Protein AF-0000000077536672 (afdb_homodimer)

Radius of gyration: 34.31 Å; Cα contacts (8 Å, |Δi|>4): 3112; chains: 2; bounding box: 60×115×88 Å

Foldseek 3Di:
DPDPQPFFAKEFEQEQELPDDLQSLQQCLPFHDHQEYEAEHDDPQLLQVLLVVCLVVVNPDQSWRVSNVVSCLNRLVSCQVSVHAYEYATRRPHQPVVQVVVCVSCVVVVHDAFEWEKDFFWQPVVVVVVVVVPDQFQFLFARHGPVVVPFDFRTKTFAAAQVLVLVCVVVPHRYYYYHHHDLLRVQLSVLCNVLVNDLPLFQLSLLSSLVSLCQSNWCQQQQPLWLVNVPWDDDSVWTFTKMWGAHSNNWIKIATGPPGTGFHDLRSSVQSSQEPAFDQWRAHQRWIKGFQAKAWADPDTRMITIDPIDIDGHAQKTKMKTKGWQAKKFKWKKKDFAPDRVVQQVQLVVQLVVQAPCVQFPDWDWDKPDAQDPPDPDGVSRMIMIMTMTGGNYQVCLACVRWVCSSCVCQVVGDPPIDIDPPRPRSHIDIFMFIGMGMDGPQSTQIWMDRVVVPDIHTDHRDDPHDHDDSDDDFDADPDADDLCVLDAWDWFFQQQFKIKWWWDDFLKIKMKIAGDDLVCLSVVSNQDDPVNLLVQCPPLNPVADKGWDHNNNRSMIMIMGRSSQPRALRDGPDPCRTNGCVHVSNRRGIDIDRVVSSVDGTD/DPDPQPFFAKEFEQEQELPDDLQSLQQCLPFHLHQEYEAEHDDPALLQVLLVVCLVVVNPDQSWRVSNVVSCLNRLVSCQVSVHAYEYATRRPHQPVVQVVVCVSCVVVVHDAFEWEKDFFWCPVVVVVVVVVPDQFQFLFARHGPVVVPFDFRTKTFAAAQVLVLVCVVVPHRYYYYHHHDLLRVQLSVLCNVLVNDLPLFQLSLLSSLVSLCQSNWCQQQQPLWLVNVPWDDDSVWTFTKMWGAHSNNWIKIATGPPGTGFHDLRSSVQSSQEPAFDQWRAHQRWIKGFQAKAWADPDTRMITIDDIDIDGHAQKTKMKTKGWQAKKFKWKKKDFAPPRVVQQVQLVVQLVVQAPCVQFPDWDWDKPDAQDPPDPDGVSRMIMIMTMTGGNYQVCLACVRWVCSSCVCQVVGDPPIDIDPPRPRSHIDIFMFIGMGMDGPQSTQIWMGRVVVPDIHTDHRDDPHDHDDSDDDADADPDADDLCVLDAWDWFFQQQFKIKWWWDDFLKIKMKIAGDDLVCLSVVSNQDDPVNLLVQCPPLNPVADKGWDHNNNRSMIMIMGRSSQPRALRDGPDPCRTNGCVHVSNRRGIDIGHVVSSVDGTD

Organism: Fusarium solani (NCBI:txid169388)

Secondary structure (DSSP, 8-state):
---TTSSPEEEEE--SSSSS-TTHHHHHHHH---SEEEEE---HHHHHHHHHHHHHTTT-S--S-HHHHHHHGGGHHHHHHHT-EEEEE--TT-HHHHHHHHHHHHHHTT----EEEEE--B-HHHHHHHHHTT-----SSS---GGGG-S-EEEEEE-B-SHHHHHHHHTT-SEEEESSB-TTHHHHHHHHHHHT--TT-HHHHHHHHHHHHHHTTGGGGGTTT-TTGGG--S-TTSBPPEEEEE-TTS-EEEEE-TT-B----HHHHHHHHHTT--SSEEE-SS-EEE-TT-EEEEEETTEEEEE--EEEPPPSEEEEEEEEEEEEEEEEEEEEESS-HHHHHHHHHHHHHHHS-GGG-SEEEEEEESBPPSS-SSHHHHEEEEEEEEEESSGGGGSIIIIIHHHHTTGGGSSTT-EE-S--GGGS-EEEEEEEEEEEEGGGS--EEEEGGGTEEEE-PPPSS-----SS------SS---GGGG--EEEEEGGGTEEEEEEEETTEEEEEEEESSGGGHHHHHHH--HHHHHHHHGGG-----EEEEEEGGGTEEEEEETT-STT-GGG--SS-TTSTTHHHHHHTSEEEEEHHHHTS---/---TTSSPEEEEE--SSSSS-TTHHHHHHHH---SEEEEE---HHHHHHHHHHHHHTTT-S--S-HHHHHHHGGGHHHHHHHT-EEEEE--TT-HHHHHHHHHHHHHHTT----EEEEE--B-HHHHHHHHHTT-----SSS---GGGG-S-EEEEEE-B-SHHHHHHHHTT-SEEEESSB-TTHHHHHHHHHHHT--TT-HHHHHHHHHHHHHHTTGGGGGTTT-TTGGG--S-TTSBPPEEEEE-TTS-EEEEE-TT-B----HHHHHHHHHTT--SSEEE-SS-EEE-TT-EEEEEETTEEEEE--EEEPPPSEEEEEEEEEEEEEEEEEEEEESS-HHHHHHHHHHHHHHHS-GGG-SEEEEEEESBPPSS-SSHHHHEEEEEEEEEESSGGGGSIIIIIHHHHTTGGGSSTT-EE-S--GGGS-EEEEEEEEEEEEGGGS--EEEEGGGTEEEE-PPPSS-----SS------SS---GGGG--EEEEEGGGTEEEEEEEETTEEEEEEEESSGGGHHHHHHH--HHHHHHHHGGG-----EEEEEEGGGTEEEEEETT-STT-GGG--SS-TTSTTHHHHHHTSEEEEEHHHHTS---

InterPro domains:
  IPR010839 Acyclic terpene utilisation, N-terminal [PF07287] (9-451)
  IPR056362 AtuA-like, ferredoxin-fold domain [PF23544] (494-590)

Nearest PDB structures (foldseek):
  3bn7-assembly1_A-2  TM=5.106E-01  e=2.687E-01  Caulobacter vibrioides CB15
  1qjh-assembly1_A-2  TM=4.760E-01  e=2.533E-01  Thermus thermophilus
  6v3b-assembly1_f  TM=5.521E-01  e=5.791E-01  Acinetobacter baumannii AB0057
  5xzq-assembly2_D  TM=4.744E-01  e=3.024E-01  Passiflora edulis
  8ozo-assembly1_A  TM=4.066E-01  e=6.143E-01  Populus tremula

Structure (mmCIF, N/CA/C/O backbone):
data_AF-0000000077536672-model_v1
#
loop_
_entity.id
_entity.type
_entity.pdbx_description
1 polymer 'DUF1446 domain protein'
#
loop_
_atom_site.group_PDB
_atom_site.id
_atom_site.type_symbol
_atom_site.label_atom_id
_atom_site.label_alt_id
_atom_site.label_comp_id
_atom_site.label_asym_id
_atom_site.label_entity_id
_atom_site.label_seq_id
_atom_site.pdbx_PDB_ins_code
_atom_site.Cartn_x
_atom_site.Cartn_y
_atom_site.Cartn_z
_atom_site.occupancy
_atom_site.B_iso_or_equiv
_atom_site.auth_seq_id
_atom_site.auth_comp_id
_atom_site.auth_asym_id
_atom_site.auth_atom_id
_atom_site.pdbx_PDB_model_num
ATOM 1 N N . MET A 1 1 ? 21.891 57.656 17.75 1 22.38 1 MET A N 1
ATOM 2 C CA . MET A 1 1 ? 21.766 56.312 18.359 1 22.38 1 MET A CA 1
ATOM 3 C C . MET A 1 1 ? 20.359 55.75 18.156 1 22.38 1 MET A C 1
ATOM 5 O O . MET A 1 1 ? 19.422 56.125 18.891 1 22.38 1 MET A O 1
ATOM 9 N N . GLY A 1 2 ? 19.719 55.688 17.094 1 34.41 2 GLY A N 1
ATOM 10 C CA . GLY A 1 2 ? 18.391 55.438 16.547 1 34.41 2 GLY A CA 1
ATOM 11 C C . GLY A 1 2 ? 17.734 54.219 17.125 1 34.41 2 GLY A C 1
ATOM 12 O O . GLY A 1 2 ? 18.344 53.125 17.156 1 34.41 2 GLY A O 1
ATOM 13 N N . SER A 1 3 ? 16.766 54.281 18.172 1 35.22 3 SER A N 1
ATOM 14 C CA . SER A 1 3 ? 16.328 53.469 19.312 1 35.22 3 SER A CA 1
ATOM 15 C C . SER A 1 3 ? 16.094 52 18.891 1 35.22 3 SER A C 1
ATOM 17 O O . SER A 1 3 ? 15.719 51.75 17.75 1 35.22 3 SER A O 1
ATOM 19 N N . VAL A 1 4 ? 16.672 50.969 19.453 1 43.44 4 VAL A N 1
ATOM 20 C CA . VAL A 1 4 ? 16.359 49.531 19.547 1 43.44 4 VAL A CA 1
ATOM 21 C C . VAL A 1 4 ? 14.867 49.344 19.297 1 43.44 4 VAL A C 1
ATOM 23 O O . VAL A 1 4 ? 14.406 48.219 19.125 1 43.44 4 VAL A O 1
ATOM 26 N N . ILE A 1 5 ? 13.992 50.375 19.469 1 45.28 5 ILE A N 1
ATOM 27 C CA . ILE A 1 5 ? 12.547 50.438 19.359 1 45.28 5 ILE A CA 1
ATOM 28 C C . ILE A 1 5 ? 12.125 50.25 17.906 1 45.28 5 ILE A C 1
ATOM 30 O O . ILE A 1 5 ? 10.953 50 17.625 1 45.28 5 ILE A O 1
ATOM 34 N N . ASP A 1 6 ? 12.992 50.625 16.875 1 58.28 6 ASP A N 1
ATOM 35 C CA . ASP A 1 6 ? 12.5 50.75 15.508 1 58.28 6 ASP A CA 1
ATOM 36 C C . ASP A 1 6 ? 12.664 49.438 14.742 1 58.28 6 ASP A C 1
ATOM 38 O O . ASP A 1 6 ? 12.273 49.344 13.578 1 58.28 6 ASP A O 1
ATOM 42 N N . MET A 1 7 ? 13.344 48.438 15.383 1 79.06 7 MET A N 1
ATOM 43 C CA . MET A 1 7 ? 13.539 47.219 14.586 1 79.06 7 MET A CA 1
ATOM 44 C C . MET A 1 7 ? 12.406 46.25 14.828 1 79.06 7 MET A C 1
ATOM 46 O O . MET A 1 7 ? 12.016 46 15.977 1 79.06 7 MET A O 1
ATOM 50 N N . PRO A 1 8 ? 11.844 45.75 13.812 1 92.62 8 PRO A N 1
ATOM 51 C CA . PRO A 1 8 ? 10.734 44.812 13.969 1 92.62 8 PRO A CA 1
ATOM 52 C C . PRO A 1 8 ? 11.141 43.531 14.68 1 92.62 8 PRO A C 1
ATOM 54 O O . PRO A 1 8 ? 12.297 43.125 14.578 1 92.62 8 PRO A O 1
ATOM 57 N N . LEU A 1 9 ? 10.273 43.094 15.594 1 98.19 9 LEU A N 1
ATOM 58 C CA . LEU A 1 9 ? 10.406 41.75 16.156 1 98.19 9 LEU A CA 1
ATOM 59 C C . LEU A 1 9 ? 10.398 40.688 15.047 1 98.19 9 LEU A C 1
ATOM 61 O O . LEU A 1 9 ? 9.531 40.719 14.164 1 98.19 9 LEU A O 1
ATOM 65 N N . ARG A 1 10 ? 11.414 39.844 15.008 1 98.69 10 ARG A N 1
ATOM 66 C CA . ARG A 1 10 ? 11.469 38.75 14.047 1 98.69 10 ARG A CA 1
ATOM 67 C C . ARG A 1 10 ? 11.352 37.375 14.742 1 98.69 10 ARG A C 1
ATOM 69 O O . ARG A 1 10 ? 12.133 37.062 15.641 1 98.69 10 ARG A O 1
ATOM 76 N N . ILE A 1 11 ? 10.344 36.625 14.391 1 98.88 11 ILE A N 1
ATOM 77 C CA . ILE A 1 11 ? 10.102 35.281 14.906 1 98.88 11 ILE A CA 1
ATOM 78 C C . ILE A 1 11 ? 10.156 34.25 13.758 1 98.88 11 ILE A C 1
ATOM 80 O O . ILE A 1 11 ? 9.391 34.375 12.797 1 98.88 11 ILE A O 1
ATOM 84 N N . ALA A 1 12 ? 11.078 33.281 13.828 1 98.81 12 ALA A N 1
ATOM 85 C CA . ALA A 1 12 ? 11.164 32.219 12.836 1 98.81 12 ALA A CA 1
ATOM 86 C C . ALA A 1 12 ? 10.508 30.938 13.352 1 98.81 12 ALA A C 1
ATOM 88 O O . ALA A 1 12 ? 10.359 30.75 14.555 1 98.81 12 ALA A O 1
ATOM 89 N N . SER A 1 13 ? 10.055 30.125 12.477 1 98.75 13 SER A N 1
ATOM 90 C CA . SER A 1 13 ? 9.531 28.797 12.836 1 98.75 13 SER A CA 1
ATOM 91 C C . SER A 1 13 ? 10.406 27.688 12.266 1 98.75 13 SER A C 1
ATOM 93 O O . SER A 1 13 ? 10.695 27.672 11.062 1 98.75 13 SER A O 1
ATOM 95 N N . ALA A 1 14 ? 10.789 26.734 13.117 1 98.44 14 ALA A N 1
ATOM 96 C CA . ALA A 1 14 ? 11.781 25.734 12.734 1 98.44 14 ALA A CA 1
ATOM 97 C C . ALA A 1 14 ? 11.117 24.391 12.461 1 98.44 14 ALA A C 1
ATOM 99 O O . ALA A 1 14 ? 11.766 23.469 11.953 1 98.44 14 ALA A O 1
ATOM 100 N N . SER A 1 15 ? 9.82 24.219 12.742 1 98.19 15 SER A N 1
ATOM 101 C CA . SER A 1 15 ? 9.164 22.938 12.594 1 98.19 15 SER A CA 1
ATOM 102 C C . SER A 1 15 ? 7.648 23.078 12.586 1 98.19 15 SER A C 1
ATOM 104 O O . SER A 1 15 ? 7.098 23.938 13.289 1 98.19 15 SER A O 1
ATOM 106 N N . GLY A 1 16 ? 6.992 22.234 11.766 1 97.56 16 GLY A N 1
ATOM 107 C CA . GLY A 1 16 ? 5.539 22.203 11.742 1 97.56 16 GLY A CA 1
ATOM 108 C C . GLY A 1 16 ? 4.973 20.828 12.062 1 97.56 16 GLY A C 1
ATOM 109 O O . GLY A 1 16 ? 3.756 20.656 12.156 1 97.56 16 GLY A O 1
ATOM 110 N N . SER A 1 17 ? 5.875 19.828 12.25 1 95.69 17 SER A N 1
ATOM 111 C CA . SER A 1 17 ? 5.48 18.453 12.523 1 95.69 17 SER A CA 1
ATOM 112 C C . SER A 1 17 ? 6.652 17.641 13.055 1 95.69 17 SER A C 1
ATOM 114 O O . SER A 1 17 ? 7.809 18.047 12.938 1 95.69 17 SER A O 1
ATOM 116 N N . VAL A 1 18 ? 6.336 16.5 13.602 1 94.12 18 VAL A N 1
ATOM 117 C CA . VAL A 1 18 ? 7.371 15.57 14.023 1 94.12 18 VAL A CA 1
ATOM 118 C C . VAL A 1 18 ? 8.164 15.094 12.805 1 94.12 18 VAL A C 1
ATOM 120 O O . VAL A 1 18 ? 9.336 14.711 12.93 1 94.12 18 VAL A O 1
ATOM 123 N N . THR A 1 19 ? 7.5 15.164 11.672 1 95.06 19 THR A N 1
ATOM 124 C CA . THR A 1 19 ? 8.148 14.82 10.406 1 95.06 19 THR A CA 1
ATOM 125 C C . THR A 1 19 ? 8.453 16.078 9.602 1 95.06 19 THR A C 1
ATOM 127 O O . THR A 1 19 ? 7.66 16.484 8.75 1 95.06 19 THR A O 1
ATOM 130 N N . ASP A 1 20 ? 9.391 16.781 9.945 1 97.38 20 ASP A N 1
ATOM 131 C CA . ASP A 1 20 ? 9.922 17.969 9.281 1 97.38 20 ASP A CA 1
ATOM 132 C C . ASP A 1 20 ? 11.445 17.922 9.219 1 97.38 20 ASP A C 1
ATOM 134 O O . ASP A 1 20 ? 12.078 17.109 9.891 1 97.38 20 ASP A O 1
ATOM 138 N N . ARG A 1 21 ? 12.078 18.719 8.352 1 96.69 21 ARG A N 1
ATOM 139 C CA . ARG A 1 21 ? 13.539 18.734 8.227 1 96.69 21 ARG A CA 1
ATOM 140 C C . ARG A 1 21 ? 14.188 19.266 9.508 1 96.69 21 ARG A C 1
ATOM 142 O O . ARG A 1 21 ? 13.945 20.406 9.906 1 96.69 21 ARG A O 1
ATOM 149 N N . ARG A 1 22 ? 15.039 18.594 10.062 1 94.75 22 ARG A N 1
ATOM 150 C CA . ARG A 1 22 ? 15.523 18.797 11.422 1 94.75 22 ARG A CA 1
ATOM 151 C C . ARG A 1 22 ? 16.641 19.844 11.461 1 94.75 22 ARG A C 1
ATOM 153 O O . ARG A 1 22 ? 16.906 20.422 12.508 1 94.75 22 ARG A O 1
ATOM 160 N N . HIS A 1 23 ? 17.234 20.078 10.391 1 95.19 23 HIS A N 1
ATOM 161 C CA . HIS A 1 23 ? 18.344 21.016 10.352 1 95.19 23 HIS A CA 1
ATOM 162 C C . HIS A 1 23 ? 17.859 22.453 10.492 1 95.19 23 HIS A C 1
ATOM 164 O O . HIS A 1 23 ? 18.656 23.375 10.703 1 95.19 23 HIS A O 1
ATOM 170 N N . ALA A 1 24 ? 16.562 22.656 10.383 1 97 24 ALA A N 1
ATOM 171 C CA . ALA A 1 24 ? 15.969 23.969 10.289 1 97 24 ALA A CA 1
ATOM 172 C C . ALA A 1 24 ? 16.344 24.844 11.484 1 97 24 ALA A C 1
ATOM 174 O O . ALA A 1 24 ? 16.656 26.016 11.336 1 97 24 ALA A O 1
ATOM 175 N N . LEU A 1 25 ? 16.266 24.25 12.68 1 98.38 25 LEU A N 1
ATOM 176 C CA . LEU A 1 25 ? 16.531 25 13.898 1 98.38 25 LEU A CA 1
ATOM 177 C C . LEU A 1 25 ? 17.938 25.562 13.891 1 98.38 25 LEU A C 1
ATOM 179 O O . LEU A 1 25 ? 18.141 26.766 14.117 1 98.38 25 LEU A O 1
ATOM 183 N N . ALA A 1 26 ? 18.938 24.781 13.586 1 98.44 26 ALA A N 1
ATOM 184 C CA . ALA A 1 26 ? 20.328 25.219 13.531 1 98.44 26 ALA A CA 1
ATOM 185 C C . ALA A 1 26 ? 20.547 26.219 12.398 1 98.44 26 ALA A C 1
ATOM 187 O O . ALA A 1 26 ? 21.266 27.203 12.555 1 98.44 26 ALA A O 1
ATOM 188 N N . ASP A 1 27 ? 19.922 25.953 11.258 1 98 27 ASP A N 1
ATOM 189 C CA . ASP A 1 27 ? 20.078 26.828 10.094 1 98 27 ASP A CA 1
ATOM 190 C C . ASP A 1 27 ? 19.531 28.219 10.375 1 98 27 ASP A C 1
ATOM 192 O O . ASP A 1 27 ? 20.172 29.219 10.039 1 98 27 ASP A O 1
ATOM 196 N N . LEU A 1 28 ? 18.344 28.25 10.93 1 98.56 28 LEU A N 1
ATOM 197 C CA . LEU A 1 28 ? 17.734 29.547 11.258 1 98.56 28 LEU A CA 1
ATOM 198 C C . LEU A 1 28 ? 18.594 30.297 12.273 1 98.56 28 LEU A C 1
ATOM 200 O O . LEU A 1 28 ? 18.797 31.5 12.141 1 98.56 28 LEU A O 1
ATOM 204 N N . ALA A 1 29 ? 19.047 29.609 13.297 1 98.5 29 ALA A N 1
ATOM 205 C CA . ALA A 1 29 ? 19.859 30.234 14.336 1 98.5 29 ALA A CA 1
ATOM 206 C C . ALA A 1 29 ? 21.172 30.781 13.742 1 98.5 29 ALA A C 1
ATOM 208 O O . ALA A 1 29 ? 21.656 31.828 14.164 1 98.5 29 ALA A O 1
ATOM 209 N N . LYS A 1 30 ? 21.656 30.062 12.781 1 97.81 30 LYS A N 1
ATOM 210 C CA . LYS A 1 30 ? 22.938 30.406 12.172 1 97.81 30 LYS A CA 1
ATOM 211 C C . LYS A 1 30 ? 22.781 31.562 11.188 1 97.81 30 LYS A C 1
ATOM 213 O O . LYS A 1 30 ? 23.594 32.5 11.195 1 97.81 30 LYS A O 1
ATOM 218 N N . ASP A 1 31 ? 21.766 31.531 10.375 1 96.12 31 ASP A N 1
ATOM 219 C CA . ASP A 1 31 ? 21.766 32.344 9.156 1 96.12 31 ASP A CA 1
ATOM 220 C C . ASP A 1 31 ? 20.859 33.562 9.312 1 96.12 31 ASP A C 1
ATOM 222 O O . ASP A 1 31 ? 20.969 34.5 8.531 1 96.12 31 ASP A O 1
ATOM 226 N N . GLU A 1 32 ? 19.969 33.594 10.266 1 97.75 32 GLU A N 1
ATOM 227 C CA . GLU A 1 32 ? 18.969 34.656 10.32 1 97.75 32 GLU A CA 1
ATOM 228 C C . GLU A 1 32 ? 19.141 35.5 11.578 1 97.75 32 GLU A C 1
ATOM 230 O O . GLU A 1 32 ? 19.5 34.969 12.633 1 97.75 32 GLU A O 1
ATOM 235 N N . GLN A 1 33 ? 18.906 36.781 11.406 1 97.06 33 GLN A N 1
ATOM 236 C CA . GLN A 1 33 ? 18.828 37.656 12.555 1 97.06 33 GLN A CA 1
ATOM 237 C C . GLN A 1 33 ? 17.422 37.688 13.141 1 97.06 33 GLN A C 1
ATOM 239 O O . GLN A 1 33 ? 16.594 38.5 12.734 1 97.06 33 GLN A O 1
ATOM 244 N N . VAL A 1 34 ? 17.188 36.844 14.148 1 98.25 34 VAL A N 1
ATOM 245 C CA . VAL A 1 34 ? 15.875 36.75 14.773 1 98.25 34 VAL A CA 1
ATOM 246 C C . VAL A 1 34 ? 16.016 36.812 16.297 1 98.25 34 VAL A C 1
ATOM 248 O O . VAL A 1 34 ? 17.062 36.469 16.844 1 98.25 34 VAL A O 1
ATOM 251 N N . GLN A 1 35 ? 15 37.281 16.922 1 98.5 35 GLN A N 1
ATOM 252 C CA . GLN A 1 35 ? 14.984 37.312 18.391 1 98.5 35 GLN A CA 1
ATOM 253 C C . GLN A 1 35 ? 14.453 36 18.938 1 98.5 35 GLN A C 1
ATOM 255 O O . GLN A 1 35 ? 14.859 35.562 20.031 1 98.5 35 GLN A O 1
ATOM 260 N N . PHE A 1 36 ? 13.547 35.375 18.266 1 98.88 36 PHE A N 1
ATOM 261 C CA . PHE A 1 36 ? 12.93 34.125 18.719 1 98.88 36 PHE A CA 1
ATOM 262 C C . PHE A 1 36 ? 12.867 33.094 17.594 1 98.88 36 PHE A C 1
ATOM 264 O O . PHE A 1 36 ? 12.695 33.469 16.422 1 98.88 36 PHE A O 1
ATOM 271 N N . ILE A 1 37 ? 13.008 31.812 17.922 1 98.94 37 ILE A N 1
ATOM 272 C CA . ILE A 1 37 ? 12.633 30.688 17.078 1 98.94 37 ILE A CA 1
ATOM 273 C C . ILE A 1 37 ? 11.562 29.859 17.781 1 98.94 37 ILE A C 1
ATOM 275 O O . ILE A 1 37 ? 11.68 29.562 18.969 1 98.94 37 ILE A O 1
ATOM 279 N N . VAL A 1 38 ? 10.469 29.641 17.094 1 98.88 38 VAL A N 1
ATOM 280 C CA . VAL A 1 38 ? 9.414 28.766 17.594 1 98.88 38 VAL A CA 1
ATOM 281 C C . VAL A 1 38 ? 9.375 27.469 16.797 1 98.88 38 VAL A C 1
ATOM 283 O O . VAL A 1 38 ? 10.102 27.328 15.797 1 98.88 38 VAL A O 1
ATOM 286 N N . GLY A 1 39 ? 8.602 26.484 17.219 1 98.12 39 GLY A N 1
ATOM 287 C CA . GLY A 1 39 ? 8.422 25.234 16.516 1 98.12 39 GLY A CA 1
ATOM 288 C C . GLY A 1 39 ? 7.312 24.375 17.094 1 98.12 39 GLY A C 1
ATOM 289 O O . GLY A 1 39 ? 7.043 24.438 18.297 1 98.12 39 GLY A O 1
ATOM 290 N N . ASP A 1 40 ? 6.738 23.609 16.234 1 97.19 40 ASP A N 1
ATOM 291 C CA . ASP A 1 40 ? 5.641 22.719 16.625 1 97.19 40 ASP A CA 1
ATOM 292 C C . ASP A 1 40 ? 5.953 21.266 16.266 1 97.19 40 ASP A C 1
ATOM 294 O O . ASP A 1 40 ? 6.215 20.953 15.109 1 97.19 40 ASP A O 1
ATOM 298 N N . TRP A 1 41 ? 5.957 20.359 17.25 1 97 41 TRP A N 1
ATOM 299 C CA . TRP A 1 41 ? 6.199 18.938 17.047 1 97 41 TRP A CA 1
ATOM 300 C C . TRP A 1 41 ? 4.969 18.125 17.438 1 97 41 TRP A C 1
ATOM 302 O O . TRP A 1 41 ? 5.059 16.906 17.641 1 97 41 TRP A O 1
ATOM 312 N N . LEU A 1 42 ? 3.803 18.797 17.562 1 94.88 42 LEU A N 1
ATOM 313 C CA . LEU A 1 42 ? 2.646 18.078 18.094 1 94.88 42 LEU A CA 1
ATOM 314 C C . LEU A 1 42 ? 1.463 18.172 17.141 1 94.88 42 LEU A C 1
ATOM 316 O O . LEU A 1 42 ? 1.252 19.219 16.516 1 94.88 42 LEU A O 1
ATOM 320 N N . SER A 1 43 ? 0.774 17.078 16.953 1 91.44 43 SER A N 1
ATOM 321 C CA . SER A 1 43 ? -0.492 16.969 16.25 1 91.44 43 SER A CA 1
ATOM 322 C C . SER A 1 43 ? -1.492 16.125 17.031 1 91.44 43 SER A C 1
ATOM 324 O O . SER A 1 43 ? -1.145 15.523 18.047 1 91.44 43 SER A O 1
ATOM 326 N N . GLU A 1 44 ? -2.707 16.094 16.562 1 89.56 44 GLU A N 1
ATOM 327 C CA . GLU A 1 44 ? -3.705 15.25 17.219 1 89.56 44 GLU A CA 1
ATOM 328 C C . GLU A 1 44 ? -3.32 13.781 17.125 1 89.56 44 GLU A C 1
ATOM 330 O O . GLU A 1 44 ? -3.658 12.984 18 1 89.56 44 GLU A O 1
ATOM 335 N N . TYR A 1 45 ? -2.621 13.398 16.141 1 89.12 45 TYR A N 1
ATOM 336 C CA . TYR A 1 45 ? -2.23 12.008 15.953 1 89.12 45 TYR A CA 1
ATOM 337 C C . TYR A 1 45 ? -1.203 11.578 17 1 89.12 45 TYR A C 1
ATOM 339 O O . TYR A 1 45 ? -1.427 10.617 17.734 1 89.12 45 TYR A O 1
ATOM 347 N N . ASN A 1 46 ? -0.057 12.289 17.016 1 88.94 46 ASN A N 1
ATOM 348 C CA . ASN A 1 46 ? 0.996 11.82 17.906 1 88.94 46 ASN A CA 1
ATOM 349 C C . ASN A 1 46 ? 0.659 12.102 19.359 1 88.94 46 ASN A C 1
ATOM 351 O O . ASN A 1 46 ? 1.123 11.398 20.266 1 88.94 46 ASN A O 1
ATOM 355 N N . MET A 1 47 ? -0.195 13.109 19.609 1 89.5 47 MET A N 1
ATOM 356 C CA . MET A 1 47 ? -0.624 13.359 20.984 1 89.5 47 MET A CA 1
ATOM 357 C C . MET A 1 47 ? -1.434 12.188 21.531 1 89.5 47 MET A C 1
ATOM 359 O O . MET A 1 47 ? -1.254 11.773 22.672 1 89.5 47 MET A O 1
ATOM 363 N N . THR A 1 48 ? -2.264 11.664 20.656 1 88.62 48 THR A N 1
ATOM 364 C CA . THR A 1 48 ? -3.078 10.516 21.031 1 88.62 48 THR A CA 1
ATOM 365 C C . THR A 1 48 ? -2.205 9.281 21.25 1 88.62 48 THR A C 1
ATOM 367 O O . THR A 1 48 ? -2.377 8.555 22.234 1 88.62 48 THR A O 1
ATOM 370 N N . THR A 1 49 ? -1.27 9.109 20.422 1 87.31 49 THR A N 1
ATOM 371 C CA . THR A 1 49 ? -0.388 7.953 20.5 1 87.31 49 THR A CA 1
ATOM 372 C C . THR A 1 49 ? 0.527 8.062 21.719 1 87.31 49 THR A C 1
ATOM 374 O O . THR A 1 49 ? 0.76 7.07 22.422 1 87.31 49 THR A O 1
ATOM 377 N N . ARG A 1 50 ? 1.039 9.242 22.031 1 88.88 50 ARG A N 1
ATOM 378 C CA . ARG A 1 50 ? 1.909 9.453 23.188 1 88.88 50 ARG A CA 1
ATOM 379 C C . ARG A 1 50 ? 1.129 9.336 24.484 1 88.88 50 ARG A C 1
ATOM 381 O O . ARG A 1 50 ? 1.641 8.812 25.484 1 88.88 50 ARG A O 1
ATOM 388 N N . GLY A 1 51 ? -0.072 9.867 24.484 1 88.5 51 GLY A N 1
ATOM 389 C CA . GLY A 1 51 ? -0.926 9.68 25.641 1 88.5 51 GLY A CA 1
ATOM 390 C C . GLY A 1 51 ? -1.22 8.219 25.938 1 88.5 51 GLY A C 1
ATOM 391 O O . GLY A 1 51 ? -1.094 7.777 27.078 1 88.5 51 GLY A O 1
ATOM 392 N N . GLY A 1 52 ? -1.607 7.492 24.906 1 87.75 52 GLY A N 1
ATOM 393 C CA . GLY A 1 52 ? -1.829 6.062 25.047 1 87.75 52 GLY A CA 1
ATOM 394 C C . GLY A 1 52 ? -0.599 5.312 25.516 1 87.75 52 GLY A C 1
ATOM 395 O O . GLY A 1 52 ? -0.691 4.445 26.391 1 87.75 52 GLY A O 1
ATOM 396 N N . GLY A 1 53 ? 0.539 5.652 24.906 1 84.94 53 GLY A N 1
ATOM 397 C CA . GLY A 1 53 ? 1.795 5.039 25.312 1 84.94 53 GLY A CA 1
ATOM 398 C C . GLY A 1 53 ? 2.117 5.25 26.781 1 84.94 53 GLY A C 1
ATOM 399 O O . GLY A 1 53 ? 2.574 4.328 27.453 1 84.94 53 GLY A O 1
ATOM 400 N N . LYS A 1 54 ? 1.936 6.418 27.234 1 88.06 54 LYS A N 1
ATOM 401 C CA . LYS A 1 54 ? 2.203 6.754 28.641 1 88.06 54 LYS A CA 1
ATOM 402 C C . LYS A 1 54 ? 1.356 5.902 29.578 1 88.06 54 LYS A C 1
ATOM 404 O O . LYS A 1 54 ? 1.851 5.414 30.594 1 88.06 54 LYS A O 1
ATOM 409 N N . VAL A 1 55 ? 0.174 5.746 29.156 1 87.44 55 VAL A N 1
ATOM 410 C CA . VAL A 1 55 ? -0.763 4.984 29.984 1 87.44 55 VAL A CA 1
ATOM 411 C C . VAL A 1 55 ? -0.38 3.504 29.969 1 87.44 55 VAL A C 1
ATOM 413 O O . VAL A 1 55 ? -0.38 2.846 31.016 1 87.44 55 VAL A O 1
ATOM 416 N N . ASP A 1 56 ? -0.095 2.975 28.75 1 83.06 56 ASP A N 1
ATOM 417 C CA . ASP A 1 56 ? 0.199 1.557 28.578 1 83.06 56 ASP A CA 1
ATOM 418 C C . ASP A 1 56 ? 1.521 1.18 29.234 1 83.06 56 ASP A C 1
ATOM 420 O O . ASP A 1 56 ? 1.689 0.05 29.703 1 83.06 56 ASP A O 1
ATOM 424 N N . SER A 1 57 ? 2.502 2.068 29.203 1 76.62 57 SER A N 1
ATOM 425 C CA . SER A 1 57 ? 3.818 1.784 29.766 1 76.62 57 SER A CA 1
ATOM 426 C C . SER A 1 57 ? 3.861 2.1 31.266 1 76.62 57 SER A C 1
ATOM 428 O O . SER A 1 57 ? 4.902 1.947 31.906 1 76.62 57 SER A O 1
ATOM 430 N N . ALA A 1 58 ? 2.9 2.256 31.844 1 67.5 58 ALA A N 1
ATOM 431 C CA . ALA A 1 58 ? 2.752 2.482 33.281 1 67.5 58 ALA A CA 1
ATOM 432 C C . ALA A 1 58 ? 3.73 3.545 33.75 1 67.5 58 ALA A C 1
ATOM 434 O O . ALA A 1 58 ? 4.332 3.398 34.844 1 67.5 58 ALA A O 1
ATOM 435 N N . GLY A 1 59 ? 3.922 4.531 32.875 1 60.72 59 GLY A N 1
ATOM 436 C CA . GLY A 1 59 ? 4.742 5.66 33.281 1 60.72 59 GLY A CA 1
ATOM 437 C C . GLY A 1 59 ? 6.227 5.422 33.094 1 60.72 59 GLY A C 1
ATOM 438 O O . GLY A 1 59 ? 7.047 6.281 33.406 1 60.72 59 GLY A O 1
ATOM 439 N N . SER A 1 60 ? 6.57 4.395 32.562 1 61.53 60 SER A N 1
ATOM 440 C CA . SER A 1 60 ? 7.984 4.055 32.438 1 61.53 60 SER A CA 1
ATOM 441 C C . SER A 1 60 ? 8.547 4.535 31.094 1 61.53 60 SER A C 1
ATOM 443 O O . SER A 1 60 ? 9.75 4.453 30.859 1 61.53 60 SER A O 1
ATOM 445 N N . SER A 1 61 ? 7.668 5.062 30.375 1 68.06 61 SER A N 1
ATOM 446 C CA . SER A 1 61 ? 8.148 5.582 29.109 1 68.06 61 SER A CA 1
ATOM 447 C C . SER A 1 61 ? 8.125 7.105 29.078 1 68.06 61 SER A C 1
ATOM 449 O O . SER A 1 61 ? 7.426 7.734 29.891 1 68.06 61 SER A O 1
ATOM 451 N N . ASP A 1 62 ? 9.109 7.629 28.422 1 75 62 ASP A N 1
ATOM 452 C CA . ASP A 1 62 ? 9.141 9.07 28.203 1 75 62 ASP A CA 1
ATOM 453 C C . ASP A 1 62 ? 8.477 9.438 26.875 1 75 62 ASP A C 1
ATOM 455 O O . ASP A 1 62 ? 9 9.117 25.812 1 75 62 ASP A O 1
ATOM 459 N N . GLU A 1 63 ? 7.297 10.078 27.094 1 86.12 63 GLU A N 1
ATOM 460 C CA . GLU A 1 63 ? 6.449 10.297 25.922 1 86.12 63 GLU A CA 1
ATOM 461 C C . GLU A 1 63 ? 6.523 11.742 25.438 1 86.12 63 GLU A C 1
ATOM 463 O O . GLU A 1 63 ? 5.504 12.43 25.375 1 86.12 63 GLU A O 1
ATOM 468 N N . PHE A 1 64 ? 7.75 12.266 25.219 1 93.56 64 PHE A N 1
ATOM 469 C CA . PHE A 1 64 ? 7.984 13.523 24.531 1 93.56 64 PHE A CA 1
ATOM 470 C C . PHE A 1 64 ? 8.547 13.281 23.125 1 93.56 64 PHE A C 1
ATOM 472 O O . PHE A 1 64 ? 8.75 12.125 22.734 1 93.56 64 PHE A O 1
ATOM 479 N N . GLU A 1 65 ? 8.719 14.297 22.344 1 93.88 65 GLU A N 1
ATOM 480 C CA . GLU A 1 65 ? 9.109 14.117 20.953 1 93.88 65 GLU A CA 1
ATOM 481 C C . GLU A 1 65 ? 10.633 14.078 20.812 1 93.88 65 GLU A C 1
ATOM 483 O O . GLU A 1 65 ? 11.289 15.117 20.844 1 93.88 65 GLU A O 1
ATOM 488 N N . ILE A 1 66 ? 11.156 12.984 20.438 1 92.31 66 ILE A N 1
ATOM 489 C CA . ILE A 1 66 ? 12.586 12.734 20.312 1 92.31 66 ILE A CA 1
ATOM 490 C C . ILE A 1 66 ? 13.141 13.5 19.125 1 92.31 66 ILE A C 1
ATOM 492 O O . ILE A 1 66 ? 14.273 13.992 19.156 1 92.31 66 ILE A O 1
ATOM 496 N N . SER A 1 67 ? 12.273 13.664 18.125 1 93.62 67 SER A N 1
ATOM 497 C CA . SER A 1 67 ? 12.711 14.383 16.938 1 93.62 67 SER A CA 1
ATOM 498 C C . SER A 1 67 ? 13.094 15.82 17.266 1 93.62 67 SER A C 1
ATOM 500 O O . SER A 1 67 ? 13.953 16.406 16.594 1 93.62 67 SER A O 1
ATOM 502 N N . PHE A 1 68 ? 12.562 16.406 18.312 1 97.69 68 PHE A N 1
ATOM 503 C CA . PHE A 1 68 ? 12.93 17.734 18.766 1 97.69 68 PHE A CA 1
ATOM 504 C C . PHE A 1 68 ? 14.367 17.766 19.266 1 97.69 68 PHE A C 1
ATOM 506 O O . PHE A 1 68 ? 15.117 18.688 18.969 1 97.69 68 PHE A O 1
ATOM 513 N N . LEU A 1 69 ? 14.734 16.75 20 1 97.25 69 LEU A N 1
ATOM 514 C CA . LEU A 1 69 ? 16.094 16.688 20.547 1 97.25 69 LEU A CA 1
ATOM 515 C C . LEU A 1 69 ? 17.109 16.641 19.422 1 97.25 69 LEU A C 1
ATOM 517 O O . LEU A 1 69 ? 18.188 17.234 19.531 1 97.25 69 LEU A O 1
ATOM 521 N N . GLU A 1 70 ? 16.719 15.953 18.344 1 95.94 70 GLU A N 1
ATOM 522 C CA . GLU A 1 70 ? 17.594 15.859 17.188 1 95.94 70 GLU A CA 1
ATOM 523 C C . GLU A 1 70 ? 17.797 17.219 16.531 1 95.94 70 GLU A C 1
ATOM 525 O O . GLU A 1 70 ? 18.859 17.5 15.984 1 95.94 70 GLU A O 1
ATOM 530 N N . ALA A 1 71 ? 16.797 18.016 16.547 1 97.5 71 ALA A N 1
ATOM 531 C CA . ALA A 1 71 ? 16.875 19.359 15.992 1 97.5 71 ALA A CA 1
ATOM 532 C C . ALA A 1 71 ? 17.609 20.297 16.938 1 97.5 71 ALA A C 1
ATOM 534 O O . ALA A 1 71 ? 18.344 21.188 16.5 1 97.5 71 ALA A O 1
ATOM 535 N N . LEU A 1 72 ? 17.484 20.141 18.203 1 98.5 72 LEU A N 1
ATOM 536 C CA . LEU A 1 72 ? 17.953 21.062 19.234 1 98.5 72 LEU A CA 1
ATOM 537 C C . LEU A 1 72 ? 19.469 20.969 19.391 1 98.5 72 LEU A C 1
ATOM 539 O O . LEU A 1 72 ? 20.156 21.984 19.484 1 98.5 72 LEU A O 1
ATOM 543 N N . GLU A 1 73 ? 19.984 19.766 19.391 1 97.94 73 GLU A N 1
ATOM 544 C CA . GLU A 1 73 ? 21.375 19.516 19.781 1 97.94 73 GLU A CA 1
ATOM 545 C C . GLU A 1 73 ? 22.344 20.312 18.906 1 97.94 73 GLU A C 1
ATOM 547 O O . GLU A 1 73 ? 23.203 21.031 19.406 1 97.94 73 GLU A O 1
ATOM 552 N N . PRO A 1 74 ? 22.125 20.281 17.594 1 97.94 74 PRO A N 1
ATOM 553 C CA . PRO A 1 74 ? 23.062 21.031 16.75 1 97.94 74 PRO A CA 1
ATOM 554 C C . PRO A 1 74 ? 22.875 22.547 16.875 1 97.94 74 PRO A C 1
ATOM 556 O O . PRO A 1 74 ? 23.734 23.312 16.438 1 97.94 74 PRO A O 1
ATOM 559 N N . ALA A 1 75 ? 21.812 23 17.5 1 98.62 75 ALA A N 1
ATOM 560 C CA . ALA A 1 75 ? 21.469 24.422 17.516 1 98.62 75 ALA A CA 1
ATOM 561 C C . ALA A 1 75 ? 21.859 25.062 18.844 1 98.62 75 ALA A C 1
ATOM 563 O O . ALA A 1 75 ? 21.906 26.297 18.953 1 98.62 75 ALA A O 1
ATOM 564 N N . LEU A 1 76 ? 22.203 24.344 19.906 1 98.62 76 LEU A N 1
ATOM 565 C CA . LEU A 1 76 ? 22.344 24.828 21.281 1 98.62 76 LEU A CA 1
ATOM 566 C C . LEU A 1 76 ? 23.391 25.922 21.359 1 98.62 76 LEU A C 1
ATOM 568 O O . LEU A 1 76 ? 23.125 26.984 21.938 1 98.62 76 LEU A O 1
ATOM 572 N N . SER A 1 77 ? 24.578 25.719 20.781 1 98.5 77 SER A N 1
ATOM 573 C CA . SER A 1 77 ? 25.656 26.688 20.859 1 98.5 77 SER A CA 1
ATOM 574 C C . SER A 1 77 ? 25.297 27.984 20.141 1 98.5 77 SER A C 1
ATOM 576 O O . SER A 1 77 ? 25.688 29.062 20.562 1 98.5 77 SER A O 1
ATOM 578 N N . LEU A 1 78 ? 24.594 27.812 19.047 1 98.56 78 LEU A N 1
ATOM 579 C CA . LEU A 1 78 ? 24.188 28.969 18.25 1 98.56 78 LEU A CA 1
ATOM 580 C C . LEU A 1 78 ? 23.156 29.797 19 1 98.56 78 LEU A C 1
ATOM 582 O O . LEU A 1 78 ? 23.219 31.031 19 1 98.56 78 LEU A O 1
ATOM 586 N N . LEU A 1 79 ? 22.188 29.141 19.641 1 98.69 79 LEU A N 1
ATOM 587 C CA . LEU A 1 79 ? 21.172 29.828 20.438 1 98.69 79 LEU A CA 1
ATOM 588 C C . LEU A 1 79 ? 21.828 30.656 21.547 1 98.69 79 LEU A C 1
ATOM 590 O O . LEU A 1 79 ? 21.422 31.797 21.797 1 98.69 79 LEU A O 1
ATOM 594 N N . ASP A 1 80 ? 22.812 30.109 22.172 1 98.44 80 ASP A N 1
ATOM 595 C CA . ASP A 1 80 ? 23.5 30.75 23.281 1 98.44 80 ASP A CA 1
ATOM 596 C C . ASP A 1 80 ? 24.312 31.953 22.797 1 98.44 80 ASP A C 1
ATOM 598 O O . ASP A 1 80 ? 24.188 33.062 23.344 1 98.44 80 ASP A O 1
ATOM 602 N N . SER A 1 81 ? 25.141 31.766 21.812 1 98.19 81 SER A N 1
ATOM 603 C CA . SER A 1 81 ? 26.062 32.781 21.344 1 98.19 81 SER A CA 1
ATOM 604 C C . SER A 1 81 ? 25.328 33.969 20.703 1 98.19 81 SER A C 1
ATOM 606 O O . SER A 1 81 ? 25.75 35.125 20.812 1 98.19 81 SER A O 1
ATOM 608 N N . ARG A 1 82 ? 24.219 33.656 20.125 1 98.12 82 ARG A N 1
ATOM 609 C CA . ARG A 1 82 ? 23.484 34.688 19.391 1 98.12 82 ARG A CA 1
ATOM 610 C C . ARG A 1 82 ? 22.312 35.219 20.219 1 98.12 82 ARG A C 1
ATOM 612 O O . ARG A 1 82 ? 21.594 36.125 19.781 1 98.12 82 ARG A O 1
ATOM 619 N N . LYS A 1 83 ? 22.125 34.688 21.359 1 97.88 83 LYS A N 1
ATOM 620 C CA . LYS A 1 83 ? 21.125 35.094 22.328 1 97.88 83 LYS A CA 1
ATOM 621 C C . LYS A 1 83 ? 19.719 35.031 21.734 1 97.88 83 LYS A C 1
ATOM 623 O O . LYS A 1 83 ? 18.938 35.969 21.844 1 97.88 83 LYS A O 1
ATOM 628 N N . ILE A 1 84 ? 19.484 33.969 21.016 1 98.75 84 ILE A N 1
ATOM 629 C CA . ILE A 1 84 ? 18.156 33.688 20.453 1 98.75 84 ILE A CA 1
ATOM 630 C C . ILE A 1 84 ? 17.359 32.844 21.438 1 98.75 84 ILE A C 1
ATOM 632 O O . ILE A 1 84 ? 17.859 31.844 21.984 1 98.75 84 ILE A O 1
ATOM 636 N N . LYS A 1 85 ? 16.141 33.219 21.75 1 98.88 85 LYS A N 1
ATOM 637 C CA . LYS A 1 85 ? 15.273 32.438 22.625 1 98.88 85 LYS A CA 1
ATOM 638 C C . LYS A 1 85 ? 14.469 31.422 21.828 1 98.88 85 LYS A C 1
ATOM 640 O O . LYS A 1 85 ? 14.109 31.672 20.672 1 98.88 85 LYS A O 1
ATOM 645 N N . LEU A 1 86 ? 14.242 30.281 22.422 1 98.94 86 LEU A N 1
ATOM 646 C CA . LEU A 1 86 ? 13.531 29.172 21.781 1 98.94 86 LEU A CA 1
ATOM 647 C C . LEU A 1 86 ? 12.242 28.844 22.531 1 98.94 86 LEU A C 1
ATOM 649 O O . LEU A 1 86 ? 12.25 28.688 23.75 1 98.94 86 LEU A O 1
ATOM 653 N N . VAL A 1 87 ? 11.07 28.828 21.859 1 98.94 87 VAL A N 1
ATOM 654 C CA . VAL A 1 87 ? 9.789 28.438 22.422 1 98.94 87 VAL A CA 1
ATOM 655 C C . VAL A 1 87 ? 9.164 27.328 21.562 1 98.94 87 VAL A C 1
ATOM 657 O O . VAL A 1 87 ? 8.875 27.547 20.375 1 98.94 87 VAL A O 1
ATOM 660 N N . VAL A 1 88 ? 8.906 26.109 22.125 1 98.56 88 VAL A N 1
ATOM 661 C CA . VAL A 1 88 ? 8.477 25 21.281 1 98.56 88 VAL A CA 1
ATOM 662 C C . VAL A 1 88 ? 7.41 24.188 22 1 98.56 88 VAL A C 1
ATOM 664 O O . VAL A 1 88 ? 7.387 24.125 23.234 1 98.56 88 VAL A O 1
ATOM 667 N N . ASN A 1 89 ? 6.492 23.641 21.25 1 96.88 89 ASN A N 1
ATOM 668 C CA . ASN A 1 89 ? 5.641 22.547 21.719 1 96.88 89 ASN A CA 1
ATOM 669 C C . ASN A 1 89 ? 6.219 21.188 21.344 1 96.88 89 ASN A C 1
ATOM 671 O O . ASN A 1 89 ? 6.023 20.703 20.219 1 96.88 89 ASN A O 1
ATOM 675 N N . ALA A 1 90 ? 6.844 20.469 22.219 1 97.38 90 ALA A N 1
ATOM 676 C CA . ALA A 1 90 ? 7.531 19.203 21.953 1 97.38 90 ALA A CA 1
ATOM 677 C C . ALA A 1 90 ? 7.395 18.25 23.141 1 97.38 90 ALA A C 1
ATOM 679 O O . ALA A 1 90 ? 7.852 17.109 23.078 1 97.38 90 ALA A O 1
ATOM 680 N N . GLY A 1 91 ? 6.691 18.719 24.172 1 96.81 91 GLY A N 1
ATOM 681 C CA . GLY A 1 91 ? 6.621 17.953 25.406 1 96.81 91 GLY A CA 1
ATOM 682 C C . GLY A 1 91 ? 5.652 16.797 25.328 1 96.81 91 GLY A C 1
ATOM 683 O O . GLY A 1 91 ? 5.801 15.805 26.062 1 96.81 91 GLY A O 1
ATOM 684 N N . ALA A 1 92 ? 4.684 16.922 24.484 1 95.06 92 ALA A N 1
ATOM 685 C CA . ALA A 1 92 ? 3.648 15.906 24.297 1 95.06 92 ALA A CA 1
ATOM 686 C C . ALA A 1 92 ? 3.041 15.484 25.625 1 95.06 92 ALA A C 1
ATOM 688 O O . ALA A 1 92 ? 2.43 16.312 26.328 1 95.06 92 ALA A O 1
ATOM 689 N N . SER A 1 93 ? 3.309 14.211 26.125 1 93.88 93 SER A N 1
ATOM 690 C CA . SER A 1 93 ? 2.658 13.734 27.344 1 93.88 93 SER A CA 1
ATOM 691 C C . SER A 1 93 ? 3.643 13.672 28.5 1 93.88 93 SER A C 1
ATOM 693 O O . SER A 1 93 ? 3.369 13.031 29.516 1 93.88 93 SER A O 1
ATOM 695 N N . ASP A 1 94 ? 4.84 14.344 28.328 1 94.88 94 ASP A N 1
ATOM 696 C CA . ASP A 1 94 ? 5.816 14.359 29.422 1 94.88 94 ASP A CA 1
ATOM 697 C C . ASP A 1 94 ? 6.77 15.547 29.281 1 94.88 94 ASP A C 1
ATOM 699 O O . ASP A 1 94 ? 7.98 15.359 29.156 1 94.88 94 ASP A O 1
ATOM 703 N N . THR A 1 95 ? 6.289 16.719 29.469 1 97 95 THR A N 1
ATOM 704 C CA . THR A 1 95 ? 7.043 17.953 29.281 1 97 95 THR A CA 1
ATOM 705 C C . THR A 1 95 ? 8.109 18.109 30.359 1 97 95 THR A C 1
ATOM 707 O O . THR A 1 95 ? 9.203 18.609 30.094 1 97 95 THR A O 1
ATOM 710 N N . GLU A 1 96 ? 7.836 17.688 31.562 1 96.44 96 GLU A N 1
ATOM 711 C CA . GLU A 1 96 ? 8.805 17.766 32.656 1 96.44 96 GLU A CA 1
ATOM 712 C C . GLU A 1 96 ? 10.039 16.922 32.344 1 96.44 96 GLU A C 1
ATOM 714 O O . GLU A 1 96 ? 11.172 17.375 32.562 1 96.44 96 GLU A O 1
ATOM 719 N N . LYS A 1 97 ? 9.766 15.711 31.875 1 95.69 97 LYS A N 1
ATOM 720 C CA . LYS A 1 97 ? 10.906 14.859 31.547 1 95.69 97 LYS A CA 1
ATOM 721 C C . LYS A 1 97 ? 11.719 15.461 30.391 1 95.69 97 LYS A C 1
ATOM 723 O O . LYS A 1 97 ? 12.945 15.383 30.406 1 95.69 97 LYS A O 1
ATOM 728 N N . LEU A 1 98 ? 11.023 15.984 29.438 1 97.69 98 LEU A N 1
ATOM 729 C CA . LEU A 1 98 ? 11.734 16.656 28.359 1 97.69 98 LEU A CA 1
ATOM 730 C C . LEU A 1 98 ? 12.617 17.781 28.906 1 97.69 98 LEU A C 1
ATOM 732 O O . LEU A 1 98 ? 13.758 17.953 28.469 1 97.69 98 LEU A O 1
ATOM 736 N N . HIS A 1 99 ? 12.117 18.547 29.828 1 98.31 99 HIS A N 1
ATOM 737 C CA . HIS A 1 99 ? 12.891 19.609 30.484 1 98.31 99 HIS A CA 1
ATOM 738 C C . HIS A 1 99 ? 14.18 19.047 31.078 1 98.31 99 HIS A C 1
ATOM 740 O O . HIS A 1 99 ? 15.258 19.625 30.891 1 98.31 99 HIS A O 1
ATOM 746 N N . GLN A 1 100 ? 14.062 17.922 31.781 1 97.62 100 GLN A N 1
ATOM 747 C CA . GLN A 1 100 ? 15.227 17.312 32.406 1 97.62 100 GLN A CA 1
ATOM 748 C C . GLN A 1 100 ? 16.266 16.906 31.375 1 97.62 100 GLN A C 1
ATOM 750 O O . GLN A 1 100 ? 17.453 17.172 31.547 1 97.62 100 GLN A O 1
ATOM 755 N N . VAL A 1 101 ? 15.766 16.328 30.312 1 97.88 101 VAL A N 1
ATOM 756 C CA . VAL A 1 101 ? 16.672 15.867 29.266 1 97.88 101 VAL A CA 1
ATOM 757 C C . VAL A 1 101 ? 17.359 17.062 28.594 1 97.88 101 VAL A C 1
ATOM 759 O O . VAL A 1 101 ? 18.547 17 28.297 1 97.88 101 VAL A O 1
ATOM 762 N N . VAL A 1 102 ? 16.625 18.109 28.344 1 98.56 102 VAL A N 1
ATOM 763 C CA . VAL A 1 102 ? 17.172 19.297 27.703 1 98.56 102 VAL A CA 1
ATOM 764 C C . VAL A 1 102 ? 18.203 19.953 28.594 1 98.56 102 VAL A C 1
ATOM 766 O O . VAL A 1 102 ? 19.266 20.391 28.125 1 98.56 102 VAL A O 1
ATOM 769 N N . VAL A 1 103 ? 17.984 20.047 29.891 1 98.5 103 VAL A N 1
ATOM 770 C CA . VAL A 1 103 ? 18.922 20.609 30.844 1 98.5 103 VAL A CA 1
ATOM 771 C C . VAL A 1 103 ? 20.219 19.797 30.828 1 98.5 103 VAL A C 1
ATOM 773 O O . VAL A 1 103 ? 21.312 20.375 30.844 1 98.5 103 VAL A O 1
ATOM 776 N N . GLU A 1 104 ? 20.062 18.5 30.797 1 98.12 104 GLU A N 1
ATOM 777 C CA . GLU A 1 104 ? 21.234 17.625 30.734 1 98.12 104 GLU A CA 1
ATOM 778 C C . GLU A 1 104 ? 22.031 17.875 29.469 1 98.12 104 GLU A C 1
ATOM 780 O O . GLU A 1 104 ? 23.266 17.906 29.516 1 98.12 104 GLU A O 1
ATOM 785 N N . LYS A 1 105 ? 21.344 18 28.391 1 98.12 105 LYS A N 1
ATOM 786 C CA . LYS A 1 105 ? 22.031 18.219 27.109 1 98.12 105 LYS A CA 1
ATOM 787 C C . LYS A 1 105 ? 22.75 19.562 27.109 1 98.12 105 LYS A C 1
ATOM 789 O O . LYS A 1 105 ? 23.797 19.703 26.469 1 98.12 105 LYS A O 1
ATOM 794 N N . ILE A 1 106 ? 22.172 20.578 27.656 1 98.5 106 ILE A N 1
ATOM 795 C CA . ILE A 1 106 ? 22.781 21.906 27.75 1 98.5 106 ILE A CA 1
ATOM 796 C C . ILE A 1 106 ? 24.062 21.828 28.578 1 98.5 106 ILE A C 1
ATOM 798 O O . ILE A 1 106 ? 25.109 22.375 28.188 1 98.5 106 ILE A O 1
ATOM 802 N N . ALA A 1 107 ? 24.016 21.156 29.703 1 98.06 107 ALA A N 1
ATOM 803 C CA . ALA A 1 107 ? 25.172 20.984 30.578 1 98.06 107 ALA A CA 1
ATOM 804 C C . ALA A 1 107 ? 26.297 20.234 29.859 1 98.06 107 ALA A C 1
ATOM 806 O O . ALA A 1 107 ? 27.469 20.594 29.969 1 98.06 107 ALA A O 1
ATOM 807 N N . ALA A 1 108 ? 25.891 19.219 29.203 1 97.88 108 ALA A N 1
ATOM 808 C CA . ALA A 1 108 ? 26.844 18.406 28.469 1 97.88 108 ALA A CA 1
ATOM 809 C C . ALA A 1 108 ? 27.562 19.234 27.391 1 97.88 108 ALA A C 1
ATOM 811 O O . ALA A 1 108 ? 28.719 18.969 27.078 1 97.88 108 ALA A O 1
ATOM 812 N N . ALA A 1 109 ? 26.906 20.234 26.922 1 97.75 109 ALA A N 1
ATOM 813 C CA . ALA A 1 109 ? 27.484 21.109 25.891 1 97.75 109 ALA A CA 1
ATOM 814 C C . ALA A 1 109 ? 28.297 22.219 26.531 1 97.75 109 ALA A C 1
ATOM 816 O O . ALA A 1 109 ? 28.891 23.047 25.812 1 97.75 109 ALA A O 1
ATOM 817 N N . GLY A 1 110 ? 28.344 22.344 27.828 1 97.94 110 GLY A N 1
ATOM 818 C CA . GLY A 1 110 ? 29.094 23.375 28.531 1 97.94 110 GLY A CA 1
ATOM 819 C C . GLY A 1 110 ? 28.406 24.719 28.516 1 97.94 110 GLY A C 1
ATOM 820 O O . GLY A 1 110 ? 29.062 25.766 28.594 1 97.94 110 GLY A O 1
ATOM 821 N N . LEU A 1 111 ? 27.109 24.688 28.344 1 98.38 111 LEU A N 1
ATOM 822 C CA . LEU A 1 111 ? 26.344 25.922 28.281 1 98.38 111 LEU A CA 1
ATOM 823 C C . LEU A 1 111 ? 25.516 26.109 29.547 1 98.38 111 LEU A C 1
ATOM 825 O O . LEU A 1 111 ? 25.438 25.219 30.391 1 98.38 111 LEU A O 1
ATOM 829 N N . SER A 1 112 ? 24.875 27.312 29.672 1 96.5 112 SER A N 1
ATOM 830 C CA . SER A 1 112 ? 24.109 27.625 30.891 1 96.5 112 SER A CA 1
ATOM 831 C C . SER A 1 112 ? 22.766 28.234 30.547 1 96.5 112 SER A C 1
ATOM 833 O O . SER A 1 112 ? 22.25 29.078 31.281 1 96.5 112 SER A O 1
ATOM 835 N N . LEU A 1 113 ? 22.25 27.859 29.406 1 98.44 113 LEU A N 1
ATOM 836 C CA . LEU A 1 113 ? 20.922 28.328 29 1 98.44 113 LEU A CA 1
ATOM 837 C C . LEU A 1 113 ? 19.875 27.938 30.031 1 98.44 113 LEU A C 1
ATOM 839 O O . LEU A 1 113 ? 19.906 26.828 30.562 1 98.44 113 LEU A O 1
ATOM 843 N N . LYS A 1 114 ? 18.969 28.844 30.406 1 98.56 114 LYS A N 1
ATOM 844 C CA . LYS A 1 114 ? 17.891 28.609 31.344 1 98.56 114 LYS A CA 1
ATOM 845 C C . LYS A 1 114 ? 16.656 28.031 30.641 1 98.56 114 LYS A C 1
ATOM 847 O O . LYS A 1 114 ? 16.172 28.609 29.672 1 98.56 114 LYS A O 1
ATOM 852 N N . VAL A 1 115 ? 16.156 26.922 31.172 1 98.88 115 VAL A N 1
ATOM 853 C CA . VAL A 1 115 ? 15.055 26.219 30.531 1 98.88 115 VAL A CA 1
ATOM 854 C C . VAL A 1 115 ? 13.836 26.234 31.453 1 98.88 115 VAL A C 1
ATOM 856 O O . VAL A 1 115 ? 13.922 25.859 32.625 1 98.88 115 VAL A O 1
ATOM 859 N N . ALA A 1 116 ? 12.695 26.703 31 1 98.88 116 ALA A N 1
ATOM 860 C CA . ALA A 1 116 ? 11.398 26.609 31.656 1 98.88 116 ALA A CA 1
ATOM 861 C C . ALA A 1 116 ? 10.477 25.641 30.922 1 98.88 116 ALA A C 1
ATOM 863 O O . ALA A 1 116 ? 10.734 25.281 29.781 1 98.88 116 ALA A O 1
ATOM 864 N N . TRP A 1 117 ? 9.445 25.172 31.547 1 98.81 117 TRP A N 1
ATOM 865 C CA . TRP A 1 117 ? 8.438 24.375 30.859 1 98.81 117 TRP A CA 1
ATOM 866 C C . TRP A 1 117 ? 7.039 24.703 31.359 1 98.81 117 TRP A C 1
ATOM 868 O O . TRP A 1 117 ? 6.867 25.141 32.5 1 98.81 117 TRP A O 1
ATOM 878 N N . ILE A 1 118 ? 6.102 24.578 30.5 1 98.81 118 ILE A N 1
ATOM 879 C CA . ILE A 1 118 ? 4.711 24.938 30.781 1 98.81 118 ILE A CA 1
ATOM 880 C C . ILE A 1 118 ? 3.912 23.672 31.109 1 98.81 118 ILE A C 1
ATOM 882 O O . ILE A 1 118 ? 3.984 22.672 30.391 1 98.81 118 ILE A O 1
ATOM 886 N N . GLY A 1 119 ? 3.199 23.672 32.188 1 97.88 119 GLY A N 1
ATOM 887 C CA . GLY A 1 119 ? 2.348 22.562 32.594 1 97.88 119 GLY A CA 1
ATOM 888 C C . GLY A 1 119 ? 0.881 22.938 32.688 1 97.88 119 GLY A C 1
ATOM 889 O O . GLY A 1 119 ? 0.534 24.125 32.625 1 97.88 119 GLY A O 1
ATOM 890 N N . GLY A 1 120 ? 0.069 21.922 32.812 1 97.88 120 GLY A N 1
ATOM 891 C CA . GLY A 1 120 ? -1.356 22.109 33.031 1 97.88 120 GLY A CA 1
ATOM 892 C C . GLY A 1 120 ? -2.209 21.547 31.922 1 97.88 120 GLY A C 1
ATOM 893 O O . GLY A 1 120 ? -3.43 21.438 32.062 1 97.88 120 GLY A O 1
ATOM 894 N N . ASP A 1 121 ? -1.594 21.109 30.859 1 97.88 121 ASP A N 1
ATOM 895 C CA . ASP A 1 121 ? -2.348 20.641 29.703 1 97.88 121 ASP A CA 1
ATOM 896 C C . ASP A 1 121 ? -2.92 19.25 29.938 1 97.88 121 ASP A C 1
ATOM 898 O O . ASP A 1 121 ? -3.859 18.828 29.266 1 97.88 121 ASP A O 1
ATOM 902 N N . GLU A 1 122 ? -2.365 18.375 30.812 1 96.5 122 GLU A N 1
ATOM 903 C CA . GLU A 1 122 ? -2.896 17.062 31.156 1 96.5 122 GLU A CA 1
ATOM 904 C C . GLU A 1 122 ? -4.082 17.172 32.125 1 96.5 122 GLU A C 1
ATOM 906 O O . GLU A 1 122 ? -3.918 17.547 33.281 1 96.5 122 GLU A O 1
ATOM 911 N N . VAL A 1 123 ? -5.281 16.766 31.625 1 98.19 123 VAL A N 1
ATOM 912 C CA . VAL A 1 123 ? -6.465 17.172 32.375 1 98.19 123 VAL A CA 1
ATOM 913 C C . VAL A 1 123 ? -7.422 15.984 32.5 1 98.19 123 VAL A C 1
ATOM 915 O O . VAL A 1 123 ? -8.641 16.156 32.562 1 98.19 123 VAL A O 1
ATOM 918 N N . LEU A 1 124 ? -7.004 14.789 32.438 1 97.12 124 LEU A N 1
ATOM 919 C CA . LEU A 1 124 ? -7.902 13.641 32.562 1 97.12 124 LEU A CA 1
ATOM 920 C C . LEU A 1 124 ? -8.703 13.711 33.875 1 97.12 124 LEU A C 1
ATOM 922 O O . LEU A 1 124 ? -9.898 13.414 33.875 1 97.12 124 LEU A O 1
ATOM 926 N N . ASP A 1 125 ? -8.055 14.078 34.969 1 97.19 125 ASP A N 1
ATOM 927 C CA . ASP A 1 125 ? -8.727 14.18 36.281 1 97.19 125 ASP A CA 1
ATOM 928 C C . ASP A 1 125 ? -9.82 15.25 36.25 1 97.19 125 ASP A C 1
ATOM 930 O O . ASP A 1 125 ? -10.883 15.07 36.812 1 97.19 125 ASP A O 1
ATOM 934 N N . VAL A 1 126 ? -9.492 16.312 35.562 1 97.44 126 VAL A N 1
ATOM 935 C CA . VAL A 1 126 ? -10.461 17.391 35.406 1 97.44 126 VAL A CA 1
ATOM 936 C C . VAL A 1 126 ? -11.672 16.906 34.625 1 97.44 126 VAL A C 1
ATOM 938 O O . VAL A 1 126 ? -12.82 17.172 35 1 97.44 126 VAL A O 1
ATOM 941 N N . VAL A 1 127 ? -11.469 16.172 33.562 1 97.44 127 VAL A N 1
ATOM 942 C CA . VAL A 1 127 ? -12.531 15.641 32.688 1 97.44 127 VAL A CA 1
ATOM 943 C C . VAL A 1 127 ? -13.391 14.664 33.5 1 97.44 127 VAL A C 1
ATOM 945 O O . VAL A 1 127 ? -14.617 14.742 33.469 1 97.44 127 VAL A O 1
ATOM 948 N N . LYS A 1 128 ? -12.766 13.797 34.219 1 96.25 128 LYS A N 1
ATOM 949 C CA . LYS A 1 128 ? -13.492 12.805 35.031 1 96.25 128 LYS A CA 1
ATOM 950 C C . LYS A 1 128 ? -14.375 13.484 36.062 1 96.25 128 LYS A C 1
ATOM 952 O O . LYS A 1 128 ? -15.531 13.102 36.25 1 96.25 128 LYS A O 1
ATOM 957 N N . LYS A 1 129 ? -13.789 14.398 36.719 1 96.31 129 LYS A N 1
ATOM 958 C CA . LYS A 1 129 ? -14.539 15.148 37.719 1 96.31 129 LYS A CA 1
ATOM 959 C C . LYS A 1 129 ? -15.727 15.875 37.094 1 96.31 129 LYS A C 1
ATOM 961 O O . LYS A 1 129 ? -16.844 15.836 37.625 1 96.31 129 LYS A O 1
ATOM 966 N N . ALA A 1 130 ? -15.469 16.516 36 1 95.31 130 ALA A N 1
ATOM 967 C CA . ALA A 1 130 ? -16.516 17.266 35.312 1 95.31 130 ALA A CA 1
ATOM 968 C C . ALA A 1 130 ? -17.641 16.344 34.875 1 95.31 130 ALA A C 1
ATOM 970 O O . ALA A 1 130 ? -18.812 16.734 34.875 1 95.31 130 ALA A O 1
ATOM 971 N N . VAL A 1 131 ? -17.344 15.203 34.375 1 94.44 131 VAL A N 1
ATOM 972 C CA . VAL A 1 131 ? -18.344 14.227 33.969 1 94.44 131 VAL A CA 1
ATOM 973 C C . VAL A 1 131 ? -19.219 13.844 35.156 1 94.44 131 VAL A C 1
ATOM 975 O O . VAL A 1 131 ? -20.453 13.766 35.031 1 94.44 131 VAL A O 1
ATOM 978 N N . THR A 1 132 ? -18.609 13.602 36.281 1 93.88 132 THR A N 1
ATOM 979 C CA . THR A 1 132 ? -19.328 13.234 37.5 1 93.88 132 THR A CA 1
ATOM 980 C C . THR A 1 132 ? -20.25 14.367 37.938 1 93.88 132 THR A C 1
ATOM 982 O O . THR A 1 132 ? -21.312 14.125 38.531 1 93.88 132 THR A O 1
ATOM 985 N N . GLU A 1 133 ? -19.844 15.539 37.625 1 94.44 133 GLU A N 1
ATOM 986 C CA . GLU A 1 133 ? -20.609 16.719 38.031 1 94.44 133 GLU A CA 1
ATOM 987 C C . GLU A 1 133 ? -21.672 17.047 36.969 1 94.44 133 GLU A C 1
ATOM 989 O O . GLU A 1 133 ? -22.406 18.016 37.125 1 94.44 133 GLU A O 1
ATOM 994 N N . GLY A 1 134 ? -21.75 16.297 35.906 1 92.31 134 GLY A N 1
ATOM 995 C CA . GLY A 1 134 ? -22.875 16.406 35 1 92.31 134 GLY A CA 1
ATOM 996 C C . GLY A 1 134 ? -22.516 17 33.656 1 92.31 134 GLY A C 1
ATOM 997 O O . GLY A 1 134 ? -23.375 17.156 32.781 1 92.31 134 GLY A O 1
ATOM 998 N N . ASN A 1 135 ? -21.266 17.359 33.469 1 93.12 135 ASN A N 1
ATOM 999 C CA . ASN A 1 135 ? -20.859 17.859 32.156 1 93.12 135 ASN A CA 1
ATOM 1000 C C . ASN A 1 135 ? -20.938 16.766 31.078 1 93.12 135 ASN A C 1
ATOM 1002 O O . ASN A 1 135 ? -20.422 15.672 31.281 1 93.12 135 ASN A O 1
ATOM 1006 N N . LYS A 1 136 ? -21.516 17.031 29.984 1 93.56 136 LYS A N 1
ATOM 1007 C CA . LYS A 1 136 ? -21.766 16.031 28.953 1 93.56 136 LYS A CA 1
ATOM 1008 C C . LYS A 1 136 ? -20.625 16.016 27.938 1 93.56 136 LYS A C 1
ATOM 1010 O O . LYS A 1 136 ? -20.453 15.055 27.188 1 93.56 136 LYS A O 1
ATOM 1015 N N . PHE A 1 137 ? -19.844 17.094 27.875 1 95.38 137 PHE A N 1
ATOM 1016 C CA . PHE A 1 137 ? -18.766 17.234 26.891 1 95.38 137 PHE A CA 1
ATOM 1017 C C . PHE A 1 137 ? -19.281 17 25.484 1 95.38 137 PHE A C 1
ATOM 1019 O O . PHE A 1 137 ? -18.906 16.016 24.844 1 95.38 137 PHE A O 1
ATOM 1026 N N . LYS A 1 138 ? -19.984 17.906 24.984 1 96.38 138 LYS A N 1
ATOM 1027 C CA . LYS A 1 138 ? -20.516 17.828 23.609 1 96.38 138 LYS A CA 1
ATOM 1028 C C . LYS A 1 138 ? -19.375 17.891 22.594 1 96.38 138 LYS A C 1
ATOM 1030 O O . LYS A 1 138 ? -18.5 18.75 22.672 1 96.38 138 LYS A O 1
ATOM 1035 N N . SER A 1 139 ? -19.422 16.906 21.656 1 96.69 139 SER A N 1
ATOM 1036 C CA . SER A 1 139 ? -18.391 16.875 20.641 1 96.69 139 SER A CA 1
ATOM 1037 C C . SER A 1 139 ? -18.453 18.109 19.734 1 96.69 139 SER A C 1
ATOM 1039 O O . SER A 1 139 ? -19.531 18.531 19.344 1 96.69 139 SER A O 1
ATOM 1041 N N . LEU A 1 140 ? -17.266 18.641 19.391 1 96.06 140 LEU A N 1
ATOM 1042 C CA . LEU A 1 140 ? -17.172 19.766 18.469 1 96.06 140 LEU A CA 1
ATOM 1043 C C . LEU A 1 140 ? -17.359 19.328 17.031 1 96.06 140 LEU A C 1
ATOM 1045 O O . LEU A 1 140 ? -17.578 20.156 16.141 1 96.06 140 LEU A O 1
ATOM 1049 N N . THR A 1 141 ? -17.234 18.016 16.766 1 94.88 141 THR A N 1
ATOM 1050 C CA . THR A 1 141 ? -17.219 17.547 15.391 1 94.88 141 THR A CA 1
ATOM 1051 C C . THR A 1 141 ? -18.562 16.891 15.031 1 94.88 141 THR A C 1
ATOM 1053 O O . THR A 1 141 ? -19.203 17.281 14.055 1 94.88 141 THR A O 1
ATOM 1056 N N . HIS A 1 142 ? -19.109 15.977 15.844 1 93.75 142 HIS A N 1
ATOM 1057 C CA . HIS A 1 142 ? -20.312 15.242 15.484 1 93.75 142 HIS A CA 1
ATOM 1058 C C . HIS A 1 142 ? -21.469 15.609 16.406 1 93.75 142 HIS A C 1
ATOM 1060 O O . HIS A 1 142 ? -22.609 15.164 16.203 1 93.75 142 HIS A O 1
ATOM 1066 N N . GLY A 1 143 ? -21.312 16.344 17.453 1 94.81 143 GLY A N 1
ATOM 1067 C CA . GLY A 1 143 ? -22.359 16.891 18.281 1 94.81 143 GLY A CA 1
ATOM 1068 C C . GLY A 1 143 ? -22.844 15.938 19.359 1 94.81 143 GLY A C 1
ATOM 1069 O O . GLY A 1 143 ? -23.625 16.328 20.234 1 94.81 143 GLY A O 1
ATOM 1070 N N . GLY A 1 144 ? -22.375 14.742 19.375 1 95.19 144 GLY A N 1
ATOM 1071 C CA . GLY A 1 144 ? -22.75 13.773 20.391 1 95.19 144 GLY A CA 1
ATOM 1072 C C . GLY A 1 144 ? -22.078 14.008 21.719 1 95.19 144 GLY A C 1
ATOM 1073 O O . GLY A 1 144 ? -21.141 14.812 21.812 1 95.19 144 GLY A O 1
ATOM 1074 N N . ASN A 1 145 ? -22.562 13.258 22.75 1 96.94 145 ASN A N 1
ATOM 1075 C CA . ASN A 1 145 ? -22.031 13.391 24.094 1 96.94 145 ASN A CA 1
ATOM 1076 C C . ASN A 1 145 ? -20.953 12.344 24.391 1 96.94 145 ASN A C 1
ATOM 1078 O O . ASN A 1 145 ? -21 11.242 23.828 1 96.94 145 ASN A O 1
ATOM 1082 N N . LEU A 1 146 ? -20.062 12.719 25.297 1 96.94 146 LEU A N 1
ATOM 1083 C CA . LEU A 1 146 ? -18.969 11.828 25.656 1 96.94 146 LEU A CA 1
ATOM 1084 C C . LEU A 1 146 ? -19.516 10.516 26.219 1 96.94 146 LEU A C 1
ATOM 1086 O O . LEU A 1 146 ? -18.953 9.445 25.953 1 96.94 146 LEU A O 1
ATOM 1090 N N . VAL A 1 147 ? -20.578 10.523 26.984 1 93.25 147 VAL A N 1
ATOM 1091 C CA . VAL A 1 147 ? -21.125 9.344 27.656 1 93.25 147 VAL A CA 1
ATOM 1092 C C . VAL A 1 147 ? -21.609 8.344 26.625 1 93.25 147 VAL A C 1
ATOM 1094 O O . VAL A 1 147 ? -21.641 7.137 26.891 1 93.25 147 VAL A O 1
ATOM 1097 N N . ASP A 1 148 ? -21.938 8.812 25.453 1 95 148 ASP A N 1
ATOM 1098 C CA . ASP A 1 148 ? -22.453 7.957 24.391 1 95 148 ASP A CA 1
ATOM 1099 C C . ASP A 1 148 ? -21.328 7.398 23.531 1 95 148 ASP A C 1
ATOM 1101 O O . ASP A 1 148 ? -21.578 6.621 22.609 1 95 148 ASP A O 1
ATOM 1105 N N . TRP A 1 149 ? -20.125 7.793 23.828 1 94.44 149 TRP A N 1
ATOM 1106 C CA . TRP A 1 149 ? -18.953 7.414 23.047 1 94.44 149 TRP A CA 1
ATOM 1107 C C . TRP A 1 149 ? -18.734 5.906 23.078 1 94.44 149 TRP A C 1
ATOM 1109 O O . TRP A 1 149 ? -18.266 5.312 22.109 1 94.44 149 TRP A O 1
ATOM 1119 N N . GLY A 1 150 ? -19.141 5.254 24.156 1 93 150 GLY A N 1
ATOM 1120 C CA . GLY A 1 150 ? -19.016 3.818 24.328 1 93 150 GLY A CA 1
ATOM 1121 C C . GLY A 1 150 ? -17.594 3.385 24.625 1 93 150 GLY A C 1
ATOM 1122 O O . GLY A 1 150 ? -17.266 2.197 24.547 1 93 150 GLY A O 1
ATOM 1123 N N . LEU A 1 151 ? -16.641 4.289 24.922 1 95.69 151 LEU A N 1
ATOM 1124 C CA . LEU A 1 151 ? -15.258 3.998 25.234 1 95.69 151 LEU A CA 1
ATOM 1125 C C . LEU A 1 151 ? -14.859 4.656 26.562 1 95.69 151 LEU A C 1
ATOM 1127 O O . LEU A 1 151 ? -15.484 5.633 26.984 1 95.69 151 LEU A O 1
ATOM 1131 N N . GLU A 1 152 ? -13.852 4.121 27.172 1 94.88 152 GLU A N 1
ATOM 1132 C CA . GLU A 1 152 ? -13.336 4.68 28.406 1 94.88 152 GLU A CA 1
ATOM 1133 C C . GLU A 1 152 ? -12.188 5.652 28.141 1 94.88 152 GLU A C 1
ATOM 1135 O O . GLU A 1 152 ? -11.148 5.262 27.609 1 94.88 152 GLU A O 1
ATOM 1140 N N . PRO A 1 153 ? -12.352 6.914 28.578 1 96.19 153 PRO A N 1
ATOM 1141 C CA . PRO A 1 153 ? -11.219 7.84 28.453 1 96.19 153 PRO A CA 1
ATOM 1142 C C . PRO A 1 153 ? -10 7.391 29.25 1 96.19 153 PRO A C 1
ATOM 1144 O O . PRO A 1 153 ? -10.117 7.047 30.438 1 96.19 153 PRO A O 1
ATOM 1147 N N . ILE A 1 154 ? -8.805 7.41 28.578 1 95.62 154 ILE A N 1
ATOM 1148 C CA . ILE A 1 154 ? -7.605 6.977 29.281 1 95.62 154 ILE A CA 1
ATOM 1149 C C . ILE A 1 154 ? -6.629 8.148 29.406 1 95.62 154 ILE A C 1
ATOM 1151 O O . ILE A 1 154 ? -5.66 8.078 30.172 1 95.62 154 ILE A O 1
ATOM 1155 N N . TYR A 1 155 ? -6.809 9.188 28.688 1 95.56 155 TYR A N 1
ATOM 1156 C CA . TYR A 1 155 ? -5.957 10.375 28.688 1 95.56 155 TYR A CA 1
ATOM 1157 C C . TYR A 1 155 ? -6.711 11.586 28.156 1 95.56 155 TYR A C 1
ATOM 1159 O O . TYR A 1 155 ? -7.719 11.445 27.453 1 95.56 155 TYR A O 1
ATOM 1167 N N . ALA A 1 156 ? -6.352 12.758 28.516 1 97.31 156 ALA A N 1
ATOM 1168 C CA . ALA A 1 156 ? -6.965 13.992 28.031 1 97.31 156 ALA A CA 1
ATOM 1169 C C . ALA A 1 156 ? -5.992 15.164 28.141 1 97.31 156 ALA A C 1
ATOM 1171 O O . ALA A 1 156 ? -5.273 15.297 29.141 1 97.31 156 ALA A O 1
ATOM 1172 N N . GLN A 1 157 ? -5.906 15.93 27.109 1 97.19 157 GLN A N 1
ATOM 1173 C CA . GLN A 1 157 ? -5.078 17.125 27.094 1 97.19 157 GLN A CA 1
ATOM 1174 C C . GLN A 1 157 ? -5.844 18.328 26.531 1 97.19 157 GLN A C 1
ATOM 1176 O O . GLN A 1 157 ? -6.574 18.188 25.547 1 97.19 157 GLN A O 1
ATOM 1181 N N . CYS A 1 158 ? -5.742 19.422 27.156 1 97.94 158 CYS A N 1
ATOM 1182 C CA . CYS A 1 158 ? -6.367 20.656 26.688 1 97.94 158 CYS A CA 1
ATOM 1183 C C . CYS A 1 158 ? -5.344 21.562 26.016 1 97.94 158 CYS A C 1
ATOM 1185 O O . CYS A 1 158 ? -4.137 21.359 26.156 1 97.94 158 CYS A O 1
ATOM 1187 N N . TYR A 1 159 ? -5.793 22.484 25.234 1 98 159 TYR A N 1
ATOM 1188 C CA . TYR A 1 159 ? -4.949 23.484 24.578 1 98 159 TYR A CA 1
ATOM 1189 C C . TYR A 1 159 ? -4.75 24.703 25.469 1 98 159 TYR A C 1
ATOM 1191 O O . TYR A 1 159 ? -5.691 25.453 25.719 1 98 159 TYR A O 1
ATOM 1199 N N . LEU A 1 160 ? -3.514 24.938 25.891 1 98.44 160 LEU A N 1
ATOM 1200 C CA . LEU A 1 160 ? -3.211 26.094 26.719 1 98.44 160 LEU A CA 1
ATOM 1201 C C . LEU A 1 160 ? -2.918 27.312 25.859 1 98.44 160 LEU A C 1
ATOM 1203 O O . LEU A 1 160 ? -2.611 27.188 24.672 1 98.44 160 LEU A O 1
ATOM 1207 N N . GLY A 1 161 ? -3.057 28.484 26.438 1 98.44 161 GLY A N 1
ATOM 1208 C CA . GLY A 1 161 ? -2.746 29.734 25.766 1 98.44 161 GLY A CA 1
ATOM 1209 C C . GLY A 1 161 ? -1.294 30.156 25.922 1 98.44 161 GLY A C 1
ATOM 1210 O O . GLY A 1 161 ? -0.43 29.312 26.188 1 98.44 161 GLY A O 1
ATOM 1211 N N . ALA A 1 162 ? -1.018 31.406 25.75 1 98.75 162 ALA A N 1
ATOM 1212 C CA . ALA A 1 162 ? 0.342 31.906 25.562 1 98.75 162 ALA A CA 1
ATOM 1213 C C . ALA A 1 162 ? 0.909 32.469 26.859 1 98.75 162 ALA A C 1
ATOM 1215 O O . ALA A 1 162 ? 2.119 32.688 26.984 1 98.75 162 ALA A O 1
ATOM 1216 N N . TRP A 1 163 ? 0.125 32.656 27.875 1 98.81 163 TRP A N 1
ATOM 1217 C CA . TRP A 1 163 ? 0.547 33.531 28.984 1 98.81 163 TRP A CA 1
ATOM 1218 C C . TRP A 1 163 ? 1.534 32.812 29.891 1 98.81 163 TRP A C 1
ATOM 1220 O O . TRP A 1 163 ? 2.33 33.438 30.578 1 98.81 163 TRP A O 1
ATOM 1230 N N . GLY A 1 164 ? 1.442 31.406 29.969 1 98.88 164 GLY A N 1
ATOM 1231 C CA . GLY A 1 164 ? 2.523 30.688 30.609 1 98.88 164 GLY A CA 1
ATOM 1232 C C . GLY A 1 164 ? 3.877 30.938 29.984 1 98.88 164 GLY A C 1
ATOM 1233 O O . GLY A 1 164 ? 4.891 31.016 30.672 1 98.88 164 GLY A O 1
ATOM 1234 N N . ILE A 1 165 ? 3.908 31.047 28.703 1 98.94 165 ILE A N 1
ATOM 1235 C CA . ILE A 1 165 ? 5.125 31.328 27.953 1 98.94 165 ILE A CA 1
ATOM 1236 C C . ILE A 1 165 ? 5.625 32.719 28.297 1 98.94 165 ILE A C 1
ATOM 1238 O O . ILE A 1 165 ? 6.82 32.938 28.516 1 98.94 165 ILE A O 1
ATOM 1242 N N . VAL A 1 166 ? 4.75 33.719 28.312 1 98.88 166 VAL A N 1
ATOM 1243 C CA . VAL A 1 166 ? 5.102 35.125 28.641 1 98.88 166 VAL A CA 1
ATOM 1244 C C . VAL A 1 166 ? 5.781 35.156 30 1 98.88 166 VAL A C 1
ATOM 1246 O O . VAL A 1 166 ? 6.836 35.781 30.156 1 98.88 166 VAL A O 1
ATOM 1249 N N . GLU A 1 167 ? 5.18 34.531 31 1 98.81 167 GLU A N 1
ATOM 1250 C CA . GLU A 1 167 ? 5.73 34.562 32.344 1 98.81 167 GLU A CA 1
ATOM 1251 C C . GLU A 1 167 ? 7.102 33.875 32.406 1 98.81 167 GLU A C 1
ATOM 1253 O O . GLU A 1 167 ? 8 34.375 33.094 1 98.81 167 GLU A O 1
ATOM 1258 N N . ALA A 1 168 ? 7.219 32.719 31.719 1 98.88 168 ALA A N 1
ATOM 1259 C CA . ALA A 1 168 ? 8.516 32.031 31.672 1 98.88 168 ALA A CA 1
ATOM 1260 C C . ALA A 1 168 ? 9.594 32.969 31.109 1 98.88 168 ALA A C 1
ATOM 1262 O O . ALA A 1 168 ? 10.695 33.031 31.672 1 98.88 168 ALA A O 1
ATOM 1263 N N . LEU A 1 169 ? 9.312 33.656 30.016 1 98.81 169 LEU A N 1
ATOM 1264 C CA . LEU A 1 169 ? 10.266 34.562 29.375 1 98.81 169 LEU A CA 1
ATOM 1265 C C . LEU A 1 169 ? 10.57 35.75 30.281 1 98.81 169 LEU A C 1
ATOM 1267 O O . LEU A 1 169 ? 11.727 36.188 30.391 1 98.81 169 LEU A O 1
ATOM 1271 N N . LYS A 1 170 ? 9.586 36.344 30.891 1 98.62 170 LYS A N 1
ATOM 1272 C CA . LYS A 1 170 ? 9.766 37.469 31.812 1 98.62 170 LYS A CA 1
ATOM 1273 C C . LYS A 1 170 ? 10.742 37.125 32.938 1 98.62 170 LYS A C 1
ATOM 1275 O O . LYS A 1 170 ? 11.461 38 33.438 1 98.62 170 LYS A O 1
ATOM 1280 N N . HIS A 1 171 ? 10.703 35.938 33.25 1 98.5 171 HIS A N 1
ATOM 1281 C CA . HIS A 1 171 ? 11.531 35.5 34.406 1 98.5 171 HIS A CA 1
ATOM 1282 C C . HIS A 1 171 ? 12.852 34.906 33.906 1 98.5 171 HIS A C 1
ATOM 1284 O O . HIS A 1 171 ? 13.492 34.156 34.625 1 98.5 171 HIS A O 1
ATOM 1290 N N . GLY A 1 172 ? 13.172 35.062 32.656 1 98.12 172 GLY A N 1
ATOM 1291 C CA . GLY A 1 172 ? 14.539 34.906 32.219 1 98.12 172 GLY A CA 1
ATOM 1292 C C . GLY A 1 172 ? 14.781 33.594 31.469 1 98.12 172 GLY A C 1
ATOM 1293 O O . GLY A 1 172 ? 15.922 33.25 31.172 1 98.12 172 GLY A O 1
ATOM 1294 N N . ALA A 1 173 ? 13.789 32.906 31.172 1 98.75 173 ALA A N 1
ATOM 1295 C CA . ALA A 1 173 ? 13.984 31.656 30.422 1 98.75 173 ALA A CA 1
ATOM 1296 C C . ALA A 1 173 ? 14.578 31.938 29.031 1 98.75 173 ALA A C 1
ATOM 1298 O O . ALA A 1 173 ? 14.203 32.906 28.375 1 98.75 173 ALA A O 1
ATOM 1299 N N . ASP A 1 174 ? 15.586 31.125 28.609 1 98.75 174 ASP A N 1
ATOM 1300 C CA . ASP A 1 174 ? 16.141 31.141 27.25 1 98.75 174 ASP A CA 1
ATOM 1301 C C . ASP A 1 174 ? 15.391 30.156 26.359 1 98.75 174 ASP A C 1
ATOM 1303 O O . ASP A 1 174 ? 15.289 30.375 25.141 1 98.75 174 ASP A O 1
ATOM 1307 N N . ILE A 1 175 ? 14.977 29.078 26.906 1 98.94 175 ILE A N 1
ATOM 1308 C CA . ILE A 1 175 ? 14.219 28.031 26.234 1 98.94 175 ILE A CA 1
ATOM 1309 C C . ILE A 1 175 ? 12.938 27.734 27.016 1 98.94 175 ILE A C 1
ATOM 1311 O O . ILE A 1 175 ? 12.977 27.531 28.234 1 98.94 175 ILE A O 1
ATOM 1315 N N . VAL A 1 176 ? 11.797 27.781 26.359 1 98.94 176 VAL A N 1
ATOM 1316 C CA . VAL A 1 176 ? 10.516 27.422 26.953 1 98.94 176 VAL A CA 1
ATOM 1317 C C . VAL A 1 176 ? 9.953 26.172 26.266 1 98.94 176 VAL A C 1
ATOM 1319 O O . VAL A 1 176 ? 9.703 26.188 25.062 1 98.94 176 VAL A O 1
ATOM 1322 N N . LEU A 1 177 ? 9.758 25.094 27.031 1 98.88 177 LEU A N 1
ATOM 1323 C CA . LEU A 1 177 ? 9.195 23.828 26.531 1 98.88 177 LEU A CA 1
ATOM 1324 C C . LEU A 1 177 ? 7.727 23.719 26.906 1 98.88 177 LEU A C 1
ATOM 1326 O O . LEU A 1 177 ? 7.363 23.875 28.078 1 98.88 177 LEU A O 1
ATOM 1330 N N . CYS A 1 178 ? 6.914 23.469 25.922 1 98.5 178 CYS A N 1
ATOM 1331 C CA . CYS A 1 178 ? 5.488 23.312 26.188 1 98.5 178 CYS A CA 1
ATOM 1332 C C . CYS A 1 178 ? 5.016 21.906 25.875 1 98.5 178 CYS A C 1
ATOM 1334 O O . CYS A 1 178 ? 5.586 21.219 25.016 1 98.5 178 CYS A O 1
ATOM 1336 N N . GLY A 1 179 ? 4.062 21.391 26.656 1 96.19 179 GLY A N 1
ATOM 1337 C CA . GLY A 1 179 ? 3.227 20.297 26.203 1 96.19 179 GLY A CA 1
ATOM 1338 C C . GLY A 1 179 ? 2.227 20.703 25.141 1 96.19 179 GLY A C 1
ATOM 1339 O O . GLY A 1 179 ? 2.605 21.25 24.094 1 96.19 179 GLY A O 1
ATOM 1340 N N . ARG A 1 180 ? 0.921 20.547 25.469 1 96.75 180 ARG A N 1
ATOM 1341 C CA . ARG A 1 180 ? -0.09 20.984 24.516 1 96.75 180 ARG A CA 1
ATOM 1342 C C . ARG A 1 180 ? -0.465 22.438 24.766 1 96.75 180 ARG A C 1
ATOM 1344 O O . ARG A 1 180 ? -1.086 22.766 25.766 1 96.75 180 ARG A O 1
ATOM 1351 N N . VAL A 1 181 ? -0.066 23.328 23.922 1 97.69 181 VAL A N 1
ATOM 1352 C CA . VAL A 1 181 ? -0.576 24.672 23.75 1 97.69 181 VAL A CA 1
ATOM 1353 C C . VAL A 1 181 ? -1.133 24.844 22.344 1 97.69 181 VAL A C 1
ATOM 1355 O O . VAL A 1 181 ? -0.872 24.016 21.469 1 97.69 181 VAL A O 1
ATOM 1358 N N . ALA A 1 182 ? -2.004 25.797 22.188 1 97 182 ALA A N 1
ATOM 1359 C CA . ALA A 1 182 ? -2.438 26.062 20.812 1 97 182 ALA A CA 1
ATOM 1360 C C . ALA A 1 182 ? -1.244 26.344 19.906 1 97 182 ALA A C 1
ATOM 1362 O O . ALA A 1 182 ? -0.261 26.953 20.344 1 97 182 ALA A O 1
ATOM 1363 N N . ASP A 1 183 ? -1.277 25.953 18.688 1 96.31 183 ASP A N 1
ATOM 1364 C CA . ASP A 1 183 ? -0.141 25.953 17.766 1 96.31 183 ASP A CA 1
ATOM 1365 C C . ASP A 1 183 ? 0.455 27.344 17.609 1 96.31 183 ASP A C 1
ATOM 1367 O O . ASP A 1 183 ? 1.673 27.5 17.5 1 96.31 183 ASP A O 1
ATOM 1371 N N . ALA A 1 184 ? -0.363 28.344 17.672 1 98.06 184 ALA A N 1
ATOM 1372 C CA . ALA A 1 184 ? 0.092 29.719 17.453 1 98.06 184 ALA A CA 1
ATOM 1373 C C . ALA A 1 184 ? 0.503 30.359 18.781 1 98.06 184 ALA A C 1
ATOM 1375 O O . ALA A 1 184 ? 1.074 31.453 18.781 1 98.06 184 ALA A O 1
ATOM 1376 N N . SER A 1 185 ? 0.269 29.734 19.922 1 98.69 185 SER A N 1
ATOM 1377 C CA . SER A 1 185 ? 0.5 30.312 21.234 1 98.69 185 SER A CA 1
ATOM 1378 C C . SER A 1 185 ? 1.976 30.641 21.438 1 98.69 185 SER A C 1
ATOM 1380 O O . SER A 1 185 ? 2.312 31.656 22.062 1 98.69 185 SER A O 1
ATOM 1382 N N . PRO A 1 186 ? 2.902 29.812 20.953 1 98.88 186 PRO A N 1
ATOM 1383 C CA . PRO A 1 186 ? 4.309 30.203 21.062 1 98.88 186 PRO A CA 1
ATOM 1384 C C . PRO A 1 186 ? 4.59 31.562 20.422 1 98.88 186 PRO A C 1
ATOM 1386 O O . PRO A 1 186 ? 5.285 32.406 21.031 1 98.88 186 PRO A O 1
ATOM 1389 N N . THR A 1 187 ? 4.027 31.859 19.281 1 98.88 187 THR A N 1
ATOM 1390 C CA . THR A 1 187 ? 4.223 33.125 18.594 1 98.88 187 THR A CA 1
ATOM 1391 C C . THR A 1 187 ? 3.553 34.25 19.359 1 98.88 187 THR A C 1
ATOM 1393 O O . THR A 1 187 ? 4.137 35.344 19.531 1 98.88 187 THR A O 1
ATOM 1396 N N . ILE A 1 188 ? 2.336 34.062 19.812 1 98.88 188 ILE A N 1
ATOM 1397 C CA . ILE A 1 188 ? 1.627 35.031 20.625 1 98.88 188 ILE A CA 1
ATOM 1398 C C . ILE A 1 188 ? 2.459 35.375 21.859 1 98.88 188 ILE A C 1
ATOM 1400 O O . ILE A 1 188 ? 2.631 36.562 22.172 1 98.88 188 ILE A O 1
ATOM 1404 N N . GLY A 1 189 ? 2.957 34.344 22.562 1 98.88 189 GLY A N 1
ATOM 1405 C CA . GLY A 1 189 ? 3.746 34.531 23.766 1 98.88 189 GLY A CA 1
ATOM 1406 C C . GLY A 1 189 ? 5.008 35.344 23.531 1 98.88 189 GLY A C 1
ATOM 1407 O O . GLY A 1 189 ? 5.344 36.219 24.312 1 98.88 189 GLY A O 1
ATOM 1408 N N . CYS A 1 190 ? 5.73 35.062 22.453 1 98.88 190 CYS A N 1
ATOM 1409 C CA . CYS A 1 190 ? 6.941 35.812 22.094 1 98.88 190 CYS A CA 1
ATOM 1410 C C . CYS A 1 190 ? 6.641 37.281 21.859 1 98.88 190 CYS A C 1
ATOM 1412 O O . CYS A 1 190 ? 7.336 38.156 22.375 1 98.88 190 CYS A O 1
ATOM 1414 N N . ALA A 1 191 ? 5.617 37.562 21.078 1 98.81 191 ALA A N 1
ATOM 1415 C CA . ALA A 1 191 ? 5.262 38.938 20.75 1 98.81 191 ALA A CA 1
ATOM 1416 C C . ALA A 1 191 ? 4.816 39.719 21.984 1 98.81 191 ALA A C 1
ATOM 1418 O O . ALA A 1 191 ? 5.262 40.844 22.219 1 98.81 191 ALA A O 1
ATOM 1419 N N . ALA A 1 192 ? 3.912 39.094 22.734 1 98.69 192 ALA A N 1
ATOM 1420 C CA . ALA A 1 192 ? 3.393 39.75 23.938 1 98.69 192 ALA A CA 1
ATOM 1421 C C . ALA A 1 192 ? 4.512 40.062 24.922 1 98.69 192 ALA A C 1
ATOM 1423 O O . ALA A 1 192 ? 4.531 41.156 25.531 1 98.69 192 ALA A O 1
ATOM 1424 N N . TYR A 1 193 ? 5.422 39.156 25.141 1 98.81 193 TYR A N 1
ATOM 1425 C CA . TYR A 1 193 ? 6.578 39.375 26 1 98.81 193 TYR A CA 1
ATOM 1426 C C . TYR A 1 193 ? 7.445 40.531 25.469 1 98.81 193 TYR A C 1
ATOM 1428 O O . TYR A 1 193 ? 7.797 41.438 26.203 1 98.81 193 TYR A O 1
ATOM 1436 N N . HIS A 1 194 ? 7.844 40.438 24.203 1 98.62 194 HIS A N 1
ATOM 1437 C CA . HIS A 1 194 ? 8.781 41.375 23.594 1 98.62 194 HIS A CA 1
ATOM 1438 C C . HIS A 1 194 ? 8.266 42.812 23.672 1 98.62 194 HIS A C 1
ATOM 1440 O O . HIS A 1 194 ? 9.031 43.719 23.969 1 98.62 194 HIS A O 1
ATOM 1446 N N . PHE A 1 195 ? 6.98 43 23.391 1 98.19 195 PHE A N 1
ATOM 1447 C CA . PHE A 1 195 ? 6.422 44.344 23.297 1 98.19 195 PHE A CA 1
ATOM 1448 C C . PHE A 1 195 ? 5.77 44.75 24.609 1 98.19 195 PHE A C 1
ATOM 1450 O O . PHE A 1 195 ? 5.324 45.906 24.766 1 98.19 195 PHE A O 1
ATOM 1457 N N . GLY A 1 196 ? 5.676 43.844 25.547 1 98.19 196 GLY A N 1
ATOM 1458 C CA . GLY A 1 196 ? 5.039 44.156 26.828 1 98.19 196 GLY A CA 1
ATOM 1459 C C . GLY A 1 196 ? 3.537 44.344 26.719 1 98.19 196 GLY A C 1
ATOM 1460 O O . GLY A 1 196 ? 2.965 45.219 27.344 1 98.19 196 GLY A O 1
ATOM 1461 N N . TRP A 1 197 ? 2.861 43.531 25.891 1 98.12 197 TRP A N 1
ATOM 1462 C CA . TRP A 1 197 ? 1.421 43.656 25.688 1 98.12 197 TRP A CA 1
ATOM 1463 C C . TRP A 1 197 ? 0.654 43.156 26.891 1 98.12 197 TRP A C 1
ATOM 1465 O O . TRP A 1 197 ? 1.149 42.281 27.625 1 98.12 197 TRP A O 1
ATOM 1475 N N . GLN A 1 198 ? -0.528 43.688 27.047 1 97.5 198 GLN A N 1
ATOM 1476 C CA . GLN A 1 198 ? -1.425 43.281 28.125 1 97.5 198 GLN A CA 1
ATOM 1477 C C . GLN A 1 198 ? -2.475 42.281 27.609 1 97.5 198 GLN A C 1
ATOM 1479 O O . GLN A 1 198 ? -2.678 42.156 26.406 1 97.5 198 GLN A O 1
ATOM 1484 N N . ARG A 1 199 ? -3.182 41.625 28.531 1 97.62 199 ARG A N 1
ATOM 1485 C CA . ARG A 1 199 ? -4.109 40.531 28.219 1 97.62 199 ARG A CA 1
ATOM 1486 C C . ARG A 1 199 ? -5.34 41.062 27.484 1 97.62 199 ARG A C 1
ATOM 1488 O O . ARG A 1 199 ? -6.035 40.312 26.812 1 97.62 199 ARG A O 1
ATOM 1495 N N . ASP A 1 200 ? -5.602 42.406 27.609 1 97.56 200 ASP A N 1
ATOM 1496 C CA . ASP A 1 200 ? -6.832 42.938 27.031 1 97.56 200 ASP A CA 1
ATOM 1497 C C . ASP A 1 200 ? -6.551 43.688 25.719 1 97.56 200 ASP A C 1
ATOM 1499 O O . ASP A 1 200 ? -7.422 44.375 25.203 1 97.56 200 ASP A O 1
ATOM 1503 N N . GLU A 1 201 ? -5.363 43.625 25.25 1 98 201 GLU A N 1
ATOM 1504 C CA . GLU A 1 201 ? -5.031 44.219 23.969 1 98 201 GLU A CA 1
ATOM 1505 C C . GLU A 1 201 ? -5.34 43.281 22.812 1 98 201 GLU A C 1
ATOM 1507 O O . GLU A 1 201 ? -4.449 42.906 22.047 1 98 201 GLU A O 1
ATOM 1512 N N . TYR A 1 202 ? -6.602 43.031 22.672 1 98.25 202 TYR A N 1
ATOM 1513 C CA . TYR A 1 202 ? -7.125 41.938 21.844 1 98.25 202 TYR A CA 1
ATOM 1514 C C . TYR A 1 202 ? -6.746 42.156 20.391 1 98.25 202 TYR A C 1
ATOM 1516 O O . TYR A 1 202 ? -6.48 41.188 19.672 1 98.25 202 TYR A O 1
ATOM 1524 N N . GLN A 1 203 ? -6.699 43.375 19.859 1 97.69 203 GLN A N 1
ATOM 1525 C CA . GLN A 1 203 ? -6.34 43.625 18.469 1 97.69 203 GLN A CA 1
ATOM 1526 C C . GLN A 1 203 ? -4.91 43.156 18.188 1 97.69 203 GLN A C 1
ATOM 1528 O O . GLN A 1 203 ? -4.648 42.531 17.156 1 97.69 203 GLN A O 1
ATOM 1533 N N . LYS A 1 204 ? -3.992 43.531 19.094 1 98.25 204 LYS A N 1
ATOM 1534 C CA . LYS A 1 204 ? -2.592 43.156 18.938 1 98.25 204 LYS A CA 1
ATOM 1535 C C . LYS A 1 204 ? -2.42 41.625 19.078 1 98.25 204 LYS A C 1
ATOM 1537 O O . LYS A 1 204 ? -1.708 41 18.297 1 98.25 204 LYS A O 1
ATOM 1542 N N . LEU A 1 205 ? -3.121 41.031 20.062 1 98.62 205 LEU A N 1
ATOM 1543 C CA . LEU A 1 205 ? -3.043 39.594 20.297 1 98.62 205 LEU A CA 1
ATOM 1544 C C . LEU A 1 205 ? -3.609 38.812 19.109 1 98.62 205 LEU A C 1
ATOM 1546 O O . LEU A 1 205 ? -3.084 37.781 18.75 1 98.62 205 LEU A O 1
ATOM 1550 N N . ALA A 1 206 ? -4.691 39.312 18.516 1 98.75 206 ALA A N 1
ATOM 1551 C CA . ALA A 1 206 ? -5.281 38.688 17.344 1 98.75 206 ALA A CA 1
ATOM 1552 C C . ALA A 1 206 ? -4.309 38.688 16.172 1 98.75 206 ALA A C 1
ATOM 1554 O O . ALA A 1 206 ? -4.227 37.719 15.406 1 98.75 206 ALA A O 1
ATOM 1555 N N . SER A 1 207 ? -3.625 39.812 16.031 1 98.44 207 SER A N 1
ATOM 1556 C CA . SER A 1 207 ? -2.625 39.906 14.969 1 98.44 207 SER A CA 1
ATOM 1557 C C . SER A 1 207 ? -1.502 38.906 15.18 1 98.44 207 SER A C 1
ATOM 1559 O O . SER A 1 207 ? -1.069 38.25 14.234 1 98.44 207 SER A O 1
ATOM 1561 N N . ALA A 1 208 ? -1.035 38.75 16.406 1 98.75 208 ALA A N 1
ATOM 1562 C CA . ALA A 1 208 ? 0.004 37.781 16.719 1 98.75 208 ALA A CA 1
ATOM 1563 C C . ALA A 1 208 ? -0.498 36.344 16.5 1 98.75 208 ALA A C 1
ATOM 1565 O O . ALA A 1 208 ? 0.266 35.469 16.094 1 98.75 208 ALA A O 1
ATOM 1566 N N . PHE A 1 209 ? -1.776 36.156 16.797 1 98.69 209 PHE A N 1
ATOM 1567 C CA . PHE A 1 209 ? -2.41 34.875 16.578 1 98.69 209 PHE A CA 1
ATOM 1568 C C . PHE A 1 209 ? -2.361 34.5 15.102 1 98.69 209 PHE A C 1
ATOM 1570 O O . PHE A 1 209 ? -1.926 33.406 14.75 1 98.69 209 PHE A O 1
ATOM 1577 N N . VAL A 1 210 ? -2.732 35.344 14.242 1 98.81 210 VAL A N 1
ATOM 1578 C CA . VAL A 1 210 ? -2.738 35.094 12.805 1 98.81 210 VAL A CA 1
ATOM 1579 C C . VAL A 1 210 ? -1.305 34.938 12.305 1 98.81 210 VAL A C 1
ATOM 1581 O O . VAL A 1 210 ? -1.023 34.125 11.438 1 98.81 210 VAL A O 1
ATOM 1584 N N . ALA A 1 211 ? -0.37 35.781 12.852 1 98.88 211 ALA A N 1
ATOM 1585 C CA . ALA A 1 211 ? 1.041 35.625 12.516 1 98.88 211 ALA A CA 1
ATOM 1586 C C . ALA A 1 211 ? 1.531 34.219 12.852 1 98.88 211 ALA A C 1
ATOM 1588 O O . ALA A 1 211 ? 2.246 33.594 12.07 1 98.88 211 ALA A O 1
ATOM 1589 N N . GLY A 1 212 ? 1.147 33.75 14.055 1 98.75 212 GLY A N 1
ATOM 1590 C CA . GLY A 1 212 ? 1.482 32.406 14.445 1 98.75 212 GLY A CA 1
ATOM 1591 C C . GLY A 1 212 ? 0.892 31.344 13.531 1 98.75 212 GLY A C 1
ATOM 1592 O O . GLY A 1 212 ? 1.539 30.328 13.234 1 98.75 212 GLY A O 1
ATOM 1593 N N . HIS A 1 213 ? -0.33 31.562 13.07 1 98.56 213 HIS A N 1
ATOM 1594 C CA . HIS A 1 213 ? -0.992 30.656 12.133 1 98.56 213 HIS A CA 1
ATOM 1595 C C . HIS A 1 213 ? -0.212 30.547 10.828 1 98.56 213 HIS A 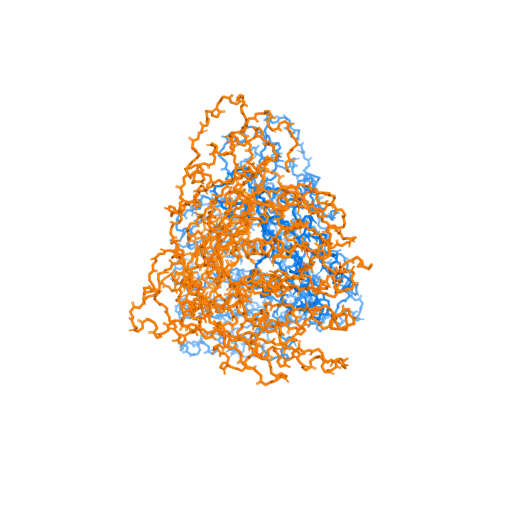C 1
ATOM 1597 O O . HIS A 1 213 ? -0.149 29.469 10.234 1 98.56 213 HIS A O 1
ATOM 1603 N N . PHE A 1 214 ? 0.392 31.594 10.414 1 98.75 214 PHE A N 1
ATOM 1604 C CA . PHE A 1 214 ? 1.135 31.594 9.156 1 98.75 214 PHE A CA 1
ATOM 1605 C C . PHE A 1 214 ? 2.408 30.766 9.281 1 98.75 214 PHE A C 1
ATOM 1607 O O . PHE A 1 214 ? 2.854 30.156 8.312 1 98.75 214 PHE A O 1
ATOM 1614 N N . ILE A 1 215 ? 2.998 30.703 10.477 1 98.62 215 ILE A N 1
ATOM 1615 C CA . ILE A 1 215 ? 4.34 30.125 10.484 1 98.62 215 ILE A CA 1
ATOM 1616 C C . ILE A 1 215 ? 4.34 28.828 11.289 1 98.62 215 ILE A C 1
ATOM 1618 O O . ILE A 1 215 ? 5.324 28.094 11.281 1 98.62 215 ILE A O 1
ATOM 1622 N N . GLU A 1 216 ? 3.24 28.453 11.914 1 97.5 216 GLU A N 1
ATOM 1623 C CA . GLU A 1 216 ? 3.205 27.281 12.789 1 97.5 216 GLU A CA 1
ATOM 1624 C C . GLU A 1 216 ? 3.379 25.984 12 1 97.5 216 GLU A C 1
ATOM 1626 O O . GLU A 1 216 ? 3.871 25 12.531 1 97.5 216 GLU A O 1
ATOM 1631 N N . CYS A 1 217 ? 2.99 25.953 10.711 1 97.5 217 CYS A N 1
ATOM 1632 C CA . CYS A 1 217 ? 3.135 24.781 9.859 1 97.5 217 CYS A CA 1
ATOM 1633 C C . CYS A 1 217 ? 4.367 24.891 8.969 1 97.5 217 CYS A C 1
ATOM 1635 O O . CYS A 1 217 ? 4.352 24.453 7.82 1 97.5 217 CYS A O 1
ATOM 1637 N N . SER A 1 218 ? 5.34 25.5 9.477 1 97.44 218 SER A N 1
ATOM 1638 C CA . SER A 1 218 ? 6.664 25.609 8.875 1 97.44 218 SER A CA 1
ATOM 1639 C C . SER A 1 218 ? 6.582 26.062 7.426 1 97.44 218 SER A C 1
ATOM 1641 O O . SER A 1 218 ? 6.188 27.203 7.148 1 97.44 218 SER A O 1
ATOM 1643 N N . THR A 1 219 ? 6.945 25.172 6.441 1 98.44 219 THR A N 1
ATOM 1644 C CA . THR A 1 219 ? 7.219 25.641 5.082 1 98.44 219 THR A CA 1
ATOM 1645 C C . THR A 1 219 ? 5.93 25.703 4.262 1 98.44 219 THR A C 1
ATOM 1647 O O . THR A 1 219 ? 5.965 26.016 3.07 1 98.44 219 THR A O 1
ATOM 1650 N N . TYR A 1 220 ? 4.758 25.484 4.828 1 98.5 220 TYR A N 1
ATOM 1651 C CA . TYR A 1 220 ? 3.504 25.578 4.094 1 98.5 220 TYR A CA 1
ATOM 1652 C C . TYR A 1 220 ? 3.328 26.969 3.494 1 98.5 220 TYR A C 1
ATOM 1654 O O . TYR A 1 220 ? 2.939 27.109 2.332 1 98.5 220 TYR A O 1
ATOM 1662 N N . VAL A 1 221 ? 3.697 28 4.25 1 98.75 221 VAL A N 1
ATOM 1663 C CA . VAL A 1 221 ? 3.467 29.359 3.809 1 98.75 221 VAL A CA 1
ATOM 1664 C C . VAL A 1 221 ? 4.543 29.766 2.805 1 98.75 221 VAL A C 1
ATOM 1666 O O . VAL A 1 221 ? 4.383 30.75 2.076 1 98.75 221 VAL A O 1
ATOM 1669 N N . THR A 1 222 ? 5.621 28.969 2.67 1 98.75 222 THR A N 1
ATOM 1670 C CA . THR A 1 222 ? 6.695 29.297 1.74 1 98.75 222 THR A CA 1
ATOM 1671 C C . THR A 1 222 ? 6.629 28.422 0.499 1 98.75 222 THR A C 1
ATOM 1673 O O . THR A 1 222 ? 7.559 28.406 -0.311 1 98.75 222 THR A O 1
ATOM 1676 N N . GLY A 1 223 ? 5.598 27.656 0.387 1 98.5 223 GLY A N 1
ATOM 1677 C CA . GLY A 1 223 ? 5.402 26.938 -0.861 1 98.5 223 GLY A CA 1
ATOM 1678 C C . GLY A 1 223 ? 5.105 25.469 -0.661 1 98.5 223 GLY A C 1
ATOM 1679 O O . GLY A 1 223 ? 4.734 24.766 -1.606 1 98.5 223 GLY A O 1
ATOM 1680 N N . GLY A 1 224 ? 5.301 24.906 0.536 1 98.5 224 GLY A N 1
ATOM 1681 C CA . GLY A 1 224 ? 4.91 23.531 0.81 1 98.5 224 GLY A CA 1
ATOM 1682 C C . GLY A 1 224 ? 3.408 23.312 0.793 1 98.5 224 GLY A C 1
ATOM 1683 O O . GLY A 1 224 ? 2.648 24.203 1.188 1 98.5 224 GLY A O 1
ATOM 1684 N N . ASN A 1 225 ? 2.928 22.094 0.308 1 98.25 225 ASN A N 1
ATOM 1685 C CA . ASN A 1 225 ? 1.509 21.766 0.27 1 98.25 225 ASN A CA 1
ATOM 1686 C C . ASN A 1 225 ? 0.706 22.812 -0.487 1 98.25 225 ASN A C 1
ATOM 1688 O O . ASN A 1 225 ? -0.429 23.125 -0.118 1 98.25 225 ASN A O 1
ATOM 1692 N N . PHE A 1 226 ? 1.296 23.453 -1.508 1 98.69 226 PHE A N 1
ATOM 1693 C CA . PHE A 1 226 ? 0.702 24.547 -2.26 1 98.69 226 PHE A CA 1
ATOM 1694 C C . PHE A 1 226 ? 0.279 24.094 -3.65 1 98.69 226 PHE A C 1
ATOM 1696 O O . PHE A 1 226 ? 1.085 23.531 -4.395 1 98.69 226 PHE A O 1
ATOM 1703 N N . SER A 1 227 ? -0.981 24.344 -4.027 1 98.31 227 SER A N 1
ATOM 1704 C CA . SER A 1 227 ? -1.512 23.891 -5.305 1 98.31 227 SER A CA 1
ATOM 1705 C C . SER A 1 227 ? -0.75 24.5 -6.477 1 98.31 227 SER A C 1
ATOM 1707 O O . SER A 1 227 ? -0.797 23.984 -7.594 1 98.31 227 SER A O 1
ATOM 1709 N N . GLY A 1 228 ? -0.008 25.625 -6.285 1 98.06 228 GLY A N 1
ATOM 1710 C CA . GLY A 1 228 ? 0.829 26.234 -7.309 1 98.06 228 GLY A CA 1
ATOM 1711 C C . GLY A 1 228 ? 2.264 25.734 -7.277 1 98.06 228 GLY A C 1
ATOM 1712 O O . GLY A 1 228 ? 3.182 26.469 -7.66 1 98.06 228 GLY A O 1
ATOM 1713 N N . PHE A 1 229 ? 2.516 24.531 -6.883 1 98.31 229 PHE A N 1
ATOM 1714 C CA . PHE A 1 229 ? 3.836 23.984 -6.59 1 98.31 229 PHE A CA 1
ATOM 1715 C C . PHE A 1 229 ? 4.695 23.938 -7.848 1 98.31 229 PHE A C 1
ATOM 1717 O O . PHE A 1 229 ? 5.922 23.891 -7.766 1 98.31 229 PHE A O 1
ATOM 1724 N N . LYS A 1 230 ? 4.129 23.906 -9.086 1 96.75 230 LYS A N 1
ATOM 1725 C CA . LYS A 1 230 ? 4.875 23.844 -10.336 1 96.75 230 LYS A CA 1
ATOM 1726 C C . LYS A 1 230 ? 5.645 25.141 -10.594 1 96.75 230 LYS A C 1
ATOM 1728 O O . LYS A 1 230 ? 6.582 25.156 -11.391 1 96.75 230 LYS A O 1
ATOM 1733 N N . ASP A 1 231 ? 5.262 26.188 -9.742 1 94.56 231 ASP A N 1
ATOM 1734 C CA . ASP A 1 231 ? 5.863 27.516 -9.945 1 94.56 231 ASP A CA 1
ATOM 1735 C C . ASP A 1 231 ? 6.883 27.828 -8.859 1 94.56 231 ASP A C 1
ATOM 1737 O O . ASP A 1 231 ? 7.375 28.953 -8.766 1 94.56 231 ASP A O 1
ATOM 1741 N N . LEU A 1 232 ? 7.152 26.875 -8.008 1 96.62 232 LEU A N 1
ATOM 1742 C CA . LEU A 1 232 ? 8.133 27.109 -6.953 1 96.62 232 LEU A CA 1
ATOM 1743 C C . LEU A 1 232 ? 9.461 27.594 -7.539 1 96.62 232 LEU A C 1
ATOM 1745 O O . LEU A 1 232 ? 9.852 27.156 -8.625 1 96.62 232 LEU A O 1
ATOM 1749 N N . VAL A 1 233 ? 10.18 28.406 -6.824 1 95.25 233 VAL A N 1
ATOM 1750 C CA . VAL A 1 233 ? 11.391 29.062 -7.316 1 95.25 233 VAL A CA 1
ATOM 1751 C C . VAL A 1 233 ? 12.609 28.562 -6.547 1 95.25 233 VAL A C 1
ATOM 1753 O O . VAL A 1 233 ? 12.492 28.172 -5.379 1 95.25 233 VAL A O 1
ATOM 1756 N N . GLY A 1 234 ? 13.734 28.531 -7.23 1 96.25 234 GLY A N 1
ATOM 1757 C CA . GLY A 1 234 ? 14.977 28.156 -6.582 1 96.25 234 GLY A CA 1
ATOM 1758 C C . GLY A 1 234 ? 15.094 26.656 -6.336 1 96.25 234 GLY A C 1
ATOM 1759 O O . GLY A 1 234 ? 14.578 25.859 -7.117 1 96.25 234 GLY A O 1
ATOM 1760 N N . ASP A 1 235 ? 15.922 26.297 -5.293 1 97 235 ASP A N 1
ATOM 1761 C CA . ASP A 1 235 ? 16.109 24.891 -4.934 1 97 235 ASP A CA 1
ATOM 1762 C C . ASP A 1 235 ? 14.844 24.312 -4.289 1 97 235 ASP A C 1
ATOM 1764 O O . ASP A 1 235 ? 14.617 24.5 -3.092 1 97 235 ASP A O 1
ATOM 1768 N N . VAL A 1 236 ? 14.094 23.562 -4.977 1 96.44 236 VAL A N 1
ATOM 1769 C CA . VAL A 1 236 ? 12.805 23.062 -4.531 1 96.44 236 VAL A CA 1
ATOM 1770 C C . VAL A 1 236 ? 13.008 21.875 -3.582 1 96.44 236 VAL A C 1
ATOM 1772 O O . VAL A 1 236 ? 12.055 21.406 -2.953 1 96.44 236 VAL A O 1
ATOM 1775 N N . THR A 1 237 ? 14.203 21.391 -3.457 1 97.12 237 THR A N 1
ATOM 1776 C CA . THR A 1 237 ? 14.477 20.281 -2.559 1 97.12 237 THR A CA 1
ATOM 1777 C C . THR A 1 237 ? 14.789 20.781 -1.151 1 97.12 237 THR A C 1
ATOM 1779 O O . THR A 1 237 ? 14.961 19.984 -0.227 1 97.12 237 THR A O 1
ATOM 1782 N N . ASN A 1 238 ? 14.844 22.062 -0.97 1 96.5 238 ASN A N 1
ATOM 1783 C CA . ASN A 1 238 ? 15.141 22.656 0.331 1 96.5 238 ASN A CA 1
ATOM 1784 C C . ASN A 1 238 ? 14.492 24.016 0.482 1 96.5 238 ASN A C 1
ATOM 1786 O O . ASN A 1 238 ? 15.18 25.047 0.456 1 96.5 238 ASN A O 1
ATOM 1790 N N . LEU A 1 239 ? 13.195 24.062 0.757 1 98.19 239 LEU A N 1
ATOM 1791 C CA . LEU A 1 239 ? 12.438 25.312 0.896 1 98.19 239 LEU A CA 1
ATOM 1792 C C . LEU A 1 239 ? 12.859 26.062 2.156 1 98.19 239 LEU A C 1
ATOM 1794 O O . LEU A 1 239 ? 13.172 25.438 3.178 1 98.19 239 LEU A O 1
ATOM 1798 N N . GLY A 1 240 ? 12.836 27.359 2.062 1 98.31 240 GLY A N 1
ATOM 1799 C CA . GLY A 1 240 ? 13.141 28.188 3.219 1 98.31 240 GLY A CA 1
ATOM 1800 C C . GLY A 1 240 ? 12.047 28.156 4.273 1 98.31 240 GLY A C 1
ATOM 1801 O O . GLY A 1 240 ? 10.859 28.125 3.945 1 98.31 240 GLY A O 1
ATOM 1802 N N . PHE A 1 241 ? 12.469 28.188 5.516 1 98.69 241 PHE A N 1
ATOM 1803 C CA . PHE A 1 241 ? 11.531 28.234 6.629 1 98.69 241 PHE A CA 1
ATOM 1804 C C . PHE A 1 241 ? 11 29.641 6.832 1 98.69 241 PHE A C 1
ATOM 1806 O O . PHE A 1 241 ? 11.656 30.625 6.465 1 98.69 241 PHE A O 1
ATOM 1813 N N . PRO A 1 242 ? 9.828 29.781 7.387 1 98.81 242 PRO A N 1
ATOM 1814 C CA . PRO A 1 242 ? 9.148 31.078 7.438 1 98.81 242 PRO A CA 1
ATOM 1815 C C . PRO A 1 242 ? 9.602 31.938 8.609 1 98.81 242 PRO A C 1
ATOM 1817 O O . PRO A 1 242 ? 10.039 31.406 9.633 1 98.81 242 PRO A O 1
ATOM 1820 N N . ILE A 1 243 ? 9.453 33.25 8.453 1 98.81 243 ILE A N 1
ATOM 1821 C CA . ILE A 1 243 ? 9.727 34.281 9.461 1 98.81 243 ILE A CA 1
ATOM 1822 C C . ILE A 1 243 ? 8.625 35.312 9.43 1 98.81 243 ILE A C 1
ATOM 1824 O O . ILE A 1 243 ? 8.156 35.719 8.359 1 98.81 243 ILE A O 1
ATOM 1828 N N . VAL A 1 244 ? 8.133 35.75 10.578 1 98.75 244 VAL A N 1
ATOM 1829 C CA . VAL A 1 244 ? 7.27 36.938 10.68 1 98.75 244 VAL A CA 1
ATOM 1830 C C . VAL A 1 244 ? 8.055 38.125 11.234 1 98.75 244 VAL A C 1
ATOM 1832 O O . VAL A 1 244 ? 8.891 37.938 12.125 1 98.75 244 VAL A O 1
ATOM 1835 N N . GLU A 1 245 ? 7.918 39.25 10.672 1 98.56 245 GLU A N 1
ATOM 1836 C CA . GLU A 1 245 ? 8.406 40.531 11.156 1 98.56 245 GLU A CA 1
ATOM 1837 C C . GLU A 1 245 ? 7.27 41.375 11.703 1 98.56 245 GLU A C 1
ATOM 1839 O O . GLU A 1 245 ? 6.418 41.844 10.938 1 98.56 245 GLU A O 1
ATOM 1844 N N . MET A 1 246 ? 7.273 41.625 12.953 1 98.31 246 MET A N 1
ATOM 1845 C CA . MET A 1 246 ? 6.121 42.25 13.594 1 98.31 246 MET A CA 1
ATOM 1846 C C . MET A 1 246 ? 6.516 43.562 14.258 1 98.31 246 MET A C 1
ATOM 1848 O O . MET A 1 246 ? 7.59 43.656 14.852 1 98.31 246 MET A O 1
ATOM 1852 N N . LYS A 1 247 ? 5.633 44.531 14.219 1 96.69 247 LYS A N 1
ATOM 1853 C CA . LYS A 1 247 ? 5.793 45.781 14.922 1 96.69 247 LYS A CA 1
ATOM 1854 C C . LYS A 1 247 ? 4.992 45.812 16.219 1 96.69 247 LYS A C 1
ATOM 1856 O O . LYS A 1 247 ? 4.164 44.906 16.453 1 96.69 247 LYS A O 1
ATOM 1861 N N . SER A 1 248 ? 5.223 46.812 16.969 1 96.56 248 SER A N 1
ATOM 1862 C CA . SER A 1 248 ? 4.633 46.875 18.312 1 96.56 248 SER A CA 1
ATOM 1863 C C . SER A 1 248 ? 3.121 47.062 18.234 1 96.56 248 SER A C 1
ATOM 1865 O O . SER A 1 248 ? 2.406 46.719 19.188 1 96.56 248 SER A O 1
ATOM 1867 N N . ASP A 1 249 ? 2.629 47.562 17.141 1 94.75 249 ASP A N 1
ATOM 1868 C CA . ASP A 1 249 ? 1.192 47.781 17.016 1 94.75 249 ASP A CA 1
ATOM 1869 C C . ASP A 1 249 ? 0.491 46.5 16.531 1 94.75 249 ASP A C 1
ATOM 1871 O O . ASP A 1 249 ? -0.724 46.5 16.312 1 94.75 249 ASP A O 1
ATOM 1875 N N . GLY A 1 250 ? 1.236 45.5 16.266 1 94.88 250 GLY A N 1
ATOM 1876 C CA . GLY A 1 250 ? 0.668 44.219 15.891 1 94.88 250 GLY A CA 1
ATOM 1877 C C . GLY A 1 250 ? 0.708 43.969 14.398 1 94.88 250 GLY A C 1
ATOM 1878 O O . GLY A 1 250 ? 0.507 42.844 13.945 1 94.88 250 GLY A O 1
ATOM 1879 N N . THR A 1 251 ? 0.998 44.969 13.617 1 95.19 251 THR A N 1
ATOM 1880 C CA . THR A 1 251 ? 1.137 44.75 12.18 1 95.19 251 THR A CA 1
ATOM 1881 C C . THR A 1 251 ? 2.361 43.875 11.883 1 95.19 251 THR A C 1
ATOM 1883 O O . THR A 1 251 ? 3.35 43.938 12.617 1 95.19 251 THR A O 1
ATOM 1886 N N . PHE A 1 252 ? 2.24 43.125 10.797 1 98.19 252 PHE A N 1
ATOM 1887 C CA . PHE A 1 252 ? 3.377 42.25 10.57 1 98.19 252 PHE A CA 1
ATOM 1888 C C . PHE A 1 252 ? 3.508 41.906 9.094 1 98.19 252 PHE A C 1
ATOM 1890 O O . PHE A 1 252 ? 2.596 42.156 8.305 1 98.19 252 PHE A O 1
ATOM 1897 N N . TYR A 1 253 ? 4.691 41.438 8.727 1 98.69 253 TYR A N 1
ATOM 1898 C CA . TYR A 1 253 ? 5.039 40.875 7.426 1 98.69 253 TYR A CA 1
ATOM 1899 C C . TYR A 1 253 ? 5.387 39.375 7.562 1 98.69 253 TYR A C 1
ATOM 1901 O O . TYR A 1 253 ? 5.93 38.969 8.586 1 98.69 253 TYR A O 1
ATOM 1909 N N . VAL A 1 254 ? 5.004 38.625 6.574 1 98.88 254 VAL A N 1
ATOM 1910 C CA . VAL A 1 254 ? 5.473 37.25 6.434 1 98.88 254 VAL A CA 1
ATOM 1911 C C . VAL A 1 254 ? 6.617 37.188 5.426 1 98.88 254 VAL A C 1
ATOM 1913 O O . VAL A 1 254 ? 6.531 37.781 4.344 1 98.88 254 VAL A O 1
ATOM 1916 N N . THR A 1 255 ? 7.68 36.594 5.758 1 98.69 255 THR A N 1
ATOM 1917 C CA . THR A 1 255 ? 8.828 36.375 4.879 1 98.69 255 THR A CA 1
ATOM 1918 C C . THR A 1 255 ? 9.438 35 5.113 1 98.69 255 THR A C 1
ATOM 1920 O O . THR A 1 255 ? 8.781 34.094 5.664 1 98.69 255 THR A O 1
ATOM 1923 N N . LYS A 1 256 ? 10.641 34.719 4.551 1 98.38 256 LYS A N 1
ATOM 1924 C CA . LYS A 1 256 ? 11.258 33.406 4.695 1 98.38 256 LYS A CA 1
ATOM 1925 C C . LYS A 1 256 ? 12.766 33.531 4.902 1 98.38 256 LYS A C 1
ATOM 1927 O O . LYS A 1 256 ? 13.328 34.625 4.777 1 98.38 256 LYS A O 1
ATOM 1932 N N . GLN A 1 257 ? 13.344 32.406 5.242 1 97 257 GLN A N 1
ATOM 1933 C CA . GLN A 1 257 ? 14.789 32.281 5.371 1 97 257 GLN A CA 1
ATOM 1934 C C . GLN A 1 257 ? 15.5 32.781 4.117 1 97 257 GLN A C 1
ATOM 1936 O O . GLN A 1 257 ? 15.07 32.5 2.998 1 97 257 GLN A O 1
ATOM 1941 N N . THR A 1 258 ? 16.625 33.438 4.324 1 94.69 258 THR A N 1
ATOM 1942 C CA . THR A 1 258 ? 17.391 34.031 3.219 1 94.69 258 THR A CA 1
ATOM 1943 C C . THR A 1 258 ? 18.109 32.938 2.426 1 94.69 258 THR A C 1
ATOM 1945 O O . THR A 1 258 ? 18.516 31.906 2.988 1 94.69 258 THR A O 1
ATOM 1948 N N . ASN A 1 259 ? 18.25 33.031 1.147 1 93.56 259 ASN A N 1
ATOM 1949 C CA . ASN A 1 259 ? 19.016 32.219 0.224 1 93.56 259 ASN A CA 1
ATOM 1950 C C . ASN A 1 259 ? 18.516 30.766 0.205 1 93.56 259 ASN A C 1
ATOM 1952 O O . ASN A 1 259 ? 19.297 29.828 0.152 1 93.56 259 ASN A O 1
ATOM 1956 N N . ARG A 1 260 ? 17.344 30.516 0.426 1 96 260 ARG A N 1
ATOM 1957 C CA . ARG A 1 260 ? 16.719 29.203 0.338 1 96 260 ARG A CA 1
ATOM 1958 C C . ARG A 1 260 ? 15.602 29.203 -0.704 1 96 260 ARG A C 1
ATOM 1960 O O . ARG A 1 260 ? 15.117 30.266 -1.104 1 96 260 ARG A O 1
ATOM 1967 N N . GLY A 1 261 ? 15.258 28.047 -1.201 1 96.88 261 GLY A N 1
ATOM 1968 C CA . GLY A 1 261 ? 14.195 27.922 -2.186 1 96.88 261 GLY A CA 1
ATOM 1969 C C . GLY A 1 261 ? 12.82 28.234 -1.624 1 96.88 261 GLY A C 1
ATOM 1970 O O . GLY A 1 261 ? 12.688 28.578 -0.45 1 96.88 261 GLY A O 1
ATOM 1971 N N . GLY A 1 262 ? 11.758 28.172 -2.469 1 97.81 262 GLY A N 1
ATOM 1972 C CA . GLY A 1 262 ? 10.398 28.516 -2.09 1 97.81 262 GLY A CA 1
ATOM 1973 C C . GLY A 1 262 ? 10.047 29.969 -2.381 1 97.81 262 GLY A C 1
ATOM 1974 O O . GLY A 1 262 ? 10.812 30.672 -3.043 1 97.81 262 GLY A O 1
ATOM 1975 N N . MET A 1 263 ? 8.906 30.328 -1.946 1 98.31 263 MET A N 1
ATOM 1976 C CA . MET A 1 263 ? 8.414 31.688 -2.197 1 98.31 263 MET A CA 1
ATOM 1977 C C . MET A 1 263 ? 7.391 32.094 -1.148 1 98.31 263 MET A C 1
ATOM 1979 O O . MET A 1 263 ? 6.711 31.25 -0.571 1 98.31 263 MET A O 1
ATOM 1983 N N . VAL A 1 264 ? 7.367 33.312 -0.842 1 98.69 264 VAL A N 1
ATOM 1984 C CA . VAL A 1 264 ? 6.301 33.938 -0.063 1 98.69 264 VAL A CA 1
ATOM 1985 C C . VAL A 1 264 ? 5.551 34.938 -0.93 1 98.69 264 VAL A C 1
ATOM 1987 O O . VAL A 1 264 ? 6.07 36.031 -1.237 1 98.69 264 VAL A O 1
ATOM 1990 N N . THR A 1 265 ? 4.383 34.531 -1.347 1 98.56 265 THR A N 1
ATOM 1991 C CA . THR A 1 265 ? 3.49 35.344 -2.168 1 98.56 265 THR A CA 1
ATOM 1992 C C . THR A 1 265 ? 2.121 35.5 -1.507 1 98.56 265 THR A C 1
ATOM 1994 O O . THR A 1 265 ? 1.824 34.781 -0.532 1 98.56 265 THR A O 1
ATOM 1997 N N . VAL A 1 266 ? 1.352 36.375 -2.004 1 98.56 266 VAL A N 1
ATOM 1998 C CA . VAL A 1 266 ? -0.015 36.531 -1.511 1 98.56 266 VAL A CA 1
ATOM 1999 C C . VAL A 1 266 ? -0.745 35.188 -1.624 1 98.56 266 VAL A C 1
ATOM 2001 O O . VAL A 1 266 ? -1.512 34.812 -0.733 1 98.56 266 VAL A O 1
ATOM 2004 N N . ASP A 1 267 ? -0.502 34.375 -2.703 1 98.38 267 ASP A N 1
ATOM 2005 C CA . ASP A 1 267 ? -1.203 33.125 -2.922 1 98.38 267 ASP A CA 1
ATOM 2006 C C . ASP A 1 267 ? -0.767 32.062 -1.908 1 98.38 267 ASP A C 1
ATOM 2008 O O . ASP A 1 267 ? -1.598 31.328 -1.381 1 98.38 267 ASP A O 1
ATOM 2012 N N . THR A 1 268 ? 0.594 31.953 -1.663 1 98.69 268 THR A N 1
ATOM 2013 C CA . THR A 1 268 ? 1.021 31 -0.646 1 98.69 268 THR A CA 1
ATOM 2014 C C . THR A 1 268 ? 0.464 31.375 0.723 1 98.69 268 THR A C 1
ATOM 2016 O O . THR A 1 268 ? 0.111 30.5 1.521 1 98.69 268 THR A O 1
ATOM 2019 N N . CYS A 1 269 ? 0.354 32.656 1.006 1 98.81 269 CYS A N 1
ATOM 2020 C CA . CYS A 1 269 ? -0.195 33.125 2.273 1 98.81 269 CYS A CA 1
ATOM 2021 C C . CYS A 1 269 ? -1.692 32.844 2.354 1 98.81 269 CYS A C 1
ATOM 2023 O O . CYS A 1 269 ? -2.201 32.469 3.408 1 98.81 269 CYS A O 1
ATOM 2025 N N . LYS A 1 270 ? -2.455 33.062 1.211 1 98.81 270 LYS A N 1
ATOM 2026 C CA . LYS A 1 270 ? -3.871 32.719 1.189 1 98.81 270 LYS A CA 1
ATOM 2027 C C . LYS A 1 270 ? -4.07 31.234 1.506 1 98.81 270 LYS A C 1
ATOM 2029 O O . LYS A 1 270 ? -4.938 30.891 2.309 1 98.81 270 LYS A O 1
ATOM 2034 N N . ALA A 1 271 ? -3.256 30.422 0.857 1 98.75 271 ALA A N 1
ATOM 2035 C CA . ALA A 1 271 ? -3.354 28.984 1.065 1 98.75 271 ALA A CA 1
ATOM 2036 C C . ALA A 1 271 ? -3.172 28.625 2.539 1 98.75 271 ALA A C 1
ATOM 2038 O O . ALA A 1 271 ? -3.951 27.844 3.096 1 98.75 271 ALA A O 1
ATOM 2039 N N . GLN A 1 272 ? -2.184 29.188 3.18 1 98.69 272 GLN A N 1
ATOM 2040 C CA . GLN A 1 272 ? -1.92 28.875 4.578 1 98.69 272 GLN A CA 1
ATOM 2041 C C . GLN A 1 272 ? -3 29.453 5.488 1 98.69 272 GLN A C 1
ATOM 2043 O O . GLN A 1 272 ? -3.402 28.812 6.465 1 98.69 272 GLN A O 1
ATOM 2048 N N . LEU A 1 273 ? -3.443 30.656 5.203 1 98.69 273 LEU A N 1
ATOM 2049 C CA . LEU A 1 273 ? -4.492 31.281 6.004 1 98.69 273 LEU A CA 1
ATOM 2050 C C . LEU A 1 273 ? -5.738 30.406 6.043 1 98.69 273 LEU A C 1
ATOM 2052 O O . LEU A 1 273 ? -6.363 30.25 7.094 1 98.69 273 LEU A O 1
ATOM 2056 N N . LEU A 1 274 ? -6.078 29.844 4.926 1 98.38 274 LEU A N 1
ATOM 2057 C CA . LEU A 1 274 ? -7.332 29.125 4.777 1 98.38 274 LEU A CA 1
ATOM 2058 C C . LEU A 1 274 ? -7.211 27.719 5.352 1 98.38 274 LEU A C 1
ATOM 2060 O O . LEU A 1 274 ? -8.219 27.031 5.562 1 98.38 274 LEU A O 1
ATOM 2064 N N . TYR A 1 275 ? -5.984 27.312 5.637 1 97.5 275 TYR A N 1
ATOM 2065 C CA . TYR A 1 275 ? -5.703 25.984 6.164 1 97.5 275 TYR A CA 1
ATOM 2066 C C . TYR A 1 275 ? -6.18 25.859 7.605 1 97.5 275 TYR A C 1
ATOM 2068 O O . TYR A 1 275 ? -5.746 26.609 8.477 1 97.5 275 TYR A O 1
ATOM 2076 N N . GLU A 1 276 ? -7.164 25 7.875 1 95.38 276 GLU A N 1
ATOM 2077 C CA . GLU A 1 276 ? -7.578 24.516 9.188 1 95.38 276 GLU A CA 1
ATOM 2078 C C . GLU A 1 276 ? -8.258 25.625 9.992 1 95.38 276 GLU A C 1
ATOM 2080 O O . GLU A 1 276 ? -8.148 25.656 11.219 1 95.38 276 GLU A O 1
ATOM 2085 N N . ILE A 1 277 ? -8.836 26.547 9.312 1 95.62 277 ILE A N 1
ATOM 2086 C CA . ILE A 1 277 ? -9.75 27.469 10 1 95.62 277 ILE A CA 1
ATOM 2087 C C . ILE A 1 277 ? -11.18 26.922 9.914 1 95.62 277 ILE A C 1
ATOM 2089 O O . ILE A 1 277 ? -11.516 26.172 9 1 95.62 277 ILE A O 1
ATOM 2093 N N . GLN A 1 278 ? -12.031 27.203 10.883 1 90.5 278 GLN A N 1
ATOM 2094 C CA . GLN A 1 278 ? -13.328 26.547 10.961 1 90.5 278 GLN A CA 1
ATOM 2095 C C . GLN A 1 278 ? -14.461 27.547 10.711 1 90.5 278 GLN A C 1
ATOM 2097 O O . GLN A 1 278 ? -15.633 27.156 10.648 1 90.5 278 GLN A O 1
ATOM 2102 N N . GLY A 1 279 ? -14.195 28.766 10.539 1 94.5 279 GLY A N 1
ATOM 2103 C CA . GLY A 1 279 ? -15.172 29.812 10.305 1 94.5 279 GLY A CA 1
ATOM 2104 C C . GLY A 1 279 ? -14.562 31.203 10.32 1 94.5 279 GLY A C 1
ATOM 2105 O O . GLY A 1 279 ? -13.336 31.359 10.391 1 94.5 279 GLY A O 1
ATOM 2106 N N . PRO A 1 280 ? -15.461 32.188 10.227 1 96.75 280 PRO A N 1
ATOM 2107 C CA . PRO A 1 280 ? -14.945 33.562 10.25 1 96.75 280 PRO A CA 1
ATOM 2108 C C . PRO A 1 280 ? -14.312 33.938 11.594 1 96.75 280 PRO A C 1
ATOM 2110 O O . PRO A 1 280 ? -13.445 34.812 11.648 1 96.75 280 PRO A O 1
ATOM 2113 N N . LEU A 1 281 ? -14.766 33.312 12.625 1 97.62 281 LEU A N 1
ATOM 2114 C CA . LEU A 1 281 ? -14.141 33.438 13.93 1 97.62 281 LEU A CA 1
ATOM 2115 C C . LEU A 1 281 ? -13.117 32.344 14.164 1 97.62 281 LEU A C 1
ATOM 2117 O O . LEU A 1 281 ? -13.461 31.156 14.133 1 97.62 281 LEU A O 1
ATOM 2121 N N . TYR A 1 282 ? -11.914 32.719 14.312 1 97.56 282 TYR A N 1
ATOM 2122 C CA . TYR A 1 282 ? -10.82 31.797 14.617 1 97.56 282 TYR A CA 1
ATOM 2123 C C . TYR A 1 282 ? -10.438 31.875 16.094 1 97.56 282 TYR A C 1
ATOM 2125 O O . TYR A 1 282 ? -9.961 32.906 16.562 1 97.56 282 TYR A O 1
ATOM 2133 N N . TYR A 1 283 ? -10.617 30.781 16.797 1 97.56 283 TYR A N 1
ATOM 2134 C CA . TYR A 1 283 ? -10.57 30.797 18.25 1 97.56 283 TYR A CA 1
ATOM 2135 C C . TYR A 1 283 ? -9.188 30.375 18.75 1 97.56 283 TYR A C 1
ATOM 2137 O O . TYR A 1 283 ? -8.562 29.484 18.172 1 97.56 283 TYR A O 1
ATOM 2145 N N . ASN A 1 284 ? -8.719 31 19.672 1 97.56 284 ASN A N 1
ATOM 2146 C CA . ASN A 1 284 ? -7.594 30.688 20.547 1 97.56 284 ASN A CA 1
ATOM 2147 C C . ASN A 1 284 ? -7.957 30.859 22.016 1 97.56 284 ASN A C 1
ATOM 2149 O O . ASN A 1 284 ? -8.945 31.516 22.344 1 97.56 284 ASN A O 1
ATOM 2153 N N . SER A 1 285 ? -7.152 30.312 22.922 1 97.69 285 SER A N 1
ATOM 2154 C CA . SER A 1 285 ? -7.426 30.375 24.359 1 97.69 285 SER A CA 1
ATOM 2155 C C . SER A 1 285 ? -7.301 31.797 24.875 1 97.69 285 SER A C 1
ATOM 2157 O O . SER A 1 285 ? -7.863 32.125 25.922 1 97.69 285 SER A O 1
ATOM 2159 N N . ASP A 1 286 ? -6.609 32.656 24.172 1 98.38 286 ASP A N 1
ATOM 2160 C CA . ASP A 1 286 ? -6.277 34 24.703 1 98.38 286 ASP A CA 1
ATOM 2161 C C . ASP A 1 286 ? -6.949 35.094 23.906 1 98.38 286 ASP A C 1
ATOM 2163 O O . ASP A 1 286 ? -6.977 36.25 24.312 1 98.38 286 ASP A O 1
ATOM 2167 N N . VAL A 1 287 ? -7.5 34.812 22.797 1 98.62 287 VAL A N 1
ATOM 2168 C CA . VAL A 1 287 ? -8.078 35.812 21.906 1 98.62 287 VAL A CA 1
ATOM 2169 C C . VAL A 1 287 ? -8.844 35.125 20.781 1 98.62 287 VAL A C 1
ATOM 2171 O O . VAL A 1 287 ? -8.617 33.938 20.484 1 98.62 287 VAL A O 1
ATOM 2174 N N . VAL A 1 288 ? -9.844 35.75 20.156 1 98.44 288 VAL A N 1
ATOM 2175 C CA . VAL A 1 288 ? -10.508 35.312 18.938 1 98.44 288 VAL A CA 1
ATOM 2176 C C . VAL A 1 288 ? -10.172 36.281 17.797 1 98.44 288 VAL A C 1
ATOM 2178 O O . VAL A 1 288 ? -10.266 37.5 17.953 1 98.44 288 VAL A O 1
ATOM 2181 N N . ALA A 1 289 ? -9.688 35.75 16.703 1 98.5 289 ALA A N 1
ATOM 2182 C CA . ALA A 1 289 ? -9.438 36.562 15.516 1 98.5 289 ALA A CA 1
ATOM 2183 C C . ALA A 1 289 ? -10.641 36.531 14.578 1 98.5 289 ALA A C 1
ATOM 2185 O O . ALA A 1 289 ? -11.242 35.5 14.344 1 98.5 289 ALA A O 1
ATOM 2186 N N . GLN A 1 290 ? -11.07 37.656 14.094 1 97.94 290 GLN A N 1
ATOM 2187 C CA . GLN A 1 290 ? -12.062 37.812 13.031 1 97.94 290 GLN A CA 1
ATOM 2188 C C . GLN A 1 290 ? -11.398 37.906 11.664 1 97.94 290 GLN A C 1
ATOM 2190 O O . GLN A 1 290 ? -10.656 38.875 11.406 1 97.94 290 GLN A O 1
ATOM 2195 N N . LEU A 1 291 ? -11.734 37.031 10.75 1 97.94 291 LEU A N 1
ATOM 2196 C CA . LEU A 1 291 ? -10.883 36.844 9.586 1 97.94 291 LEU A CA 1
ATOM 2197 C C . LEU A 1 291 ? -11.555 37.406 8.328 1 97.94 291 LEU A C 1
ATOM 2199 O O . LEU A 1 291 ? -10.898 37.594 7.305 1 97.94 291 LEU A O 1
ATOM 2203 N N . GLU A 1 292 ? -12.805 37.688 8.281 1 96 292 GLU A N 1
ATOM 2204 C CA . GLU A 1 292 ? -13.586 37.938 7.066 1 96 292 GLU A CA 1
ATOM 2205 C C . GLU A 1 292 ? -13.023 39.125 6.289 1 96 292 GLU A C 1
ATOM 2207 O O . GLU A 1 292 ? -13.078 39.156 5.059 1 96 292 GLU A O 1
ATOM 2212 N N . ASP A 1 293 ? -12.43 40.125 6.996 1 97 293 ASP A N 1
ATOM 2213 C CA . ASP A 1 293 ? -12.016 41.375 6.34 1 97 293 ASP A CA 1
ATOM 2214 C C . ASP A 1 293 ? -10.5 41.438 6.188 1 97 293 ASP A C 1
ATOM 2216 O O . ASP A 1 293 ? -9.945 42.469 5.844 1 97 293 ASP A O 1
ATOM 2220 N N . ILE A 1 294 ? -9.812 40.375 6.438 1 98.19 294 ILE A N 1
ATOM 2221 C CA . ILE A 1 294 ? -8.359 40.312 6.398 1 98.19 294 ILE A CA 1
ATOM 2222 C C . ILE A 1 294 ? -7.859 40.75 5.016 1 98.19 294 ILE A C 1
ATOM 2224 O O . ILE A 1 294 ? -8.516 40.469 4.008 1 98.19 294 ILE A O 1
ATOM 2228 N N . ILE A 1 295 ? -6.688 41.469 4.957 1 98.44 295 ILE A N 1
ATOM 2229 C CA . ILE A 1 295 ? -6.082 41.906 3.709 1 98.44 295 ILE A CA 1
ATOM 2230 C C . ILE A 1 295 ? -4.637 41.406 3.629 1 98.44 295 ILE A C 1
ATOM 2232 O O . ILE A 1 295 ? -3.902 41.469 4.617 1 98.44 295 ILE A O 1
ATOM 2236 N N . LEU A 1 296 ? -4.246 40.844 2.561 1 98.56 296 LEU A N 1
ATOM 2237 C CA . LEU A 1 296 ? -2.889 40.438 2.223 1 98.56 296 LEU A CA 1
ATOM 2238 C C . LEU A 1 296 ? -2.361 41.219 1.027 1 98.56 296 LEU A C 1
ATOM 2240 O O . LEU A 1 296 ? -3.008 41.281 -0.023 1 98.56 296 LEU A O 1
ATOM 2244 N N . GLU A 1 297 ? -1.187 41.875 1.189 1 98.38 297 GLU A N 1
ATOM 2245 C CA . GLU A 1 297 ? -0.587 42.656 0.124 1 98.38 297 GLU A CA 1
ATOM 2246 C C . GLU A 1 297 ? 0.873 42.281 -0.1 1 98.38 297 GLU A C 1
ATOM 2248 O O . GLU A 1 297 ? 1.637 42.125 0.857 1 98.38 297 GLU A O 1
ATOM 2253 N N . GLN A 1 298 ? 1.191 42.125 -1.414 1 98.12 298 GLN A N 1
ATOM 2254 C CA . GLN A 1 298 ? 2.6 41.906 -1.723 1 98.12 298 GLN A CA 1
ATOM 2255 C C . GLN A 1 298 ? 3.436 43.125 -1.384 1 98.12 298 GLN A C 1
ATOM 2257 O O . GLN A 1 298 ? 3.172 44.219 -1.89 1 98.12 298 GLN A O 1
ATOM 2262 N N . ALA A 1 299 ? 4.434 43 -0.542 1 98.25 299 ALA A N 1
ATOM 2263 C CA . ALA A 1 299 ? 5.219 44.156 -0.067 1 98.25 299 ALA A CA 1
ATOM 2264 C C . ALA A 1 299 ? 6.641 44.094 -0.62 1 98.25 299 ALA A C 1
ATOM 2266 O O . ALA A 1 299 ? 7.43 45 -0.383 1 98.25 299 ALA A O 1
ATOM 2267 N N . GLY A 1 300 ? 7.066 43.125 -1.372 1 97.31 300 GLY A N 1
ATOM 2268 C CA . GLY A 1 300 ? 8.367 42.906 -1.976 1 97.31 300 GLY A CA 1
ATOM 2269 C C . GLY A 1 300 ? 8.594 41.438 -2.334 1 97.31 300 GLY A C 1
ATOM 2270 O O . GLY A 1 300 ? 7.668 40.625 -2.268 1 97.31 300 GLY A O 1
ATOM 2271 N N . ASP A 1 301 ? 9.812 41.188 -2.779 1 96.06 301 ASP A N 1
ATOM 2272 C CA . ASP A 1 301 ? 10.156 39.812 -3.047 1 96.06 301 ASP A CA 1
ATOM 2273 C C . ASP A 1 301 ? 10.133 38.969 -1.767 1 96.06 301 ASP A C 1
ATOM 2275 O O . ASP A 1 301 ? 10.797 39.312 -0.784 1 96.06 301 ASP A O 1
ATOM 2279 N N . ASP A 1 302 ? 9.344 37.938 -1.783 1 98.12 302 ASP A N 1
ATOM 2280 C CA . ASP A 1 302 ? 9.234 37 -0.647 1 98.12 302 ASP A CA 1
ATOM 2281 C C . ASP A 1 302 ? 8.812 37.75 0.615 1 98.12 302 ASP A C 1
ATOM 2283 O O . ASP A 1 302 ? 9.367 37.531 1.692 1 98.12 302 ASP A O 1
ATOM 2287 N N . LYS A 1 303 ? 7.859 38.656 0.46 1 98.5 303 LYS A N 1
ATOM 2288 C CA . LYS A 1 303 ? 7.391 39.438 1.593 1 98.5 303 LYS A CA 1
ATOM 2289 C C . LYS A 1 303 ? 5.938 39.875 1.401 1 98.5 303 LYS A C 1
ATOM 2291 O O . LYS A 1 303 ? 5.602 40.5 0.403 1 98.5 303 LYS A O 1
ATOM 2296 N N . VAL A 1 304 ? 5.098 39.5 2.316 1 98.81 304 VAL A N 1
ATOM 2297 C CA . VAL A 1 304 ? 3.676 39.844 2.252 1 98.81 304 VAL A CA 1
ATOM 2298 C C . VAL A 1 304 ? 3.254 40.562 3.516 1 98.81 304 VAL A C 1
ATOM 2300 O O . VAL A 1 304 ? 3.547 40.125 4.629 1 98.81 304 VAL A O 1
ATOM 2303 N N . TYR A 1 305 ? 2.596 41.719 3.346 1 98.75 305 TYR A N 1
ATOM 2304 C CA . TYR A 1 305 ? 2.031 42.5 4.438 1 98.75 305 TYR A CA 1
ATOM 2305 C C . TYR A 1 305 ? 0.621 42.031 4.773 1 98.75 305 TYR A C 1
ATOM 2307 O O . TYR A 1 305 ? -0.234 41.938 3.891 1 98.75 305 TYR A O 1
ATOM 2315 N N . VAL A 1 306 ? 0.329 41.719 6.016 1 98.38 306 VAL A N 1
ATOM 2316 C CA . VAL A 1 306 ? -0.964 41.219 6.473 1 98.38 306 VAL A CA 1
ATOM 2317 C C . VAL A 1 306 ? -1.589 42.219 7.445 1 98.38 306 VAL A C 1
ATOM 2319 O O . VAL A 1 306 ? -0.961 42.594 8.438 1 98.38 306 VAL A O 1
ATOM 2322 N N . HIS A 1 307 ? -2.775 42.594 7.176 1 96.56 307 HIS A N 1
ATOM 2323 C CA . HIS A 1 307 ? -3.414 43.531 8.062 1 96.56 307 HIS A CA 1
ATOM 2324 C C . HIS A 1 307 ? -4.934 43.438 7.984 1 96.56 307 HIS A C 1
ATOM 2326 O O . HIS A 1 307 ? -5.469 42.562 7.305 1 96.56 307 HIS A O 1
ATOM 2332 N N . ASN A 1 308 ? -5.734 44.25 8.82 1 97.56 308 ASN A N 1
ATOM 2333 C CA . ASN A 1 308 ? -7.188 44.344 8.922 1 97.56 308 ASN A CA 1
ATOM 2334 C C . ASN A 1 308 ? -7.77 43.094 9.578 1 97.56 308 ASN A C 1
ATOM 2336 O O . ASN A 1 308 ? -8.789 42.562 9.125 1 97.56 308 ASN A O 1
ATOM 2340 N N . ILE A 1 309 ? -7.074 42.562 10.531 1 98 309 ILE A N 1
ATOM 2341 C CA . ILE A 1 309 ? -7.531 41.469 11.359 1 98 309 ILE A CA 1
ATOM 2342 C C . ILE A 1 309 ? -8.328 42 12.539 1 98 309 ILE A C 1
ATOM 2344 O O . ILE A 1 309 ? -7.887 42.906 13.234 1 98 309 ILE A O 1
ATOM 2348 N N . GLY A 1 310 ? -9.555 41.5 12.734 1 97.88 310 GLY A N 1
ATOM 2349 C CA . GLY A 1 310 ? -10.305 41.875 13.922 1 97.88 310 GLY A CA 1
ATOM 2350 C C . GLY A 1 310 ? -9.93 41.062 15.148 1 97.88 310 GLY A C 1
ATOM 2351 O O . GLY A 1 310 ? -9.5 39.906 15.023 1 97.88 310 GLY A O 1
ATOM 2352 N N . GLY A 1 311 ? -10.047 41.688 16.344 1 98 311 GLY A N 1
ATOM 2353 C CA . GLY A 1 311 ? -9.781 41 17.609 1 98 311 GLY A CA 1
ATOM 2354 C C . GLY A 1 311 ? -10.945 41.062 18.578 1 98 311 GLY A C 1
ATOM 2355 O O . GLY A 1 311 ? -11.539 42.125 18.766 1 98 311 GLY A O 1
ATOM 2356 N N . LEU A 1 312 ? -11.336 39.938 19.078 1 98.38 312 LEU A N 1
ATOM 2357 C CA . LEU A 1 312 ? -12.383 39.812 20.078 1 98.38 312 LEU A CA 1
ATOM 2358 C C . LEU A 1 312 ? -11.852 39.188 21.359 1 98.38 312 LEU A C 1
ATOM 2360 O O . LEU A 1 312 ? -10.742 38.625 21.359 1 98.38 312 LEU A O 1
ATOM 2364 N N . LYS A 1 313 ? -12.633 39.281 22.422 1 98.56 313 LYS A N 1
ATOM 2365 C CA . LYS A 1 313 ? -12.328 38.656 23.719 1 98.56 313 LYS A CA 1
ATOM 2366 C C . LYS A 1 313 ? -12.195 37.156 23.578 1 98.56 313 LYS A C 1
ATOM 2368 O O . LYS A 1 313 ? -12.805 36.562 22.688 1 98.56 313 LYS A O 1
ATOM 2373 N N . PRO A 1 314 ? -11.32 36.531 24.422 1 98.56 314 PRO A N 1
ATOM 2374 C CA . PRO A 1 314 ? -11.203 35.094 24.391 1 98.56 314 PRO A CA 1
ATOM 2375 C C . PRO A 1 314 ? -12.445 34.375 24.938 1 98.56 314 PRO A C 1
ATOM 2377 O O . PRO A 1 314 ? -13.258 35 25.625 1 98.56 314 PRO A O 1
ATOM 2380 N N . PRO A 1 315 ? -12.664 33.125 24.547 1 98.31 315 PRO A N 1
ATOM 2381 C CA . PRO A 1 315 ? -13.711 32.344 25.188 1 98.31 315 PRO A CA 1
ATOM 2382 C C . PRO A 1 315 ? -13.352 31.922 26.609 1 98.31 315 PRO A C 1
ATOM 2384 O O . PRO A 1 315 ? -12.172 31.859 26.953 1 98.31 315 PRO A O 1
ATOM 2387 N N . PRO A 1 316 ? -14.336 31.688 27.469 1 98.19 316 PRO A N 1
ATOM 2388 C CA . PRO A 1 316 ? -14.055 31.141 28.812 1 98.19 316 PRO A CA 1
ATOM 2389 C C . PRO A 1 316 ? -13.625 29.672 28.766 1 98.19 316 PRO A C 1
ATOM 2391 O O . PRO A 1 316 ? -13.219 29.125 29.797 1 98.19 316 PRO A O 1
ATOM 2394 N N . THR A 1 317 ? -13.719 29.016 27.625 1 97.88 317 THR A N 1
ATOM 2395 C CA . THR A 1 317 ? -13.406 27.609 27.453 1 97.88 317 THR A CA 1
ATOM 2396 C C . THR A 1 317 ? -12.211 27.422 26.531 1 97.88 317 THR A C 1
ATOM 2398 O O . THR A 1 317 ? -11.797 28.375 25.844 1 97.88 317 THR A O 1
ATOM 2401 N N . THR A 1 318 ? -11.617 26.281 26.562 1 98.06 318 THR A N 1
ATOM 2402 C CA . THR A 1 318 ? -10.578 25.875 25.625 1 98.06 318 THR A CA 1
ATOM 2403 C C . THR A 1 318 ? -10.836 24.469 25.094 1 98.06 318 THR A C 1
ATOM 2405 O O . THR A 1 318 ? -11.633 23.719 25.656 1 98.06 318 THR A O 1
ATOM 2408 N N . LYS A 1 319 ? -10.273 24.141 23.969 1 97.5 319 LYS A N 1
ATOM 2409 C CA . LYS A 1 319 ? -10.398 22.828 23.328 1 97.5 319 LYS A CA 1
ATOM 2410 C C . LYS A 1 319 ? -9.742 21.75 24.188 1 97.5 319 LYS A C 1
ATOM 2412 O O . LYS A 1 319 ? -8.695 21.984 24.797 1 97.5 319 LYS A O 1
ATOM 2417 N N . VAL A 1 320 ? -10.344 20.594 24.297 1 97.81 320 VAL A N 1
ATOM 2418 C CA . VAL A 1 320 ? -9.781 19.422 24.984 1 97.81 320 VAL A CA 1
ATOM 2419 C C . VAL A 1 320 ? -9.93 18.188 24.094 1 97.81 320 VAL A C 1
ATOM 2421 O O . VAL A 1 320 ? -10.953 18.016 23.438 1 97.81 320 VAL A O 1
ATOM 2424 N N . GLY A 1 321 ? -8.844 17.453 23.875 1 96.88 321 GLY A N 1
ATOM 2425 C CA . GLY A 1 321 ? -8.852 16.156 23.25 1 96.88 321 GLY A CA 1
ATOM 2426 C C . GLY A 1 321 ? -8.844 15 24.234 1 96.88 321 GLY A C 1
ATOM 2427 O O . GLY A 1 321 ? -7.996 14.953 25.125 1 96.88 321 GLY A O 1
ATOM 2428 N N . ILE A 1 322 ? -9.812 14.133 24.125 1 97.12 322 ILE A N 1
ATOM 2429 C CA . ILE A 1 322 ? -9.953 12.977 25 1 97.12 322 ILE A CA 1
ATOM 2430 C C . ILE A 1 322 ? -9.625 11.703 24.234 1 97.12 322 ILE A C 1
ATOM 2432 O O . ILE A 1 322 ? -10.172 11.461 23.156 1 97.12 322 ILE A O 1
ATOM 2436 N N . THR A 1 323 ? -8.688 10.898 24.781 1 96.38 323 THR A N 1
ATOM 2437 C CA . THR A 1 323 ? -8.164 9.711 24.109 1 96.38 323 THR A CA 1
ATOM 2438 C C . THR A 1 323 ? -8.703 8.438 24.766 1 96.38 323 THR A C 1
ATOM 2440 O O . THR A 1 323 ? -8.797 8.359 26 1 96.38 323 THR A O 1
ATOM 2443 N N . ALA A 1 324 ? -9.078 7.508 23.984 1 96.44 324 ALA A N 1
ATOM 2444 C CA . ALA A 1 324 ? -9.461 6.176 24.453 1 96.44 324 ALA A CA 1
ATOM 2445 C C . ALA A 1 324 ? -8.859 5.09 23.562 1 96.44 324 ALA A C 1
ATOM 2447 O O . ALA A 1 324 ? -8.438 5.363 22.438 1 96.44 324 ALA A O 1
ATOM 2448 N N . LYS A 1 325 ? -8.773 3.902 24.141 1 96.25 325 LYS A N 1
ATOM 2449 C CA . LYS A 1 325 ? -8.383 2.76 23.312 1 96.25 325 LYS A CA 1
ATOM 2450 C C . LYS A 1 325 ? -9.508 2.355 22.359 1 96.25 325 LYS A C 1
ATOM 2452 O O . LYS A 1 325 ? -10.625 2.082 22.797 1 96.25 325 LYS A O 1
ATOM 2457 N N . GLY A 1 326 ? -9.203 2.373 21.094 1 96.12 326 GLY A N 1
ATOM 2458 C CA . GLY A 1 326 ? -10.203 2.018 20.109 1 96.12 326 GLY A CA 1
ATOM 24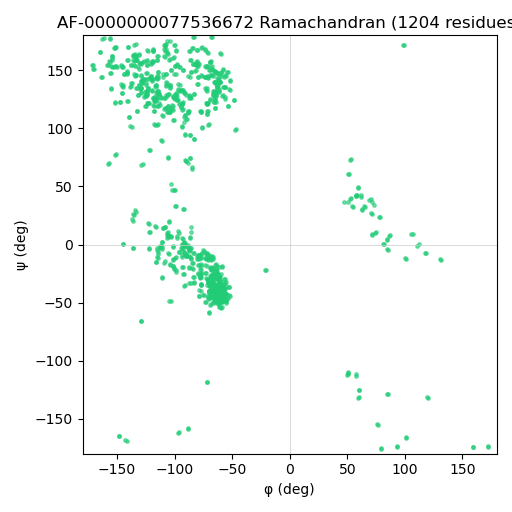59 C C . GLY A 1 326 ? -10.266 0.527 19.828 1 96.12 326 GLY A C 1
ATOM 2460 O O . GLY A 1 326 ? -11.289 0.015 19.375 1 96.12 326 GLY A O 1
ATOM 2461 N N . GLY A 1 327 ? -9.242 -0.204 20.141 1 97.19 327 GLY A N 1
ATOM 2462 C CA . GLY A 1 327 ? -9.07 -1.611 19.812 1 97.19 327 GLY A CA 1
ATOM 2463 C C . GLY A 1 327 ? -7.848 -1.882 18.969 1 97.19 327 GLY A C 1
ATOM 2464 O O . GLY A 1 327 ? -6.742 -1.452 19.297 1 97.19 327 GLY A O 1
ATOM 2465 N N . TYR A 1 328 ? -8.141 -2.66 17.938 1 98.12 328 TYR A N 1
ATOM 2466 C CA . TYR A 1 328 ? -7.055 -3.059 17.047 1 98.12 328 TYR A CA 1
ATOM 2467 C C . TYR A 1 328 ? -7.461 -2.9 15.586 1 98.12 328 TYR A C 1
ATOM 2469 O O . TYR A 1 328 ? -8.648 -2.877 15.266 1 98.12 328 TYR A O 1
ATOM 2477 N N . GLN A 1 329 ? -6.484 -2.703 14.727 1 98.25 329 GLN A N 1
ATOM 2478 C CA . GLN A 1 329 ? -6.758 -2.598 13.297 1 98.25 329 GLN A CA 1
ATOM 2479 C C . GLN A 1 329 ? -5.727 -3.371 12.484 1 98.25 329 GLN A C 1
ATOM 2481 O O . GLN A 1 329 ? -4.633 -3.662 12.969 1 98.25 329 GLN A O 1
ATOM 2486 N N . ALA A 1 330 ? -6.051 -3.814 11.289 1 98.5 330 ALA A N 1
ATOM 2487 C CA . ALA A 1 330 ? -5.207 -4.516 10.32 1 98.5 330 ALA A CA 1
ATOM 2488 C C . ALA A 1 330 ? -5.656 -4.23 8.891 1 98.5 330 ALA A C 1
ATOM 2490 O O . ALA A 1 330 ? -6.805 -3.84 8.664 1 98.5 330 ALA A O 1
ATOM 2491 N N . GLU A 1 331 ? -4.727 -4.324 7.973 1 98.06 331 GLU A N 1
ATOM 2492 C CA . GLU A 1 331 ? -5.102 -4.141 6.57 1 98.06 331 GLU A CA 1
ATOM 2493 C C . GLU A 1 331 ? -4.297 -5.062 5.66 1 98.06 331 GLU A C 1
ATOM 2495 O O . GLU A 1 331 ? -3.176 -5.449 5.992 1 98.06 331 GLU A O 1
ATOM 2500 N N . ALA A 1 332 ? -4.848 -5.516 4.625 1 97.94 332 ALA A N 1
ATOM 2501 C CA . ALA A 1 332 ? -4.242 -6.281 3.539 1 97.94 332 ALA A CA 1
ATOM 2502 C C . ALA A 1 332 ? -4.473 -5.598 2.193 1 97.94 332 ALA A C 1
ATOM 2504 O O . ALA A 1 332 ? -5.414 -4.816 2.039 1 97.94 332 ALA A O 1
ATOM 2505 N N . HIS A 1 333 ? -3.584 -5.871 1.241 1 97.5 333 HIS A N 1
ATOM 2506 C CA . HIS A 1 333 ? -3.627 -5.188 -0.046 1 97.5 333 HIS A CA 1
ATOM 2507 C C . HIS A 1 333 ? -3.59 -6.184 -1.2 1 97.5 333 HIS A C 1
ATOM 2509 O O . HIS A 1 333 ? -2.836 -7.156 -1.162 1 97.5 333 HIS A O 1
ATOM 2515 N N . TYR A 1 334 ? -4.445 -5.988 -2.193 1 98 334 TYR A N 1
ATOM 2516 C CA . TYR A 1 334 ? -4.434 -6.68 -3.477 1 98 334 TYR A CA 1
ATOM 2517 C C . TYR A 1 334 ? -4.148 -5.711 -4.617 1 98 334 TYR A C 1
ATOM 2519 O O . TYR A 1 334 ? -4.328 -4.5 -4.469 1 98 334 TYR A O 1
ATOM 2527 N N . PHE A 1 335 ? -3.684 -6.211 -5.758 1 97.75 335 PHE A N 1
ATOM 2528 C CA . PHE A 1 335 ? -3.4 -5.406 -6.941 1 97.75 335 PHE A CA 1
ATOM 2529 C C . PHE A 1 335 ? -4.293 -5.828 -8.109 1 97.75 335 PHE A C 1
ATOM 2531 O O . PHE A 1 335 ? -4.375 -7.012 -8.438 1 97.75 335 PHE A O 1
ATOM 2538 N N . LEU A 1 336 ? -5.031 -4.906 -8.664 1 98.19 336 LEU A N 1
ATOM 2539 C CA . LEU A 1 336 ? -5.828 -5.07 -9.875 1 98.19 336 LEU A CA 1
ATOM 2540 C C . LEU A 1 336 ? -5.156 -4.395 -11.062 1 98.19 336 LEU A C 1
ATOM 2542 O O . LEU A 1 336 ? -4.66 -3.271 -10.945 1 98.19 336 LEU A O 1
ATOM 2546 N N . CYS A 1 337 ? -5.125 -5.008 -12.188 1 98.44 337 CYS A N 1
ATOM 2547 C CA . CYS A 1 337 ? -4.418 -4.457 -13.336 1 98.44 337 CYS A CA 1
ATOM 2548 C C . CYS A 1 337 ? -5.297 -4.48 -14.578 1 98.44 337 CYS A C 1
ATOM 2550 O O . CYS A 1 337 ? -6.039 -5.438 -14.805 1 98.44 337 CYS A O 1
ATOM 2552 N N . GLY A 1 338 ? -5.289 -3.396 -15.359 1 98.12 338 GLY A N 1
ATOM 2553 C CA . GLY A 1 338 ? -5.812 -3.395 -16.719 1 98.12 338 GLY A CA 1
ATOM 2554 C C . GLY A 1 338 ? -7.309 -3.148 -16.781 1 98.12 338 GLY A C 1
ATOM 2555 O O . GLY A 1 338 ? -7.809 -2.184 -16.203 1 98.12 338 GLY A O 1
ATOM 2556 N N . LEU A 1 339 ? -8.055 -3.984 -17.469 1 97.62 339 LEU A N 1
ATOM 2557 C CA . LEU A 1 339 ? -9.477 -3.82 -17.781 1 97.62 339 LEU A CA 1
ATOM 2558 C C . LEU A 1 339 ? -10.336 -4.246 -16.594 1 97.62 339 LEU A C 1
ATOM 2560 O O . LEU A 1 339 ? -9.883 -4.996 -15.727 1 97.62 339 LEU A O 1
ATOM 2564 N N . ASP A 1 340 ? -11.57 -3.762 -16.484 1 97.44 340 ASP A N 1
ATOM 2565 C CA . ASP A 1 340 ? -12.656 -4.238 -15.625 1 97.44 340 ASP A CA 1
ATOM 2566 C C . ASP A 1 340 ? -12.281 -4.133 -14.148 1 97.44 340 ASP A C 1
ATOM 2568 O O . ASP A 1 340 ? -12.531 -5.059 -13.375 1 97.44 340 ASP A O 1
ATOM 2572 N N . ILE A 1 341 ? -11.656 -3.021 -13.781 1 97.31 341 ILE A N 1
ATOM 2573 C CA . ILE A 1 341 ? -11.18 -2.811 -12.414 1 97.31 341 ILE A CA 1
ATOM 2574 C C . ILE A 1 341 ? -12.352 -2.918 -11.445 1 97.31 341 ILE A C 1
ATOM 2576 O O . ILE A 1 341 ? -12.242 -3.57 -10.398 1 97.31 341 ILE A O 1
ATOM 2580 N N . GLU A 1 342 ? -13.508 -2.32 -11.711 1 96.19 342 GLU A N 1
ATOM 2581 C CA . GLU A 1 342 ? -14.656 -2.336 -10.812 1 96.19 342 GLU A CA 1
ATOM 2582 C C . GLU A 1 342 ? -15.203 -3.75 -10.633 1 96.19 342 GLU A C 1
ATOM 2584 O O . GLU A 1 342 ? -15.562 -4.148 -9.523 1 96.19 342 GLU A O 1
ATOM 2589 N N . GLU A 1 343 ? -15.281 -4.512 -11.742 1 97.62 343 GLU A N 1
ATOM 2590 C CA . GLU A 1 343 ? -15.773 -5.887 -11.695 1 97.62 343 GLU A CA 1
ATOM 2591 C C . GLU A 1 343 ? -14.812 -6.781 -10.906 1 97.62 343 GLU A C 1
ATOM 2593 O O . GLU A 1 343 ? -15.258 -7.637 -10.141 1 97.62 343 GLU A O 1
ATOM 2598 N N . LYS A 1 344 ? -13.508 -6.621 -11.133 1 98.5 344 LYS A N 1
ATOM 2599 C CA . LYS A 1 344 ? -12.5 -7.371 -10.383 1 98.5 344 LYS A CA 1
ATOM 2600 C C . LYS A 1 344 ? -12.625 -7.102 -8.883 1 98.5 344 LYS A C 1
ATOM 2602 O O . LYS A 1 344 ? -12.625 -8.031 -8.078 1 98.5 344 LYS A O 1
ATOM 2607 N N . ALA A 1 345 ? -12.734 -5.809 -8.508 1 98.25 345 ALA A N 1
ATOM 2608 C CA . ALA A 1 345 ? -12.859 -5.414 -7.105 1 98.25 345 ALA A CA 1
ATOM 2609 C C . ALA A 1 345 ? -14.117 -6.008 -6.477 1 98.25 345 ALA A C 1
ATOM 2611 O O . ALA A 1 345 ? -14.086 -6.48 -5.34 1 98.25 345 ALA A O 1
ATOM 2612 N N . SER A 1 346 ? -15.203 -5.918 -7.184 1 98.25 346 SER A N 1
ATOM 2613 C CA . SER A 1 346 ? -16.484 -6.438 -6.699 1 98.25 346 SER A CA 1
ATOM 2614 C C . SER A 1 346 ? -16.406 -7.941 -6.438 1 98.25 346 SER A C 1
ATOM 2616 O O . SER A 1 346 ? -16.891 -8.43 -5.418 1 98.25 346 SER A O 1
ATOM 2618 N N . LEU A 1 347 ? -15.781 -8.711 -7.359 1 98.56 347 LEU A N 1
ATOM 2619 C CA . LEU A 1 347 ? -15.633 -10.148 -7.184 1 98.56 347 LEU A CA 1
ATOM 2620 C C . LEU A 1 347 ? -14.789 -10.461 -5.949 1 98.56 347 LEU A C 1
ATOM 2622 O O . LEU A 1 347 ? -15.156 -11.305 -5.137 1 98.56 347 LEU A O 1
ATOM 2626 N N . LEU A 1 348 ? -13.656 -9.797 -5.809 1 98.69 348 LEU A N 1
ATOM 2627 C CA . LEU A 1 348 ? -12.773 -10.008 -4.668 1 98.69 348 LEU A CA 1
ATOM 2628 C C . LEU A 1 348 ? -13.508 -9.742 -3.355 1 98.69 348 LEU A C 1
ATOM 2630 O O . LEU A 1 348 ? -13.414 -10.531 -2.412 1 98.69 348 LEU A O 1
ATOM 2634 N N . GLU A 1 349 ? -14.211 -8.594 -3.311 1 98.69 349 GLU A N 1
ATOM 2635 C CA . GLU A 1 349 ? -14.93 -8.234 -2.092 1 98.69 349 GLU A CA 1
ATOM 2636 C C . GLU A 1 349 ? -15.969 -9.297 -1.731 1 98.69 349 GLU A C 1
ATOM 2638 O O . GLU A 1 349 ? -16.078 -9.695 -0.569 1 98.69 349 GLU A O 1
ATOM 2643 N N . ARG A 1 350 ? -16.75 -9.781 -2.707 1 98.31 350 ARG A N 1
ATOM 2644 C CA . ARG A 1 350 ? -17.734 -10.82 -2.453 1 98.31 350 ARG A CA 1
ATOM 2645 C C . ARG A 1 350 ? -17.078 -12.086 -1.911 1 98.31 350 ARG A C 1
ATOM 2647 O O . ARG A 1 350 ? -17.594 -12.695 -0.969 1 98.31 350 ARG A O 1
ATOM 2654 N N . GLN A 1 351 ? -15.984 -12.453 -2.508 1 98.56 351 GLN A N 1
ATOM 2655 C CA . GLN A 1 351 ? -15.305 -13.688 -2.121 1 98.56 351 GLN A CA 1
ATOM 2656 C C . GLN A 1 351 ? -14.711 -13.57 -0.721 1 98.56 351 GLN A C 1
ATOM 2658 O O . GLN A 1 351 ? -14.812 -14.5 0.084 1 98.56 351 GLN A O 1
ATOM 2663 N N . VAL A 1 352 ? -14.086 -12.453 -0.382 1 98.62 352 VAL A N 1
ATOM 2664 C CA . VAL A 1 352 ? -13.469 -12.25 0.926 1 98.62 352 VAL A CA 1
ATOM 2665 C C . VAL A 1 352 ? -14.555 -12.172 1.999 1 98.62 352 VAL A C 1
ATOM 2667 O O . VAL A 1 352 ? -14.43 -12.789 3.061 1 98.62 352 VAL A O 1
ATOM 2670 N N . ARG A 1 353 ? -15.648 -11.414 1.759 1 98.38 353 ARG A N 1
ATOM 2671 C CA . ARG A 1 353 ? -16.734 -11.297 2.723 1 98.38 353 ARG A CA 1
ATOM 2672 C C . ARG A 1 353 ? -17.375 -12.656 3.006 1 98.38 353 ARG A C 1
ATOM 2674 O O . ARG A 1 353 ? -17.797 -12.922 4.129 1 98.38 353 ARG A O 1
ATOM 2681 N N . ALA A 1 354 ? -17.422 -13.516 2.012 1 97.75 354 ALA A N 1
ATOM 2682 C CA . ALA A 1 354 ? -18.047 -14.828 2.158 1 97.75 354 ALA A CA 1
ATOM 2683 C C . ALA A 1 354 ? -17.266 -15.703 3.129 1 97.75 354 ALA A C 1
ATOM 2685 O O . ALA A 1 354 ? -17.844 -16.594 3.777 1 97.75 354 ALA A O 1
ATOM 2686 N N . ILE A 1 355 ? -16 -15.508 3.248 1 97.12 355 ILE A N 1
ATOM 2687 C CA . ILE A 1 355 ? -15.172 -16.391 4.066 1 97.12 355 ILE A CA 1
ATOM 2688 C C . ILE A 1 355 ? -14.93 -15.758 5.434 1 97.12 355 ILE A C 1
ATOM 2690 O O . ILE A 1 355 ? -14.695 -16.453 6.418 1 97.12 355 ILE A O 1
ATOM 2694 N N . LEU A 1 356 ? -15.055 -14.445 5.562 1 98.06 356 LEU A N 1
ATOM 2695 C CA . LEU A 1 356 ? -14.844 -13.734 6.816 1 98.06 356 LEU A CA 1
ATOM 2696 C C . LEU A 1 356 ? -16.062 -13.852 7.723 1 98.06 356 LEU A C 1
ATOM 2698 O O . LEU A 1 356 ? -17.188 -13.938 7.234 1 98.06 356 LEU A O 1
ATOM 2702 N N . ASP A 1 357 ? -15.891 -13.945 9.078 1 98.06 357 ASP A N 1
ATOM 2703 C CA . ASP A 1 357 ? -16.938 -13.672 10.055 1 98.06 357 ASP A CA 1
ATOM 2704 C C . ASP A 1 357 ? -17.047 -12.172 10.336 1 98.06 357 ASP A C 1
ATOM 2706 O O . ASP A 1 357 ? -16.422 -11.664 11.266 1 98.06 357 ASP A O 1
ATOM 2710 N N . GLU A 1 358 ? -17.859 -11.523 9.617 1 97.75 358 GLU A N 1
ATOM 2711 C CA . GLU A 1 358 ? -17.922 -10.07 9.648 1 97.75 358 GLU A CA 1
ATOM 2712 C C . GLU A 1 358 ? -18.375 -9.57 11.023 1 97.75 358 GLU A C 1
ATOM 2714 O O . GLU A 1 358 ? -18.125 -8.406 11.375 1 97.75 358 GLU A O 1
ATOM 2719 N N . SER A 1 359 ? -19.031 -10.367 11.836 1 98.06 359 SER A N 1
ATOM 2720 C CA . SER A 1 359 ? -19.516 -9.969 13.156 1 98.06 359 SER A CA 1
ATOM 2721 C C . SER A 1 359 ? -18.359 -9.641 14.094 1 98.06 359 SER A C 1
ATOM 2723 O O . SER A 1 359 ? -18.547 -8.977 15.117 1 98.06 359 SER A O 1
ATOM 2725 N N . LYS A 1 360 ? -17.172 -10.102 13.703 1 97.75 360 LYS A N 1
ATOM 2726 C CA . LYS A 1 360 ? -16 -9.914 14.547 1 97.75 360 LYS A CA 1
ATOM 2727 C C . LYS A 1 360 ? -15.43 -8.5 14.383 1 97.75 360 LYS A C 1
ATOM 2729 O O . LYS A 1 360 ? -14.609 -8.062 15.195 1 97.75 360 LYS A O 1
ATOM 2734 N N . PHE A 1 361 ? -15.891 -7.762 13.438 1 98.19 361 PHE A N 1
ATOM 2735 C CA . PHE A 1 361 ? -15.328 -6.453 13.102 1 98.19 361 PHE A CA 1
ATOM 2736 C C . PHE A 1 361 ? -16.375 -5.363 13.266 1 98.19 361 PHE A C 1
ATOM 2738 O O . PHE A 1 361 ? -17.531 -5.527 12.836 1 98.19 361 PHE A O 1
ATOM 2745 N N . HIS A 1 362 ? -16.062 -4.254 13.922 1 97.38 362 HIS A N 1
ATOM 2746 C CA . HIS A 1 362 ? -16.984 -3.123 13.938 1 97.38 362 HIS A CA 1
ATOM 2747 C C . HIS A 1 362 ? -16.719 -2.18 12.773 1 97.38 362 HIS A C 1
ATOM 2749 O O . HIS A 1 362 ? -17.5 -1.253 12.531 1 97.38 362 HIS A O 1
ATOM 2755 N N . CYS A 1 363 ? -15.594 -2.418 12.047 1 97.88 363 CYS A N 1
ATOM 2756 C CA . CYS A 1 363 ? -15.25 -1.714 10.812 1 97.88 363 CYS A CA 1
ATOM 2757 C C . CYS A 1 363 ? -14.633 -2.664 9.797 1 97.88 363 CYS A C 1
ATOM 2759 O O . CYS A 1 363 ? -13.695 -3.4 10.109 1 97.88 363 CYS A O 1
ATOM 2761 N N . LEU A 1 364 ? -15.125 -2.807 8.617 1 98.44 364 LEU A N 1
ATOM 2762 C CA . LEU A 1 364 ? -14.602 -3.549 7.477 1 98.44 364 LEU A CA 1
ATOM 2763 C C . LEU A 1 364 ? -14.812 -2.779 6.18 1 98.44 364 LEU A C 1
ATOM 2765 O O . LEU A 1 364 ? -15.953 -2.549 5.773 1 98.44 364 LEU A O 1
ATOM 2769 N N . LYS A 1 365 ? -13.719 -2.275 5.594 1 97.81 365 LYS A N 1
ATOM 2770 C CA . LYS A 1 365 ? -13.797 -1.437 4.402 1 97.81 365 LYS A CA 1
ATOM 2771 C C . LYS A 1 365 ? -12.969 -2.02 3.264 1 97.81 365 LYS A C 1
ATOM 2773 O O . LYS A 1 365 ? -11.883 -2.561 3.494 1 97.81 365 LYS A O 1
ATOM 2778 N N . PHE A 1 366 ? -13.523 -2.062 2.064 1 98 366 PHE A N 1
ATOM 2779 C CA . PHE A 1 366 ? -12.828 -2.324 0.81 1 98 366 PHE A CA 1
ATOM 2780 C C . PHE A 1 366 ? -12.719 -1.052 -0.022 1 98 366 PHE A C 1
ATOM 2782 O O . PHE A 1 366 ? -13.727 -0.448 -0.385 1 98 366 PHE A O 1
ATOM 2789 N N . ARG A 1 367 ? -11.469 -0.581 -0.296 1 96.44 367 ARG A N 1
ATOM 2790 C CA . ARG A 1 367 ? -11.273 0.682 -1.002 1 96.44 367 ARG A CA 1
ATOM 2791 C C . ARG A 1 367 ? -10.32 0.51 -2.18 1 96.44 367 ARG A C 1
ATOM 2793 O O . ARG A 1 367 ? -9.258 -0.098 -2.041 1 96.44 367 ARG A O 1
ATOM 2800 N N . VAL A 1 368 ? -10.695 0.992 -3.389 1 96.62 368 VAL A N 1
ATOM 2801 C CA . VAL A 1 368 ? -9.875 0.952 -4.59 1 96.62 368 VAL A CA 1
ATOM 2802 C C . VAL A 1 368 ? -9.25 2.326 -4.836 1 96.62 368 VAL A C 1
ATOM 2804 O O . VAL A 1 368 ? -9.969 3.311 -5.039 1 96.62 368 VAL A O 1
ATOM 2807 N N . ASN A 1 369 ? -7.977 2.385 -4.828 1 95.25 369 ASN A N 1
ATOM 2808 C CA . ASN A 1 369 ? -7.301 3.658 -5.055 1 95.25 369 ASN A CA 1
ATOM 2809 C C . ASN A 1 369 ? -6.832 3.797 -6.5 1 95.25 369 ASN A C 1
ATOM 2811 O O . ASN A 1 369 ? -6.066 2.967 -6.992 1 95.25 369 ASN A O 1
ATOM 2815 N N . GLY A 1 370 ? -7.227 4.906 -7.16 1 95.88 370 GLY A N 1
ATOM 2816 C CA . GLY A 1 370 ? -6.84 5.191 -8.531 1 95.88 370 GLY A CA 1
ATOM 2817 C C . GLY A 1 370 ? -7.652 4.414 -9.555 1 95.88 370 GLY A C 1
ATOM 2818 O O . GLY A 1 370 ? -8.656 3.785 -9.211 1 95.88 370 GLY A O 1
ATOM 2819 N N . ARG A 1 371 ? -7.309 4.527 -10.859 1 96.25 371 ARG A N 1
ATOM 2820 C CA . ARG A 1 371 ? -7.871 3.816 -12 1 96.25 371 ARG A CA 1
ATOM 2821 C C . ARG A 1 371 ? -6.809 3.555 -13.062 1 96.25 371 ARG A C 1
ATOM 2823 O O . ARG A 1 371 ? -5.742 4.172 -13.047 1 96.25 371 ARG A O 1
ATOM 2830 N N . CYS A 1 372 ? -7.023 2.518 -13.859 1 96.69 372 CYS A N 1
ATOM 2831 C CA . CYS A 1 372 ? -6.195 2.299 -15.039 1 96.69 372 CYS A CA 1
ATOM 2832 C C . CYS A 1 372 ? -6.512 3.318 -16.125 1 96.69 372 CYS A C 1
ATOM 2834 O O . CYS A 1 372 ? -7.66 3.443 -16.547 1 96.69 372 CYS A O 1
ATOM 2836 N N . PRO A 1 373 ? -5.512 4.152 -16.594 1 95.56 373 PRO A N 1
ATOM 2837 C CA . PRO A 1 373 ? -5.781 5.066 -17.703 1 95.56 373 PRO A CA 1
ATOM 2838 C C . PRO A 1 373 ? -5.934 4.344 -19.031 1 95.56 373 PRO A C 1
ATOM 2840 O O . PRO A 1 373 ? -5.633 3.15 -19.141 1 95.56 373 PRO A O 1
ATOM 2843 N N . GLU A 1 374 ? -6.492 5.074 -20.031 1 95.62 374 GLU A N 1
ATOM 2844 C CA . GLU A 1 374 ? -6.531 4.523 -21.391 1 95.62 374 GLU A CA 1
ATOM 2845 C C . GLU A 1 374 ? -5.129 4.332 -21.953 1 95.62 374 GLU A C 1
ATOM 2847 O O . GLU A 1 374 ? -4.293 5.238 -21.875 1 95.62 374 GLU A O 1
ATOM 2852 N N . ASN A 1 375 ? -4.844 3.143 -22.438 1 97 375 ASN A N 1
ATOM 2853 C CA . ASN A 1 375 ? -3.582 2.809 -23.094 1 97 375 ASN A CA 1
ATOM 2854 C C . ASN A 1 375 ? -2.387 3.215 -22.234 1 97 375 ASN A C 1
ATOM 2856 O O . ASN A 1 375 ? -1.568 4.035 -22.656 1 97 375 ASN A O 1
ATOM 2860 N N . PRO A 1 376 ? -2.275 2.678 -21.062 1 97 376 PRO A N 1
ATOM 2861 C CA . PRO A 1 376 ? -1.23 3.076 -20.109 1 97 376 PRO A CA 1
ATOM 2862 C C . PRO A 1 376 ? 0.177 2.9 -20.688 1 97 376 PRO A C 1
ATOM 2864 O O . PRO A 1 376 ? 0.436 1.946 -21.422 1 97 376 PRO A O 1
ATOM 2867 N N . ARG A 1 377 ? 1.132 3.742 -20.234 1 94.25 377 ARG A N 1
ATOM 2868 C CA . ARG A 1 377 ? 2.49 3.756 -20.766 1 94.25 377 ARG A CA 1
ATOM 2869 C C . ARG A 1 377 ? 3.32 2.621 -20.172 1 94.25 377 ARG A C 1
ATOM 2871 O O . ARG A 1 377 ? 4.328 2.215 -20.75 1 94.25 377 ARG A O 1
ATOM 2878 N N . ASN A 1 378 ? 2.957 2.164 -19.016 1 96.56 378 ASN A N 1
ATOM 2879 C CA . ASN A 1 378 ? 3.65 1.087 -18.312 1 96.56 378 ASN A CA 1
ATOM 2880 C C . ASN A 1 378 ? 2.709 0.317 -17.391 1 96.56 378 ASN A C 1
ATOM 2882 O O . ASN A 1 378 ? 1.564 0.726 -17.188 1 96.56 378 ASN A O 1
ATOM 2886 N N . GLN A 1 379 ? 3.17 -0.792 -16.891 1 97.56 379 GLN A N 1
ATOM 2887 C CA . GLN A 1 379 ? 2.32 -1.685 -16.109 1 97.56 379 GLN A CA 1
ATOM 2888 C C . GLN A 1 379 ? 1.958 -1.062 -14.758 1 97.56 379 GLN A C 1
ATOM 2890 O O . GLN A 1 379 ? 0.868 -1.299 -14.234 1 97.56 379 GLN A O 1
ATOM 2895 N N . ASP A 1 380 ? 2.848 -0.288 -14.125 1 96.56 380 ASP A N 1
ATOM 2896 C CA . ASP A 1 380 ? 2.551 0.377 -12.859 1 96.56 380 ASP A CA 1
ATOM 2897 C C . ASP A 1 380 ? 1.326 1.279 -12.984 1 96.56 380 ASP A C 1
ATOM 2899 O O . ASP A 1 380 ? 0.448 1.268 -12.117 1 96.56 380 ASP A O 1
ATOM 2903 N N . ALA A 1 381 ? 1.269 2.059 -14.062 1 96.06 381 ALA A N 1
ATOM 2904 C CA . ALA A 1 381 ? 0.137 2.947 -14.312 1 96.06 381 ALA A CA 1
ATOM 2905 C C . ALA A 1 381 ? -1.149 2.152 -14.516 1 96.06 381 ALA A C 1
ATOM 2907 O O . ALA A 1 381 ? -2.24 2.635 -14.195 1 96.06 381 ALA A O 1
ATOM 2908 N N . ALA A 1 382 ? -1.003 0.899 -14.969 1 98 382 ALA A N 1
ATOM 2909 C CA . ALA A 1 382 ? -2.156 0.051 -15.258 1 98 382 ALA A CA 1
ATOM 2910 C C . ALA A 1 382 ? -2.631 -0.678 -14 1 98 382 ALA A C 1
ATOM 2912 O O . ALA A 1 382 ? -3.691 -1.309 -14.008 1 98 382 ALA A O 1
ATOM 2913 N N . THR A 1 383 ? -1.886 -0.672 -12.93 1 98.12 383 THR A N 1
ATOM 2914 C CA . THR A 1 383 ? -2.141 -1.455 -11.727 1 98.12 383 THR A CA 1
ATOM 2915 C C . THR A 1 383 ? -2.67 -0.566 -10.602 1 98.12 383 THR A C 1
ATOM 2917 O O . THR A 1 383 ? -2.104 0.493 -10.32 1 98.12 383 THR A O 1
ATOM 2920 N N . VAL A 1 384 ? -3.785 -0.969 -9.969 1 96.81 384 VAL A N 1
ATOM 2921 C CA . VAL A 1 384 ? -4.34 -0.188 -8.867 1 96.81 384 VAL A CA 1
ATOM 2922 C C . VAL A 1 384 ? -4.391 -1.041 -7.605 1 96.81 384 VAL A C 1
ATOM 2924 O O . VAL A 1 384 ? -4.398 -2.271 -7.68 1 96.81 384 VAL A O 1
ATOM 2927 N N . ASP A 1 385 ? -4.387 -0.431 -6.441 1 96.19 385 ASP A N 1
ATOM 2928 C CA . ASP A 1 385 ? -4.406 -1.071 -5.129 1 96.19 385 ASP A CA 1
ATOM 2929 C C . ASP A 1 385 ? -5.832 -1.184 -4.594 1 96.19 385 ASP A C 1
ATOM 2931 O O . ASP A 1 385 ? -6.629 -0.254 -4.734 1 96.19 385 ASP A O 1
ATOM 2935 N N . VAL A 1 386 ? -6.219 -2.33 -4.102 1 97.06 386 VAL A N 1
ATOM 2936 C CA . VAL A 1 386 ? -7.395 -2.496 -3.252 1 97.06 386 VAL A CA 1
ATOM 2937 C C . VAL A 1 386 ? -6.961 -2.721 -1.806 1 97.06 386 VAL A C 1
ATOM 2939 O O . VAL A 1 386 ? -6.273 -3.699 -1.501 1 97.06 386 VAL A O 1
ATOM 2942 N N . ARG A 1 387 ? -7.379 -1.83 -0.969 1 97.56 387 ARG A N 1
ATOM 2943 C CA . ARG A 1 387 ? -7.098 -1.93 0.459 1 97.56 387 ARG A CA 1
ATOM 2944 C C . ARG A 1 387 ? -8.258 -2.584 1.203 1 97.56 387 ARG A C 1
ATOM 2946 O O . ARG A 1 387 ? -9.398 -2.135 1.102 1 97.56 387 ARG A O 1
ATOM 2953 N N . ILE A 1 388 ? -8.031 -3.664 1.862 1 98.5 388 ILE A N 1
ATOM 2954 C CA . ILE A 1 388 ? -8.977 -4.312 2.77 1 98.5 388 ILE A CA 1
ATOM 2955 C C . ILE A 1 388 ? -8.609 -3.982 4.215 1 98.5 388 ILE A C 1
ATOM 2957 O O . ILE A 1 388 ? -7.621 -4.496 4.742 1 98.5 388 ILE A O 1
ATOM 2961 N N . PHE A 1 389 ? -9.406 -3.127 4.828 1 98.19 389 PHE A N 1
ATOM 2962 C CA . PHE A 1 389 ? -9.117 -2.557 6.141 1 98.19 389 PHE A CA 1
ATOM 2963 C C . PHE A 1 389 ? -10.148 -3 7.164 1 98.19 389 PHE A C 1
ATOM 2965 O O . PHE A 1 389 ? -11.352 -2.918 6.914 1 98.19 389 PHE A O 1
ATOM 2972 N N . ALA A 1 390 ? -9.672 -3.49 8.383 1 98.69 390 ALA A N 1
ATOM 2973 C CA . ALA A 1 390 ? -10.594 -3.943 9.422 1 98.69 390 ALA A CA 1
ATOM 2974 C C . ALA A 1 390 ? -10.18 -3.404 10.789 1 98.69 390 ALA A C 1
ATOM 2976 O O . ALA A 1 390 ? -8.992 -3.227 11.062 1 98.69 390 ALA A O 1
ATOM 2977 N N . GLN A 1 391 ? -11.141 -3.117 11.648 1 98.56 391 GLN A N 1
ATOM 2978 C CA . GLN A 1 391 ? -10.961 -2.781 13.055 1 98.56 391 GLN A CA 1
ATOM 2979 C C . GLN A 1 391 ? -11.852 -3.648 13.945 1 98.56 391 GLN A C 1
ATOM 2981 O O . GLN A 1 391 ? -12.969 -3.99 13.57 1 98.56 391 GLN A O 1
ATOM 2986 N N . SER A 1 392 ? -11.336 -4.043 15.07 1 98.5 392 SER A N 1
ATOM 2987 C CA . SER A 1 392 ? -12.055 -4.832 16.062 1 98.5 392 SER A CA 1
ATOM 2988 C C . SER A 1 392 ? -11.633 -4.457 17.484 1 98.5 392 SER A C 1
ATOM 2990 O O . SER A 1 392 ? -10.531 -3.945 17.688 1 98.5 392 SER A O 1
ATOM 2992 N N . ARG A 1 393 ? -12.547 -4.66 18.453 1 97.06 393 ARG A N 1
ATOM 2993 C CA . ARG A 1 393 ? -12.227 -4.445 19.859 1 97.06 393 ARG A CA 1
ATOM 2994 C C . ARG A 1 393 ? -11.305 -5.543 20.375 1 97.06 393 ARG A C 1
ATOM 2996 O O . ARG A 1 393 ? -10.5 -5.309 21.281 1 97.06 393 ARG A O 1
ATOM 3003 N N . ALA A 1 394 ? -11.422 -6.711 19.797 1 97.69 394 ALA A N 1
ATOM 3004 C CA . ALA A 1 394 ? -10.633 -7.863 20.219 1 97.69 394 ALA A CA 1
ATOM 3005 C C . ALA A 1 394 ? -9.438 -8.078 19.297 1 97.69 394 ALA A C 1
ATOM 3007 O O . ALA A 1 394 ? -9.602 -8.172 18.078 1 97.69 394 ALA A O 1
ATOM 3008 N N . GLU A 1 395 ? -8.281 -8.172 19.875 1 98.12 395 GLU A N 1
ATOM 3009 C CA . GLU A 1 395 ? -7.062 -8.422 19.109 1 98.12 395 GLU A CA 1
ATOM 3010 C C . GLU A 1 395 ? -7.172 -9.734 18.328 1 98.12 395 GLU A C 1
ATOM 3012 O O . GLU A 1 395 ? -6.758 -9.805 17.172 1 98.12 395 GLU A O 1
ATOM 3017 N N . GLU A 1 396 ? -7.754 -10.82 18.875 1 98.25 396 GLU A N 1
ATOM 3018 C CA . GLU A 1 396 ? -7.852 -12.164 18.312 1 98.25 396 GLU A CA 1
ATOM 3019 C C . GLU A 1 396 ? -8.68 -12.164 17.031 1 98.25 396 GLU A C 1
ATOM 3021 O O . GLU A 1 396 ? -8.445 -12.977 16.125 1 98.25 396 GLU A O 1
ATOM 3026 N N . SER A 1 397 ? -9.578 -11.25 16.938 1 98.38 397 SER A N 1
ATOM 3027 C CA . SER A 1 397 ? -10.43 -11.148 15.758 1 98.38 397 SER A CA 1
ATOM 3028 C C . SER A 1 397 ? -9.609 -10.812 14.523 1 98.38 397 SER A C 1
ATOM 3030 O O . SER A 1 397 ? -10.031 -11.094 13.398 1 98.38 397 SER A O 1
ATOM 3032 N N . LEU A 1 398 ? -8.43 -10.219 14.742 1 98.5 398 LEU A N 1
ATOM 3033 C CA . LEU A 1 398 ? -7.586 -9.805 13.625 1 98.5 398 LEU A CA 1
ATOM 3034 C C . LEU A 1 398 ? -6.34 -10.68 13.531 1 98.5 398 LEU A C 1
ATOM 3036 O O . LEU A 1 398 ? -5.371 -10.32 12.859 1 98.5 398 LEU A O 1
ATOM 3040 N N . SER A 1 399 ? -6.359 -11.828 14.258 1 98 399 SER A N 1
ATOM 3041 C CA . SER A 1 399 ? -5.262 -12.789 14.141 1 98 399 SER A CA 1
ATOM 3042 C C . SER A 1 399 ? -5.125 -13.297 12.711 1 98 399 SER A C 1
ATOM 3044 O O . SER A 1 399 ? -6.027 -13.117 11.891 1 98 399 SER A O 1
ATOM 3046 N N . THR A 1 400 ? -4.012 -13.914 12.367 1 96.75 400 THR A N 1
ATOM 3047 C CA . THR A 1 400 ? -3.785 -14.5 11.055 1 96.75 400 THR A CA 1
ATOM 3048 C C . THR A 1 400 ? -4.926 -15.445 10.68 1 96.75 400 THR A C 1
ATOM 3050 O O . THR A 1 400 ? -5.422 -15.414 9.555 1 96.75 400 THR A O 1
ATOM 3053 N N . ALA A 1 401 ? -5.387 -16.281 11.586 1 95.75 401 ALA A N 1
ATOM 3054 C CA . ALA A 1 401 ? -6.414 -17.281 11.344 1 95.75 401 ALA A CA 1
ATOM 3055 C C . ALA A 1 401 ? -7.762 -16.641 11.047 1 95.75 401 ALA A C 1
ATOM 3057 O O . ALA A 1 401 ? -8.555 -17.156 10.266 1 95.75 401 ALA A O 1
ATOM 3058 N N . ASN A 1 402 ? -8 -15.445 11.664 1 97.69 402 ASN A N 1
ATOM 3059 C CA . ASN A 1 402 ? -9.344 -14.875 11.625 1 97.69 402 ASN A CA 1
ATOM 3060 C C . ASN A 1 402 ? -9.445 -13.766 10.586 1 97.69 402 ASN A C 1
ATOM 3062 O O . ASN A 1 402 ? -10.547 -13.367 10.203 1 97.69 402 ASN A O 1
ATOM 3066 N N . PHE A 1 403 ? -8.266 -13.219 10.156 1 98.31 403 PHE A N 1
AT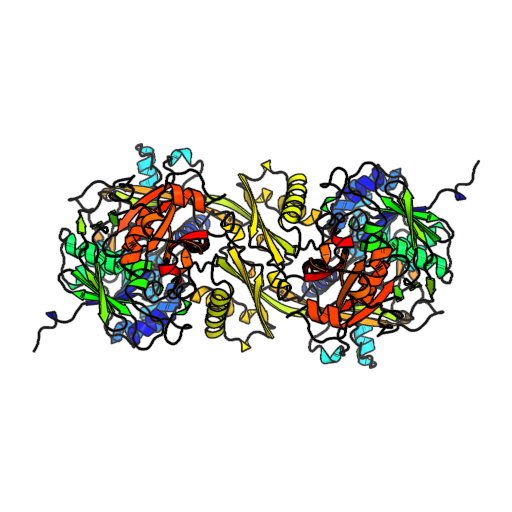OM 3067 C CA . PHE A 1 403 ? -8.336 -12.102 9.219 1 98.31 403 PHE A CA 1
ATOM 3068 C C . PHE A 1 403 ? -7.441 -12.344 8.016 1 98.31 403 PHE A C 1
ATOM 3070 O O . PHE A 1 403 ? -7.934 -12.594 6.91 1 98.31 403 PHE A O 1
ATOM 3077 N N . PHE A 1 404 ? -6.152 -12.391 8.188 1 97.81 404 PHE A N 1
ATOM 3078 C CA . PHE A 1 404 ? -5.215 -12.422 7.066 1 97.81 404 PHE A CA 1
ATOM 3079 C C . PHE A 1 404 ? -5.434 -13.656 6.207 1 97.81 404 PHE A C 1
ATOM 3081 O O . PHE A 1 404 ? -5.523 -13.562 4.984 1 97.81 404 PHE A O 1
ATOM 3088 N N . ARG A 1 405 ? -5.477 -14.852 6.805 1 96.56 405 ARG A N 1
ATOM 3089 C CA . ARG A 1 405 ? -5.625 -16.109 6.066 1 96.56 405 ARG A CA 1
ATOM 3090 C C . ARG A 1 405 ? -6.922 -16.125 5.262 1 96.56 405 ARG A C 1
ATOM 3092 O O . ARG A 1 405 ? -6.906 -16.375 4.055 1 96.56 405 ARG A O 1
ATOM 3099 N N . PRO A 1 406 ? -8.047 -15.789 5.852 1 97 406 PRO A N 1
ATOM 3100 C CA . PRO A 1 406 ? -9.281 -15.734 5.062 1 97 406 PRO A CA 1
ATOM 3101 C C . PRO A 1 406 ? -9.195 -14.766 3.889 1 97 406 PRO A C 1
ATOM 3103 O O . PRO A 1 406 ? -9.695 -15.055 2.803 1 97 406 PRO A O 1
ATOM 3106 N N . VAL A 1 407 ? -8.531 -13.648 4.074 1 98.06 407 VAL A N 1
ATOM 3107 C CA . VAL A 1 407 ? -8.414 -12.609 3.059 1 98.06 407 VAL A CA 1
ATOM 3108 C C . VAL A 1 407 ? -7.582 -13.117 1.888 1 98.06 407 VAL A C 1
ATOM 3110 O O . VAL A 1 407 ? -7.863 -12.797 0.729 1 98.06 407 VAL A O 1
ATOM 3113 N N . THR A 1 408 ? -6.602 -13.969 2.148 1 97.38 408 THR A N 1
ATOM 3114 C CA . THR A 1 408 ? -5.66 -14.359 1.103 1 97.38 408 THR A CA 1
ATOM 3115 C C . THR A 1 408 ? -6.02 -15.727 0.535 1 97.38 408 THR A C 1
ATOM 3117 O O . THR A 1 408 ? -5.68 -16.031 -0.608 1 97.38 408 THR A O 1
ATOM 3120 N N . ASP A 1 409 ? -6.781 -16.562 1.233 1 97.44 409 ASP A N 1
ATOM 3121 C CA . ASP A 1 409 ? -7.07 -17.938 0.83 1 97.44 409 ASP A CA 1
ATOM 3122 C C . ASP A 1 409 ? -7.953 -17.969 -0.417 1 97.44 409 ASP A C 1
ATOM 3124 O O . ASP A 1 409 ? -8.094 -19.016 -1.059 1 97.44 409 ASP A O 1
ATOM 3128 N N . VAL A 1 410 ? -8.5 -16.859 -0.836 1 97.94 410 VAL A N 1
ATOM 3129 C CA . VAL A 1 410 ? -9.422 -16.844 -1.966 1 97.94 410 VAL A CA 1
ATOM 3130 C C . VAL A 1 410 ? -8.656 -16.547 -3.256 1 97.94 410 VAL A C 1
ATOM 3132 O O . VAL A 1 410 ? -9.234 -16.562 -4.344 1 97.94 410 VAL A O 1
ATOM 3135 N N . ILE A 1 411 ? -7.383 -16.375 -3.184 1 97.81 411 ILE A N 1
ATOM 3136 C CA . ILE A 1 411 ? -6.625 -15.828 -4.305 1 97.81 411 ILE A CA 1
ATOM 3137 C C . ILE A 1 411 ? -6.738 -16.75 -5.508 1 97.81 411 ILE A C 1
ATOM 3139 O O . ILE A 1 411 ? -6.832 -16.297 -6.648 1 97.81 411 ILE A O 1
ATOM 3143 N N . MET A 1 412 ? -6.758 -18.062 -5.34 1 97.81 412 MET A N 1
ATOM 3144 C CA . MET A 1 412 ? -6.688 -19.016 -6.441 1 97.81 412 MET A CA 1
ATOM 3145 C C . MET A 1 412 ? -8.008 -19.062 -7.211 1 97.81 412 MET A C 1
ATOM 3147 O O . MET A 1 412 ? -8.055 -19.547 -8.336 1 97.81 412 MET A O 1
ATOM 3151 N N . GLN A 1 413 ? -9.094 -18.578 -6.629 1 98.19 413 GLN A N 1
ATOM 3152 C CA . GLN A 1 413 ? -10.383 -18.594 -7.32 1 98.19 413 GLN A CA 1
ATOM 3153 C C . GLN A 1 413 ? -10.773 -17.203 -7.801 1 98.19 413 GLN A C 1
ATOM 3155 O O . GLN A 1 413 ? -11.891 -16.984 -8.273 1 98.19 413 GLN A O 1
ATOM 3160 N N . SER A 1 414 ? -9.891 -16.234 -7.703 1 98.31 414 SER A N 1
ATOM 3161 C CA . SER A 1 414 ? -10.297 -14.844 -7.852 1 98.31 414 SER A CA 1
ATOM 3162 C C . SER A 1 414 ? -10.047 -14.344 -9.273 1 98.31 414 SER A C 1
ATOM 3164 O O . SER A 1 414 ? -10.016 -15.141 -10.219 1 98.31 414 SER A O 1
ATOM 3166 N N . TYR A 1 415 ? -10.016 -13.031 -9.516 1 98.5 415 TYR A N 1
ATOM 3167 C CA . TYR A 1 415 ? -10 -12.32 -10.797 1 98.5 415 TYR A CA 1
ATOM 3168 C C . TYR A 1 415 ? -8.688 -12.547 -11.531 1 98.5 415 TYR A C 1
ATOM 3170 O O . TYR A 1 415 ? -7.707 -13.016 -10.938 1 98.5 415 TYR A O 1
ATOM 3178 N N . PRO A 1 416 ? -8.648 -12.352 -12.938 1 98.56 416 PRO A N 1
ATOM 3179 C CA . PRO A 1 416 ? -7.402 -12.508 -13.688 1 98.56 416 PRO A CA 1
ATOM 3180 C C . PRO A 1 416 ? -6.297 -11.578 -13.203 1 98.56 416 PRO A C 1
ATOM 3182 O O . PRO A 1 416 ? -6.523 -10.375 -13.039 1 98.56 416 PRO A O 1
ATOM 3185 N N . GLY A 1 417 ? -5.16 -12.148 -12.922 1 97.75 417 GLY A N 1
ATOM 3186 C CA . GLY A 1 417 ? -4.027 -11.375 -12.438 1 97.75 417 GLY A CA 1
ATOM 3187 C C . GLY A 1 417 ? -4.031 -11.203 -10.93 1 97.75 417 GLY A C 1
ATOM 3188 O O . GLY A 1 417 ? -3.182 -10.492 -10.375 1 97.75 417 GLY A O 1
ATOM 3189 N N . ALA A 1 418 ? -4.91 -11.859 -10.195 1 97.69 418 ALA A N 1
ATOM 3190 C CA . ALA A 1 418 ? -5.039 -11.672 -8.758 1 97.69 418 ALA A CA 1
ATOM 3191 C C . ALA A 1 418 ? -3.697 -11.867 -8.055 1 97.69 418 ALA A C 1
ATOM 3193 O O . ALA A 1 418 ? -3.066 -12.922 -8.195 1 97.69 418 ALA A O 1
ATOM 3194 N N . THR A 1 419 ? -3.209 -10.859 -7.387 1 95.75 419 THR A N 1
ATOM 3195 C CA . THR A 1 419 ? -1.965 -10.82 -6.625 1 95.75 419 THR A CA 1
ATOM 3196 C C . THR A 1 419 ? -2.107 -9.93 -5.395 1 95.75 419 THR A C 1
ATOM 3198 O O . THR A 1 419 ? -2.713 -8.859 -5.469 1 95.75 419 THR A O 1
ATOM 3201 N N . PHE A 1 420 ? -1.72 -10.398 -4.238 1 95.5 420 PHE A N 1
ATOM 3202 C CA . PHE A 1 420 ? -1.709 -9.539 -3.059 1 95.5 420 PHE A CA 1
ATOM 3203 C C . PHE A 1 420 ? -0.283 -9.164 -2.68 1 95.5 420 PHE A C 1
ATOM 3205 O O . PHE A 1 420 ? 0.677 -9.734 -3.193 1 95.5 420 PHE A O 1
ATOM 3212 N N . ALA A 1 421 ? -0.143 -8.188 -1.859 1 93.88 421 ALA A N 1
ATOM 3213 C CA . ALA A 1 421 ? 1.167 -7.73 -1.397 1 93.88 421 ALA A CA 1
ATOM 3214 C C . ALA A 1 421 ? 1.861 -8.812 -0.574 1 93.88 421 ALA A C 1
ATOM 3216 O O . ALA A 1 421 ? 1.278 -9.352 0.368 1 93.88 421 ALA A O 1
ATOM 3217 N N . VAL A 1 422 ? 3.109 -9.047 -0.922 1 90 422 VAL A N 1
ATOM 3218 C CA . VAL A 1 422 ? 3.846 -10.117 -0.264 1 90 422 VAL A CA 1
ATOM 3219 C C . VAL A 1 422 ? 4.301 -9.664 1.12 1 90 422 VAL A C 1
ATOM 3221 O O . VAL A 1 422 ? 4.438 -10.477 2.035 1 90 422 VAL A O 1
ATOM 3224 N N . ASP A 1 423 ? 4.625 -8.367 1.268 1 93.44 423 ASP A N 1
ATOM 3225 C CA . ASP A 1 423 ? 4.902 -7.852 2.604 1 93.44 423 ASP A CA 1
ATOM 3226 C C . ASP A 1 423 ? 3.609 -7.648 3.391 1 93.44 423 ASP A C 1
ATOM 3228 O O . ASP A 1 423 ? 2.947 -6.617 3.256 1 93.44 423 ASP A O 1
ATOM 3232 N N . ALA A 1 424 ? 3.285 -8.547 4.27 1 93.62 424 ALA A N 1
ATOM 3233 C CA . ALA A 1 424 ? 1.979 -8.594 4.922 1 93.62 424 ALA A CA 1
ATOM 3234 C C . ALA A 1 424 ? 2.066 -8.094 6.363 1 93.62 424 ALA A C 1
ATOM 3236 O O . ALA A 1 424 ? 1.201 -8.406 7.188 1 93.62 424 ALA A O 1
ATOM 3237 N N . ARG A 1 425 ? 3.055 -7.348 6.801 1 96.69 425 ARG A N 1
ATOM 3238 C CA . ARG A 1 425 ? 3.256 -6.922 8.18 1 96.69 425 ARG A CA 1
ATOM 3239 C C . ARG A 1 425 ? 2.09 -6.066 8.664 1 96.69 425 ARG A C 1
ATOM 3241 O O . ARG A 1 425 ? 1.756 -6.078 9.852 1 96.69 425 ARG A O 1
ATOM 3248 N N . GLN A 1 426 ? 1.401 -5.348 7.754 1 97.69 426 GLN A N 1
ATOM 3249 C CA . GLN A 1 426 ? 0.277 -4.496 8.117 1 97.69 426 GLN A CA 1
ATOM 3250 C C . GLN A 1 426 ? -0.982 -5.32 8.375 1 97.69 426 GLN A C 1
ATOM 3252 O O . GLN A 1 426 ? -1.974 -4.805 8.891 1 97.69 426 GLN A O 1
ATOM 3257 N N . ALA A 1 427 ? -0.938 -6.613 8.008 1 97.69 427 ALA A N 1
ATOM 3258 C CA . ALA A 1 427 ? -2.113 -7.469 8.164 1 97.69 427 ALA A CA 1
ATOM 3259 C C . ALA A 1 427 ? -2.211 -8.016 9.586 1 97.69 427 ALA A C 1
ATOM 3261 O O . ALA A 1 427 ? -3.219 -8.617 9.961 1 97.69 427 ALA A O 1
ATOM 3262 N N . HIS A 1 428 ? -1.207 -7.801 10.445 1 97.38 428 HIS A N 1
ATOM 3263 C CA . HIS A 1 428 ? -1.245 -8.164 11.859 1 97.38 428 HIS A CA 1
ATOM 3264 C C . HIS A 1 428 ? -1.899 -7.07 12.695 1 97.38 428 HIS A C 1
ATOM 3266 O O . HIS A 1 428 ? -1.816 -5.887 12.344 1 97.38 428 HIS A O 1
ATOM 3272 N N . PRO A 1 429 ? -2.551 -7.488 13.75 1 98 429 PRO A N 1
ATOM 3273 C CA . PRO A 1 429 ? -3.258 -6.488 14.555 1 98 429 PRO A CA 1
ATOM 3274 C C . PRO A 1 429 ? -2.318 -5.461 15.18 1 98 429 PRO A C 1
ATOM 3276 O O . PRO A 1 429 ? -1.238 -5.816 15.656 1 98 429 PRO A O 1
ATOM 3279 N N . LYS A 1 430 ? -2.629 -4.223 15.141 1 96.25 430 LYS A N 1
ATOM 3280 C CA . LYS A 1 430 ? -1.973 -3.139 15.867 1 96.25 430 LYS A CA 1
ATOM 3281 C C . LYS A 1 430 ? -2.99 -2.289 16.625 1 96.25 430 LYS A C 1
ATOM 3283 O O . LYS A 1 430 ? -4.09 -2.041 16.125 1 96.25 430 LYS A O 1
ATOM 3288 N N . PRO A 1 431 ? -2.688 -1.852 17.828 1 95.56 431 PRO A N 1
ATOM 3289 C CA . PRO A 1 431 ? -3.623 -0.997 18.562 1 95.56 431 PRO A CA 1
ATOM 3290 C C . PRO A 1 431 ? -3.83 0.361 17.891 1 95.56 431 PRO A C 1
ATOM 3292 O O . PRO A 1 431 ? -2.934 0.858 17.203 1 95.56 431 PRO A O 1
ATOM 3295 N N . TYR A 1 432 ? -4.969 0.925 18.031 1 95.25 432 TYR A N 1
ATOM 3296 C CA . TYR A 1 432 ? -5.234 2.305 17.641 1 95.25 432 TYR A CA 1
ATOM 3297 C C . TYR A 1 432 ? -6.047 3.029 18.703 1 95.25 432 TYR A C 1
ATOM 3299 O O . TYR A 1 432 ? -6.57 2.402 19.625 1 95.25 432 TYR A O 1
ATOM 3307 N N . TYR A 1 433 ? -6.055 4.348 18.656 1 95.12 433 TYR A N 1
ATOM 3308 C CA . TYR A 1 433 ? -6.73 5.188 19.641 1 95.12 433 TYR A CA 1
ATOM 3309 C C . TYR A 1 433 ? -7.793 6.055 18.984 1 95.12 433 TYR A C 1
ATOM 3311 O O . TYR A 1 433 ? -7.664 6.422 17.812 1 95.12 433 TYR A O 1
ATOM 3319 N N . GLU A 1 434 ? -8.82 6.254 19.688 1 95.31 434 GLU A N 1
ATOM 3320 C CA . GLU A 1 434 ? -9.852 7.203 19.281 1 95.31 434 GLU A CA 1
ATOM 3321 C C . GLU A 1 434 ? -9.664 8.547 19.984 1 95.31 434 GLU A C 1
ATOM 3323 O O . GLU A 1 434 ? -8.984 8.633 21.016 1 95.31 434 GLU A O 1
ATOM 3328 N N . TYR A 1 435 ? -10.18 9.555 19.344 1 95.62 435 TYR A N 1
ATOM 3329 C CA . TYR A 1 435 ? -9.992 10.93 19.797 1 95.62 435 TYR A CA 1
ATOM 3330 C C . TYR A 1 435 ? -11.312 11.688 19.797 1 95.62 435 TYR A C 1
ATOM 3332 O O . TYR A 1 435 ? -11.953 11.82 18.75 1 95.62 435 TYR A O 1
ATOM 3340 N N . PHE A 1 436 ? -11.758 12.07 20.953 1 96.56 436 PHE A N 1
ATOM 3341 C CA . PHE A 1 436 ? -12.977 12.844 21.156 1 96.56 436 PHE A CA 1
ATOM 3342 C C . PHE A 1 436 ? -12.656 14.297 21.469 1 96.56 436 PHE A C 1
ATOM 3344 O O . PHE A 1 436 ? -11.992 14.594 22.469 1 96.56 436 PHE A O 1
ATOM 3351 N N . VAL A 1 437 ? -13.102 15.211 20.594 1 96.94 437 VAL A N 1
ATOM 3352 C CA . VAL A 1 437 ? -12.758 16.625 20.734 1 96.94 437 VAL A CA 1
ATOM 3353 C C . VAL A 1 437 ? -13.938 17.391 21.344 1 96.94 437 VAL A C 1
ATOM 3355 O O . VAL A 1 437 ? -15.062 17.297 20.844 1 96.94 437 VAL A O 1
ATOM 3358 N N . SER A 1 438 ? -13.664 18.125 22.391 1 97.69 438 SER A N 1
ATOM 3359 C CA . SER A 1 438 ? -14.656 18.953 23.078 1 97.69 438 SER A CA 1
ATOM 3360 C C . SER A 1 438 ? -14.016 20.203 23.672 1 97.69 438 SER A C 1
ATOM 3362 O O . SER A 1 438 ? -12.969 20.656 23.203 1 97.69 438 SER A O 1
ATOM 3364 N N . ILE A 1 439 ? -14.719 20.891 24.594 1 97.56 439 ILE A N 1
ATOM 3365 C CA . ILE A 1 439 ? -14.195 22.062 25.281 1 97.56 439 ILE A CA 1
ATOM 3366 C C . ILE A 1 439 ? -14.391 21.891 26.797 1 97.56 439 ILE A C 1
ATOM 3368 O O . ILE A 1 439 ? -15.25 21.141 27.234 1 97.56 439 ILE A O 1
ATOM 3372 N N . LEU A 1 440 ? -13.617 22.547 27.578 1 96.25 440 LEU A N 1
ATOM 3373 C CA . LEU A 1 440 ? -13.773 22.625 29.031 1 96.25 440 LEU A CA 1
ATOM 3374 C C . LEU A 1 440 ? -13.453 24.031 29.531 1 96.25 440 LEU A C 1
ATOM 3376 O O . LEU A 1 440 ? -12.719 24.766 28.891 1 96.25 440 LEU A O 1
ATOM 3380 N N . PRO A 1 441 ? -13.93 24.406 30.703 1 97.19 441 PRO A N 1
ATOM 3381 C CA . PRO A 1 441 ? -13.648 25.734 31.25 1 97.19 441 PRO A CA 1
ATOM 3382 C C . PRO A 1 441 ? -12.172 25.953 31.547 1 97.19 441 PRO A C 1
ATOM 3384 O O . PRO A 1 441 ? -11.531 25.109 32.188 1 97.19 441 PRO A O 1
ATOM 3387 N N . GLN A 1 442 ? -11.656 27.078 31.016 1 98.06 442 GLN A N 1
ATOM 3388 C CA . GLN A 1 442 ? -10.258 27.391 31.297 1 98.06 442 GLN A CA 1
ATOM 3389 C C . GLN A 1 442 ? -10.008 27.547 32.781 1 98.06 442 GLN A C 1
ATOM 3391 O O . GLN A 1 442 ? -8.906 27.281 33.281 1 98.06 442 GLN A O 1
ATOM 3396 N N . SER A 1 443 ? -11.016 27.906 33.562 1 97.56 443 SER A N 1
ATOM 3397 C CA . SER A 1 443 ? -10.898 28.125 35 1 97.56 443 SER A CA 1
ATOM 3398 C C . SER A 1 443 ? -10.633 26.812 35.75 1 97.56 443 SER A C 1
ATOM 3400 O O . SER A 1 443 ? -10.18 26.828 36.875 1 97.56 443 SER A O 1
ATOM 3402 N N . ASP A 1 444 ? -10.93 25.703 35.125 1 97.19 444 ASP A N 1
ATOM 3403 C CA . ASP A 1 444 ? -10.742 24.406 35.75 1 97.19 444 ASP A CA 1
ATOM 3404 C C . ASP A 1 444 ? -9.328 23.875 35.531 1 97.19 444 ASP A C 1
ATOM 3406 O O . ASP A 1 444 ? -8.938 22.859 36.094 1 97.19 444 ASP A O 1
ATOM 3410 N N . ILE A 1 445 ? -8.516 24.562 34.75 1 97.62 445 ILE A N 1
ATOM 3411 C CA . ILE A 1 445 ? -7.195 24.109 34.344 1 97.62 445 ILE A CA 1
ATOM 3412 C C . ILE A 1 445 ? -6.133 24.703 35.25 1 97.62 445 ILE A C 1
ATOM 3414 O O . ILE A 1 445 ? -6.172 25.906 35.562 1 97.62 445 ILE A O 1
ATOM 3418 N N . ALA A 1 446 ? -5.219 23.891 35.719 1 97.75 446 ALA A N 1
ATOM 3419 C CA . ALA A 1 446 ? -4.074 24.375 36.469 1 97.75 446 ALA A CA 1
ATOM 3420 C C . ALA A 1 446 ? -2.908 24.734 35.562 1 97.75 446 ALA A C 1
ATOM 3422 O O . ALA A 1 446 ? -1.895 24.031 35.531 1 97.75 446 ALA A O 1
ATOM 3423 N N . HIS A 1 447 ? -3.105 25.844 34.812 1 98.5 447 HIS A N 1
ATOM 3424 C CA . HIS A 1 447 ? -2.066 26.375 33.938 1 98.5 447 HIS A CA 1
ATOM 3425 C C . HIS A 1 447 ? -0.904 26.953 34.75 1 98.5 447 HIS A C 1
ATOM 3427 O O . HIS A 1 447 ? -1.107 27.781 35.625 1 98.5 447 HIS A O 1
ATOM 3433 N N . VAL A 1 448 ? 0.398 26.453 34.469 1 98.69 448 VAL A N 1
ATOM 3434 C CA . VAL A 1 448 ? 1.526 26.828 35.344 1 98.69 448 VAL A CA 1
ATOM 3435 C C . VAL A 1 448 ? 2.789 26.953 34.469 1 98.69 448 VAL A C 1
ATOM 3437 O O . VAL A 1 448 ? 3.025 26.141 33.594 1 98.69 448 VAL A O 1
ATOM 3440 N N . ALA A 1 449 ? 3.568 27.984 34.688 1 98.81 449 ALA A N 1
ATOM 3441 C CA . ALA A 1 449 ? 4.938 28.094 34.188 1 98.81 449 ALA A CA 1
ATOM 3442 C C . ALA A 1 449 ? 5.945 27.625 35.219 1 98.81 449 ALA A C 1
ATOM 3444 O O . ALA A 1 449 ? 6.023 28.219 36.312 1 98.81 449 ALA A O 1
ATOM 3445 N N . HIS A 1 450 ? 6.711 26.594 34.906 1 98.75 450 HIS A N 1
ATOM 3446 C CA . HIS A 1 450 ? 7.742 26.078 35.812 1 98.75 450 HIS A CA 1
ATOM 3447 C C . HIS A 1 450 ? 9.117 26.594 35.406 1 98.75 450 HIS A C 1
ATOM 3449 O O . HIS A 1 450 ? 9.539 26.484 34.281 1 98.75 450 HIS A O 1
ATOM 3455 N N . LEU A 1 451 ? 9.781 27.188 36.312 1 98.38 451 LEU A N 1
ATOM 3456 C CA . LEU A 1 451 ? 11.172 27.609 36.188 1 98.38 451 LEU A CA 1
ATOM 3457 C C . LEU A 1 451 ? 12.047 26.984 37.25 1 98.38 451 LEU A C 1
ATOM 3459 O O . LEU A 1 451 ? 12.484 27.656 38.188 1 98.38 451 LEU A O 1
ATOM 3463 N N . PRO A 1 452 ? 12.406 25.781 36.969 1 97.12 452 PRO A N 1
ATOM 3464 C CA . PRO A 1 452 ? 13.094 25.016 38 1 97.12 452 PRO A CA 1
ATOM 3465 C C . PRO A 1 452 ? 14.422 25.656 38.438 1 97.12 452 PRO A C 1
ATOM 3467 O O . PRO A 1 452 ? 14.797 25.594 39.594 1 97.12 452 PRO A O 1
ATOM 3470 N N . SER A 1 453 ? 15.164 26.203 37.562 1 95.94 453 SER A N 1
ATOM 3471 C CA . SER A 1 453 ? 16.453 26.797 37.875 1 95.94 453 SER A CA 1
ATOM 3472 C C . SER A 1 453 ? 16.312 27.906 38.906 1 95.94 453 SER A C 1
ATOM 3474 O O . SER A 1 453 ? 17.266 28.25 39.594 1 95.94 453 SER A O 1
ATOM 3476 N N . LYS A 1 454 ? 15.156 28.422 39.062 1 97.12 454 LYS A N 1
ATOM 3477 C CA . LYS A 1 454 ? 14.883 29.5 40.031 1 97.12 454 LYS A CA 1
ATOM 3478 C C . LYS A 1 454 ? 13.992 29.016 41.156 1 97.12 454 LYS A C 1
ATOM 3480 O O . LYS A 1 454 ? 13.641 29.797 42.062 1 97.12 454 LYS A O 1
ATOM 3485 N N . GLY A 1 455 ? 13.602 27.797 41.094 1 97.25 455 GLY A N 1
ATOM 3486 C CA . GLY A 1 455 ? 12.68 27.266 42.094 1 97.25 455 GLY A CA 1
ATOM 3487 C C . GLY A 1 455 ? 11.32 27.938 42.062 1 97.25 455 GLY A C 1
ATOM 3488 O O . GLY A 1 455 ? 10.68 28.078 43.094 1 97.25 455 GLY A O 1
ATOM 3489 N N . LEU A 1 456 ? 10.867 28.344 40.875 1 97.81 456 LEU A N 1
ATOM 3490 C CA . LEU A 1 456 ? 9.625 29.094 40.75 1 97.81 456 LEU A CA 1
ATOM 3491 C C . LEU A 1 456 ? 8.578 28.297 40 1 97.81 456 LEU A C 1
ATOM 3493 O O . LEU A 1 456 ? 8.891 27.641 39 1 97.81 456 LEU A O 1
ATOM 3497 N N . ASP A 1 457 ? 7.387 28.234 40.531 1 98.44 457 ASP A N 1
ATOM 3498 C CA . ASP A 1 457 ? 6.16 27.828 39.844 1 98.44 457 ASP A CA 1
ATOM 3499 C C . ASP A 1 457 ? 5.141 28.953 39.812 1 98.44 457 ASP A C 1
ATOM 3501 O O . ASP A 1 457 ? 4.66 29.391 40.875 1 98.44 457 ASP A O 1
ATOM 3505 N N . ILE A 1 458 ? 4.84 29.422 38.656 1 98.69 458 ILE A N 1
ATOM 3506 C CA . ILE A 1 458 ? 3.957 30.578 38.531 1 98.69 458 ILE A CA 1
ATOM 3507 C C . ILE A 1 458 ? 2.607 30.125 37.969 1 98.69 458 ILE A C 1
ATOM 3509 O O . ILE A 1 458 ? 2.525 29.656 36.812 1 98.69 458 ILE A O 1
ATOM 3513 N N . SER A 1 459 ? 1.547 30.281 38.719 1 98.56 459 SER A N 1
ATOM 3514 C CA . SER A 1 459 ? 0.193 29.984 38.25 1 98.56 459 SER A CA 1
ATOM 3515 C C . SER A 1 459 ? -0.299 31.031 37.281 1 98.56 459 SER A C 1
ATOM 3517 O O . SER A 1 459 ? -0.112 32.219 37.469 1 98.56 459 SER A O 1
ATOM 3519 N N . ILE A 1 460 ? -0.873 30.625 36.219 1 98.62 460 ILE A N 1
ATOM 3520 C CA . ILE A 1 460 ? -1.407 31.5 35.188 1 98.62 460 ILE A CA 1
ATOM 3521 C C . ILE A 1 460 ? -2.93 31.547 35.312 1 98.62 460 ILE A C 1
ATOM 3523 O O . ILE A 1 460 ? -3.607 30.547 35.094 1 98.62 460 ILE A O 1
ATOM 3527 N N . PRO A 1 461 ? -3.504 32.625 35.625 1 97.69 461 PRO A N 1
ATOM 3528 C CA . PRO A 1 461 ? -4.957 32.719 35.781 1 97.69 461 PRO A CA 1
ATOM 3529 C C . PRO A 1 461 ? -5.691 32.594 34.438 1 97.69 461 PRO A C 1
ATOM 3531 O O . PRO A 1 461 ? -5.184 33.031 33.406 1 97.69 461 PRO A O 1
ATOM 3534 N N . ALA A 1 462 ? -6.91 32.062 34.469 1 97.88 462 ALA A N 1
ATOM 3535 C CA . ALA A 1 462 ? -7.801 32.031 33.312 1 97.88 462 ALA A CA 1
ATOM 3536 C C . ALA A 1 462 ? -8.273 33.438 32.969 1 97.88 462 ALA A C 1
ATOM 3538 O O . ALA A 1 462 ? -8.289 34.344 33.812 1 97.88 462 ALA A O 1
ATOM 3539 N N . PRO A 1 463 ? -8.578 33.594 31.656 1 97.31 463 PRO A N 1
ATOM 3540 C CA . PRO A 1 463 ? -9.133 34.906 31.312 1 97.31 463 PRO A CA 1
ATOM 3541 C C . PRO A 1 463 ? -10.453 35.188 32.031 1 97.31 463 PRO A C 1
ATOM 3543 O O . PRO A 1 463 ? -11.273 34.281 32.188 1 97.31 463 PRO A O 1
ATOM 3546 N N . THR A 1 464 ? -10.711 36.438 32.406 1 95.88 464 THR A N 1
ATOM 3547 C CA . THR A 1 464 ? -11.93 36.812 33.094 1 95.88 464 THR A CA 1
ATOM 3548 C C . THR A 1 464 ? -12.828 37.656 32.219 1 95.88 464 THR A C 1
ATOM 3550 O O . THR A 1 464 ? -14.039 37.719 32.438 1 95.88 464 THR A O 1
ATOM 3553 N N . ASP A 1 465 ? -12.289 38.406 31.312 1 97.62 465 ASP A N 1
ATOM 3554 C CA . ASP A 1 465 ? -13.031 39.156 30.297 1 97.62 465 ASP A CA 1
ATOM 3555 C C . ASP A 1 465 ? -13.211 38.344 29.031 1 97.62 465 ASP A C 1
ATOM 3557 O O . ASP A 1 465 ? -12.344 38.344 28.156 1 97.62 465 ASP A O 1
ATOM 3561 N N . THR A 1 466 ? -14.391 37.656 28.938 1 98.31 466 THR A N 1
ATOM 3562 C CA . THR A 1 466 ? -14.539 36.625 27.922 1 98.31 466 THR A CA 1
ATOM 3563 C C . THR A 1 466 ? -15.828 36.812 27.141 1 98.31 466 THR A C 1
ATOM 3565 O O . THR A 1 466 ? -16.703 37.562 27.531 1 98.31 466 THR A O 1
ATOM 3568 N N . LEU A 1 467 ? -15.953 36.344 25.969 1 97.94 467 LEU A N 1
ATOM 3569 C CA . LEU A 1 467 ? -17.141 36.125 25.156 1 97.94 467 LEU A CA 1
ATOM 3570 C C . LEU A 1 467 ? -17.344 34.625 24.875 1 97.94 467 LEU A C 1
ATOM 3572 O O . LEU A 1 467 ? -16.391 33.938 24.547 1 97.94 467 LEU A O 1
ATOM 3576 N N . ASP A 1 468 ? -18.562 34.188 24.969 1 96.88 468 ASP A N 1
ATOM 3577 C CA . ASP A 1 468 ? -18.859 32.75 24.875 1 96.88 468 ASP A CA 1
ATOM 3578 C C . ASP A 1 468 ? -18.469 32.188 23.516 1 96.88 468 ASP A C 1
ATOM 3580 O O . ASP A 1 468 ? -18.625 32.875 22.484 1 96.88 468 ASP A O 1
ATOM 3584 N N . PHE A 1 469 ? -17.938 30.922 23.516 1 95.69 469 PHE A N 1
ATOM 3585 C CA . PHE A 1 469 ? -17.656 30.156 22.312 1 95.69 469 PHE A CA 1
ATOM 3586 C C . PHE A 1 469 ? -18.938 29.875 21.531 1 95.69 469 PHE A C 1
ATOM 3588 O O . PHE A 1 469 ? -19.953 29.531 22.125 1 95.69 469 PHE A O 1
ATOM 3595 N N . VAL A 1 470 ? -18.875 29.969 20.219 1 93.19 470 VAL A N 1
ATOM 3596 C CA . VAL A 1 470 ? -20 29.672 19.359 1 93.19 470 VAL A CA 1
ATOM 3597 C C . VAL A 1 470 ? -19.797 28.312 18.688 1 93.19 470 VAL A C 1
ATOM 3599 O O . VAL A 1 470 ? -18.938 28.156 17.828 1 93.19 470 VAL A O 1
ATOM 3602 N N . TYR A 1 471 ? -20.641 27.344 19.016 1 90.19 471 TYR A N 1
ATOM 3603 C CA . TYR A 1 471 ? -20.516 25.984 18.5 1 90.19 471 TYR A CA 1
ATOM 3604 C C . TYR A 1 471 ? -20.75 25.953 16.984 1 90.19 471 TYR A C 1
ATOM 3606 O O . TYR A 1 471 ? -20.031 25.266 16.25 1 90.19 471 TYR A O 1
ATOM 3614 N N . GLU A 1 472 ? -21.75 26.641 16.531 1 91.75 472 GLU A N 1
ATOM 3615 C CA . GLU A 1 472 ? -22.094 26.734 15.117 1 91.75 472 GLU A CA 1
ATOM 3616 C C . GLU A 1 472 ? -21.969 28.172 14.602 1 91.75 472 GLU A C 1
ATOM 3618 O O . GLU A 1 472 ? -22.859 28.984 14.844 1 91.75 472 GLU A O 1
ATOM 3623 N N . GLN A 1 473 ? -20.922 28.375 13.922 1 93.38 473 GLN A N 1
ATOM 3624 C CA . GLN A 1 473 ? -20.703 29.719 13.383 1 93.38 473 GLN A CA 1
ATOM 3625 C C . GLN A 1 473 ? -21.641 30 12.211 1 93.38 473 GLN A C 1
ATOM 3627 O O . GLN A 1 473 ? -22.281 29.078 11.695 1 93.38 473 GLN A O 1
ATOM 3632 N N . ALA A 1 474 ? -21.703 31.25 11.836 1 90.81 474 ALA A N 1
ATOM 3633 C CA . ALA A 1 474 ? -22.578 31.672 10.742 1 90.81 474 ALA A CA 1
ATOM 3634 C C . ALA A 1 474 ? -22.188 31 9.43 1 90.81 474 ALA A C 1
ATOM 3636 O O . ALA A 1 474 ? -21 30.859 9.133 1 90.81 474 ALA A O 1
ATOM 3637 N N . THR A 1 475 ? -23.141 30.5 8.734 1 95.44 475 THR A N 1
ATOM 3638 C CA . THR A 1 475 ? -23.016 29.953 7.391 1 95.44 475 THR A CA 1
ATOM 3639 C C . THR A 1 475 ? -23.984 30.641 6.43 1 95.44 475 THR A C 1
ATOM 3641 O O . THR A 1 475 ? -25.109 30.969 6.805 1 95.44 475 THR A O 1
ATOM 3644 N N . TYR A 1 476 ? -23.5 31.062 5.281 1 97.12 476 TYR A N 1
ATOM 3645 C CA . TYR A 1 476 ? -24.312 31.828 4.352 1 97.12 476 TYR A CA 1
ATOM 3646 C C . TYR A 1 476 ? -23.812 31.672 2.922 1 97.12 476 TYR A C 1
ATOM 3648 O O . TYR A 1 476 ? -22.641 31.391 2.699 1 97.12 476 TYR A O 1
ATOM 3656 N N . GLU A 1 477 ? -24.688 31.812 1.958 1 97.75 477 GLU A N 1
ATOM 3657 C CA . GLU A 1 477 ? -24.328 31.953 0.551 1 97.75 477 GLU A CA 1
ATOM 3658 C C . GLU A 1 477 ? -23.984 33.406 0.211 1 97.75 477 GLU A C 1
ATOM 3660 O O . GLU A 1 477 ? -24.219 34.312 1.019 1 97.75 477 GLU A O 1
ATOM 3665 N N . THR A 1 478 ? -23.422 33.531 -1.012 1 97.56 478 THR A N 1
ATOM 3666 C CA . THR A 1 478 ? -23.078 34.906 -1.409 1 97.56 478 THR A CA 1
ATOM 3667 C C . THR A 1 478 ? -24.328 35.781 -1.443 1 97.56 478 THR A C 1
ATOM 3669 O O . THR A 1 478 ? -25.406 35.312 -1.855 1 97.56 478 THR A O 1
ATOM 3672 N N . ALA A 1 479 ? -24.172 37 -0.973 1 94.94 479 ALA A N 1
ATOM 3673 C CA . ALA A 1 479 ? -25.281 37.938 -0.879 1 94.94 479 ALA A CA 1
ATOM 3674 C C . ALA A 1 479 ? -25.75 38.375 -2.264 1 94.94 479 ALA A C 1
ATOM 3676 O O . ALA A 1 479 ? -26.938 38.625 -2.479 1 94.94 479 ALA A O 1
ATOM 3677 N N . LEU A 1 480 ? -24.906 38.5 -3.219 1 94.12 480 LEU A N 1
ATOM 3678 C CA . LEU A 1 480 ? -25.219 38.969 -4.559 1 94.12 480 LEU A CA 1
ATOM 3679 C C . LEU A 1 480 ? -24.719 38 -5.621 1 94.12 480 LEU A C 1
ATOM 3681 O O . LEU A 1 480 ? -23.812 38.344 -6.395 1 94.12 480 LEU A O 1
ATOM 3685 N N . PRO A 1 481 ? -25.359 36.875 -5.648 1 96.88 481 PRO A N 1
ATOM 3686 C CA . PRO A 1 481 ? -24.938 35.938 -6.695 1 96.88 481 PRO A CA 1
ATOM 3687 C C . PRO A 1 481 ? -25.188 36.469 -8.102 1 96.88 481 PRO A C 1
ATOM 3689 O O . PRO A 1 481 ? -26.172 37.188 -8.328 1 96.88 481 PRO A O 1
ATOM 3692 N N . ILE A 1 482 ? -24.359 36.094 -8.977 1 97.88 482 ILE A N 1
ATOM 3693 C CA . ILE A 1 482 ? -24.578 36.5 -10.367 1 97.88 482 ILE A CA 1
ATOM 3694 C C . ILE A 1 482 ? -25.109 35.281 -11.156 1 97.88 482 ILE A C 1
ATOM 3696 O O . ILE A 1 482 ? -24.969 34.156 -10.719 1 97.88 482 ILE A O 1
ATOM 3700 N N . ASP A 1 483 ? -25.75 35.625 -12.273 1 97.38 483 ASP A N 1
ATOM 3701 C CA . ASP A 1 483 ? -26.031 34.562 -13.258 1 97.38 483 ASP A CA 1
ATOM 3702 C C . ASP A 1 483 ? -24.766 34.125 -13.969 1 97.38 483 ASP A C 1
ATOM 3704 O O . ASP A 1 483 ? -24.172 34.906 -14.742 1 97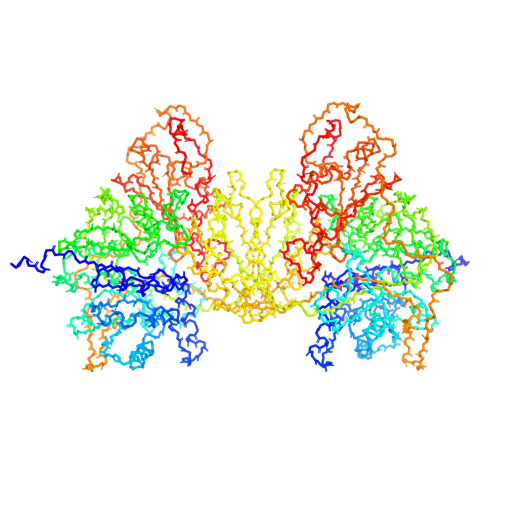.38 483 ASP A O 1
ATOM 3708 N N . LEU A 1 484 ? -24.359 32.969 -13.727 1 96.75 484 LEU A N 1
ATOM 3709 C CA . LEU A 1 484 ? -23.109 32.469 -14.273 1 96.75 484 LEU A CA 1
ATOM 3710 C C . LEU A 1 484 ? -23.094 32.562 -15.797 1 96.75 484 LEU A C 1
ATOM 3712 O O . LEU A 1 484 ? -22.047 32.719 -16.406 1 96.75 484 LEU A O 1
ATOM 3716 N N . ALA A 1 485 ? -24.203 32.469 -16.359 1 95.75 485 ALA A N 1
ATOM 3717 C CA . ALA A 1 485 ? -24.328 32.562 -17.812 1 95.75 485 ALA A CA 1
ATOM 3718 C C . ALA A 1 485 ? -23.938 33.969 -18.312 1 95.75 485 ALA A C 1
ATOM 3720 O O . ALA A 1 485 ? -23.578 34.125 -19.469 1 95.75 485 ALA A O 1
ATOM 3721 N N . SER A 1 486 ? -24.062 34.906 -17.469 1 96.81 486 SER A N 1
ATOM 3722 C CA . SER A 1 486 ? -23.781 36.312 -17.828 1 96.81 486 SER A CA 1
ATOM 3723 C C . SER A 1 486 ? -22.297 36.5 -18.125 1 96.81 486 SER A C 1
ATOM 3725 O O . SER A 1 486 ? -21.906 37.5 -18.719 1 96.81 486 SER A O 1
ATOM 3727 N N . LEU A 1 487 ? -21.5 35.531 -17.797 1 97.06 487 LEU A N 1
ATOM 3728 C CA . LEU A 1 487 ? -20.062 35.656 -17.953 1 97.06 487 LEU A CA 1
ATOM 3729 C C . LEU A 1 487 ? -19.625 35.156 -19.328 1 97.06 487 LEU A C 1
ATOM 3731 O O . LEU A 1 487 ? -18.438 35.188 -19.656 1 97.06 487 LEU A O 1
ATOM 3735 N N . GLY A 1 488 ? -20.547 34.688 -20.141 1 96.88 488 GLY A N 1
ATOM 3736 C CA . GLY A 1 488 ? -20.25 34.25 -21.5 1 96.88 488 GLY A CA 1
ATOM 3737 C C . GLY A 1 488 ? -20.156 32.75 -21.625 1 96.88 488 GLY A C 1
ATOM 3738 O O . GLY A 1 488 ? -20.625 32.031 -20.75 1 96.88 488 GLY A O 1
ATOM 3739 N N . PRO A 1 489 ? -19.578 32.312 -22.781 1 97.62 489 PRO A N 1
ATOM 3740 C CA . PRO A 1 489 ? -19.484 30.859 -23.031 1 97.62 489 PRO A CA 1
ATOM 3741 C C . PRO A 1 489 ? -18.609 30.141 -22.016 1 97.62 489 PRO A C 1
ATOM 3743 O O . PRO A 1 489 ? -17.594 30.703 -21.562 1 97.62 489 PRO A O 1
ATOM 3746 N N . THR A 1 490 ? -18.953 28.891 -21.719 1 98.06 490 THR A N 1
ATOM 3747 C CA . THR A 1 490 ? -18.219 28.109 -20.75 1 98.06 490 THR A CA 1
ATOM 3748 C C . THR A 1 490 ? -17.734 26.797 -21.375 1 98.06 490 THR A C 1
ATOM 3750 O O . THR A 1 490 ? -18.203 26.406 -22.438 1 98.06 490 THR A O 1
ATOM 3753 N N . ARG A 1 491 ? -16.781 26.219 -20.844 1 97.56 491 ARG A N 1
ATOM 3754 C CA . ARG A 1 491 ? -16.312 24.844 -21.094 1 97.56 491 ARG A CA 1
ATOM 3755 C C . ARG A 1 491 ? -16.219 24.062 -19.797 1 97.56 491 ARG A C 1
ATOM 3757 O O . ARG A 1 491 ? -15.789 24.594 -18.766 1 97.56 491 ARG A O 1
ATOM 3764 N N . LYS A 1 492 ? -16.578 22.812 -19.906 1 97.62 492 LYS A N 1
ATOM 3765 C CA . LYS A 1 492 ? -16.375 21.922 -18.766 1 97.62 492 LYS A CA 1
ATOM 3766 C C . LYS A 1 492 ? -14.898 21.594 -18.562 1 97.62 492 LYS A C 1
ATOM 3768 O O . LYS A 1 492 ? -14.242 21.109 -19.484 1 97.62 492 LYS A O 1
ATOM 3773 N N . ALA A 1 493 ? -14.32 21.891 -17.406 1 97.94 493 ALA A N 1
ATOM 3774 C CA . ALA A 1 493 ? -12.914 21.672 -17.078 1 97.94 493 ALA A CA 1
ATOM 3775 C C . ALA A 1 493 ? -12.719 21.531 -15.57 1 97.94 493 ALA A C 1
ATOM 3777 O O . ALA A 1 493 ? -13.594 21.875 -14.781 1 97.94 493 ALA A O 1
ATOM 3778 N N . PRO A 1 494 ? -11.594 20.906 -15.195 1 98.56 494 PRO A N 1
ATOM 3779 C CA . PRO A 1 494 ? -11.32 20.812 -13.758 1 98.56 494 PRO A CA 1
ATOM 3780 C C . PRO A 1 494 ? -11.297 22.172 -13.078 1 98.56 494 PRO A C 1
ATOM 3782 O O . PRO A 1 494 ? -10.688 23.125 -13.586 1 98.56 494 PRO A O 1
ATOM 3785 N N . LEU A 1 495 ? -11.93 22.266 -11.922 1 98.75 495 LEU A N 1
ATOM 3786 C CA . LEU A 1 495 ? -11.992 23.484 -11.109 1 98.75 495 LEU A CA 1
ATOM 3787 C C . LEU A 1 495 ? -10.594 24.031 -10.859 1 98.75 495 LEU A C 1
ATOM 3789 O O . LEU A 1 495 ? -10.391 25.25 -10.875 1 98.75 495 LEU A O 1
ATOM 3793 N N . GLY A 1 496 ? -9.617 23.156 -10.672 1 98.69 496 GLY A N 1
ATOM 3794 C CA . GLY A 1 496 ? -8.266 23.5 -10.25 1 98.69 496 GLY A CA 1
ATOM 3795 C C . GLY A 1 496 ? -7.438 24.125 -11.352 1 98.69 496 GLY A C 1
ATOM 3796 O O . GLY A 1 496 ? -6.309 24.562 -11.117 1 98.69 496 GLY A O 1
ATOM 3797 N N . TYR A 1 497 ? -8.008 24.188 -12.562 1 98.12 497 TYR A N 1
ATOM 3798 C CA . TYR A 1 497 ? -7.277 24.859 -13.633 1 98.12 497 TYR A CA 1
ATOM 3799 C C . TYR A 1 497 ? -7.141 26.359 -13.352 1 98.12 497 TYR A C 1
ATOM 3801 O O . TYR A 1 497 ? -6.18 26.984 -13.789 1 98.12 497 TYR A O 1
ATOM 3809 N N . ILE A 1 498 ? -8.117 26.922 -12.508 1 97.88 498 ILE A N 1
ATOM 3810 C CA . ILE A 1 498 ? -8.016 28.359 -12.273 1 97.88 498 ILE A CA 1
ATOM 3811 C C . ILE A 1 498 ? -8.234 28.672 -10.797 1 97.88 498 ILE A C 1
ATOM 3813 O O . ILE A 1 498 ? -8.164 29.828 -10.375 1 97.88 498 ILE A O 1
ATOM 3817 N N . VAL A 1 499 ? -8.539 27.672 -9.977 1 98.75 499 VAL A N 1
ATOM 3818 C CA . VAL A 1 499 ? -8.836 27.875 -8.562 1 98.75 499 VAL A CA 1
ATOM 3819 C C . VAL A 1 499 ? -7.801 27.156 -7.703 1 98.75 499 VAL A C 1
ATOM 3821 O O . VAL A 1 499 ? -7.574 25.953 -7.859 1 98.75 499 VAL A O 1
ATOM 3824 N N . HIS A 1 500 ? -7.133 27.875 -6.793 1 98.75 500 HIS A N 1
ATOM 3825 C CA . HIS A 1 500 ? -6.301 27.297 -5.746 1 98.75 500 HIS A CA 1
ATOM 3826 C C . HIS A 1 500 ? -7.152 26.797 -4.578 1 98.75 500 HIS A C 1
ATOM 3828 O O . HIS A 1 500 ? -8.289 27.234 -4.406 1 98.75 500 HIS A O 1
ATOM 3834 N N . ALA A 1 501 ? -6.625 25.875 -3.842 1 98.75 501 ALA A N 1
ATOM 3835 C CA . ALA A 1 501 ? -7.324 25.406 -2.65 1 98.75 501 ALA A CA 1
ATOM 3836 C C . ALA A 1 501 ? -6.352 24.781 -1.653 1 98.75 501 ALA A C 1
ATOM 3838 O O . ALA A 1 501 ? -5.254 24.359 -2.027 1 98.75 501 ALA A O 1
ATOM 3839 N N . ARG A 1 502 ? -6.727 24.734 -0.432 1 98.31 502 ARG A N 1
ATOM 3840 C CA . ARG A 1 502 ? -6.047 24.016 0.641 1 98.31 502 ARG A CA 1
ATOM 3841 C C . ARG A 1 502 ? -7.047 23.469 1.653 1 98.31 502 ARG A C 1
ATOM 3843 O O . ARG A 1 502 ? -8.055 24.109 1.949 1 98.31 502 ARG A O 1
ATOM 3850 N N . SER A 1 503 ? -6.789 22.219 2.082 1 98.38 503 SER A N 1
ATOM 3851 C CA . SER A 1 503 ? -7.66 21.594 3.066 1 98.38 503 SER A CA 1
ATOM 3852 C C . SER A 1 503 ? -6.852 20.922 4.172 1 98.38 503 SER A C 1
ATOM 3854 O O . SER A 1 503 ? -5.652 20.672 4.012 1 98.38 503 SER A O 1
ATOM 3856 N N . GLY A 1 504 ? -7.473 20.672 5.309 1 97.25 504 GLY A N 1
ATOM 3857 C CA . GLY A 1 504 ? -6.867 20 6.441 1 97.25 504 GLY A CA 1
ATOM 3858 C C . GLY A 1 504 ? -7.887 19.484 7.441 1 97.25 504 GLY A C 1
ATOM 3859 O O . GLY A 1 504 ? -9.086 19.703 7.277 1 97.25 504 GLY A O 1
ATOM 3860 N N . ASP A 1 505 ? -7.352 18.812 8.445 1 94.56 505 ASP A N 1
ATOM 3861 C CA . ASP A 1 505 ? -8.219 18.172 9.43 1 94.56 505 ASP A CA 1
ATOM 3862 C C . ASP A 1 505 ? -8.266 18.984 10.727 1 94.56 505 ASP A C 1
ATOM 3864 O O . ASP A 1 505 ? -7.309 19.688 11.062 1 94.56 505 ASP A O 1
ATOM 3868 N N . LYS A 1 506 ? -9.352 18.938 11.445 1 93.69 506 LYS A N 1
ATOM 3869 C CA . LYS A 1 506 ? -9.57 19.234 12.859 1 93.69 506 LYS A CA 1
ATOM 3870 C C . LYS A 1 506 ? -10.484 18.188 13.5 1 93.69 506 LYS A C 1
ATOM 3872 O O . LYS A 1 506 ? -11.711 18.328 13.445 1 93.69 506 LYS A O 1
ATOM 3877 N N . GLY A 1 507 ? -9.852 17.281 14.211 1 93.69 507 GLY A N 1
ATOM 3878 C CA . GLY A 1 507 ? -10.641 16.109 14.562 1 93.69 507 GLY A CA 1
ATOM 3879 C C . GLY A 1 507 ? -11.156 15.359 13.352 1 93.69 507 GLY A C 1
ATOM 3880 O O . GLY A 1 507 ? -10.391 15.016 12.445 1 93.69 507 GLY A O 1
ATOM 3881 N N . SER A 1 508 ? -12.461 15.062 13.383 1 95.62 508 SER A N 1
ATOM 3882 C CA . SER A 1 508 ? -13.062 14.359 12.25 1 95.62 508 SER A CA 1
ATOM 3883 C C . SER A 1 508 ? -13.664 15.344 11.25 1 95.62 508 SER A C 1
ATOM 3885 O O . SER A 1 508 ? -14.305 14.938 10.281 1 95.62 508 SER A O 1
ATOM 3887 N N . ASP A 1 509 ? -13.469 16.688 11.477 1 96.69 509 ASP A N 1
ATOM 3888 C CA . ASP A 1 509 ? -13.883 17.703 10.516 1 96.69 509 ASP A CA 1
ATOM 3889 C C . ASP A 1 509 ? -12.836 17.859 9.414 1 96.69 509 ASP A C 1
ATOM 3891 O O . ASP A 1 509 ? -11.664 17.547 9.609 1 96.69 509 ASP A O 1
ATOM 3895 N N . ALA A 1 510 ? -13.312 18.328 8.266 1 97.12 510 ALA A N 1
ATOM 3896 C CA . ALA A 1 510 ? -12.43 18.781 7.191 1 97.12 510 ALA A CA 1
ATOM 3897 C C . ALA A 1 510 ? -12.75 20.219 6.777 1 97.12 510 ALA A C 1
ATOM 3899 O O . ALA A 1 510 ? -13.914 20.578 6.621 1 97.12 510 ALA A O 1
ATOM 3900 N N . ASN A 1 511 ? -11.781 21.047 6.711 1 97.69 511 ASN A N 1
ATOM 3901 C CA . ASN A 1 511 ? -11.953 22.391 6.172 1 97.69 511 ASN A CA 1
ATOM 3902 C C . ASN A 1 511 ? -11.305 22.531 4.801 1 97.69 511 ASN A C 1
ATOM 3904 O O . ASN A 1 511 ? -10.297 21.891 4.52 1 97.69 511 ASN A O 1
ATOM 3908 N N . VAL A 1 512 ? -11.859 23.312 3.965 1 98.62 512 VAL A N 1
ATOM 3909 C CA . VAL A 1 512 ? -11.297 23.516 2.633 1 98.62 512 VAL A CA 1
ATOM 3910 C C . VAL A 1 512 ? -11.57 24.953 2.174 1 98.62 512 VAL A C 1
ATOM 3912 O O . VAL A 1 512 ? -12.719 25.406 2.197 1 98.62 512 VAL A O 1
ATOM 3915 N N . GLY A 1 513 ? -10.523 25.688 1.863 1 98.81 513 GLY A N 1
ATOM 3916 C CA . GLY A 1 513 ? -10.609 27.016 1.298 1 98.81 513 GLY A CA 1
ATOM 3917 C C . GLY A 1 513 ? -10.242 27.078 -0.171 1 98.81 513 GLY A C 1
ATOM 3918 O O . GLY A 1 513 ? -9.312 26.391 -0.605 1 98.81 513 GLY A O 1
ATOM 3919 N N . PHE A 1 514 ? -10.984 27.859 -0.958 1 98.88 514 PHE A N 1
ATOM 3920 C CA . PHE A 1 514 ? -10.758 28.078 -2.381 1 98.88 514 PHE A CA 1
ATOM 3921 C C . PHE A 1 514 ? -10.508 29.562 -2.668 1 98.88 514 PHE A C 1
ATOM 3923 O O . PHE A 1 514 ? -11.133 30.438 -2.057 1 98.88 514 PHE A O 1
ATOM 3930 N N . PHE A 1 515 ? -9.602 29.828 -3.607 1 98.88 515 PHE A N 1
ATOM 3931 C CA . PHE A 1 515 ? -9.406 31.219 -3.986 1 98.88 515 PHE A CA 1
ATOM 3932 C C . PHE A 1 515 ? -8.93 31.328 -5.43 1 98.88 515 PHE A C 1
ATOM 3934 O O . PHE A 1 515 ? -8.352 30.391 -5.973 1 98.88 515 PHE A O 1
ATOM 3941 N N . VAL A 1 516 ? -9.227 32.469 -6.07 1 98.56 516 VAL A N 1
ATOM 3942 C CA . VAL A 1 516 ? -8.852 32.719 -7.457 1 98.56 516 VAL A CA 1
ATOM 3943 C C . VAL A 1 516 ? -7.727 33.75 -7.512 1 98.56 516 VAL A C 1
ATOM 3945 O O . VAL A 1 516 ? -7.449 34.406 -6.523 1 98.56 516 VAL A O 1
ATOM 3948 N N . ARG A 1 517 ? -7.039 33.938 -8.617 1 94.56 517 ARG A N 1
ATOM 3949 C CA . ARG A 1 517 ? -5.852 34.75 -8.812 1 94.56 517 ARG A CA 1
ATOM 3950 C C . ARG A 1 517 ? -6.23 36.156 -9.273 1 94.56 517 ARG A C 1
ATOM 3952 O O . ARG A 1 517 ? -5.516 37.125 -8.992 1 94.56 517 ARG A O 1
ATOM 3959 N N . HIS A 1 518 ? -7.43 36.188 -9.914 1 96.5 518 HIS A N 1
ATOM 3960 C CA . HIS A 1 518 ? -7.797 37.469 -10.531 1 96.5 518 HIS A CA 1
ATOM 3961 C C . HIS A 1 518 ? -9.148 37.938 -10.016 1 96.5 518 HIS A C 1
ATOM 3963 O O . HIS A 1 518 ? -10.062 37.156 -9.797 1 96.5 518 HIS A O 1
ATOM 3969 N N . ALA A 1 519 ? -9.273 39.281 -9.938 1 97.19 519 ALA A N 1
ATOM 3970 C CA . ALA A 1 519 ? -10.445 39.938 -9.336 1 97.19 519 ALA A CA 1
ATOM 3971 C C . ALA A 1 519 ? -11.703 39.625 -10.141 1 97.19 519 ALA A C 1
ATOM 3973 O O . ALA A 1 519 ? -12.789 39.469 -9.57 1 97.19 519 ALA A O 1
ATOM 3974 N N . ASP A 1 520 ? -11.57 39.562 -11.422 1 97.12 520 ASP A N 1
ATOM 3975 C CA . ASP A 1 520 ? -12.766 39.375 -12.25 1 97.12 520 ASP A CA 1
ATOM 3976 C C . ASP A 1 520 ? -13.25 37.906 -12.195 1 97.12 520 ASP A C 1
ATOM 3978 O O . ASP A 1 520 ? -14.305 37.594 -12.734 1 97.12 520 ASP A O 1
ATOM 3982 N N . GLU A 1 521 ? -12.5 37 -11.57 1 97.94 521 GLU A N 1
ATOM 3983 C CA . GLU A 1 521 ? -12.914 35.625 -11.375 1 97.94 521 GLU A CA 1
ATOM 3984 C C . GLU A 1 521 ? -13.734 35.438 -10.102 1 97.94 521 GLU A C 1
ATOM 3986 O O . GLU A 1 521 ? -14.391 34.438 -9.906 1 97.94 521 GLU A O 1
ATOM 3991 N N . TRP A 1 522 ? -13.766 36.469 -9.281 1 98 522 TRP A N 1
ATOM 3992 C CA . TRP A 1 522 ? -14.305 36.375 -7.926 1 98 522 TRP A CA 1
ATOM 3993 C C . TRP A 1 522 ? -15.812 36.125 -7.953 1 98 522 TRP A C 1
ATOM 3995 O O . TRP A 1 522 ? -16.312 35.25 -7.262 1 98 522 TRP A O 1
ATOM 4005 N N . ASP A 1 523 ? -16.516 36.906 -8.719 1 98.12 523 ASP A N 1
ATOM 4006 C CA . ASP A 1 523 ? -17.969 36.75 -8.766 1 98.12 523 ASP A CA 1
ATOM 4007 C C . ASP A 1 523 ? -18.375 35.375 -9.258 1 98.12 523 ASP A C 1
ATOM 4009 O O . ASP A 1 523 ? -19.375 34.812 -8.82 1 98.12 523 ASP A O 1
ATOM 4013 N N . TRP A 1 524 ? -17.594 34.875 -10.188 1 98.56 524 TRP A N 1
ATOM 4014 C CA . TRP A 1 524 ? -17.828 33.5 -10.664 1 98.56 524 TRP A CA 1
ATOM 4015 C C . TRP A 1 524 ? -17.609 32.5 -9.539 1 98.56 524 TRP A C 1
ATOM 4017 O O . TRP A 1 524 ? -18.469 31.656 -9.289 1 98.56 524 TRP A O 1
ATOM 4027 N N . LEU A 1 525 ? -16.531 32.562 -8.828 1 98.75 525 LEU A N 1
ATOM 4028 C CA . LEU A 1 525 ? -16.172 31.609 -7.789 1 98.75 525 LEU A CA 1
ATOM 4029 C C . LEU A 1 525 ? -17.234 31.578 -6.695 1 98.75 525 LEU A C 1
ATOM 4031 O O . LEU A 1 525 ? -17.734 30.5 -6.328 1 98.75 525 LEU A O 1
ATOM 4035 N N . ARG A 1 526 ? -17.516 32.781 -6.152 1 98.56 526 ARG A N 1
ATOM 4036 C CA . ARG A 1 526 ? -18.406 32.875 -5 1 98.56 526 ARG A CA 1
ATOM 4037 C C . ARG A 1 526 ? -19.844 32.469 -5.379 1 98.56 526 ARG A C 1
ATOM 4039 O O . ARG A 1 526 ? -20.609 32.031 -4.527 1 98.56 526 ARG A O 1
ATOM 4046 N N . SER A 1 527 ? -20.219 32.656 -6.66 1 98.69 527 SER A N 1
ATOM 4047 C CA . SER A 1 527 ? -21.547 32.281 -7.109 1 98.69 527 SER A CA 1
ATOM 4048 C C . SER A 1 527 ? -21.594 30.781 -7.438 1 98.69 527 SER A C 1
ATOM 4050 O O . SER A 1 527 ? -22.641 30.141 -7.273 1 98.69 527 SER A O 1
ATOM 4052 N N . LEU A 1 528 ? -20.562 30.219 -7.891 1 98.69 528 LEU A N 1
ATOM 4053 C CA . LEU A 1 528 ? -20.484 28.812 -8.258 1 98.69 528 LEU A CA 1
ATOM 4054 C C . LEU A 1 528 ? -20.453 27.922 -7.02 1 98.69 528 LEU A C 1
ATOM 4056 O O . LEU A 1 528 ? -21.172 26.922 -6.953 1 98.69 528 LEU A O 1
ATOM 4060 N N . LEU A 1 529 ? -19.562 28.234 -6.051 1 98.81 529 LEU A N 1
ATOM 4061 C CA . LEU A 1 529 ? -19.281 27.344 -4.934 1 98.81 529 LEU A CA 1
ATOM 4062 C C . LEU A 1 529 ? -20.266 27.562 -3.789 1 98.81 529 LEU A C 1
ATOM 4064 O O . LEU A 1 529 ? -19.891 28.109 -2.746 1 98.81 529 LEU A O 1
ATOM 4068 N N . THR A 1 530 ? -21.422 27.078 -4.023 1 98.69 530 THR A N 1
ATOM 4069 C CA . THR A 1 530 ? -22.453 26.984 -2.98 1 98.69 530 THR A CA 1
ATOM 4070 C C . THR A 1 530 ? -22.297 25.672 -2.199 1 98.69 530 THR A C 1
ATOM 4072 O O . THR A 1 530 ? -21.547 24.781 -2.598 1 98.69 530 THR A O 1
ATOM 4075 N N . VAL A 1 531 ? -22.984 25.578 -1.062 1 98.44 531 VAL A N 1
ATOM 4076 C CA . VAL A 1 531 ? -23.016 24.328 -0.307 1 98.44 531 VAL A CA 1
ATOM 4077 C C . VAL A 1 531 ? -23.547 23.203 -1.188 1 98.44 531 VAL A C 1
ATOM 4079 O O . VAL A 1 531 ? -22.984 22.109 -1.197 1 98.44 531 VAL A O 1
ATOM 4082 N N . ASP A 1 532 ? -24.578 23.5 -1.985 1 98.19 532 ASP A N 1
ATOM 4083 C CA . ASP A 1 532 ? -25.172 22.5 -2.867 1 98.19 532 ASP A CA 1
ATOM 4084 C C . ASP A 1 532 ? -24.172 22.047 -3.93 1 98.19 532 ASP A C 1
ATOM 4086 O O . ASP A 1 532 ? -24.125 20.875 -4.289 1 98.19 532 ASP A O 1
ATOM 4090 N N . LYS A 1 533 ? -23.453 23 -4.473 1 98.44 533 LYS A N 1
ATOM 4091 C CA . LYS A 1 533 ? -22.453 22.656 -5.48 1 98.44 533 LYS A CA 1
ATOM 4092 C C . LYS A 1 533 ? -21.375 21.766 -4.895 1 98.44 533 LYS A C 1
ATOM 4094 O O . LYS A 1 533 ? -20.922 20.812 -5.539 1 98.44 533 LYS A O 1
ATOM 4099 N N . ILE A 1 534 ? -20.891 22.094 -3.688 1 98.69 534 ILE A N 1
ATOM 4100 C CA . ILE A 1 534 ? -19.875 21.266 -3.02 1 98.69 534 ILE A CA 1
ATOM 4101 C C . ILE A 1 534 ? -20.406 19.859 -2.814 1 98.69 534 ILE A C 1
ATOM 4103 O O . ILE A 1 534 ? -19.688 18.875 -3.053 1 98.69 534 ILE A O 1
ATOM 4107 N N . ARG A 1 535 ? -21.656 19.734 -2.379 1 98.19 535 ARG A N 1
ATOM 4108 C CA . ARG A 1 535 ? -22.266 18.422 -2.225 1 98.19 535 ARG A CA 1
ATOM 4109 C C . ARG A 1 535 ? -22.281 17.656 -3.545 1 98.19 535 ARG A C 1
ATOM 4111 O O . ARG A 1 535 ? -21.953 16.469 -3.582 1 98.19 535 ARG A O 1
ATOM 4118 N N . GLU A 1 536 ? -22.609 18.391 -4.594 1 98.31 536 GLU A N 1
ATOM 4119 C CA . GLU A 1 536 ? -22.656 17.781 -5.922 1 98.31 536 GLU A CA 1
ATOM 4120 C C . GLU A 1 536 ? -21.281 17.234 -6.324 1 98.31 536 GLU A C 1
ATOM 4122 O O . GLU A 1 536 ? -21.172 16.094 -6.77 1 98.31 536 GLU A O 1
ATOM 4127 N N . ILE A 1 537 ? -20.25 18 -6.133 1 98.12 537 ILE A N 1
ATOM 4128 C CA . ILE A 1 537 ? -18.953 17.609 -6.68 1 98.12 537 ILE A CA 1
ATOM 4129 C C . ILE A 1 537 ? -18.266 16.656 -5.711 1 98.12 537 ILE A C 1
ATOM 4131 O O . ILE A 1 537 ? -17.297 15.977 -6.082 1 98.12 537 ILE A O 1
ATOM 4135 N N . LEU A 1 538 ? -18.688 16.562 -4.484 1 98.31 538 LEU A N 1
ATOM 4136 C CA . LEU A 1 538 ? -18.203 15.523 -3.582 1 98.31 538 LEU A CA 1
ATOM 4137 C C . LEU A 1 538 ? -18.594 14.141 -4.105 1 98.31 538 LEU A C 1
ATOM 4139 O O . LEU A 1 538 ? -17.891 13.156 -3.836 1 98.31 538 LEU A O 1
ATOM 4143 N N . GLY A 1 539 ? -19.672 14.07 -4.883 1 97.19 539 GLY A N 1
ATOM 4144 C CA . GLY A 1 539 ? -20.109 12.797 -5.43 1 97.19 539 GLY A CA 1
ATOM 4145 C C . GLY A 1 539 ? -20.453 11.773 -4.363 1 97.19 539 GLY A C 1
ATOM 4146 O O . GLY A 1 539 ? -21.234 12.062 -3.453 1 97.19 539 GLY A O 1
ATOM 4147 N N . ASP A 1 540 ? -19.812 10.57 -4.426 1 95.94 540 ASP A N 1
ATOM 4148 C CA . ASP A 1 540 ? -20.125 9.477 -3.512 1 95.94 540 ASP A CA 1
ATOM 4149 C C . ASP A 1 540 ? -19.625 9.789 -2.1 1 95.94 540 ASP A C 1
ATOM 4151 O O . ASP A 1 540 ? -20.016 9.117 -1.14 1 95.94 540 ASP A O 1
ATOM 4155 N N . ASP A 1 541 ? -18.844 10.836 -1.915 1 97 541 ASP A N 1
ATOM 4156 C CA . ASP A 1 541 ? -18.234 11.141 -0.62 1 97 541 ASP A CA 1
ATOM 4157 C C . ASP A 1 541 ? -19.109 12.109 0.179 1 97 541 ASP A C 1
ATOM 4159 O O . ASP A 1 541 ? -18.781 12.453 1.315 1 97 541 ASP A O 1
ATOM 4163 N N . ASP A 1 542 ? -20.203 12.57 -0.422 1 97.5 542 ASP A N 1
ATOM 4164 C CA . ASP A 1 542 ? -21.109 13.383 0.375 1 97.5 542 ASP A CA 1
ATOM 4165 C C . ASP A 1 542 ? -21.734 12.562 1.503 1 97.5 542 ASP A C 1
ATOM 4167 O O . ASP A 1 542 ? -22.516 11.648 1.252 1 97.5 542 ASP A O 1
ATOM 4171 N N . THR A 1 543 ? -21.484 12.922 2.719 1 93.38 543 THR A N 1
ATOM 4172 C CA . THR A 1 543 ? -21.938 12.164 3.883 1 93.38 543 THR A CA 1
ATOM 4173 C C . THR A 1 543 ? -23.312 12.648 4.332 1 93.38 543 THR A C 1
ATOM 4175 O O . THR A 1 543 ? -23.938 12.031 5.195 1 93.38 543 THR A O 1
ATOM 4178 N N . GLY A 1 544 ? -23.75 13.75 3.771 1 95.88 544 GLY A N 1
ATOM 4179 C CA . GLY A 1 544 ? -25.031 14.328 4.164 1 95.88 544 GLY A CA 1
ATOM 4180 C C . GLY A 1 544 ? -24.938 15.156 5.434 1 95.88 544 GLY A C 1
ATOM 4181 O O . GLY A 1 544 ? -25.938 15.742 5.871 1 95.88 544 GLY A O 1
ATOM 4182 N N . LYS A 1 545 ? -23.812 15.297 6.043 1 96.56 545 LYS A N 1
ATOM 4183 C CA . LYS A 1 545 ? -23.609 16.047 7.277 1 96.56 545 LYS A CA 1
ATOM 4184 C C . LYS A 1 545 ? -23.5 17.547 6.996 1 96.56 545 LYS A C 1
ATOM 4186 O O . LYS A 1 545 ? -23.375 17.953 5.844 1 96.56 545 LYS A O 1
ATOM 4191 N N . PRO A 1 546 ? -23.578 18.328 8.023 1 96.25 546 PRO A N 1
ATOM 4192 C CA . PRO A 1 546 ? -23.578 19.781 7.809 1 96.25 546 PRO A CA 1
ATOM 4193 C C . PRO A 1 546 ? -22.312 20.281 7.129 1 96.25 546 PRO A C 1
ATOM 4195 O O . PRO A 1 546 ? -21.219 19.797 7.422 1 96.25 546 PRO A O 1
ATOM 4198 N N . ILE A 1 547 ? -22.5 21.203 6.23 1 97.81 547 ILE A N 1
ATOM 4199 C CA . ILE A 1 547 ? -21.422 21.938 5.59 1 97.81 547 ILE A CA 1
ATOM 4200 C C . ILE A 1 547 ? -21.609 23.438 5.824 1 97.81 547 ILE A C 1
ATOM 4202 O O . ILE A 1 547 ? -22.672 24 5.508 1 97.81 547 ILE A O 1
ATOM 4206 N N . PHE A 1 548 ? -20.625 24.094 6.434 1 97.94 548 PHE A N 1
ATOM 4207 C CA . PHE A 1 548 ? -20.656 25.531 6.684 1 97.94 548 PHE A CA 1
ATOM 4208 C C . PHE A 1 548 ? -19.844 26.281 5.633 1 97.94 548 PHE A C 1
ATOM 4210 O O . PHE A 1 548 ? -18.828 25.766 5.148 1 97.94 548 PHE A O 1
ATOM 4217 N N . ARG A 1 549 ? -20.266 27.453 5.297 1 98.44 549 ARG A N 1
ATOM 4218 C CA . ARG A 1 549 ? -19.656 28.25 4.227 1 98.44 549 ARG A CA 1
ATOM 4219 C C . ARG A 1 549 ? -19.516 29.703 4.633 1 98.44 549 ARG A C 1
ATOM 4221 O O . ARG A 1 549 ? -20.422 30.281 5.238 1 98.44 549 ARG A O 1
ATOM 4228 N N . PHE A 1 550 ? -18.422 30.359 4.316 1 98.25 550 PHE A N 1
ATOM 4229 C CA . PHE A 1 550 ? -18.281 31.812 4.449 1 98.25 550 PHE A CA 1
ATOM 4230 C C . PHE A 1 550 ? -17.297 32.344 3.43 1 98.25 550 PHE A C 1
ATOM 4232 O O . PHE A 1 550 ? -16.672 31.594 2.688 1 98.25 550 PHE A O 1
ATOM 4239 N N . GLU A 1 551 ? -17.234 33.688 3.309 1 98.38 551 GLU A N 1
ATOM 4240 C CA . GLU A 1 551 ? -16.406 34.344 2.293 1 98.38 551 GLU A CA 1
ATOM 4241 C C . GLU A 1 551 ? -15.359 35.25 2.93 1 98.38 551 GLU A C 1
ATOM 4243 O O . GLU A 1 551 ? -15.562 35.781 4.031 1 98.38 551 GLU A O 1
ATOM 4248 N N . LEU A 1 552 ? -14.227 35.281 2.4 1 98.31 552 LEU A N 1
ATOM 4249 C CA . LEU A 1 552 ? -13.195 36.312 2.641 1 98.31 552 LEU A CA 1
ATOM 4250 C C . LEU A 1 552 ? -12.984 37.156 1.403 1 98.31 552 LEU A C 1
ATOM 4252 O O . LEU A 1 552 ? -12.062 36.938 0.62 1 98.31 552 LEU A O 1
ATOM 4256 N N . LYS A 1 553 ? -13.719 38.219 1.286 1 97.31 553 LYS A N 1
ATOM 4257 C CA . LYS A 1 553 ? -13.891 38.969 0.043 1 97.31 553 LYS A CA 1
ATOM 4258 C C . LYS A 1 553 ? -12.602 39.688 -0.347 1 97.31 553 LYS A C 1
ATOM 4260 O O . LYS A 1 553 ? -12.289 39.812 -1.532 1 97.31 553 LYS A O 1
ATOM 4265 N N . ASN A 1 554 ? -11.836 40.188 0.62 1 98.06 554 ASN A N 1
ATOM 4266 C CA . ASN A 1 554 ? -10.656 40.969 0.306 1 98.06 554 ASN A CA 1
ATOM 4267 C C . ASN A 1 554 ? -9.523 40.125 -0.231 1 98.06 554 ASN A C 1
ATOM 4269 O O . ASN A 1 554 ? -8.555 40.625 -0.792 1 98.06 554 ASN A O 1
ATOM 4273 N N . ILE A 1 555 ? -9.664 38.781 -0.102 1 98.25 555 ILE A N 1
ATOM 4274 C CA . ILE A 1 555 ? -8.625 37.906 -0.627 1 98.25 555 ILE A CA 1
ATOM 4275 C C . ILE A 1 555 ? -9.227 36.969 -1.654 1 98.25 555 ILE A C 1
ATOM 4277 O O . ILE A 1 555 ? -8.609 35.938 -2.012 1 98.25 555 ILE A O 1
ATOM 4281 N N . LEU A 1 556 ? -10.461 37.188 -2.086 1 98.56 556 LEU A N 1
ATOM 4282 C CA . LEU A 1 556 ? -11.148 36.469 -3.162 1 98.56 556 LEU A CA 1
ATOM 4283 C C . LEU A 1 556 ? -11.242 35 -2.859 1 98.56 556 LEU A C 1
ATOM 4285 O O . LEU A 1 556 ? -10.867 34.156 -3.688 1 98.56 556 LEU A O 1
ATOM 4289 N N . ALA A 1 557 ? -11.719 34.688 -1.597 1 98.81 557 ALA A N 1
ATOM 4290 C CA . ALA A 1 557 ? -11.734 33.281 -1.172 1 98.81 557 ALA A CA 1
ATOM 4291 C C . ALA A 1 557 ? -13.102 32.875 -0.624 1 98.81 557 ALA A C 1
ATOM 4293 O O . ALA A 1 557 ? -13.805 33.719 -0.037 1 98.81 557 ALA A O 1
ATOM 4294 N N . VAL A 1 558 ? -13.469 31.641 -0.86 1 98.75 558 VAL A N 1
ATOM 4295 C CA . VAL A 1 558 ? -14.609 30.969 -0.241 1 98.75 558 VAL A CA 1
ATOM 4296 C C . VAL A 1 558 ? -14.125 29.781 0.591 1 98.75 558 VAL A C 1
ATOM 4298 O O . VAL A 1 558 ? -13.219 29.062 0.178 1 98.75 558 VAL A O 1
ATOM 4301 N N . HIS A 1 559 ? -14.688 29.656 1.781 1 98.69 559 HIS A N 1
ATOM 4302 C CA . HIS A 1 559 ? -14.242 28.609 2.707 1 98.69 559 HIS A CA 1
ATOM 4303 C C . HIS A 1 559 ? -15.414 27.734 3.137 1 98.69 559 HIS A C 1
ATOM 4305 O O . HIS A 1 559 ? -16.531 28.219 3.32 1 98.69 559 HIS A O 1
ATOM 4311 N N . PHE A 1 560 ? -15.141 26.438 3.271 1 98.69 560 PHE A N 1
ATOM 4312 C CA . PHE A 1 560 ? -16.141 25.469 3.703 1 98.69 560 PHE A CA 1
ATOM 4313 C C . PHE A 1 560 ? -15.617 24.625 4.867 1 98.69 560 PHE A C 1
ATOM 4315 O O . PHE A 1 560 ? -14.43 24.297 4.91 1 98.69 560 PHE A O 1
ATOM 4322 N N . LEU A 1 561 ? -16.438 24.359 5.848 1 98.19 561 LEU A N 1
ATOM 4323 C CA . LEU A 1 561 ? -16.219 23.391 6.906 1 98.19 561 LEU A CA 1
ATOM 4324 C C . LEU A 1 561 ? -17.156 22.203 6.762 1 98.19 561 LEU A C 1
ATOM 4326 O O . LEU A 1 561 ? -18.375 22.359 6.863 1 98.19 561 LEU A O 1
ATOM 4330 N N . LEU A 1 562 ? -16.609 21.031 6.414 1 97.88 562 LEU A N 1
ATOM 4331 C CA . LEU A 1 562 ? -17.375 19.797 6.355 1 97.88 562 LEU A CA 1
ATOM 4332 C C . LEU A 1 562 ? -17.328 19.062 7.695 1 97.88 562 LEU A C 1
ATOM 4334 O O . LEU A 1 562 ? -16.281 18.531 8.086 1 97.88 562 LEU A O 1
ATOM 4338 N N . LYS A 1 563 ? -18.469 19 8.391 1 96.81 563 LYS A N 1
ATOM 4339 C CA . LYS A 1 563 ? -18.531 18.391 9.719 1 96.81 563 LYS A CA 1
ATOM 4340 C C . LYS A 1 563 ? -18.406 16.875 9.633 1 96.81 563 LYS A C 1
ATOM 4342 O O . LYS A 1 563 ? -19.109 16.234 8.836 1 96.81 563 LYS A O 1
ATOM 4347 N N . ASP A 1 564 ? -17.531 16.312 10.484 1 96.12 564 ASP A N 1
ATOM 4348 C CA . ASP A 1 564 ? -17.391 14.867 10.688 1 96.12 564 ASP A CA 1
ATOM 4349 C C . ASP A 1 564 ? -17.172 14.141 9.367 1 96.12 564 ASP A C 1
ATOM 4351 O O . ASP A 1 564 ? -17.766 13.086 9.125 1 96.12 564 ASP A O 1
ATOM 4355 N N . HIS A 1 565 ? -16.359 14.758 8.469 1 96.44 565 HIS A N 1
ATOM 4356 C CA . HIS A 1 565 ? -16.125 14.266 7.113 1 96.44 565 HIS A CA 1
ATOM 4357 C C . HIS A 1 565 ? -15.031 13.211 7.098 1 96.44 565 HIS A C 1
ATOM 4359 O O . HIS A 1 565 ? -15 12.352 6.211 1 96.44 565 HIS A O 1
ATOM 4365 N N . LEU A 1 566 ? -14.086 13.234 8.031 1 94.69 566 LEU A N 1
ATOM 4366 C CA . LEU A 1 566 ? -12.875 12.43 8.023 1 94.69 566 LEU A CA 1
ATOM 4367 C C . LEU A 1 566 ? -13.016 11.227 8.953 1 94.69 566 LEU A C 1
ATOM 4369 O O . LEU A 1 566 ? -12.078 10.875 9.664 1 94.69 566 LEU A O 1
ATOM 4373 N N . ASP A 1 567 ? -14.117 10.531 8.859 1 92.06 567 ASP A N 1
ATOM 4374 C CA . ASP A 1 567 ? -14.375 9.352 9.672 1 92.06 567 ASP A CA 1
ATOM 4375 C C . ASP A 1 567 ? -14.305 9.672 11.164 1 92.06 567 ASP A C 1
ATOM 4377 O O . ASP A 1 567 ? -15.086 10.484 11.664 1 92.06 567 ASP A O 1
ATOM 4381 N N . ARG A 1 568 ? -13.414 9.25 11.938 1 91.88 568 ARG A N 1
ATOM 4382 C CA . ARG A 1 568 ? -13.312 9.438 13.375 1 91.88 568 ARG A CA 1
ATOM 4383 C C . ARG A 1 568 ? -11.984 10.094 13.75 1 91.88 568 ARG A C 1
ATOM 4385 O O . ARG A 1 568 ? -11.562 10.039 14.906 1 91.88 568 ARG A O 1
ATOM 4392 N N . GLY A 1 569 ? -11.336 10.742 12.711 1 91.75 569 GLY A N 1
ATOM 4393 C CA . GLY A 1 569 ? -10.078 11.422 12.969 1 91.75 569 GLY A CA 1
ATOM 4394 C C . GLY A 1 569 ? -8.859 10.602 12.578 1 91.75 569 GLY A C 1
ATOM 4395 O O . GLY A 1 569 ? -8.977 9.406 12.297 1 91.75 569 GLY A O 1
ATOM 4396 N N . VAL A 1 570 ? -7.707 11.188 12.609 1 91.19 570 VAL A N 1
ATOM 4397 C CA . VAL A 1 570 ? -6.48 10.68 12.008 1 91.19 570 VAL A CA 1
ATOM 4398 C C . VAL A 1 570 ? -6.078 9.367 12.68 1 91.19 570 VAL A C 1
ATOM 4400 O O . VAL A 1 570 ? -5.641 8.43 12.008 1 91.19 570 VAL A O 1
ATOM 4403 N N . ALA A 1 571 ? -6.219 9.219 13.977 1 91 571 ALA A N 1
ATOM 4404 C CA . ALA A 1 571 ? -5.684 8.086 14.719 1 91 571 ALA A CA 1
ATOM 4405 C C . ALA A 1 571 ? -6.574 6.855 14.555 1 91 571 ALA A C 1
ATOM 4407 O O . ALA A 1 571 ? -6.172 5.742 14.898 1 91 571 ALA A O 1
ATOM 4408 N N . SER A 1 572 ? -7.773 7.02 13.945 1 92.62 572 SER A N 1
ATOM 4409 C CA . SER A 1 572 ? -8.719 5.91 13.836 1 92.62 572 SER A CA 1
ATOM 4410 C C . SER A 1 572 ? -9.336 5.848 12.438 1 92.62 572 SER A C 1
ATOM 4412 O O . SER A 1 572 ? -10.367 5.211 12.242 1 92.62 572 SER A O 1
ATOM 4414 N N . SER A 1 573 ? -8.703 6.441 11.508 1 92.44 573 SER A N 1
ATOM 4415 C CA . SER A 1 573 ? -9.305 6.629 10.195 1 92.44 573 SER A CA 1
ATOM 4416 C C . SER A 1 573 ? -9.219 5.359 9.359 1 92.44 573 SER A C 1
ATOM 4418 O O . SER A 1 573 ? -8.18 4.688 9.344 1 92.44 573 SER A O 1
ATOM 4420 N N . SER A 1 574 ? -10.305 5.039 8.641 1 93 574 SER A N 1
ATOM 4421 C CA . SER A 1 574 ? -10.344 3.941 7.68 1 93 574 SER A CA 1
ATOM 4422 C C . SER A 1 574 ? -10.133 4.449 6.258 1 93 574 SER A C 1
ATOM 4424 O O . SER A 1 574 ? -10.273 3.689 5.293 1 93 574 SER A O 1
ATOM 4426 N N . THR A 1 575 ? -9.828 5.746 6.023 1 91.06 575 THR A N 1
ATOM 4427 C CA . THR A 1 575 ? -9.688 6.332 4.695 1 91.06 575 THR A CA 1
ATOM 4428 C C . THR A 1 575 ? -8.227 6.621 4.375 1 91.06 575 THR A C 1
ATOM 4430 O O . THR A 1 575 ? -7.363 6.523 5.254 1 91.06 575 THR A O 1
ATOM 4433 N N . TYR A 1 576 ? -7.922 6.938 3.102 1 91.62 576 TYR A N 1
ATOM 4434 C CA . TYR A 1 576 ? -6.578 7.312 2.682 1 91.62 576 TYR A CA 1
ATOM 4435 C C . TYR A 1 576 ? -6.262 8.75 3.076 1 91.62 576 TYR A C 1
ATOM 4437 O O . TYR A 1 576 ? -5.098 9.102 3.283 1 91.62 576 TYR A O 1
ATOM 4445 N N . ASP A 1 577 ? -7.297 9.578 3.17 1 94.38 577 ASP A N 1
ATOM 4446 C CA . ASP A 1 577 ? -7.129 10.984 3.525 1 94.38 577 ASP A CA 1
ATOM 4447 C C . ASP A 1 577 ? -7.219 11.18 5.039 1 94.38 577 ASP A C 1
ATOM 4449 O O . ASP A 1 577 ? -8.094 11.891 5.523 1 94.38 577 ASP A O 1
ATOM 4453 N N . VAL A 1 578 ? -6.238 10.758 5.742 1 93.06 578 VAL A N 1
ATOM 4454 C CA . VAL A 1 578 ? -6.301 10.703 7.199 1 93.06 578 VAL A CA 1
ATOM 4455 C C . VAL A 1 578 ? -6.117 12.102 7.781 1 93.06 578 VAL A C 1
ATOM 4457 O O . VAL A 1 578 ? -6.586 12.383 8.891 1 93.06 578 VAL A O 1
ATOM 4460 N N . LEU A 1 579 ? -5.512 13.039 7.027 1 94.5 579 LEU A N 1
ATOM 4461 C CA . LEU A 1 579 ? -5.211 14.367 7.539 1 94.5 579 LEU A CA 1
ATOM 4462 C C . LEU A 1 579 ? -6.086 15.422 6.867 1 94.5 579 LEU A C 1
ATOM 4464 O O . LEU A 1 579 ? -5.902 16.625 7.086 1 94.5 579 LEU A O 1
ATOM 4468 N N . GLY A 1 580 ? -6.988 15 5.988 1 96.5 580 GLY A N 1
ATOM 4469 C CA . GLY A 1 580 ? -7.875 15.922 5.293 1 96.5 580 GLY A CA 1
ATOM 4470 C C . GLY A 1 580 ? -7.164 16.766 4.25 1 96.5 580 GLY A C 1
ATOM 4471 O O . GLY A 1 580 ? -7.758 17.672 3.674 1 96.5 580 GLY A O 1
ATOM 4472 N N . LYS A 1 581 ? -5.914 16.484 3.959 1 97.31 581 LYS A N 1
ATOM 4473 C CA . LYS A 1 581 ? -5.109 17.328 3.078 1 97.31 581 LYS A CA 1
ATOM 4474 C C . LYS A 1 581 ? -5.441 17.062 1.611 1 97.31 581 LYS A C 1
ATOM 4476 O O . LYS A 1 581 ? -5.164 17.891 0.748 1 97.31 581 LYS A O 1
ATOM 4481 N N . ASN A 1 582 ? -6.074 15.938 1.285 1 97.88 582 ASN A N 1
ATOM 4482 C CA . ASN A 1 582 ? -6.328 15.555 -0.1 1 97.88 582 ASN A CA 1
ATOM 4483 C C . ASN A 1 582 ? -7.703 16.031 -0.566 1 97.88 582 ASN A C 1
ATOM 4485 O O . ASN A 1 582 ? -7.992 16.016 -1.764 1 97.88 582 ASN A O 1
ATOM 4489 N N . LEU A 1 583 ? -8.531 16.5 0.322 1 98.31 583 LEU A N 1
ATOM 4490 C CA . LEU A 1 583 ? -9.883 16.922 -0.046 1 98.31 583 LEU A CA 1
ATOM 4491 C C . LEU A 1 583 ? -9.844 18.062 -1.061 1 98.31 583 LEU A C 1
ATOM 4493 O O . LEU A 1 583 ? -10.586 18.047 -2.045 1 98.31 583 LEU A O 1
ATOM 4497 N N . ALA A 1 584 ? -8.977 19.016 -0.808 1 98.69 584 ALA A N 1
ATOM 4498 C CA . ALA A 1 584 ? -8.852 20.141 -1.732 1 98.69 584 ALA A CA 1
ATOM 4499 C C . ALA A 1 584 ? -8.453 19.656 -3.127 1 98.69 584 ALA A C 1
ATOM 4501 O O . ALA A 1 584 ? -9.008 20.125 -4.129 1 98.69 584 ALA A O 1
ATOM 4502 N N . GLU A 1 585 ? -7.504 18.766 -3.195 1 98.56 585 GLU A N 1
ATOM 4503 C CA . GLU A 1 585 ? -7.02 18.266 -4.477 1 98.56 585 GLU A CA 1
ATOM 4504 C C . GLU A 1 585 ? -8.094 17.438 -5.191 1 98.56 585 GLU A C 1
ATOM 4506 O O . GLU A 1 585 ? -8.195 17.484 -6.422 1 98.56 585 GLU A O 1
ATOM 4511 N N . TYR A 1 586 ? -8.898 16.688 -4.492 1 98.62 586 TYR A N 1
ATOM 4512 C CA . TYR A 1 586 ? -10.016 15.938 -5.062 1 98.62 586 TYR A CA 1
ATOM 4513 C C . TYR A 1 586 ? -11.039 16.875 -5.688 1 98.62 586 TYR A C 1
ATOM 4515 O O . TYR A 1 586 ? -11.43 16.703 -6.84 1 98.62 586 TYR A O 1
ATOM 4523 N N . LEU A 1 587 ? -11.367 17.938 -4.93 1 98.88 587 LEU A N 1
ATOM 4524 C CA . LEU A 1 587 ? -12.375 18.875 -5.418 1 98.88 587 LEU A CA 1
ATOM 4525 C C . LEU A 1 587 ? -11.836 19.688 -6.59 1 98.88 587 LEU A C 1
ATOM 4527 O O . LEU A 1 587 ? -12.594 20.031 -7.504 1 98.88 587 LEU A O 1
ATOM 4531 N N . ARG A 1 588 ? -10.602 19.969 -6.617 1 98.75 588 ARG A N 1
ATOM 4532 C CA . ARG A 1 588 ? -9.977 20.734 -7.691 1 98.75 588 ARG A CA 1
ATOM 4533 C C . ARG A 1 588 ? -9.984 19.953 -9 1 98.75 588 ARG A C 1
ATOM 4535 O O . ARG A 1 588 ? -9.945 20.547 -10.078 1 98.75 588 ARG A O 1
ATOM 4542 N N . CYS A 1 589 ? -10.016 18.594 -8.938 1 98.38 589 CYS A N 1
ATOM 4543 C CA . CYS A 1 589 ? -9.945 17.844 -10.18 1 98.38 589 CYS A CA 1
ATOM 4544 C C . CYS A 1 589 ? -11.344 17.547 -10.711 1 98.38 589 CYS A C 1
ATOM 4546 O O . CYS A 1 589 ? -11.484 16.891 -11.742 1 98.38 589 CYS A O 1
ATOM 4548 N N . LYS A 1 590 ? -12.406 18.016 -10.039 1 98.62 590 LYS A N 1
ATOM 4549 C CA . LYS A 1 590 ? -13.781 17.859 -10.492 1 98.62 590 LYS A CA 1
ATOM 4550 C C . LYS A 1 590 ? -14.109 18.812 -11.625 1 98.62 590 LYS A C 1
ATOM 4552 O O . LYS A 1 590 ? -13.664 19.969 -11.625 1 98.62 590 LYS A O 1
ATOM 4557 N N . LEU A 1 591 ? -14.969 18.375 -12.594 1 98.5 591 LEU A N 1
ATOM 4558 C CA . LEU A 1 591 ? -15.344 19.172 -13.75 1 98.5 591 LEU A CA 1
ATOM 4559 C C . LEU A 1 591 ? -16.469 20.141 -13.398 1 98.5 591 LEU A C 1
ATOM 4561 O O . LEU A 1 591 ? -17.469 19.734 -12.805 1 98.5 591 LEU A O 1
ATOM 4565 N N . VAL A 1 592 ? -16.266 21.344 -13.727 1 98.38 592 VAL A N 1
ATOM 4566 C CA . VAL A 1 592 ? -17.281 22.391 -13.602 1 98.38 592 VAL A CA 1
ATOM 4567 C C . VAL A 1 592 ? -17.312 23.234 -14.867 1 98.38 592 VAL A C 1
ATOM 4569 O O . VAL A 1 592 ? -16.406 23.141 -15.711 1 98.38 592 VAL A O 1
ATOM 4572 N N . ASP A 1 593 ? -18.406 24 -15.039 1 97.94 593 ASP A N 1
ATOM 4573 C CA . ASP A 1 593 ? -18.469 24.953 -16.156 1 97.94 593 ASP A CA 1
ATOM 4574 C C . ASP A 1 593 ? -17.641 26.203 -15.859 1 97.94 593 ASP A C 1
ATOM 4576 O O . ASP A 1 593 ? -17.953 26.953 -14.938 1 97.94 593 ASP A O 1
ATOM 4580 N N . ILE A 1 594 ? -16.594 26.453 -16.594 1 98.38 594 ILE A N 1
ATOM 4581 C CA . ILE A 1 594 ? -15.711 27.609 -16.406 1 98.38 594 ILE A CA 1
ATOM 4582 C C . ILE A 1 594 ? -15.812 28.531 -17.609 1 98.38 594 ILE A C 1
ATOM 4584 O O . ILE A 1 594 ? -15.734 28.078 -18.75 1 98.38 594 ILE A O 1
ATOM 4588 N N . PRO A 1 595 ? -16.031 29.812 -17.391 1 98 595 PRO A N 1
ATOM 4589 C CA . PRO A 1 595 ? -15.992 30.734 -18.516 1 98 595 PRO A CA 1
ATOM 4590 C C . PRO A 1 595 ? -14.711 30.609 -19.344 1 98 595 PRO A C 1
ATOM 4592 O O . PRO A 1 595 ? -13.609 30.609 -18.797 1 98 595 PRO A O 1
ATOM 4595 N N . THR A 1 596 ? -14.859 30.547 -20.656 1 97.81 596 THR A N 1
ATOM 4596 C CA . THR A 1 596 ? -13.742 30.328 -21.562 1 97.81 596 THR A CA 1
ATOM 4597 C C . THR A 1 596 ? -12.688 31.422 -21.406 1 97.81 596 THR A C 1
ATOM 4599 O O . THR A 1 596 ? -11.492 31.156 -21.531 1 97.81 596 THR A O 1
ATOM 4602 N N . LYS A 1 597 ? -13.102 32.594 -21.141 1 96.81 597 LYS A N 1
ATOM 4603 C CA . LYS A 1 597 ? -12.18 33.719 -20.984 1 96.81 597 LYS A CA 1
ATOM 4604 C C . LYS A 1 597 ? -11.211 33.5 -19.828 1 96.81 597 LYS A C 1
ATOM 4606 O O . LYS A 1 597 ? -10.086 34 -19.844 1 96.81 597 LYS A O 1
ATOM 4611 N N . PHE A 1 598 ? -11.641 32.812 -18.828 1 97.56 598 PHE A N 1
ATOM 4612 C CA . PHE A 1 598 ? -10.766 32.531 -17.703 1 97.56 598 PHE A CA 1
ATOM 4613 C C . PHE A 1 598 ? -9.812 31.391 -18.062 1 97.56 598 PHE A C 1
ATOM 4615 O O . PHE A 1 598 ? -8.633 31.406 -17.688 1 97.56 598 PHE A O 1
ATOM 4622 N N . LEU A 1 599 ? -10.305 30.359 -18.781 1 96.31 599 LEU A N 1
ATOM 4623 C CA . LEU A 1 599 ? -9.523 29.188 -19.156 1 96.31 599 LEU A CA 1
ATOM 4624 C C . LEU A 1 599 ? -8.414 29.578 -20.141 1 96.31 599 LEU A C 1
ATOM 4626 O O . LEU A 1 599 ? -7.398 28.875 -20.234 1 96.31 599 LEU A O 1
ATOM 4630 N N . ASP A 1 600 ? -8.633 30.578 -20.859 1 94.81 600 ASP A N 1
ATOM 4631 C CA . ASP A 1 600 ? -7.672 31.016 -21.875 1 94.81 600 ASP A CA 1
ATOM 4632 C C . ASP A 1 600 ? -6.434 31.625 -21.234 1 94.81 600 ASP A C 1
ATOM 4634 O O . ASP A 1 600 ? -5.414 31.828 -21.891 1 94.81 600 ASP A O 1
ATOM 4638 N N . ARG A 1 601 ? -6.543 31.781 -19.938 1 92.88 601 ARG A N 1
ATOM 4639 C CA . ARG A 1 601 ? -5.371 32.219 -19.188 1 92.88 601 ARG A CA 1
ATOM 4640 C C . ARG A 1 601 ? -4.473 31.047 -18.828 1 92.88 601 ARG A C 1
ATOM 4642 O O . ARG A 1 601 ? -4.758 29.906 -19.219 1 92.88 601 ARG A O 1
ATOM 4649 N N . GLU A 1 602 ? -3.434 31.328 -18.219 1 89.56 602 GLU A N 1
ATOM 4650 C CA . GLU A 1 602 ? -2.533 30.266 -17.781 1 89.56 602 GLU A CA 1
ATOM 4651 C C . GLU A 1 602 ? -3.189 29.391 -16.703 1 89.56 602 GLU A C 1
ATOM 4653 O O . GLU A 1 602 ? -3.773 29.922 -15.75 1 89.56 602 GLU A O 1
ATOM 4658 N N . LYS A 1 603 ? -3.154 28.125 -16.922 1 93.12 603 LYS A N 1
ATOM 4659 C CA . LYS A 1 603 ? -3.652 27.172 -15.93 1 93.12 603 LYS A CA 1
ATOM 4660 C C . LYS A 1 603 ? -2.693 27.078 -14.742 1 93.12 603 LYS A C 1
ATOM 4662 O O . LYS A 1 603 ? -1.483 27.234 -14.906 1 93.12 603 LYS A O 1
ATOM 4667 N N . ILE A 1 604 ? -3.271 26.906 -13.594 1 95.75 604 ILE A N 1
ATOM 4668 C CA . ILE A 1 604 ? -2.465 26.672 -12.406 1 95.75 604 ILE A CA 1
ATOM 4669 C C . ILE A 1 604 ? -1.631 25.406 -12.586 1 95.75 604 ILE A C 1
ATOM 4671 O O . ILE A 1 604 ? -2.156 24.359 -12.969 1 95.75 604 ILE A O 1
ATOM 4675 N N . MET B 1 1 ? -20.016 -59.312 -14.82 1 23.53 1 MET B N 1
ATOM 4676 C CA . MET B 1 1 ? -19.203 -58.625 -13.812 1 23.53 1 MET B CA 1
ATOM 4677 C C . MET B 1 1 ? -18.297 -57.562 -14.453 1 23.53 1 MET B C 1
ATOM 4679 O O . MET B 1 1 ? -17.266 -57.906 -15.047 1 23.53 1 MET B O 1
ATOM 4683 N N . GLY B 1 2 ? -18.641 -56.656 -15.211 1 34.62 2 GLY B N 1
ATOM 4684 C CA . GLY B 1 2 ? -18.078 -55.688 -16.141 1 34.62 2 GLY B CA 1
ATOM 4685 C C . GLY B 1 2 ? -16.875 -54.938 -15.578 1 34.62 2 GLY B C 1
ATOM 4686 O O . GLY B 1 2 ? -16.922 -54.406 -14.477 1 34.62 2 GLY B O 1
ATOM 4687 N N . SER B 1 3 ? -15.547 -55.312 -15.875 1 35.22 3 SER B N 1
ATOM 4688 C CA . SER B 1 3 ? -14.234 -55.281 -15.242 1 35.22 3 SER B CA 1
ATOM 4689 C C . SER B 1 3 ? -13.938 -53.906 -14.664 1 35.22 3 SER B C 1
ATOM 4691 O O . SER B 1 3 ? -14.414 -52.906 -15.172 1 35.22 3 SER B O 1
ATOM 4693 N N . VAL B 1 4 ? -13.609 -53.688 -13.391 1 43.34 4 VAL B N 1
ATOM 4694 C CA . VAL B 1 4 ? -12.891 -52.625 -12.695 1 43.34 4 VAL B CA 1
ATOM 4695 C C . VAL B 1 4 ? -12.023 -51.844 -13.688 1 43.34 4 VAL B C 1
ATOM 4697 O O . VAL B 1 4 ? -11.461 -50.812 -13.344 1 43.34 4 VAL B O 1
ATOM 4700 N N . ILE B 1 5 ? -11.648 -52.406 -14.852 1 44.81 5 ILE B N 1
ATOM 4701 C CA . ILE B 1 5 ? -10.797 -51.938 -15.945 1 44.81 5 ILE B CA 1
ATOM 4702 C C . ILE B 1 5 ? -11.461 -50.75 -16.656 1 44.81 5 ILE B C 1
ATOM 4704 O O . ILE B 1 5 ? -10.805 -50.031 -17.391 1 44.81 5 ILE B O 1
ATOM 4708 N N . ASP B 1 6 ? -12.844 -50.656 -16.672 1 58.03 6 ASP B N 1
ATOM 4709 C CA . ASP B 1 6 ? -13.484 -49.719 -17.609 1 58.03 6 ASP B CA 1
ATOM 4710 C C . ASP B 1 6 ? -13.703 -48.344 -16.953 1 58.03 6 ASP B C 1
ATOM 4712 O O . ASP B 1 6 ? -14.211 -47.438 -17.594 1 58.03 6 ASP B O 1
ATOM 4716 N N . MET B 1 7 ? -13.414 -48.25 -15.617 1 78.38 7 MET B N 1
ATOM 4717 C CA . MET B 1 7 ? -13.703 -46.938 -15.039 1 78.38 7 MET B CA 1
ATOM 4718 C C . MET B 1 7 ? -12.477 -46.031 -15.102 1 78.38 7 MET B C 1
ATOM 4720 O O . MET B 1 7 ? -11.367 -46.469 -14.773 1 78.38 7 MET B O 1
ATOM 4724 N N . PRO B 1 8 ? -12.625 -44.875 -15.578 1 92.38 8 PRO B N 1
ATOM 4725 C CA . PRO B 1 8 ? -11.492 -43.969 -15.688 1 92.38 8 PRO B CA 1
ATOM 4726 C C . PRO B 1 8 ? -10.875 -43.625 -14.336 1 92.38 8 PRO B C 1
ATOM 4728 O O . PRO B 1 8 ? -11.578 -43.625 -13.32 1 92.38 8 PRO B O 1
ATOM 4731 N N . LEU B 1 9 ? -9.539 -43.625 -14.297 1 98.19 9 LEU B N 1
ATOM 4732 C CA . LEU B 1 9 ? -8.828 -43.062 -13.148 1 98.19 9 LEU B CA 1
ATOM 4733 C C . LEU B 1 9 ? -9.25 -41.625 -12.914 1 98.19 9 LEU B C 1
ATOM 4735 O O . LEU B 1 9 ? -9.273 -40.812 -13.852 1 98.19 9 LEU B O 1
ATOM 4739 N N . ARG B 1 10 ? -9.68 -41.281 -11.695 1 98.69 10 ARG B N 1
ATOM 4740 C CA . ARG B 1 10 ? -10.023 -39.906 -11.336 1 98.69 10 ARG B CA 1
ATOM 4741 C C . ARG B 1 10 ? -9.055 -39.375 -10.305 1 98.69 10 ARG B C 1
ATOM 4743 O O . ARG B 1 10 ? -8.875 -39.938 -9.234 1 98.69 10 ARG B O 1
ATOM 4750 N N . ILE B 1 11 ? -8.383 -38.281 -10.633 1 98.88 11 ILE B N 1
ATOM 4751 C CA . ILE B 1 11 ? -7.457 -37.562 -9.75 1 98.88 11 ILE B CA 1
ATOM 4752 C C . ILE B 1 11 ? -7.953 -36.156 -9.516 1 98.88 11 ILE B C 1
ATOM 4754 O O . ILE B 1 11 ? -8.117 -35.375 -10.469 1 98.88 11 ILE B O 1
ATOM 4758 N N . ALA B 1 12 ? -8.219 -35.781 -8.25 1 98.81 12 ALA B N 1
ATOM 4759 C CA . ALA B 1 12 ? -8.617 -34.438 -7.891 1 98.81 12 ALA B CA 1
ATOM 4760 C C . ALA B 1 12 ? -7.438 -33.625 -7.34 1 98.81 12 ALA B C 1
ATOM 4762 O O . ALA B 1 12 ? -6.457 -34.219 -6.871 1 98.81 12 ALA B O 1
ATOM 4763 N N . SER B 1 13 ? -7.469 -32.375 -7.465 1 98.75 13 SER B N 1
ATOM 4764 C CA . SER B 1 13 ? -6.473 -31.484 -6.855 1 98.75 13 SER B CA 1
ATOM 4765 C C . SER B 1 13 ? -7.098 -30.609 -5.777 1 98.75 13 SER B C 1
ATOM 4767 O O . SER B 1 13 ? -8.086 -29.922 -6.027 1 98.75 13 SER B O 1
ATOM 4769 N N . ALA B 1 14 ? -6.477 -30.578 -4.59 1 98.44 14 ALA B N 1
ATOM 4770 C CA . ALA B 1 14 ? -7.086 -29.922 -3.436 1 98.44 14 ALA B CA 1
ATOM 4771 C C . ALA B 1 14 ? -6.41 -28.594 -3.141 1 98.44 14 ALA B C 1
ATOM 4773 O O . ALA B 1 14 ? -6.895 -27.812 -2.312 1 98.44 14 ALA B O 1
ATOM 4774 N N . SER B 1 15 ? -5.305 -28.266 -3.816 1 98.19 15 SER B N 1
ATOM 4775 C CA . SER B 1 15 ? -4.562 -27.047 -3.506 1 98.19 15 SER B CA 1
ATOM 4776 C C . SER B 1 15 ? -3.609 -26.672 -4.637 1 98.19 15 SER B C 1
ATOM 4778 O O . SER B 1 15 ? -3.031 -27.547 -5.277 1 98.19 15 SER B O 1
ATOM 4780 N N . GLY B 1 16 ? -3.463 -25.344 -4.852 1 97.56 16 GLY B N 1
ATOM 4781 C CA . GLY B 1 16 ? -2.504 -24.844 -5.828 1 97.56 16 GLY B CA 1
ATOM 4782 C C . GLY B 1 16 ? -1.482 -23.906 -5.227 1 97.56 16 GLY B C 1
ATOM 4783 O O . GLY B 1 16 ? -0.552 -23.469 -5.91 1 97.56 16 GLY B O 1
ATOM 4784 N N . SER B 1 17 ? -1.644 -23.609 -3.92 1 95.75 17 SER B N 1
ATOM 4785 C CA . SER B 1 17 ? -0.763 -22.672 -3.219 1 95.75 17 SER B CA 1
ATOM 4786 C C . SER B 1 17 ? -0.927 -22.797 -1.706 1 95.75 17 SER B C 1
ATOM 4788 O O . SER B 1 17 ? -1.902 -23.375 -1.226 1 95.75 17 SER B O 1
ATOM 4790 N N . VAL B 1 18 ? 0.006 -22.219 -0.995 1 94.12 18 VAL B N 1
ATOM 4791 C CA . VAL B 1 18 ? -0.103 -22.141 0.458 1 94.12 18 VAL B CA 1
ATOM 4792 C C . VAL B 1 18 ? -1.307 -21.281 0.841 1 94.12 18 VAL B C 1
ATOM 4794 O O . VAL B 1 18 ? -1.876 -21.453 1.923 1 94.12 18 VAL B O 1
ATOM 4797 N N . THR B 1 19 ? -1.662 -20.406 -0.083 1 95.12 19 THR B N 1
ATOM 4798 C CA . THR B 1 19 ? -2.84 -19.578 0.101 1 95.12 19 THR B CA 1
ATOM 4799 C C . THR B 1 19 ? -3.986 -20.047 -0.787 1 95.12 19 THR B C 1
ATOM 4801 O O . THR B 1 19 ? -4.172 -19.531 -1.894 1 95.12 19 THR B O 1
ATOM 4804 N N . ASP B 1 20 ? -4.582 -21.062 -0.478 1 97.38 20 ASP B N 1
ATOM 4805 C CA . ASP B 1 20 ? -5.758 -21.641 -1.116 1 97.38 20 ASP B CA 1
ATOM 4806 C C . ASP B 1 20 ? -6.801 -22.047 -0.078 1 97.38 20 ASP B C 1
ATOM 4808 O O . ASP B 1 20 ? -6.512 -22.078 1.12 1 97.38 20 ASP B O 1
ATOM 4812 N N . ARG B 1 21 ? -8.062 -22.25 -0.472 1 96.69 21 ARG B N 1
ATOM 4813 C CA . ARG B 1 21 ? -9.125 -22.641 0.455 1 96.69 21 ARG B CA 1
ATOM 4814 C C . ARG B 1 21 ? -8.859 -24.031 1.041 1 96.69 21 ARG B C 1
ATOM 4816 O O . ARG B 1 21 ? -8.773 -25.016 0.306 1 96.69 21 ARG B O 1
ATOM 4823 N N . ARG B 1 22 ? -8.828 -24.172 2.25 1 94.81 22 ARG B N 1
ATOM 4824 C CA . ARG B 1 22 ? -8.297 -25.328 2.965 1 94.81 22 ARG B CA 1
ATOM 4825 C C . ARG B 1 22 ? -9.336 -26.438 3.072 1 94.81 22 ARG B C 1
ATOM 4827 O O . ARG B 1 22 ? -8.992 -27.609 3.277 1 94.81 22 ARG B O 1
ATOM 4834 N N . HIS B 1 23 ? -10.547 -26.109 2.939 1 95.19 23 HIS B N 1
ATOM 4835 C CA . HIS B 1 23 ? -11.609 -27.094 3.08 1 95.19 23 HIS B CA 1
ATOM 4836 C C . HIS B 1 23 ? -11.633 -28.062 1.895 1 95.19 23 HIS B C 1
ATOM 4838 O O . HIS B 1 23 ? -12.305 -29.094 1.936 1 95.19 23 HIS B O 1
ATOM 4844 N N . ALA B 1 24 ? -10.906 -27.734 0.859 1 97 24 ALA B N 1
ATOM 4845 C CA . ALA B 1 24 ? -10.984 -28.422 -0.422 1 97 24 ALA B CA 1
ATOM 4846 C C . ALA B 1 24 ? -10.688 -29.922 -0.254 1 97 24 ALA B C 1
ATOM 4848 O O . ALA B 1 24 ? -11.375 -30.766 -0.837 1 97 24 ALA B O 1
ATOM 4849 N N . LEU B 1 25 ? -9.641 -30.219 0.521 1 98.38 25 LEU B N 1
ATOM 4850 C CA . LEU B 1 25 ? -9.227 -31.609 0.683 1 98.38 25 LEU B CA 1
ATOM 4851 C C . LEU B 1 25 ? -10.352 -32.438 1.29 1 98.38 25 LEU B C 1
ATOM 4853 O O . LEU B 1 25 ? -10.703 -33.5 0.757 1 98.38 25 LEU B O 1
ATOM 4857 N N . ALA B 1 26 ? -10.969 -32 2.338 1 98.44 26 ALA B N 1
ATOM 4858 C CA . ALA B 1 26 ? -12.07 -32.719 2.99 1 98.44 26 ALA B CA 1
ATOM 4859 C C . ALA B 1 26 ? -13.297 -32.75 2.086 1 98.44 26 ALA B C 1
ATOM 4861 O O . ALA B 1 26 ? -13.977 -33.781 2.018 1 98.44 26 ALA B O 1
ATOM 4862 N N . ASP B 1 27 ? -13.578 -31.672 1.393 1 98 27 ASP B N 1
ATOM 4863 C CA . ASP B 1 27 ? -14.742 -31.609 0.512 1 98 27 ASP B CA 1
ATOM 4864 C C . ASP B 1 27 ? -14.617 -32.625 -0.632 1 98 27 ASP B C 1
ATOM 4866 O O . ASP B 1 27 ? -15.578 -33.312 -0.959 1 98 27 ASP B O 1
ATOM 4870 N N . LEU B 1 28 ? -13.469 -32.625 -1.248 1 98.56 28 LEU B N 1
ATOM 4871 C CA . LEU B 1 28 ? -13.234 -33.562 -2.346 1 98.56 28 LEU B CA 1
ATOM 4872 C C . LEU B 1 28 ? -13.344 -35 -1.864 1 98.56 28 LEU B C 1
ATOM 4874 O O . LEU B 1 28 ? -13.953 -35.844 -2.535 1 98.56 28 LEU B O 1
ATOM 4878 N N . ALA B 1 29 ? -12.727 -35.281 -0.732 1 98.5 29 ALA B N 1
ATOM 4879 C CA . ALA B 1 29 ? -12.773 -36.656 -0.179 1 98.5 29 ALA B CA 1
ATOM 4880 C C . ALA B 1 29 ? -14.211 -37.062 0.141 1 98.5 29 ALA B C 1
ATOM 4882 O O . ALA B 1 29 ? -14.578 -38.219 -0.035 1 98.5 29 ALA B O 1
ATOM 4883 N N . LYS B 1 30 ? -14.977 -36.094 0.56 1 97.81 30 LYS B N 1
ATOM 4884 C CA . LYS B 1 30 ? -16.344 -36.344 0.98 1 97.81 30 LYS B CA 1
ATOM 4885 C C . LYS B 1 30 ? -17.266 -36.5 -0.225 1 97.81 30 LYS B C 1
ATOM 4887 O O . LYS B 1 30 ? -18.094 -37.438 -0.269 1 97.81 30 LYS B O 1
ATOM 4892 N N . ASP B 1 31 ? -17.125 -35.656 -1.198 1 96.12 31 ASP B N 1
ATOM 4893 C CA . ASP B 1 31 ? -18.203 -35.469 -2.17 1 96.12 31 ASP B CA 1
ATOM 4894 C C . ASP B 1 31 ? -17.875 -36.156 -3.49 1 96.12 31 ASP B C 1
ATOM 4896 O O . ASP B 1 31 ? -18.766 -36.375 -4.316 1 96.12 31 ASP B O 1
ATOM 4900 N N . GLU B 1 32 ? -16.641 -36.5 -3.752 1 97.69 32 GLU B N 1
ATOM 4901 C CA . GLU B 1 32 ? -16.281 -36.969 -5.078 1 97.69 32 GLU B CA 1
ATOM 4902 C C . GLU B 1 32 ? -15.805 -38.438 -5.023 1 97.69 32 GLU B C 1
ATOM 4904 O O . GLU B 1 32 ? -15.164 -38.844 -4.051 1 97.69 32 GLU B O 1
ATOM 4909 N N . GLN B 1 33 ? -16.156 -39.156 -6.043 1 97.06 33 GLN B N 1
ATOM 4910 C CA . GLN B 1 33 ? -15.602 -40.5 -6.227 1 97.06 33 GLN B CA 1
ATOM 4911 C C . GLN B 1 33 ? -14.273 -40.438 -6.98 1 97.06 33 GLN B C 1
ATOM 4913 O O . GLN B 1 33 ? -14.25 -40.5 -8.211 1 97.06 33 GLN B O 1
ATOM 4918 N N . VAL B 1 34 ? -13.18 -40.406 -6.234 1 98.25 34 VAL B N 1
ATOM 4919 C CA . VAL B 1 34 ? -11.852 -40.312 -6.816 1 98.25 34 VAL B CA 1
ATOM 4920 C C . VAL B 1 34 ? -10.938 -41.375 -6.188 1 98.25 34 VAL B C 1
ATOM 4922 O O . VAL B 1 34 ? -11.156 -41.781 -5.047 1 98.25 34 VAL B O 1
ATOM 4925 N N . GLN B 1 35 ? -9.984 -41.812 -6.941 1 98.5 35 GLN B N 1
ATOM 4926 C CA . GLN B 1 35 ? -8.992 -42.719 -6.414 1 98.5 35 GLN B CA 1
ATOM 4927 C C . GLN B 1 35 ? -7.852 -41.969 -5.73 1 98.5 35 GLN B C 1
ATOM 4929 O O . GLN B 1 35 ? -7.254 -42.469 -4.777 1 98.5 35 GLN B O 1
ATOM 4934 N N . PHE B 1 36 ? -7.516 -40.812 -6.215 1 98.88 36 PHE B N 1
ATOM 4935 C CA . PHE B 1 36 ? -6.406 -40.031 -5.684 1 98.88 36 PHE B CA 1
ATOM 4936 C C . PHE B 1 36 ? -6.812 -38.594 -5.5 1 98.88 36 PHE B C 1
ATOM 4938 O O . PHE B 1 36 ? -7.594 -38.062 -6.289 1 98.88 36 PHE B O 1
ATOM 4945 N N . ILE B 1 37 ? -6.285 -37.906 -4.473 1 98.94 37 ILE B N 1
ATOM 4946 C CA . ILE B 1 37 ? -6.25 -36.469 -4.344 1 98.94 37 ILE B CA 1
ATOM 4947 C C . ILE B 1 37 ? -4.805 -35.969 -4.277 1 98.94 37 ILE B C 1
ATOM 4949 O O . ILE B 1 37 ? -3.984 -36.562 -3.555 1 98.94 37 ILE B O 1
ATOM 4953 N N . VAL B 1 38 ? -4.465 -35.062 -5.133 1 98.88 38 VAL B N 1
ATOM 4954 C CA . VAL B 1 38 ? -3.15 -34.438 -5.113 1 98.88 38 VAL B CA 1
ATOM 4955 C C . VAL B 1 38 ? -3.273 -33 -4.629 1 98.88 38 VAL B C 1
ATOM 4957 O O . VAL B 1 38 ? -4.383 -32.5 -4.422 1 98.88 38 VAL B O 1
ATOM 4960 N N . GLY B 1 39 ? -2.16 -32.312 -4.379 1 98.12 39 GLY B N 1
ATOM 4961 C CA . GLY B 1 39 ? -2.127 -30.906 -3.977 1 98.12 39 GLY B CA 1
ATOM 4962 C C . GLY B 1 39 ? -0.728 -30.328 -3.967 1 98.12 39 GLY B C 1
ATOM 4963 O O . GLY B 1 39 ? 0.248 -31.047 -3.729 1 98.12 39 GLY B O 1
ATOM 4964 N N . ASP B 1 40 ? -0.686 -29.062 -4.199 1 97.25 40 ASP B N 1
ATOM 4965 C CA . ASP B 1 40 ? 0.582 -28.328 -4.242 1 97.25 40 ASP B CA 1
ATOM 4966 C C . ASP B 1 40 ? 0.586 -27.172 -3.25 1 97.25 40 ASP B C 1
ATOM 4968 O O . ASP B 1 40 ? -0.279 -26.297 -3.307 1 97.25 40 ASP B O 1
ATOM 4972 N N . TRP B 1 41 ? 1.526 -27.141 -2.303 1 97 41 TRP B N 1
ATOM 4973 C CA . TRP B 1 41 ? 1.678 -26.078 -1.316 1 97 41 TRP B CA 1
ATOM 4974 C C . TRP B 1 41 ? 3.008 -25.344 -1.495 1 97 41 TRP B C 1
ATOM 4976 O O . TRP B 1 41 ? 3.461 -24.641 -0.596 1 97 41 TRP B O 1
ATOM 4986 N N . LEU B 1 42 ? 3.666 -25.547 -2.66 1 94.88 42 LEU B N 1
ATOM 4987 C CA . LEU B 1 42 ? 5.016 -25.016 -2.793 1 94.88 42 LEU B CA 1
ATOM 4988 C C . LEU B 1 42 ? 5.125 -24.109 -4.02 1 94.88 42 LEU B C 1
ATOM 4990 O O . LEU B 1 42 ? 4.512 -24.391 -5.055 1 94.88 42 LEU B O 1
ATOM 4994 N N . SER B 1 43 ? 5.812 -23.031 -3.871 1 91.62 43 SER B N 1
ATOM 4995 C CA . SER B 1 43 ? 6.211 -22.094 -4.926 1 91.62 43 SER B CA 1
ATOM 4996 C C . SER B 1 43 ? 7.668 -21.688 -4.777 1 91.62 43 SER B C 1
ATOM 4998 O O . SER B 1 43 ? 8.312 -22.016 -3.779 1 91.62 43 SER B O 1
ATOM 5000 N N . GLU B 1 44 ? 8.164 -20.984 -5.758 1 89.88 44 GLU B N 1
ATOM 5001 C CA . GLU B 1 44 ? 9.531 -20.484 -5.656 1 89.88 44 GLU B CA 1
ATOM 5002 C C . GLU B 1 44 ? 9.672 -19.5 -4.5 1 89.88 44 GLU B C 1
ATOM 5004 O O . GLU B 1 44 ? 10.742 -19.391 -3.896 1 89.88 44 GLU B O 1
ATOM 5009 N N . TYR B 1 45 ? 8.656 -18.828 -4.156 1 89.19 45 TYR B N 1
ATOM 5010 C CA . TYR B 1 45 ? 8.695 -17.844 -3.088 1 89.19 45 TYR B CA 1
ATOM 5011 C C . TYR B 1 45 ? 8.852 -18.5 -1.728 1 89.19 45 TYR B C 1
ATOM 5013 O O . TYR B 1 45 ? 9.797 -18.219 -0.992 1 89.19 45 TYR B O 1
ATOM 5021 N N . ASN B 1 46 ? 7.879 -19.391 -1.393 1 89.25 46 ASN B N 1
ATOM 5022 C CA . ASN B 1 46 ? 7.93 -19.938 -0.045 1 89.25 46 ASN B CA 1
ATOM 5023 C C . ASN B 1 46 ? 9.055 -20.953 0.099 1 89.25 46 ASN B C 1
ATOM 5025 O O . ASN B 1 46 ? 9.578 -21.156 1.197 1 89.25 46 ASN B O 1
ATOM 5029 N N . MET B 1 47 ? 9.492 -21.578 -1.021 1 89.56 47 MET B N 1
ATOM 5030 C CA . MET B 1 47 ? 10.625 -22.484 -0.95 1 89.56 47 MET B CA 1
ATOM 5031 C C . MET B 1 47 ? 11.898 -21.734 -0.556 1 89.56 47 MET B C 1
ATOM 5033 O O . MET B 1 47 ? 12.688 -22.219 0.258 1 89.56 47 MET B O 1
ATOM 5037 N N . THR B 1 48 ? 12.016 -20.547 -1.119 1 88.94 48 THR B N 1
ATOM 5038 C CA . THR B 1 48 ? 13.172 -19.719 -0.805 1 88.94 48 THR B CA 1
ATOM 5039 C C . THR B 1 48 ? 13.125 -19.25 0.646 1 88.94 48 THR B C 1
ATOM 5041 O O . THR B 1 48 ? 14.133 -19.297 1.355 1 88.94 48 THR B O 1
ATOM 5044 N N . THR B 1 49 ? 11.992 -18.891 1.079 1 87.62 49 THR B N 1
ATOM 5045 C CA . THR B 1 49 ? 11.828 -18.406 2.439 1 87.62 49 THR B CA 1
ATOM 5046 C C . THR B 1 49 ? 12.008 -19.531 3.453 1 87.62 49 THR B C 1
ATOM 5048 O O . THR B 1 49 ? 12.633 -19.344 4.5 1 87.62 49 THR B O 1
ATOM 5051 N N . ARG B 1 50 ? 11.508 -20.719 3.17 1 89.38 50 ARG B N 1
ATOM 5052 C CA . ARG B 1 50 ? 11.641 -21.875 4.062 1 89.38 50 ARG B CA 1
ATOM 5053 C C . ARG B 1 50 ? 13.078 -22.359 4.102 1 89.38 50 ARG B C 1
ATOM 5055 O O . ARG B 1 50 ? 13.578 -22.766 5.156 1 89.38 50 ARG B O 1
ATOM 5062 N N . GLY B 1 51 ? 13.711 -22.375 2.945 1 88.81 51 GLY B N 1
ATOM 5063 C CA . GLY B 1 51 ? 15.125 -22.703 2.92 1 88.81 51 GLY B CA 1
ATOM 5064 C C . GLY B 1 51 ? 15.977 -21.766 3.748 1 88.81 51 GLY B C 1
ATOM 5065 O O . GLY B 1 51 ? 16.812 -22.203 4.547 1 88.81 51 GLY B O 1
ATOM 5066 N N . GLY B 1 52 ? 15.766 -20.469 3.545 1 88.06 52 GLY B N 1
ATOM 5067 C CA . GLY B 1 52 ? 16.453 -19.469 4.344 1 88.06 52 GLY B CA 1
ATOM 5068 C C . GLY B 1 52 ? 16.188 -19.609 5.832 1 88.06 52 GLY B C 1
ATOM 5069 O O . GLY B 1 52 ? 17.109 -19.516 6.645 1 88.06 52 GLY B O 1
ATOM 5070 N N . GLY B 1 53 ? 14.914 -19.828 6.16 1 85.06 53 GLY B N 1
ATOM 5071 C CA . GLY B 1 53 ? 14.539 -20.031 7.551 1 85.06 53 GLY B CA 1
ATOM 5072 C C . GLY B 1 53 ? 15.25 -21.203 8.195 1 85.06 53 GLY B C 1
ATOM 5073 O O . GLY B 1 53 ? 15.695 -21.109 9.344 1 85.06 53 GLY B O 1
ATOM 5074 N N . LYS B 1 54 ? 15.32 -22.266 7.516 1 88.25 54 LYS B N 1
ATOM 5075 C CA . LYS B 1 54 ? 15.984 -23.469 8.016 1 88.25 54 LYS B CA 1
ATOM 5076 C C . LYS B 1 54 ? 17.453 -23.188 8.336 1 88.25 54 LYS B C 1
ATOM 5078 O O . LYS B 1 54 ? 17.969 -23.641 9.359 1 88.25 54 LYS B O 1
ATOM 5083 N N . VAL B 1 55 ? 18.016 -22.453 7.465 1 87.69 55 VAL B N 1
ATOM 5084 C CA . VAL B 1 55 ? 19.422 -22.141 7.621 1 87.69 55 VAL B CA 1
ATOM 5085 C C . VAL B 1 55 ? 19.609 -21.203 8.812 1 87.69 55 VAL B C 1
ATOM 5087 O O . VAL B 1 55 ? 20.516 -21.406 9.633 1 87.69 55 VAL B O 1
ATOM 5090 N N . ASP B 1 56 ? 18.781 -20.156 8.883 1 83.5 56 ASP B N 1
ATOM 5091 C CA . ASP B 1 56 ? 18.891 -19.125 9.914 1 83.5 56 ASP B CA 1
ATOM 5092 C C . ASP B 1 56 ? 18.578 -19.703 11.289 1 83.5 56 ASP B C 1
ATOM 5094 O O . ASP B 1 56 ? 19.125 -19.25 12.297 1 83.5 56 ASP B O 1
ATOM 5098 N N . SER B 1 57 ? 17.609 -20.609 11.367 1 77.06 57 SER B N 1
ATOM 5099 C CA . SER B 1 57 ? 17.188 -21.172 12.648 1 77.06 57 SER B CA 1
ATOM 5100 C C . SER B 1 57 ? 18.062 -22.359 13.039 1 77.06 57 SER B C 1
ATOM 5102 O O . SER B 1 57 ? 17.828 -22.984 14.078 1 77.06 57 SER B O 1
ATOM 5104 N N . ALA B 1 58 ? 19.031 -22.578 12.453 1 67.62 58 ALA B N 1
ATOM 5105 C CA . ALA B 1 58 ? 20.031 -23.609 12.75 1 67.62 58 ALA B CA 1
ATOM 5106 C C . ALA B 1 58 ? 19.359 -24.969 12.938 1 67.62 58 ALA B C 1
ATOM 5108 O O . ALA B 1 58 ? 19.719 -25.719 13.852 1 67.62 58 ALA B O 1
ATOM 5109 N N . GLY B 1 59 ? 18.328 -25.125 12.117 1 61.09 59 GLY B N 1
ATOM 5110 C CA . GLY B 1 59 ? 17.672 -26.422 12.125 1 61.09 59 GLY B CA 1
ATOM 5111 C C . GLY B 1 59 ? 16.625 -26.578 13.211 1 61.09 59 GLY B C 1
ATOM 5112 O O . GLY B 1 59 ? 16.016 -27.625 13.344 1 61.09 59 GLY B O 1
ATOM 5113 N N . SER B 1 60 ? 16.375 -25.609 13.914 1 61.44 60 SER B N 1
ATOM 5114 C CA . SER B 1 60 ? 15.453 -25.703 15.039 1 61.44 60 SER B CA 1
ATOM 5115 C C . SER B 1 60 ? 14.031 -25.359 14.617 1 61.44 60 SER B C 1
ATOM 5117 O O . SER B 1 60 ? 13.094 -25.469 15.406 1 61.44 60 SER B O 1
ATOM 5119 N N . SER B 1 61 ? 13.969 -25.047 13.414 1 67.69 61 SER B N 1
ATOM 5120 C CA . SER B 1 61 ? 12.625 -24.719 12.938 1 67.69 61 SER B CA 1
ATOM 5121 C C . SER B 1 61 ? 12.102 -25.797 11.984 1 67.69 61 SER B C 1
ATOM 5123 O O . SER B 1 61 ? 12.891 -26.562 11.43 1 67.69 61 SER B O 1
ATOM 5125 N N . ASP B 1 62 ? 10.82 -25.984 12.055 1 75.38 62 ASP B N 1
ATOM 5126 C CA . ASP B 1 62 ? 10.148 -26.891 11.133 1 75.38 62 ASP B CA 1
ATOM 5127 C C . ASP B 1 62 ? 9.641 -26.141 9.898 1 75.38 62 ASP B C 1
ATOM 5129 O O . ASP B 1 62 ? 8.664 -25.406 9.969 1 75.38 62 ASP B O 1
ATOM 5133 N N . GLU B 1 63 ? 10.422 -26.406 8.812 1 86.44 63 GLU B N 1
ATOM 5134 C CA . GLU B 1 63 ? 10.203 -25.578 7.629 1 86.44 63 GLU B CA 1
ATOM 5135 C C . GLU B 1 63 ? 9.391 -26.328 6.578 1 86.44 63 GLU B C 1
ATOM 5137 O O . GLU B 1 63 ? 9.797 -26.422 5.418 1 86.44 63 GLU B O 1
ATOM 5142 N N . PHE B 1 64 ? 8.273 -26.984 7.02 1 93.81 64 PHE B N 1
ATOM 5143 C CA . PHE B 1 64 ? 7.25 -27.516 6.121 1 93.81 64 PHE B CA 1
ATOM 5144 C C . PHE B 1 64 ? 6.012 -26.625 6.129 1 93.81 64 PHE B C 1
ATOM 5146 O O . PHE B 1 64 ? 5.965 -25.625 6.84 1 93.81 64 PHE B O 1
ATOM 5153 N N . GLU B 1 65 ? 5.051 -26.906 5.301 1 94.06 65 GLU B N 1
ATOM 5154 C CA . GLU B 1 65 ? 3.898 -26.016 5.152 1 94.06 65 GLU B CA 1
ATOM 5155 C C . GLU B 1 65 ? 2.805 -26.375 6.16 1 94.06 65 GLU B C 1
ATOM 5157 O O . GLU B 1 65 ? 2.068 -27.344 5.977 1 94.06 65 GLU B O 1
ATOM 5162 N N . ILE B 1 66 ? 2.551 -25.516 7.07 1 92.25 66 ILE B N 1
ATOM 5163 C CA . ILE B 1 66 ? 1.592 -25.703 8.156 1 92.25 66 ILE B CA 1
ATOM 5164 C C . ILE B 1 66 ? 0.171 -25.656 7.598 1 92.25 66 ILE B C 1
ATOM 5166 O O . ILE B 1 66 ? -0.708 -26.391 8.07 1 92.25 66 ILE B O 1
ATOM 5170 N N . SER B 1 67 ? 0.019 -24.875 6.527 1 93.62 67 SER B N 1
ATOM 5171 C CA . SER B 1 67 ? -1.308 -24.766 5.93 1 93.62 67 SER B CA 1
ATOM 5172 C C . SER B 1 67 ? -1.791 -26.125 5.41 1 93.62 67 SER B C 1
ATOM 5174 O O . SER B 1 67 ? -2.996 -26.391 5.379 1 93.62 67 SER B O 1
ATOM 5176 N N . PHE B 1 68 ? -0.905 -27.031 5.078 1 97.75 68 PHE B N 1
ATOM 5177 C CA . PHE B 1 68 ? -1.269 -28.375 4.652 1 97.75 68 PHE B CA 1
ATOM 5178 C C . PHE B 1 68 ? -1.894 -29.156 5.801 1 97.75 68 PHE B C 1
ATOM 5180 O O . PHE B 1 68 ? -2.893 -29.859 5.613 1 97.75 68 PHE B O 1
ATOM 5187 N N . LEU B 1 69 ? -1.321 -29.031 6.965 1 97.25 69 LEU B N 1
ATOM 5188 C CA . LEU B 1 69 ? -1.84 -29.734 8.133 1 97.25 69 LEU B CA 1
ATOM 5189 C C . LEU B 1 69 ? -3.27 -29.312 8.438 1 97.25 69 LEU B C 1
ATOM 5191 O O . LEU B 1 69 ? -4.102 -30.125 8.82 1 97.25 69 LEU B O 1
ATOM 5195 N N . GLU B 1 70 ? -3.52 -28.031 8.195 1 95.94 70 GLU B N 1
ATOM 5196 C CA . GLU B 1 70 ? -4.863 -27.5 8.414 1 95.94 70 GLU B CA 1
ATOM 5197 C C . GLU B 1 70 ? -5.863 -28.109 7.438 1 95.94 70 GLU B C 1
ATOM 5199 O O . GLU B 1 70 ? -7.035 -28.297 7.777 1 95.94 70 GLU B O 1
ATOM 5204 N N . ALA B 1 71 ? -5.434 -28.391 6.258 1 97.56 71 ALA B N 1
ATOM 5205 C CA . ALA B 1 71 ? -6.281 -29.031 5.254 1 97.56 71 ALA B CA 1
ATOM 5206 C C . ALA B 1 71 ? -6.422 -30.516 5.527 1 97.56 71 ALA B C 1
ATOM 5208 O O . ALA B 1 71 ? -7.488 -31.094 5.305 1 97.56 71 ALA B O 1
ATOM 5209 N N . LEU B 1 72 ? -5.422 -31.156 6.016 1 98.5 72 LEU B N 1
ATOM 5210 C CA . LEU B 1 72 ? -5.328 -32.625 6.152 1 98.5 72 LEU B CA 1
ATOM 5211 C C . LEU B 1 72 ? -6.199 -33.094 7.301 1 98.5 72 LEU B C 1
ATOM 5213 O O . LEU B 1 72 ? -6.91 -34.094 7.164 1 98.5 72 LEU B O 1
ATOM 5217 N N . GLU B 1 73 ? -6.168 -32.406 8.406 1 98 73 GLU B N 1
ATOM 5218 C CA . GLU B 1 73 ? -6.758 -32.906 9.648 1 98 73 GLU B CA 1
ATOM 5219 C C . GLU B 1 73 ? -8.242 -33.219 9.469 1 98 73 GLU B C 1
ATOM 5221 O O . GLU B 1 73 ? -8.695 -34.312 9.797 1 98 73 GLU B O 1
ATOM 5226 N N . PRO B 1 74 ? -8.977 -32.312 8.852 1 97.88 74 PRO B N 1
ATOM 5227 C CA . PRO B 1 74 ? -10.406 -32.594 8.688 1 97.88 74 PRO B CA 1
ATOM 5228 C C . PRO B 1 74 ? -10.664 -33.719 7.66 1 97.88 74 PRO B C 1
ATOM 5230 O O . PRO B 1 74 ? -11.773 -34.25 7.59 1 97.88 74 PRO B O 1
ATOM 5233 N N . ALA B 1 75 ? -9.68 -34.094 6.891 1 98.62 75 ALA B N 1
ATOM 5234 C CA . ALA B 1 75 ? -9.883 -35 5.773 1 98.62 75 ALA B CA 1
ATOM 5235 C C . ALA B 1 75 ? -9.445 -36.406 6.141 1 98.62 75 ALA B C 1
ATOM 5237 O O . ALA B 1 75 ? -9.773 -37.375 5.438 1 98.62 75 ALA B O 1
ATOM 5238 N N . LEU B 1 76 ? -8.719 -36.688 7.219 1 98.62 76 LEU B N 1
ATOM 5239 C CA . LEU B 1 76 ? -8.039 -37.938 7.531 1 98.62 76 LEU B CA 1
ATOM 5240 C C . LEU B 1 76 ? -9.023 -39.094 7.574 1 98.62 76 LEU B C 1
ATOM 5242 O O . LEU B 1 76 ? -8.797 -40.125 6.949 1 98.62 76 LEU B O 1
ATOM 5246 N N . SER B 1 77 ? -10.141 -38.938 8.297 1 98.44 77 SER B N 1
ATOM 5247 C CA . SER B 1 77 ? -11.109 -40.031 8.445 1 98.44 77 SER B CA 1
ATOM 5248 C C . SER B 1 77 ? -11.766 -40.375 7.113 1 98.44 77 SER B C 1
ATOM 5250 O O . SER B 1 77 ? -12.078 -41.531 6.852 1 98.44 77 SER B O 1
ATOM 5252 N N . LEU B 1 78 ? -11.984 -39.344 6.336 1 98.62 78 LEU B N 1
ATOM 5253 C CA . LEU B 1 78 ? -12.602 -39.531 5.027 1 98.62 78 LEU B CA 1
ATOM 5254 C C . LEU B 1 78 ? -11.664 -40.281 4.09 1 98.62 78 LEU B C 1
ATOM 5256 O O . LEU B 1 78 ? -12.094 -41.188 3.354 1 98.62 78 LEU B O 1
ATOM 5260 N N . LEU B 1 79 ? -10.383 -39.906 4.086 1 98.69 79 LEU B N 1
ATOM 5261 C CA . LEU B 1 79 ? -9.391 -40.594 3.266 1 98.69 79 LEU B CA 1
ATOM 5262 C C . LEU B 1 79 ? -9.336 -42.094 3.609 1 98.69 79 LEU B C 1
ATOM 5264 O O . LEU B 1 79 ? -9.242 -42.938 2.715 1 98.69 79 LEU B O 1
ATOM 5268 N N . ASP B 1 80 ? -9.383 -42.406 4.859 1 98.44 80 ASP B N 1
ATOM 5269 C CA . ASP B 1 80 ? -9.297 -43.781 5.344 1 98.44 80 ASP B CA 1
ATOM 5270 C C . ASP B 1 80 ? -10.547 -44.594 4.953 1 98.44 80 ASP B C 1
ATOM 5272 O O . ASP B 1 80 ? -10.438 -45.656 4.379 1 98.44 80 ASP B O 1
ATOM 5276 N N . SER B 1 81 ? -11.711 -44.062 5.258 1 98.19 81 SER B N 1
ATOM 5277 C CA . SER B 1 81 ? -12.961 -44.812 5.062 1 98.19 81 SER B CA 1
ATOM 5278 C C . SER B 1 81 ? -13.258 -45 3.58 1 98.19 81 SER B C 1
ATOM 5280 O O . SER B 1 81 ? -13.82 -46.031 3.186 1 98.19 81 SER B O 1
ATOM 5282 N N . ARG B 1 82 ? -12.812 -44.062 2.801 1 98.12 82 ARG B N 1
ATOM 5283 C CA . ARG B 1 82 ? -13.141 -44.125 1.38 1 98.12 82 ARG B CA 1
ATOM 5284 C C . ARG B 1 82 ? -11.969 -44.656 0.567 1 98.12 82 ARG B C 1
ATOM 5286 O O . ARG B 1 82 ? -12.062 -44.812 -0.653 1 98.12 82 ARG B O 1
ATOM 5293 N N . LYS B 1 83 ? -10.898 -44.938 1.211 1 97.88 83 LYS B N 1
ATOM 5294 C CA . LYS B 1 83 ? -9.695 -45.531 0.632 1 97.88 83 LYS B CA 1
ATOM 5295 C C . LYS B 1 83 ? -9.148 -44.688 -0.502 1 97.88 83 LYS B C 1
ATOM 5297 O O . LYS B 1 83 ? -8.852 -45.188 -1.585 1 97.88 83 LYS B O 1
ATOM 5302 N N . ILE B 1 84 ? -9.164 -43.375 -0.267 1 98.75 84 ILE B N 1
ATOM 5303 C CA . ILE B 1 84 ? -8.57 -42.438 -1.194 1 98.75 84 ILE B CA 1
ATOM 5304 C C . ILE B 1 84 ? -7.102 -42.188 -0.841 1 98.75 84 ILE B C 1
ATOM 5306 O O . ILE B 1 84 ? -6.762 -42 0.326 1 98.75 84 ILE B O 1
ATOM 5310 N N . LYS B 1 85 ? -6.203 -42.312 -1.785 1 98.88 85 LYS B N 1
ATOM 5311 C CA . LYS B 1 85 ? -4.789 -42.031 -1.549 1 98.88 85 LYS B CA 1
ATOM 5312 C C . LYS B 1 85 ? -4.473 -40.562 -1.757 1 98.88 85 LYS B C 1
ATOM 5314 O O . LYS B 1 85 ? -5.094 -39.875 -2.59 1 98.88 85 LYS B O 1
ATOM 5319 N N . LEU B 1 86 ? -3.57 -40.031 -0.968 1 98.94 86 LEU B N 1
ATOM 5320 C CA . LEU B 1 86 ? -3.197 -38.625 -0.998 1 98.94 86 LEU B CA 1
ATOM 5321 C C . LEU B 1 86 ? -1.731 -38.469 -1.385 1 98.94 86 LEU B C 1
ATOM 5323 O O . LEU B 1 86 ? -0.856 -39.125 -0.812 1 98.94 86 LEU B O 1
ATOM 5327 N N . VAL B 1 87 ? -1.39 -37.688 -2.412 1 98.94 87 VAL B N 1
ATOM 5328 C CA . VAL B 1 87 ? -0.029 -37.344 -2.824 1 98.94 87 VAL B CA 1
ATOM 5329 C C . VAL B 1 87 ? 0.143 -35.844 -2.877 1 98.94 87 VAL B C 1
ATOM 5331 O O . VAL B 1 87 ? -0.52 -35.156 -3.664 1 98.94 87 VAL B O 1
ATOM 5334 N N . VAL B 1 88 ? 1.079 -35.219 -2.072 1 98.56 88 VAL B N 1
ATOM 5335 C CA . VAL B 1 88 ? 1.132 -33.781 -1.988 1 98.56 88 VAL B CA 1
ATOM 5336 C C . VAL B 1 88 ? 2.586 -33.312 -1.927 1 98.56 88 VAL B C 1
ATOM 5338 O O . VAL B 1 88 ? 3.457 -34.031 -1.447 1 98.56 88 VAL B O 1
ATOM 5341 N N . ASN B 1 89 ? 2.852 -32.156 -2.488 1 96.81 89 ASN B N 1
ATOM 5342 C CA . ASN B 1 89 ? 4.07 -31.406 -2.211 1 96.81 89 ASN B CA 1
ATOM 5343 C C . ASN B 1 89 ? 3.857 -30.391 -1.097 1 96.81 89 ASN B C 1
ATOM 5345 O O . ASN B 1 89 ? 3.365 -29.281 -1.345 1 96.81 89 ASN B O 1
ATOM 5349 N N . ALA B 1 90 ? 4.258 -30.625 0.11 1 97.38 90 ALA B N 1
ATOM 5350 C CA . ALA B 1 90 ? 4.016 -29.781 1.274 1 97.38 90 ALA B CA 1
ATOM 5351 C C . ALA B 1 90 ? 5.207 -29.812 2.229 1 97.38 90 ALA B C 1
ATOM 5353 O O . ALA B 1 90 ? 5.219 -29.094 3.238 1 97.38 90 ALA B O 1
ATOM 5354 N N . GLY B 1 91 ? 6.238 -30.578 1.842 1 96.81 91 GLY B N 1
ATOM 5355 C CA . GLY B 1 91 ? 7.363 -30.781 2.742 1 96.81 91 GLY B CA 1
ATOM 5356 C C . GLY B 1 91 ? 8.312 -29.609 2.789 1 96.81 91 GLY B C 1
ATOM 5357 O O . GLY B 1 91 ? 9.016 -29.406 3.787 1 96.81 91 GLY B O 1
ATOM 5358 N N . ALA B 1 92 ? 8.344 -28.859 1.725 1 95.06 92 ALA B N 1
ATOM 5359 C CA . ALA B 1 92 ? 9.219 -27.703 1.591 1 95.06 92 ALA B CA 1
ATOM 5360 C C . ALA B 1 92 ? 10.664 -28.062 1.941 1 95.06 92 ALA B C 1
ATOM 5362 O O . ALA B 1 92 ? 11.289 -28.891 1.27 1 95.06 92 ALA B O 1
ATOM 5363 N N . SER B 1 93 ? 11.219 -27.547 3.111 1 93.94 93 SER B N 1
ATOM 5364 C CA . SER B 1 93 ? 12.633 -27.781 3.424 1 93.94 93 SER B CA 1
ATOM 5365 C C . SER B 1 93 ? 12.789 -28.766 4.574 1 93.94 93 SER B C 1
ATOM 5367 O O . SER B 1 93 ? 13.859 -28.875 5.168 1 93.94 93 SER B O 1
ATOM 5369 N N . ASP B 1 94 ? 11.664 -29.5 4.91 1 94.75 94 ASP B N 1
ATOM 5370 C CA . ASP B 1 94 ? 11.75 -30.5 5.969 1 94.75 94 ASP B CA 1
ATOM 5371 C C . ASP B 1 94 ? 10.648 -31.547 5.824 1 94.75 94 ASP B C 1
ATOM 5373 O O . ASP B 1 94 ? 9.82 -31.719 6.719 1 94.75 94 ASP B O 1
ATOM 5377 N N . THR B 1 95 ? 10.727 -32.375 4.832 1 96.94 95 THR B N 1
ATOM 5378 C CA . THR B 1 95 ? 9.711 -33.344 4.5 1 96.94 95 THR B CA 1
ATOM 5379 C C . THR B 1 95 ? 9.688 -34.469 5.535 1 96.94 95 THR B C 1
ATOM 5381 O O . THR B 1 95 ? 8.617 -35 5.863 1 96.94 95 THR B O 1
ATOM 5384 N N . GLU B 1 96 ? 10.805 -34.844 6.066 1 96.38 96 GLU B N 1
ATOM 5385 C CA . GLU B 1 96 ? 10.883 -35.875 7.094 1 96.38 96 GLU B CA 1
ATOM 5386 C C . GLU B 1 96 ? 10.109 -35.469 8.344 1 96.38 96 GLU B C 1
ATOM 5388 O O . GLU B 1 96 ? 9.367 -36.281 8.914 1 96.38 96 GLU B O 1
ATOM 5393 N N . LYS B 1 97 ? 10.359 -34.219 8.75 1 95.62 97 LYS B N 1
ATOM 5394 C CA . LYS B 1 97 ? 9.641 -33.75 9.922 1 95.62 97 LYS B CA 1
ATOM 5395 C C . LYS B 1 97 ? 8.133 -33.719 9.672 1 95.62 97 LYS B C 1
ATOM 5397 O O . LYS B 1 97 ? 7.34 -34.031 10.555 1 95.62 97 LYS B O 1
ATOM 5402 N N . LEU B 1 98 ? 7.777 -33.281 8.492 1 97.62 98 LEU B N 1
ATOM 5403 C CA . LEU B 1 98 ? 6.359 -33.312 8.148 1 97.62 98 LEU B CA 1
ATOM 5404 C C . LEU B 1 98 ? 5.801 -34.719 8.258 1 97.62 98 LEU B C 1
ATOM 5406 O O . LEU B 1 98 ? 4.688 -34.906 8.75 1 97.62 98 LEU B O 1
ATOM 5410 N N . HIS B 1 99 ? 6.512 -35.688 7.777 1 98.31 99 HIS B N 1
ATOM 5411 C CA . HIS B 1 99 ? 6.113 -37.094 7.891 1 98.31 99 HIS B CA 1
ATOM 5412 C C . HIS B 1 99 ? 5.836 -37.469 9.336 1 98.31 99 HIS B C 1
ATOM 5414 O O . HIS B 1 99 ? 4.809 -38.062 9.641 1 98.31 99 HIS B O 1
ATOM 5420 N N . GLN B 1 100 ? 6.746 -37.062 10.234 1 97.56 100 GLN B N 1
ATOM 5421 C CA . GLN B 1 100 ? 6.594 -37.406 11.648 1 97.56 100 GLN B CA 1
ATOM 5422 C C . GLN B 1 100 ? 5.316 -36.781 12.219 1 97.56 100 GLN B C 1
ATOM 5424 O O . GLN B 1 100 ? 4.559 -37.438 12.922 1 97.56 100 GLN B O 1
ATOM 5429 N N . VAL B 1 101 ? 5.105 -35.531 11.836 1 97.75 101 VAL B N 1
ATOM 5430 C CA . VAL B 1 101 ? 3.939 -34.844 12.344 1 97.75 101 VAL B CA 1
ATOM 5431 C C . VAL B 1 101 ? 2.662 -35.469 11.812 1 97.75 101 VAL B C 1
ATOM 5433 O O . VAL B 1 101 ? 1.68 -35.625 12.539 1 97.75 101 VAL B O 1
ATOM 5436 N N . VAL B 1 102 ? 2.652 -35.844 10.555 1 98.56 102 VAL B N 1
ATOM 5437 C CA . VAL B 1 102 ? 1.477 -36.438 9.93 1 98.56 102 VAL B CA 1
ATOM 5438 C C . VAL B 1 102 ? 1.189 -37.812 10.57 1 98.56 102 VAL B C 1
ATOM 5440 O O . VAL B 1 102 ? 0.033 -38.125 10.836 1 98.56 102 VAL B O 1
ATOM 5443 N N . VAL B 1 103 ? 2.186 -38.594 10.844 1 98.44 103 VAL B N 1
ATOM 5444 C CA . VAL B 1 103 ? 2.031 -39.906 11.492 1 98.44 103 VAL B CA 1
ATOM 5445 C C . VAL B 1 103 ? 1.406 -39.719 12.875 1 98.44 103 VAL B C 1
ATOM 5447 O O . VAL B 1 103 ? 0.514 -40.469 13.266 1 98.44 103 VAL B O 1
ATOM 5450 N N . GLU B 1 104 ? 1.902 -38.719 13.57 1 98.06 104 GLU B N 1
ATOM 5451 C CA . GLU B 1 104 ? 1.355 -38.438 14.891 1 98.06 104 GLU B CA 1
ATOM 5452 C C . GLU B 1 104 ? -0.122 -38.062 14.805 1 98.06 104 GLU B C 1
ATOM 5454 O O . GLU B 1 104 ? -0.925 -38.469 15.633 1 98.06 104 GLU B O 1
ATOM 5459 N N . LYS B 1 105 ? -0.44 -37.25 13.844 1 98.06 105 LYS B N 1
ATOM 5460 C CA . LYS B 1 105 ? -1.823 -36.812 13.68 1 98.06 105 LYS B CA 1
ATOM 5461 C C . LYS B 1 105 ? -2.73 -37.969 13.312 1 98.06 105 LYS B C 1
ATOM 5463 O O . LYS B 1 105 ? -3.902 -38 13.703 1 98.06 105 LYS B O 1
ATOM 5468 N N . ILE B 1 106 ? -2.293 -38.875 12.5 1 98.5 106 ILE B N 1
ATOM 5469 C CA . ILE B 1 106 ? -3.047 -40.062 12.117 1 98.5 106 ILE B CA 1
ATOM 5470 C C . ILE B 1 106 ? -3.314 -40.938 13.344 1 98.5 106 ILE B C 1
ATOM 5472 O O . ILE B 1 106 ? -4.441 -41.375 13.562 1 98.5 106 ILE B O 1
AT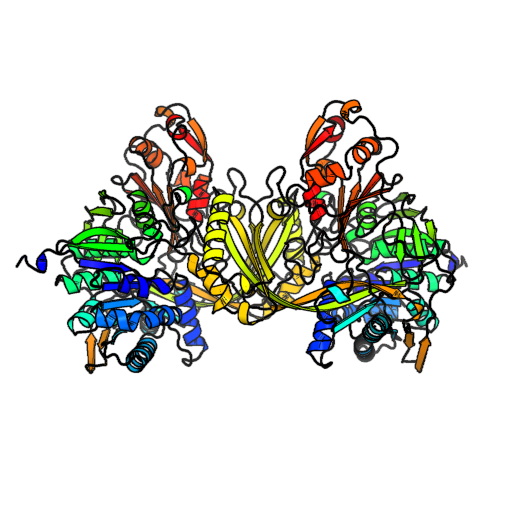OM 5476 N N . ALA B 1 107 ? -2.305 -41.156 14.156 1 98.06 107 ALA B N 1
ATOM 5477 C CA . ALA B 1 107 ? -2.441 -41.938 15.383 1 98.06 107 ALA B CA 1
ATOM 5478 C C . ALA B 1 107 ? -3.438 -41.281 16.344 1 98.06 107 ALA B C 1
ATOM 5480 O O . ALA B 1 107 ? -4.262 -41.969 16.953 1 98.06 107 ALA B O 1
ATOM 5481 N N . ALA B 1 108 ? -3.299 -40.031 16.453 1 97.88 108 ALA B N 1
ATOM 5482 C CA . ALA B 1 108 ? -4.184 -39.281 17.344 1 97.88 108 ALA B CA 1
ATOM 5483 C C . ALA B 1 108 ? -5.641 -39.406 16.906 1 97.88 108 ALA B C 1
ATOM 5485 O O . ALA B 1 108 ? -6.551 -39.375 17.734 1 97.88 108 ALA B O 1
ATOM 5486 N N . ALA B 1 109 ? -5.844 -39.625 15.648 1 97.75 109 ALA B N 1
ATOM 5487 C CA . ALA B 1 109 ? -7.191 -39.781 15.102 1 97.75 109 ALA B CA 1
ATOM 5488 C C . ALA B 1 109 ? -7.66 -41.219 15.195 1 97.75 109 ALA B C 1
ATOM 5490 O O . ALA B 1 109 ? -8.789 -41.562 14.812 1 97.75 109 ALA B O 1
ATOM 5491 N N . GLY B 1 110 ? -6.848 -42.156 15.641 1 97.94 110 GLY B N 1
ATOM 5492 C CA . GLY B 1 110 ? -7.191 -43.562 15.766 1 97.94 110 GLY B CA 1
ATOM 5493 C C . GLY B 1 110 ? -7.152 -44.312 14.445 1 97.94 110 GLY B C 1
ATOM 5494 O O . GLY B 1 110 ? -7.859 -45.281 14.273 1 97.94 110 GLY B O 1
ATOM 5495 N N . LEU B 1 111 ? -6.387 -43.781 13.531 1 98.38 111 LEU B N 1
ATOM 5496 C CA . LEU B 1 111 ? -6.301 -44.375 12.203 1 98.38 111 LEU B CA 1
ATOM 5497 C C . LEU B 1 111 ? -4.949 -45.031 12 1 98.38 111 LEU B C 1
ATOM 5499 O O . LEU B 1 111 ? -4.055 -44.938 12.844 1 98.38 111 LEU B O 1
ATOM 5503 N N . SER B 1 112 ? -4.805 -45.781 10.852 1 96.56 112 SER B N 1
ATOM 5504 C CA . SER B 1 112 ? -3.574 -46.531 10.602 1 96.56 112 SER B CA 1
ATOM 5505 C C . SER B 1 112 ? -3.086 -46.312 9.172 1 96.56 112 SER B C 1
ATOM 5507 O O . SER B 1 112 ? -2.49 -47.219 8.578 1 96.56 112 SER B O 1
ATOM 5509 N N . LEU B 1 113 ? -3.414 -45.188 8.625 1 98.44 113 LEU B N 1
ATOM 5510 C CA . LEU B 1 113 ? -2.947 -44.844 7.281 1 98.44 113 LEU B CA 1
ATOM 5511 C C . LEU B 1 113 ? -1.425 -44.906 7.207 1 98.44 113 LEU B C 1
ATOM 5513 O O . LEU B 1 113 ? -0.741 -44.438 8.125 1 98.44 113 LEU B O 1
ATOM 5517 N N . LYS B 1 114 ? -0.854 -45.5 6.156 1 98.56 114 LYS B N 1
ATOM 5518 C CA . LYS B 1 114 ? 0.587 -45.594 5.941 1 98.56 114 LYS B CA 1
ATOM 5519 C C . LYS B 1 114 ? 1.105 -44.344 5.195 1 98.56 114 LYS B C 1
ATOM 5521 O O . LYS B 1 114 ? 0.592 -44 4.129 1 98.56 114 LYS B O 1
ATOM 5526 N N . VAL B 1 115 ? 2.141 -43.75 5.766 1 98.88 115 VAL B N 1
ATOM 5527 C CA . VAL B 1 115 ? 2.656 -42.5 5.211 1 98.88 115 VAL B CA 1
ATOM 5528 C C . VAL B 1 115 ? 4.09 -42.688 4.723 1 98.88 115 VAL B C 1
ATOM 5530 O O . VAL B 1 115 ? 4.941 -43.188 5.469 1 98.88 115 VAL B O 1
ATOM 5533 N N . ALA B 1 116 ? 4.387 -42.406 3.48 1 98.88 116 ALA B N 1
ATOM 5534 C CA . ALA B 1 116 ? 5.73 -42.375 2.906 1 98.88 116 ALA B CA 1
ATOM 5535 C C . ALA B 1 116 ? 6.148 -40.938 2.615 1 98.88 116 ALA B C 1
ATOM 5537 O O . ALA B 1 116 ? 5.309 -40.031 2.594 1 98.88 116 ALA B O 1
ATOM 5538 N N . TRP B 1 117 ? 7.398 -40.656 2.445 1 98.81 117 TRP B N 1
ATOM 5539 C CA . TRP B 1 117 ? 7.852 -39.344 2.012 1 98.81 117 TRP B CA 1
ATOM 5540 C C . TRP B 1 117 ? 9.023 -39.469 1.041 1 98.81 117 TRP B C 1
ATOM 5542 O O . TRP B 1 117 ? 9.773 -40.438 1.076 1 98.81 117 TRP B O 1
ATOM 5552 N N . ILE B 1 118 ? 9.117 -38.562 0.153 1 98.81 118 ILE B N 1
ATOM 5553 C CA . ILE B 1 118 ? 10.109 -38.531 -0.91 1 98.81 118 ILE B CA 1
ATOM 5554 C C . ILE B 1 118 ? 11.266 -37.625 -0.533 1 98.81 118 ILE B C 1
ATOM 5556 O O . ILE B 1 118 ? 11.039 -36.469 -0.128 1 98.81 118 ILE B O 1
ATOM 5560 N N . GLY B 1 119 ? 12.469 -38.062 -0.608 1 97.94 119 GLY B N 1
ATOM 5561 C CA . GLY B 1 119 ? 13.664 -37.281 -0.331 1 97.94 119 GLY B CA 1
ATOM 5562 C C . GLY B 1 119 ? 14.578 -37.156 -1.531 1 97.94 119 GLY B C 1
ATOM 5563 O O . GLY B 1 119 ? 14.406 -37.844 -2.533 1 97.94 119 GLY B O 1
ATOM 5564 N N . GLY B 1 120 ? 15.523 -36.25 -1.395 1 97.88 120 GLY B N 1
ATOM 5565 C CA . GLY B 1 120 ? 16.562 -36.094 -2.398 1 97.88 120 GLY B CA 1
ATOM 5566 C C . GLY B 1 120 ? 16.547 -34.719 -3.039 1 97.88 120 GLY B C 1
ATOM 5567 O O . GLY B 1 120 ? 17.484 -34.344 -3.748 1 97.88 120 GLY B O 1
ATOM 5568 N N . ASP B 1 121 ? 15.555 -33.906 -2.752 1 97.88 121 ASP B N 1
ATOM 5569 C CA . ASP B 1 121 ? 15.414 -32.625 -3.412 1 97.88 121 ASP B CA 1
ATOM 5570 C C . ASP B 1 121 ? 16.391 -31.609 -2.832 1 97.88 121 ASP B C 1
ATOM 5572 O O . ASP B 1 121 ? 16.688 -30.594 -3.465 1 97.88 121 ASP B O 1
ATOM 5576 N N . GLU B 1 122 ? 16.891 -31.719 -1.571 1 96.5 122 GLU B N 1
ATOM 5577 C CA . GLU B 1 122 ? 17.875 -30.828 -0.975 1 96.5 122 GLU B CA 1
ATOM 5578 C C . GLU B 1 122 ? 19.281 -31.141 -1.486 1 96.5 122 GLU B C 1
ATOM 5580 O O . GLU B 1 122 ? 19.844 -32.188 -1.164 1 96.5 122 GLU B O 1
ATOM 5585 N N . VAL B 1 123 ? 19.875 -30.172 -2.23 1 98.19 123 VAL B N 1
ATOM 5586 C CA . VAL B 1 123 ? 21.062 -30.562 -2.998 1 98.19 123 VAL B CA 1
ATOM 5587 C C . VAL B 1 123 ? 22.141 -29.5 -2.857 1 98.19 123 VAL B C 1
ATOM 5589 O O . VAL B 1 123 ? 22.938 -29.281 -3.781 1 98.19 123 VAL B O 1
ATOM 5592 N N . LEU B 1 124 ? 22.188 -28.75 -1.848 1 97.12 124 LEU B N 1
ATOM 5593 C CA . LEU B 1 124 ? 23.234 -27.734 -1.692 1 97.12 124 LEU B CA 1
ATOM 5594 C C . LEU B 1 124 ? 24.625 -28.359 -1.788 1 97.12 124 LEU B C 1
ATOM 5596 O O . LEU B 1 124 ? 25.516 -27.781 -2.406 1 97.12 124 LEU B O 1
ATOM 5600 N N . ASP B 1 125 ? 24.828 -29.516 -1.154 1 97.19 125 ASP B N 1
ATOM 5601 C CA . ASP B 1 125 ? 26.109 -30.203 -1.187 1 97.19 125 ASP B CA 1
ATOM 5602 C C . ASP B 1 125 ? 26.484 -30.594 -2.613 1 97.19 125 ASP B C 1
ATOM 5604 O O . ASP B 1 125 ? 27.656 -30.516 -3 1 97.19 125 ASP B O 1
ATOM 5608 N N . VAL B 1 126 ? 25.484 -31.031 -3.32 1 97.44 126 VAL B N 1
ATOM 5609 C CA . VAL B 1 126 ? 25.703 -31.406 -4.715 1 97.44 126 VAL B CA 1
ATOM 5610 C C . VAL B 1 126 ? 26.125 -30.188 -5.52 1 97.44 126 VAL B C 1
ATOM 5612 O O . VAL B 1 126 ? 27.062 -30.266 -6.324 1 97.44 126 VAL B O 1
ATOM 5615 N N . VAL B 1 127 ? 25.484 -29.062 -5.34 1 97.5 127 VAL B N 1
ATOM 5616 C CA . VAL B 1 127 ? 25.766 -27.812 -6.043 1 97.5 127 VAL B CA 1
ATOM 5617 C C . VAL B 1 127 ? 27.188 -27.359 -5.711 1 97.5 127 VAL B C 1
ATOM 5619 O O . VAL B 1 127 ? 27.969 -27.016 -6.609 1 97.5 127 VAL B O 1
ATOM 5622 N N . LYS B 1 128 ? 27.531 -27.391 -4.457 1 96.25 128 LYS B N 1
ATOM 5623 C CA . LYS B 1 128 ? 28.859 -26.953 -4.031 1 96.25 128 LYS B CA 1
ATOM 5624 C C . LYS B 1 128 ? 29.953 -27.828 -4.66 1 96.25 128 LYS B C 1
ATOM 5626 O O . LYS B 1 128 ? 30.969 -27.312 -5.137 1 96.25 128 LYS B O 1
ATOM 5631 N N . LYS B 1 129 ? 29.719 -29.078 -4.594 1 96.38 129 LYS B N 1
ATOM 5632 C CA . LYS B 1 129 ? 30.672 -30 -5.195 1 96.38 129 LYS B CA 1
ATOM 5633 C C . LYS B 1 129 ? 30.812 -29.766 -6.695 1 96.38 129 LYS B C 1
ATOM 5635 O O . LYS B 1 129 ? 31.922 -29.719 -7.223 1 96.38 129 LYS B O 1
ATOM 5640 N N . ALA B 1 130 ? 29.703 -29.609 -7.332 1 95.38 130 ALA B N 1
ATOM 5641 C CA . ALA B 1 130 ? 29.703 -29.391 -8.773 1 95.38 130 ALA B CA 1
ATOM 5642 C C . ALA B 1 130 ? 30.422 -28.094 -9.133 1 95.38 130 ALA B C 1
ATOM 5644 O O . ALA B 1 130 ? 31.109 -28.016 -10.156 1 95.38 130 ALA B O 1
ATOM 5645 N N . VAL B 1 131 ? 30.266 -27.078 -8.391 1 94.44 131 VAL B N 1
ATOM 5646 C CA . VAL B 1 131 ? 30.953 -25.797 -8.609 1 94.44 131 VAL B CA 1
ATOM 5647 C C . VAL B 1 131 ? 32.469 -26.016 -8.516 1 94.44 131 VAL B C 1
ATOM 5649 O O . VAL B 1 131 ? 33.219 -25.5 -9.344 1 94.44 131 VAL B O 1
ATOM 5652 N N . THR B 1 132 ? 32.906 -26.75 -7.52 1 93.88 132 THR B N 1
ATOM 5653 C CA . THR B 1 132 ? 34.312 -27.016 -7.324 1 93.88 132 THR B CA 1
ATOM 5654 C C . THR B 1 132 ? 34.875 -27.828 -8.492 1 93.88 132 THR B C 1
ATOM 5656 O O . THR B 1 132 ? 36.031 -27.688 -8.844 1 93.88 132 THR B O 1
ATOM 5659 N N . GLU B 1 133 ? 34.031 -28.578 -9.07 1 94.44 133 GLU B N 1
ATOM 5660 C CA . GLU B 1 133 ? 34.438 -29.422 -10.188 1 94.44 133 GLU B CA 1
ATOM 5661 C C . GLU B 1 133 ? 34.344 -28.672 -11.508 1 94.44 133 GLU B C 1
ATOM 5663 O O . GLU B 1 133 ? 34.625 -29.234 -12.57 1 94.44 133 GLU B O 1
ATOM 5668 N N . GLY B 1 134 ? 33.875 -27.453 -11.5 1 92.31 134 GLY B N 1
ATOM 5669 C CA . GLY B 1 134 ? 33.969 -26.594 -12.68 1 92.31 134 GLY B CA 1
ATOM 5670 C C . GLY B 1 134 ? 32.656 -26.297 -13.312 1 92.31 134 GLY B C 1
ATOM 5671 O O . GLY B 1 134 ? 32.562 -25.578 -14.32 1 92.31 134 GLY B O 1
ATOM 5672 N N . ASN B 1 135 ? 31.578 -26.812 -12.766 1 93.12 135 ASN B N 1
ATOM 5673 C CA . ASN B 1 135 ? 30.266 -26.469 -13.289 1 93.12 135 ASN B CA 1
ATOM 5674 C C . ASN B 1 135 ? 29.938 -25 -13.07 1 93.12 135 ASN B C 1
ATOM 5676 O O . ASN B 1 135 ? 30.062 -24.484 -11.953 1 93.12 135 ASN B O 1
ATOM 5680 N N . LYS B 1 136 ? 29.484 -24.312 -14.039 1 93.56 136 LYS B N 1
ATOM 5681 C CA . LYS B 1 136 ? 29.25 -22.875 -13.969 1 93.56 136 LYS B CA 1
ATOM 5682 C C . LYS B 1 136 ? 27.812 -22.578 -13.57 1 93.56 136 LYS B C 1
ATOM 5684 O O . LYS B 1 136 ? 27.5 -21.469 -13.125 1 93.56 136 LYS B O 1
ATOM 5689 N N . PHE B 1 137 ? 26.922 -23.547 -13.734 1 95.44 137 PHE B N 1
ATOM 5690 C CA . PHE B 1 137 ? 25.5 -23.359 -13.469 1 95.44 137 PHE B CA 1
ATOM 5691 C C . PHE B 1 137 ? 24.953 -22.141 -14.195 1 95.44 137 PHE B C 1
ATOM 5693 O O . PHE B 1 137 ? 24.578 -21.156 -13.562 1 95.44 137 PHE B O 1
ATOM 5700 N N . LYS B 1 138 ? 24.812 -22.25 -15.445 1 96.38 138 LYS B N 1
ATOM 5701 C CA . LYS B 1 138 ? 24.25 -21.172 -16.266 1 96.38 138 LYS B CA 1
ATOM 5702 C C . LYS B 1 138 ? 22.781 -20.922 -15.914 1 96.38 138 LYS B C 1
ATOM 5704 O O . LYS B 1 138 ? 21.984 -21.859 -15.828 1 96.38 138 LYS B O 1
ATOM 5709 N N . SER B 1 139 ? 22.484 -19.625 -15.695 1 96.75 139 SER B N 1
ATOM 5710 C CA . SER B 1 139 ? 21.109 -19.266 -15.359 1 96.75 139 SER B CA 1
ATOM 5711 C C . SER B 1 139 ? 20.156 -19.562 -16.516 1 96.75 139 SER B C 1
ATOM 5713 O O . SER B 1 139 ? 20.484 -19.281 -17.672 1 96.75 139 SER B O 1
ATOM 5715 N N . LEU B 1 140 ? 18.969 -20.078 -16.188 1 96.12 140 LEU B N 1
ATOM 5716 C CA . LEU B 1 140 ? 17.938 -20.344 -17.172 1 96.12 140 LEU B CA 1
ATOM 5717 C C . LEU B 1 140 ? 17.234 -19.047 -17.578 1 96.12 140 LEU B C 1
ATOM 5719 O O . LEU B 1 140 ? 16.531 -19.016 -18.594 1 96.12 140 LEU B O 1
ATOM 5723 N N . THR B 1 141 ? 17.359 -18 -16.766 1 94.94 141 THR B N 1
ATOM 5724 C CA . THR B 1 141 ? 16.578 -16.797 -16.984 1 94.94 141 THR B CA 1
ATOM 5725 C C . THR B 1 141 ? 17.422 -15.703 -17.609 1 94.94 141 THR B C 1
ATOM 5727 O O . THR B 1 141 ? 17.062 -15.156 -18.656 1 94.94 141 THR B O 1
ATOM 5730 N N . HIS B 1 142 ? 18.625 -15.391 -17.094 1 93.88 142 HIS B N 1
ATOM 5731 C CA . HIS B 1 142 ? 19.406 -14.273 -17.594 1 93.88 142 HIS B CA 1
ATOM 5732 C C . HIS B 1 142 ? 20.703 -14.758 -18.25 1 93.88 142 HIS B C 1
ATOM 5734 O O . HIS B 1 142 ? 21.453 -13.961 -18.812 1 93.88 142 HIS B O 1
ATOM 5740 N N . GLY B 1 143 ? 21.062 -15.984 -18.203 1 94.94 143 GLY B N 1
ATOM 5741 C CA . GLY B 1 143 ? 22.156 -16.578 -18.953 1 94.94 143 GLY B CA 1
ATOM 5742 C C . GLY B 1 143 ? 23.516 -16.422 -18.281 1 94.94 143 GLY B C 1
ATOM 5743 O O . GLY B 1 143 ? 24.5 -17 -18.719 1 94.94 143 GLY B O 1
ATOM 5744 N N . GLY B 1 144 ? 23.578 -15.727 -17.188 1 95.25 144 GLY B N 1
ATOM 5745 C CA . GLY B 1 144 ? 24.812 -15.555 -16.453 1 95.25 144 GLY B CA 1
ATOM 5746 C C . GLY B 1 144 ? 25.203 -16.766 -15.641 1 95.25 144 GLY B C 1
ATOM 5747 O O . GLY B 1 144 ? 24.391 -17.703 -15.484 1 95.25 144 GLY B O 1
ATOM 5748 N N . ASN B 1 145 ? 26.453 -16.75 -15.109 1 96.94 145 ASN B N 1
ATOM 5749 C CA . ASN B 1 145 ? 26.969 -17.859 -14.32 1 96.94 145 ASN B CA 1
ATOM 5750 C C . ASN B 1 145 ? 26.781 -17.609 -12.82 1 96.94 145 ASN B C 1
ATOM 5752 O O . ASN B 1 145 ? 26.766 -16.469 -12.367 1 96.94 145 ASN B O 1
ATOM 5756 N N . LEU B 1 146 ? 26.672 -18.734 -12.109 1 97 146 LEU B N 1
ATOM 5757 C CA . LEU B 1 146 ? 26.484 -18.672 -10.664 1 97 146 LEU B CA 1
ATOM 5758 C C . LEU B 1 146 ? 27.625 -17.922 -10 1 97 146 LEU B C 1
ATOM 5760 O O . LEU B 1 146 ? 27.406 -17.156 -9.055 1 97 146 LEU B O 1
ATOM 5764 N N . VAL B 1 147 ? 28.859 -18.078 -10.438 1 93.19 147 VAL B N 1
ATOM 5765 C CA . VAL B 1 147 ? 30.047 -17.5 -9.82 1 93.19 147 VAL B CA 1
ATOM 5766 C C . VAL B 1 147 ? 29.969 -15.969 -9.906 1 93.19 147 VAL B C 1
ATOM 5768 O O . VAL B 1 147 ? 30.562 -15.266 -9.078 1 93.19 147 VAL B O 1
ATOM 5771 N N . ASP B 1 148 ? 29.25 -15.469 -10.875 1 95.06 148 ASP B N 1
ATOM 5772 C CA . ASP B 1 148 ? 29.156 -14.031 -11.094 1 95.06 148 ASP B CA 1
ATOM 5773 C C . ASP B 1 148 ? 27.984 -13.438 -10.297 1 95.06 148 ASP B C 1
ATOM 5775 O O . ASP B 1 148 ? 27.766 -12.227 -10.32 1 95.06 148 ASP B O 1
ATOM 5779 N N . TRP B 1 149 ? 27.266 -14.281 -9.602 1 94.56 149 TRP B N 1
ATOM 5780 C CA . TRP B 1 149 ? 26.078 -13.867 -8.875 1 94.56 149 TRP B CA 1
ATOM 5781 C C . TRP B 1 149 ? 26.422 -12.891 -7.758 1 94.56 149 TRP B C 1
ATOM 5783 O O . TRP B 1 149 ? 25.641 -12 -7.434 1 94.56 149 TRP B O 1
ATOM 5793 N N . GLY B 1 150 ? 27.625 -12.969 -7.23 1 93 150 GLY B N 1
ATOM 5794 C CA . GLY B 1 150 ? 28.094 -12.102 -6.168 1 93 150 GLY B CA 1
ATOM 5795 C C . GLY B 1 150 ? 27.5 -12.422 -4.816 1 93 150 GLY B C 1
ATOM 5796 O O . GLY B 1 150 ? 27.609 -11.633 -3.875 1 93 150 GLY B O 1
ATOM 5797 N N . LEU B 1 151 ? 26.781 -13.539 -4.637 1 95.75 151 LEU B N 1
ATOM 5798 C CA . LEU B 1 151 ? 26.172 -13.969 -3.385 1 95.75 151 LEU B CA 1
ATOM 5799 C C . LEU B 1 151 ? 26.594 -15.391 -3.035 1 95.75 151 LEU B C 1
ATOM 5801 O O . LEU B 1 151 ? 26.984 -16.156 -3.914 1 95.75 151 LEU B O 1
ATOM 5805 N N . GLU B 1 152 ? 26.5 -15.703 -1.778 1 94.88 152 GLU B N 1
ATOM 5806 C CA . GLU B 1 152 ? 26.828 -17.047 -1.31 1 94.88 152 GLU B CA 1
ATOM 5807 C C . GLU B 1 152 ? 25.578 -17.922 -1.242 1 94.88 152 GLU B C 1
ATOM 5809 O O . GLU B 1 152 ? 24.641 -17.625 -0.499 1 94.88 152 GLU B O 1
ATOM 5814 N N . PRO B 1 153 ? 25.594 -19.047 -1.99 1 96.25 153 PRO B N 1
ATOM 5815 C CA . PRO B 1 153 ? 24.469 -19.984 -1.853 1 96.25 153 PRO B CA 1
ATOM 5816 C C . PRO B 1 153 ? 24.328 -20.547 -0.439 1 96.25 153 PRO B C 1
ATOM 5818 O O . PRO B 1 153 ? 25.328 -21 0.14 1 96.25 153 PRO B O 1
ATOM 5821 N N . ILE B 1 154 ? 23.078 -20.5 0.106 1 95.69 154 ILE B N 1
ATOM 5822 C CA . ILE B 1 154 ? 22.891 -21.016 1.46 1 95.69 154 ILE B CA 1
ATOM 5823 C C . ILE B 1 154 ? 21.969 -22.219 1.432 1 95.69 154 ILE B C 1
ATOM 5825 O O . ILE B 1 154 ? 21.844 -22.953 2.42 1 95.69 154 ILE B O 1
ATOM 5829 N N . TYR B 1 155 ? 21.266 -22.453 0.375 1 95.56 155 TYR B N 1
ATOM 5830 C CA . TYR B 1 155 ? 20.328 -23.562 0.209 1 95.56 155 TYR B CA 1
ATOM 5831 C C . TYR B 1 155 ? 20.094 -23.859 -1.267 1 95.56 155 TYR B C 1
ATOM 5833 O O . TYR B 1 155 ? 20.344 -23.016 -2.125 1 95.56 155 TYR B O 1
ATOM 5841 N N . ALA B 1 156 ? 19.734 -25.031 -1.624 1 97.38 156 ALA B N 1
ATOM 5842 C CA . ALA B 1 156 ? 19.422 -25.422 -2.998 1 97.38 156 ALA B CA 1
ATOM 5843 C C . ALA B 1 156 ? 18.484 -26.625 -3.031 1 97.38 156 ALA B C 1
ATOM 5845 O O . ALA B 1 156 ? 18.641 -27.562 -2.246 1 97.38 156 ALA B O 1
ATOM 5846 N N . GLN B 1 157 ? 17.5 -26.531 -3.85 1 97.25 157 GLN B N 1
ATOM 5847 C CA . GLN B 1 157 ? 16.562 -27.641 -4.043 1 97.25 157 GLN B CA 1
ATOM 5848 C C . GLN B 1 157 ? 16.312 -27.891 -5.527 1 97.25 157 GLN B C 1
ATOM 5850 O O . GLN B 1 157 ? 16.172 -26.953 -6.309 1 97.25 157 GLN B O 1
ATOM 5855 N N . CYS B 1 158 ? 16.344 -29.109 -5.914 1 98 158 CYS B N 1
ATOM 5856 C CA . CYS B 1 158 ? 16.047 -29.5 -7.293 1 98 158 CYS B CA 1
ATOM 5857 C C . CYS B 1 158 ? 14.625 -30.031 -7.426 1 98 158 CYS B C 1
ATOM 5859 O O . CYS B 1 158 ? 13.984 -30.344 -6.422 1 98 158 CYS B O 1
ATOM 5861 N N . TYR B 1 159 ? 14.109 -30.062 -8.609 1 98 159 TYR B N 1
ATOM 5862 C CA . TYR B 1 159 ? 12.797 -30.625 -8.906 1 98 159 TYR B CA 1
ATOM 5863 C C . TYR B 1 159 ? 12.883 -32.125 -9.203 1 98 159 TYR B C 1
ATOM 5865 O O . TYR B 1 159 ? 13.438 -32.531 -10.227 1 98 159 TYR B O 1
ATOM 5873 N N . LEU B 1 160 ? 12.289 -32.906 -8.344 1 98.44 160 LEU B N 1
ATOM 5874 C CA . LEU B 1 160 ? 12.281 -34.375 -8.555 1 98.44 160 LEU B CA 1
ATOM 5875 C C . LEU B 1 160 ? 11.125 -34.781 -9.445 1 98.44 160 LEU B C 1
ATOM 5877 O O . LEU B 1 160 ? 10.164 -34.031 -9.617 1 98.44 160 LEU B O 1
ATOM 5881 N N . GLY B 1 161 ? 11.234 -35.938 -10.055 1 98.44 161 GLY B N 1
ATOM 5882 C CA . GLY B 1 161 ? 10.188 -36.5 -10.891 1 98.44 161 GLY B CA 1
ATOM 5883 C C . GLY B 1 161 ? 9.188 -37.344 -10.109 1 98.44 161 GLY B C 1
ATOM 5884 O O . GLY B 1 161 ? 9.055 -37.188 -8.891 1 98.44 161 GLY B O 1
ATOM 5885 N N . ALA B 1 162 ? 8.5 -38.219 -10.773 1 98.75 162 ALA B N 1
ATOM 5886 C CA . ALA B 1 162 ? 7.309 -38.875 -10.242 1 98.75 162 ALA B CA 1
ATOM 5887 C C . ALA B 1 162 ? 7.641 -40.281 -9.711 1 98.75 162 ALA B C 1
ATOM 5889 O O . ALA B 1 162 ? 6.852 -40.875 -8.984 1 98.75 162 ALA B O 1
ATOM 5890 N N . TRP B 1 163 ? 8.789 -40.812 -9.984 1 98.81 163 TRP B N 1
ATOM 5891 C CA . TRP B 1 163 ? 8.984 -42.25 -9.82 1 98.81 163 TRP B CA 1
ATOM 5892 C C . TRP B 1 163 ? 9.172 -42.594 -8.352 1 98.81 163 TRP B C 1
ATOM 5894 O O . TRP B 1 163 ? 8.914 -43.75 -7.953 1 98.81 163 TRP B O 1
ATOM 5904 N N . GLY B 1 164 ? 9.727 -41.656 -7.508 1 98.88 164 GLY B N 1
ATOM 5905 C CA . GLY B 1 164 ? 9.664 -41.875 -6.074 1 98.88 164 GLY B CA 1
ATOM 5906 C C . GLY B 1 164 ? 8.258 -42.062 -5.555 1 98.88 164 GLY B C 1
ATOM 5907 O O . GLY B 1 164 ? 8.023 -42.875 -4.652 1 98.88 164 GLY B O 1
ATOM 5908 N N . ILE B 1 165 ? 7.332 -41.344 -6.074 1 98.94 165 ILE B N 1
ATOM 5909 C CA . ILE B 1 165 ? 5.922 -41.438 -5.719 1 98.94 165 ILE B CA 1
ATOM 5910 C C . ILE B 1 165 ? 5.383 -42.812 -6.129 1 98.94 165 ILE B C 1
ATOM 5912 O O . ILE B 1 165 ? 4.684 -43.469 -5.355 1 98.94 165 ILE B O 1
ATOM 5916 N N . VAL B 1 166 ? 5.668 -43.281 -7.352 1 98.88 166 VAL B N 1
ATOM 5917 C CA . VAL B 1 166 ? 5.227 -44.562 -7.863 1 98.88 166 VAL B CA 1
ATOM 5918 C C . VAL B 1 166 ? 5.68 -45.688 -6.918 1 98.88 166 VAL B C 1
ATOM 5920 O O . VAL B 1 166 ? 4.887 -46.531 -6.535 1 98.88 166 VAL B O 1
ATOM 5923 N N . GLU B 1 167 ? 6.969 -45.656 -6.547 1 98.81 167 GLU B N 1
ATOM 5924 C CA . GLU B 1 167 ? 7.508 -46.719 -5.68 1 98.81 167 GLU B CA 1
ATOM 5925 C C . GLU B 1 167 ? 6.84 -46.688 -4.309 1 98.81 167 GLU B C 1
ATOM 5927 O O . GLU B 1 167 ? 6.555 -47.75 -3.734 1 98.81 167 GLU B O 1
ATOM 5932 N N . ALA B 1 168 ? 6.652 -45.469 -3.748 1 98.88 168 ALA B N 1
ATOM 5933 C CA . ALA B 1 168 ? 5.965 -45.344 -2.463 1 98.88 168 ALA B CA 1
ATOM 5934 C C . ALA B 1 168 ? 4.582 -46 -2.52 1 98.88 168 ALA B C 1
ATOM 5936 O O . ALA B 1 168 ? 4.203 -46.75 -1.617 1 98.88 168 ALA B O 1
ATOM 5937 N N . LEU B 1 169 ? 3.795 -45.688 -3.566 1 98.88 169 LEU B N 1
ATOM 5938 C CA . LEU B 1 169 ? 2.449 -46.25 -3.73 1 98.88 169 LEU B CA 1
ATOM 5939 C C . LEU B 1 169 ? 2.486 -47.75 -3.928 1 98.88 169 LEU B C 1
ATOM 5941 O O . LEU B 1 169 ? 1.666 -48.469 -3.361 1 98.88 169 LEU B O 1
ATOM 5945 N N . LYS B 1 170 ? 3.385 -48.25 -4.73 1 98.62 170 LYS B N 1
ATOM 5946 C CA . LYS B 1 170 ? 3.533 -49.688 -4.973 1 98.62 170 LYS B CA 1
ATOM 5947 C C . LYS B 1 170 ? 3.756 -50.438 -3.666 1 98.62 170 LYS B C 1
ATOM 5949 O O . LYS B 1 170 ? 3.34 -51.594 -3.533 1 98.62 170 LYS B O 1
ATOM 5954 N N . HIS B 1 171 ? 4.379 -49.812 -2.822 1 98.5 171 HIS B N 1
ATOM 5955 C CA . HIS B 1 171 ? 4.727 -50.469 -1.571 1 98.5 171 HIS B CA 1
ATOM 5956 C C . HIS B 1 171 ? 3.707 -50.156 -0.48 1 98.5 171 HIS B C 1
ATOM 5958 O O . HIS B 1 171 ? 4.012 -50.281 0.71 1 98.5 171 HIS B O 1
ATOM 5964 N N . GLY B 1 172 ? 2.609 -49.562 -0.815 1 98.12 172 GLY B N 1
ATOM 5965 C CA . GLY B 1 172 ? 1.441 -49.594 0.051 1 98.12 172 GLY B CA 1
ATOM 5966 C C . GLY B 1 172 ? 1.177 -48.281 0.744 1 98.12 172 GLY B C 1
ATOM 5967 O O . GLY B 1 172 ? 0.329 -48.188 1.635 1 98.12 172 GLY B O 1
ATOM 5968 N N . ALA B 1 173 ? 1.845 -47.25 0.398 1 98.75 173 ALA B N 1
ATOM 5969 C CA . ALA B 1 173 ? 1.59 -45.969 1.024 1 98.75 173 ALA B CA 1
ATOM 5970 C C . ALA B 1 173 ? 0.172 -45.5 0.733 1 98.75 173 ALA B C 1
ATOM 5972 O O . ALA B 1 173 ? -0.326 -45.656 -0.384 1 98.75 173 ALA B O 1
ATOM 5973 N N . ASP B 1 174 ? -0.532 -44.938 1.75 1 98.75 174 ASP B N 1
ATOM 5974 C CA . ASP B 1 174 ? -1.818 -44.281 1.607 1 98.75 174 ASP B CA 1
ATOM 5975 C C . ASP B 1 174 ? -1.628 -42.781 1.38 1 98.75 174 ASP B C 1
ATOM 5977 O O . ASP B 1 174 ? -2.447 -42.125 0.72 1 98.75 174 ASP B O 1
ATOM 5981 N N . ILE B 1 175 ? -0.642 -42.219 2 1 98.94 175 ILE B N 1
ATOM 5982 C CA . ILE B 1 175 ? -0.267 -40.812 1.886 1 98.94 175 ILE B CA 1
ATOM 5983 C C . ILE B 1 175 ? 1.204 -40.719 1.49 1 98.94 175 ILE B C 1
ATOM 5985 O O . ILE B 1 175 ? 2.068 -41.344 2.107 1 98.94 175 ILE B O 1
ATOM 5989 N N . VAL B 1 176 ? 1.509 -39.969 0.443 1 98.94 176 VAL B N 1
ATOM 5990 C CA . VAL B 1 176 ? 2.879 -39.688 0.026 1 98.94 176 VAL B CA 1
ATOM 5991 C C . VAL B 1 176 ? 3.17 -38.219 0.166 1 98.94 176 VAL B C 1
ATOM 5993 O O . VAL B 1 176 ? 2.516 -37.375 -0.469 1 98.94 176 VAL B O 1
ATOM 5996 N N . LEU B 1 177 ? 4.152 -37.844 1 1 98.88 177 LEU B N 1
ATOM 5997 C CA . LEU B 1 177 ? 4.582 -36.469 1.225 1 98.88 177 LEU B CA 1
ATOM 5998 C C . LEU B 1 177 ? 5.855 -36.156 0.442 1 98.88 177 LEU B C 1
ATOM 6000 O O . LEU B 1 177 ? 6.836 -36.906 0.531 1 98.88 177 LEU B O 1
ATOM 6004 N N . CYS B 1 178 ? 5.801 -35.125 -0.329 1 98.5 178 CYS B N 1
ATOM 6005 C CA . CYS B 1 178 ? 6.973 -34.75 -1.109 1 98.5 178 CYS B CA 1
ATOM 6006 C C . CYS B 1 178 ? 7.523 -33.406 -0.651 1 98.5 178 CYS B C 1
ATOM 6008 O O . CYS B 1 178 ? 6.777 -32.562 -0.162 1 98.5 178 CYS B O 1
ATOM 6010 N N . GLY B 1 179 ? 8.852 -33.25 -0.683 1 96.12 179 GLY B N 1
ATOM 6011 C CA . GLY B 1 179 ? 9.438 -31.906 -0.734 1 96.12 179 GLY B CA 1
ATOM 6012 C C . GLY B 1 179 ? 9.25 -31.219 -2.074 1 96.12 179 GLY B C 1
ATOM 6013 O O . GLY B 1 179 ? 8.125 -31.078 -2.553 1 96.12 179 GLY B O 1
ATOM 6014 N N . ARG B 1 180 ? 10.398 -30.906 -2.732 1 96.75 180 ARG B N 1
ATOM 6015 C CA . ARG B 1 180 ? 10.289 -30.312 -4.059 1 96.75 180 ARG B CA 1
ATOM 6016 C C . ARG B 1 180 ? 10.25 -31.391 -5.141 1 96.75 180 ARG B C 1
ATOM 6018 O O . ARG B 1 180 ? 11.25 -32.062 -5.387 1 96.75 180 ARG B O 1
ATOM 6025 N N . VAL B 1 181 ? 9.141 -31.609 -5.734 1 97.75 181 VAL B N 1
ATOM 6026 C CA . VAL B 1 181 ? 8.938 -32.312 -7 1 97.75 181 VAL B CA 1
ATOM 6027 C C . VAL B 1 181 ? 8.297 -31.359 -8.016 1 97.75 181 VAL B C 1
ATOM 6029 O O . VAL B 1 181 ? 7.773 -30.312 -7.648 1 97.75 181 VAL B O 1
ATOM 6032 N N . ALA B 1 182 ? 8.484 -31.688 -9.266 1 97.12 182 ALA B N 1
ATOM 6033 C CA . ALA B 1 182 ? 7.766 -30.859 -10.242 1 97.12 182 ALA B CA 1
ATOM 6034 C C . ALA B 1 182 ? 6.266 -30.859 -9.961 1 97.12 182 ALA B C 1
ATOM 6036 O O . ALA B 1 182 ? 5.715 -31.875 -9.508 1 97.12 182 ALA B O 1
ATOM 6037 N N . ASP B 1 183 ? 5.574 -29.812 -10.195 1 96.44 183 ASP B N 1
ATOM 6038 C CA . ASP B 1 183 ? 4.199 -29.578 -9.766 1 96.44 183 ASP B CA 1
ATOM 6039 C C . ASP B 1 183 ? 3.266 -30.656 -10.297 1 96.44 183 ASP B C 1
ATOM 6041 O O . ASP B 1 183 ? 2.328 -31.062 -9.609 1 96.44 183 ASP B O 1
ATOM 6045 N N . ALA B 1 184 ? 3.527 -31.141 -11.461 1 98.06 184 ALA B N 1
ATOM 6046 C CA . ALA B 1 184 ? 2.654 -32.125 -12.094 1 98.06 184 ALA B CA 1
ATOM 6047 C C . ALA B 1 184 ? 3.068 -33.562 -11.727 1 98.06 184 ALA B C 1
ATOM 6049 O O . ALA B 1 184 ? 2.352 -34.5 -12.023 1 98.06 184 ALA B O 1
ATOM 6050 N N . SER B 1 185 ? 4.203 -33.75 -11.055 1 98.69 185 SER B N 1
ATOM 6051 C CA . SER B 1 185 ? 4.758 -35.062 -10.773 1 98.69 185 SER B CA 1
ATOM 6052 C C . SER B 1 185 ? 3.818 -35.875 -9.891 1 98.69 185 SER B C 1
ATOM 6054 O O . SER B 1 185 ? 3.705 -37.094 -10.062 1 98.69 185 SER B O 1
ATOM 6056 N N . PRO B 1 186 ? 3.125 -35.281 -8.922 1 98.88 186 PRO B N 1
ATOM 6057 C CA . PRO B 1 186 ? 2.141 -36.062 -8.172 1 98.88 186 PRO B CA 1
ATOM 6058 C C . PRO B 1 186 ? 1.103 -36.719 -9.078 1 98.88 186 PRO B C 1
ATOM 6060 O O . PRO B 1 186 ? 0.787 -37.906 -8.898 1 98.88 186 PRO B O 1
ATOM 6063 N N . THR B 1 187 ? 0.597 -36.031 -10.078 1 98.88 187 THR B N 1
ATOM 6064 C CA . THR B 1 187 ? -0.39 -36.562 -11.008 1 98.88 187 THR B CA 1
ATOM 6065 C C . THR B 1 187 ? 0.23 -37.656 -11.883 1 98.88 187 THR B C 1
ATOM 6067 O O . THR B 1 187 ? -0.374 -38.688 -12.094 1 98.88 187 THR B O 1
ATOM 6070 N N . ILE B 1 188 ? 1.42 -37.406 -12.406 1 98.88 188 ILE B N 1
ATOM 6071 C CA . ILE B 1 188 ? 2.133 -38.406 -13.203 1 98.88 188 ILE B CA 1
ATOM 6072 C C . ILE B 1 188 ? 2.305 -39.688 -12.391 1 98.88 188 ILE B C 1
ATOM 6074 O O . ILE B 1 188 ? 2.041 -40.781 -12.891 1 98.88 188 ILE B O 1
ATOM 6078 N N . GLY B 1 189 ? 2.777 -39.531 -11.125 1 98.88 189 GLY B N 1
ATOM 6079 C CA . GLY B 1 189 ? 3.008 -40.656 -10.258 1 98.88 189 GLY B CA 1
ATOM 6080 C C . GLY B 1 189 ? 1.755 -41.469 -10 1 98.88 189 GLY B C 1
ATOM 6081 O O . GLY B 1 189 ? 1.789 -42.719 -10.047 1 98.88 189 GLY B O 1
ATOM 6082 N N . CYS B 1 190 ? 0.617 -40.844 -9.742 1 98.88 190 CYS B N 1
ATOM 6083 C CA . CYS B 1 190 ? -0.657 -41.5 -9.516 1 98.88 190 CYS B CA 1
ATOM 6084 C C . CYS B 1 190 ? -1.075 -42.312 -10.742 1 98.88 190 CYS B C 1
ATOM 6086 O O . CYS B 1 190 ? -1.457 -43.469 -10.625 1 98.88 190 CYS B O 1
ATOM 6088 N N . ALA B 1 191 ? -0.998 -41.719 -11.906 1 98.81 191 ALA B N 1
ATOM 6089 C CA . ALA B 1 191 ? -1.419 -42.375 -13.141 1 98.81 191 ALA B CA 1
ATOM 6090 C C . ALA B 1 191 ? -0.523 -43.562 -13.469 1 98.81 191 ALA B C 1
ATOM 6092 O O . ALA B 1 191 ? -1.016 -44.656 -13.781 1 98.81 191 ALA B O 1
ATOM 6093 N N . ALA B 1 192 ? 0.78 -43.312 -13.414 1 98.69 192 ALA B N 1
ATOM 6094 C CA . ALA B 1 192 ? 1.729 -44.375 -13.734 1 98.69 192 ALA B CA 1
ATOM 6095 C C . ALA B 1 192 ? 1.554 -45.594 -12.797 1 98.69 192 ALA B C 1
ATOM 6097 O O . ALA B 1 192 ? 1.617 -46.75 -13.234 1 98.69 192 ALA B O 1
ATOM 6098 N N . TYR B 1 193 ? 1.379 -45.344 -11.516 1 98.81 193 TYR B N 1
ATOM 6099 C CA . TYR B 1 193 ? 1.122 -46.406 -10.547 1 98.81 193 TYR B CA 1
ATOM 6100 C C . TYR B 1 193 ? -0.171 -47.156 -10.875 1 98.81 193 TYR B C 1
ATOM 6102 O O . TYR B 1 193 ? -0.191 -48.375 -10.938 1 98.81 193 TYR B O 1
ATOM 6110 N N . HIS B 1 194 ? -1.258 -46.406 -11.023 1 98.56 194 HIS B N 1
ATOM 6111 C CA . HIS B 1 194 ? -2.59 -46.969 -11.203 1 98.56 194 HIS B CA 1
ATOM 6112 C C . HIS B 1 194 ? -2.639 -47.906 -12.43 1 98.56 194 HIS B C 1
ATOM 6114 O O . HIS B 1 194 ? -3.23 -48.969 -12.375 1 98.56 194 HIS B O 1
ATOM 6120 N N . PHE B 1 195 ? -2.033 -47.469 -13.531 1 98.19 195 PHE B N 1
ATOM 6121 C CA . PHE B 1 195 ? -2.146 -48.188 -14.797 1 98.19 195 PHE B CA 1
ATOM 6122 C C . PHE B 1 195 ? -0.95 -49.094 -15 1 98.19 195 PHE B C 1
ATOM 6124 O O . PHE B 1 195 ? -0.909 -49.875 -15.961 1 98.19 195 PHE B O 1
ATOM 6131 N N . GLY B 1 196 ? 0.039 -49.031 -14.133 1 98.19 196 GLY B N 1
ATOM 6132 C CA . GLY B 1 196 ? 1.228 -49.844 -14.273 1 98.19 196 GLY B CA 1
ATOM 6133 C C . GLY B 1 196 ? 2.096 -49.438 -15.453 1 98.19 196 GLY B C 1
ATOM 6134 O O . GLY B 1 196 ? 2.629 -50.312 -16.156 1 98.19 196 GLY B O 1
ATOM 6135 N N . TRP B 1 197 ? 2.232 -48.156 -15.734 1 98.12 197 TRP B N 1
ATOM 6136 C CA . TRP B 1 197 ? 3.018 -47.656 -16.859 1 98.12 197 TRP B CA 1
ATOM 6137 C C . TRP B 1 197 ? 4.512 -47.812 -16.594 1 98.12 197 TRP B C 1
ATOM 6139 O O . TRP B 1 197 ? 4.945 -47.812 -15.438 1 98.12 197 TRP B O 1
ATOM 6149 N N . GLN B 1 198 ? 5.242 -47.938 -17.688 1 97.5 198 GLN B N 1
ATOM 6150 C CA . GLN B 1 198 ? 6.695 -48.031 -17.625 1 97.5 198 GLN B CA 1
ATOM 6151 C C . GLN B 1 198 ? 7.355 -46.688 -17.906 1 97.5 198 GLN B C 1
ATOM 6153 O O . GLN B 1 198 ? 6.711 -45.781 -18.422 1 97.5 198 GLN B O 1
ATOM 6158 N N . ARG B 1 199 ? 8.648 -46.594 -17.625 1 97.56 199 ARG B N 1
ATOM 6159 C CA . ARG B 1 199 ? 9.398 -45.344 -17.688 1 97.56 199 ARG B CA 1
ATOM 6160 C C . ARG B 1 199 ? 9.555 -44.844 -19.141 1 97.56 199 ARG B C 1
ATOM 6162 O O . ARG B 1 199 ? 9.797 -43.688 -19.375 1 97.56 199 ARG B O 1
ATOM 6169 N N . ASP B 1 200 ? 9.391 -45.812 -20.109 1 97.56 200 ASP B N 1
ATOM 6170 C CA . ASP B 1 200 ? 9.656 -45.438 -21.5 1 97.56 200 ASP B CA 1
ATOM 6171 C C . ASP B 1 200 ? 8.352 -45.219 -22.266 1 97.56 200 ASP B C 1
ATOM 6173 O O . ASP B 1 200 ? 8.352 -45.125 -23.5 1 97.56 200 ASP B O 1
ATOM 6177 N N . GLU B 1 201 ? 7.254 -45.25 -21.594 1 98 201 GLU B N 1
ATOM 6178 C CA . GLU B 1 201 ? 5.973 -44.969 -22.234 1 98 201 GLU B CA 1
ATOM 6179 C C . GLU B 1 201 ? 5.699 -43.469 -22.281 1 98 201 GLU B C 1
ATOM 6181 O O . GLU B 1 201 ? 4.695 -43 -21.734 1 98 201 GLU B O 1
ATOM 6186 N N . TYR B 1 202 ? 6.516 -42.812 -23.047 1 98.25 202 TYR B N 1
ATOM 6187 C CA . TYR B 1 202 ? 6.645 -41.375 -23.031 1 98.25 202 TYR B CA 1
ATOM 6188 C C . TYR B 1 202 ? 5.34 -40.719 -23.453 1 98.25 202 TYR B C 1
ATOM 6190 O O . TYR B 1 202 ? 4.98 -39.656 -22.922 1 98.25 202 TYR B O 1
ATOM 6198 N N . GLN B 1 203 ? 4.57 -41.281 -24.391 1 97.69 203 GLN B N 1
ATOM 6199 C CA . GLN B 1 203 ? 3.311 -40.688 -24.828 1 97.69 203 GLN B CA 1
ATOM 6200 C C . GLN B 1 203 ? 2.305 -40.625 -23.688 1 97.69 203 GLN B C 1
ATOM 6202 O O . GLN B 1 203 ? 1.631 -39.594 -23.5 1 97.69 203 GLN B O 1
ATOM 6207 N N . LYS B 1 204 ? 2.201 -41.75 -22.938 1 98.25 204 LYS B N 1
ATOM 6208 C CA . LYS B 1 204 ? 1.287 -41.812 -21.812 1 98.25 204 LYS B CA 1
ATOM 6209 C C . LYS B 1 204 ? 1.737 -40.875 -20.688 1 98.25 204 LYS B C 1
ATOM 6211 O O . LYS B 1 204 ? 0.923 -40.156 -20.109 1 98.25 204 LYS B O 1
ATOM 6216 N N . LEU B 1 205 ? 3.055 -40.844 -20.406 1 98.62 205 LEU B N 1
ATOM 6217 C CA . LEU B 1 205 ? 3.609 -40 -19.359 1 98.62 205 LEU B CA 1
ATOM 6218 C C . LEU B 1 205 ? 3.426 -38.531 -19.703 1 98.62 205 LEU B C 1
ATOM 6220 O O . LEU B 1 205 ? 3.15 -37.688 -18.828 1 98.62 205 LEU B O 1
ATOM 6224 N N . ALA B 1 206 ? 3.588 -38.156 -20.984 1 98.75 206 ALA B N 1
ATOM 6225 C CA . ALA B 1 206 ? 3.383 -36.781 -21.422 1 98.75 206 ALA B CA 1
ATOM 6226 C C . ALA B 1 206 ? 1.934 -36.344 -21.219 1 98.75 206 ALA B C 1
ATOM 6228 O O . ALA B 1 206 ? 1.665 -35.219 -20.828 1 98.75 206 ALA B O 1
ATOM 6229 N N . SER B 1 207 ? 1.028 -37.281 -21.516 1 98.44 207 SER B N 1
ATOM 6230 C CA . SER B 1 207 ? -0.384 -36.969 -21.297 1 98.44 207 SER B CA 1
ATOM 6231 C C . SER B 1 207 ? -0.675 -36.75 -19.812 1 98.44 207 SER B C 1
ATOM 6233 O O . SER B 1 207 ? -1.397 -35.812 -19.469 1 98.44 207 SER B O 1
ATOM 6235 N N . ALA B 1 208 ? -0.11 -37.562 -18.938 1 98.75 208 ALA B N 1
ATOM 6236 C CA . ALA B 1 208 ? -0.285 -37.375 -17.5 1 98.75 208 ALA B CA 1
ATOM 6237 C C . ALA B 1 208 ? 0.346 -36.062 -17.031 1 98.75 208 ALA B C 1
ATOM 6239 O O . ALA B 1 208 ? -0.165 -35.438 -16.109 1 98.75 208 ALA B O 1
ATOM 6240 N N . PHE B 1 209 ? 1.461 -35.719 -17.672 1 98.69 209 PHE B N 1
ATOM 6241 C CA . PHE B 1 209 ? 2.133 -34.469 -17.375 1 98.69 209 PHE B CA 1
ATOM 6242 C C . PHE B 1 209 ? 1.218 -33.281 -17.656 1 98.69 209 PHE B C 1
ATOM 6244 O O . PHE B 1 209 ? 1.026 -32.406 -16.797 1 98.69 209 PHE B O 1
ATOM 6251 N N . VAL B 1 210 ? 0.62 -33.25 -18.766 1 98.81 210 VAL B N 1
ATOM 6252 C CA . VAL B 1 210 ? -0.272 -32.156 -19.156 1 98.81 210 VAL B CA 1
ATOM 6253 C C . VAL B 1 210 ? -1.526 -32.188 -18.281 1 98.81 210 VAL B C 1
ATOM 6255 O O . VAL B 1 210 ? -2.037 -31.125 -17.891 1 98.81 210 VAL B O 1
ATOM 6258 N N . ALA B 1 211 ? -2.035 -33.406 -17.969 1 98.88 211 ALA B N 1
ATOM 6259 C CA . ALA B 1 211 ? -3.154 -33.531 -17.031 1 98.88 211 ALA B CA 1
ATOM 6260 C C . ALA B 1 211 ? -2.812 -32.875 -15.688 1 98.88 211 ALA B C 1
ATOM 6262 O O . ALA B 1 211 ? -3.629 -32.156 -15.109 1 98.88 211 ALA B O 1
ATOM 6263 N N . GLY B 1 212 ? -1.603 -33.188 -15.195 1 98.75 212 GLY B N 1
ATOM 6264 C CA . GLY B 1 212 ? -1.135 -32.562 -13.961 1 98.75 212 GLY B CA 1
ATOM 6265 C C . GLY B 1 212 ? -1.041 -31.062 -14.047 1 98.75 212 GLY B C 1
ATOM 6266 O O . GLY B 1 212 ? -1.37 -30.359 -13.094 1 98.75 212 GLY B O 1
ATOM 6267 N N . HIS B 1 213 ? -0.609 -30.547 -15.203 1 98.56 213 HIS B N 1
ATOM 6268 C CA . HIS B 1 213 ? -0.518 -29.109 -15.43 1 98.56 213 HIS B CA 1
ATOM 6269 C C . HIS B 1 213 ? -1.887 -28.453 -15.32 1 98.56 213 HIS B C 1
ATOM 6271 O O . HIS B 1 213 ? -1.998 -27.328 -14.828 1 98.56 213 HIS B O 1
ATOM 6277 N N . PHE B 1 214 ? -2.9 -29.109 -15.727 1 98.75 214 PHE B N 1
ATOM 6278 C CA . PHE B 1 214 ? -4.246 -28.562 -15.695 1 98.75 214 PHE B CA 1
ATOM 6279 C C . PHE B 1 214 ? -4.754 -28.438 -14.266 1 98.75 214 PHE B C 1
ATOM 6281 O O . PHE B 1 214 ? -5.523 -27.531 -13.945 1 98.75 214 PHE B O 1
ATOM 6288 N N . ILE B 1 215 ? -4.316 -29.344 -13.375 1 98.62 215 ILE B N 1
ATOM 6289 C CA . ILE B 1 215 ? -5.027 -29.344 -12.102 1 98.62 215 ILE B CA 1
ATOM 6290 C C . ILE B 1 215 ? -4.078 -28.938 -10.977 1 98.62 215 ILE B C 1
ATOM 6292 O O . ILE B 1 215 ? -4.508 -28.703 -9.844 1 98.62 215 ILE B O 1
ATOM 6296 N N . GLU B 1 216 ? -2.803 -28.703 -11.25 1 97.5 216 GLU B N 1
ATOM 6297 C CA . GLU B 1 216 ? -1.819 -28.422 -10.203 1 97.5 216 GLU B CA 1
ATOM 6298 C C . GLU B 1 216 ? -2.07 -27.047 -9.57 1 97.5 216 GLU B C 1
ATOM 6300 O O . GLU B 1 216 ? -1.729 -26.828 -8.406 1 97.5 216 GLU B O 1
ATOM 6305 N N . CYS B 1 217 ? -2.674 -26.094 -10.305 1 97.56 217 CYS B N 1
ATOM 6306 C CA . CYS B 1 217 ? -2.98 -24.766 -9.789 1 97.56 217 CYS B CA 1
ATOM 6307 C C . CYS B 1 217 ? -4.441 -24.656 -9.359 1 97.56 217 CYS B C 1
ATOM 6309 O O . CYS B 1 217 ? -5.07 -23.609 -9.516 1 97.56 217 CYS B O 1
ATOM 6311 N N . SER B 1 218 ? -4.934 -25.719 -8.898 1 97.5 218 SER B N 1
ATOM 6312 C CA . SER B 1 218 ? -6.258 -25.828 -8.289 1 97.5 218 SER B CA 1
ATOM 6313 C C . SER B 1 218 ? -7.332 -25.219 -9.18 1 97.5 218 SER B C 1
ATOM 6315 O O . SER B 1 218 ? -7.613 -25.734 -10.266 1 97.5 218 SER B O 1
ATOM 6317 N N . THR B 1 219 ? -7.953 -24.062 -8.75 1 98.44 219 THR B N 1
ATOM 6318 C CA . THR B 1 219 ? -9.195 -23.609 -9.367 1 98.44 219 THR B CA 1
ATOM 6319 C C . THR B 1 219 ? -8.914 -22.75 -10.594 1 98.44 219 THR B C 1
ATOM 6321 O O . THR B 1 219 ? -9.844 -22.234 -11.227 1 98.44 219 THR B O 1
ATOM 6324 N N . TYR B 1 220 ? -7.691 -22.594 -11.039 1 98.5 220 TYR B N 1
ATOM 6325 C CA . TYR B 1 220 ? -7.383 -21.812 -12.234 1 98.5 220 TYR B CA 1
ATOM 6326 C C . TYR B 1 220 ? -8.109 -22.375 -13.453 1 98.5 220 TYR B C 1
ATOM 6328 O O . TYR B 1 220 ? -8.688 -21.625 -14.242 1 98.5 220 TYR B O 1
ATOM 6336 N N . VAL B 1 221 ? -8.148 -23.688 -13.555 1 98.75 221 VAL B N 1
ATOM 6337 C CA . VAL B 1 221 ? -8.727 -24.312 -14.742 1 98.75 221 VAL B CA 1
ATOM 6338 C C . VAL B 1 221 ? -10.25 -24.312 -14.648 1 98.75 221 VAL B C 1
ATOM 6340 O O . VAL B 1 221 ? -10.938 -24.5 -15.648 1 98.75 221 VAL B O 1
ATOM 6343 N N . THR B 1 222 ? -10.805 -23.984 -13.461 1 98.75 222 THR B N 1
ATOM 6344 C CA . THR B 1 222 ? -12.258 -23.969 -13.289 1 98.75 222 THR B CA 1
ATOM 6345 C C . THR B 1 222 ? -12.773 -22.531 -13.25 1 98.75 222 THR B C 1
ATOM 6347 O O . THR B 1 222 ? -13.945 -22.297 -12.922 1 98.75 222 THR B O 1
ATOM 6350 N N . GLY B 1 223 ? -11.938 -21.609 -13.516 1 98.5 223 GLY B N 1
ATOM 6351 C CA . GLY B 1 223 ? -12.438 -20.25 -13.664 1 98.5 223 GLY B CA 1
ATOM 6352 C C . GLY B 1 223 ? -11.648 -19.234 -12.859 1 98.5 223 GLY B C 1
ATOM 6353 O O . GLY B 1 223 ? -11.828 -18.031 -13.023 1 98.5 223 GLY B O 1
ATOM 6354 N N . GLY B 1 224 ? -10.789 -19.641 -11.93 1 98.5 224 GLY B N 1
ATOM 6355 C CA . GLY B 1 224 ? -9.914 -18.719 -11.227 1 98.5 224 GLY B CA 1
ATOM 6356 C C . GLY B 1 224 ? -8.852 -18.109 -12.125 1 98.5 224 GLY B C 1
ATOM 6357 O O . GLY B 1 224 ? -8.367 -18.75 -13.047 1 98.5 224 GLY B O 1
ATOM 6358 N N . ASN B 1 225 ? -8.477 -16.781 -11.852 1 98.31 225 ASN B N 1
ATOM 6359 C CA . ASN B 1 225 ? -7.449 -16.078 -12.625 1 98.31 225 ASN B CA 1
ATOM 6360 C C . ASN B 1 225 ? -7.762 -16.109 -14.117 1 98.31 225 ASN B C 1
ATOM 6362 O O . ASN B 1 225 ? -6.852 -16.219 -14.945 1 98.31 225 ASN B O 1
ATOM 6366 N N . PHE B 1 226 ? -9.047 -16.094 -14.5 1 98.69 226 PHE B N 1
ATOM 6367 C CA . PHE B 1 226 ? -9.508 -16.219 -15.883 1 98.69 226 PHE B CA 1
ATOM 6368 C C . PHE B 1 226 ? -10.023 -14.883 -16.406 1 98.69 226 PHE B C 1
ATOM 6370 O O . PHE B 1 226 ? -10.883 -14.258 -15.781 1 98.69 226 PHE B O 1
ATOM 6377 N N . SER B 1 227 ? -9.531 -14.438 -17.578 1 98.38 227 SER B N 1
ATOM 6378 C CA . SER B 1 227 ? -9.898 -13.141 -18.125 1 98.38 227 SER B CA 1
ATOM 6379 C C . SER B 1 227 ? -11.391 -13.07 -18.438 1 98.38 227 SER B C 1
ATOM 6381 O O . SER B 1 227 ? -11.953 -11.984 -18.562 1 98.38 227 SER B O 1
ATOM 6383 N N . GLY B 1 228 ? -12.102 -14.211 -18.562 1 98.06 228 GLY B N 1
ATOM 6384 C CA . GLY B 1 228 ? -13.539 -14.266 -18.766 1 98.06 228 GLY B CA 1
ATOM 6385 C C . GLY B 1 228 ? -14.32 -14.375 -17.469 1 98.06 228 GLY B C 1
ATOM 6386 O O . GLY B 1 228 ? -15.422 -14.938 -17.453 1 98.06 228 GLY B O 1
ATOM 6387 N N . PHE B 1 229 ? -13.852 -13.836 -16.391 1 98.31 229 PHE B N 1
ATOM 6388 C CA . PHE B 1 229 ? -14.359 -14.039 -15.039 1 98.31 229 PHE B CA 1
ATOM 6389 C C . PHE B 1 229 ? -15.766 -13.477 -14.898 1 98.31 229 PHE B C 1
ATOM 6391 O O . PHE B 1 229 ? -16.516 -13.875 -14 1 98.31 229 PHE B O 1
ATOM 6398 N N . LYS B 1 230 ? -16.219 -12.508 -15.727 1 96.81 230 LYS B N 1
ATOM 6399 C CA . LYS B 1 230 ? -17.547 -11.898 -15.648 1 96.81 230 LYS B CA 1
ATOM 6400 C C . LYS B 1 230 ? -18.625 -12.898 -16.031 1 96.81 230 LYS B C 1
ATOM 6402 O O . LYS B 1 230 ? -19.797 -12.703 -15.719 1 96.81 230 LYS B O 1
ATOM 6407 N N . ASP B 1 231 ? -18.125 -14.078 -16.656 1 94.75 231 ASP B N 1
ATOM 6408 C CA . ASP B 1 231 ? -19.078 -15.07 -17.156 1 94.75 231 ASP B CA 1
ATOM 6409 C C . ASP B 1 231 ? -19.109 -16.297 -16.25 1 94.75 231 ASP B C 1
ATOM 6411 O O . ASP B 1 231 ? -19.734 -17.312 -16.594 1 94.75 231 ASP B O 1
ATOM 6415 N N . LEU B 1 232 ? -18.422 -16.25 -15.148 1 96.62 232 LEU B N 1
ATOM 6416 C CA . LEU B 1 232 ? -18.438 -17.391 -14.227 1 96.62 232 LEU B CA 1
ATOM 6417 C C . LEU B 1 232 ? -19.859 -17.766 -13.852 1 96.62 232 LEU B C 1
ATOM 6419 O O . LEU B 1 232 ? -20.734 -16.891 -13.719 1 96.62 232 LEU B O 1
ATOM 6423 N N . VAL B 1 233 ? -20.109 -19.031 -13.594 1 95.25 233 VAL B N 1
ATOM 6424 C CA . VAL B 1 233 ? -21.453 -19.562 -13.375 1 95.25 233 VAL B CA 1
ATOM 6425 C C . VAL B 1 233 ? -21.578 -20.062 -11.938 1 95.25 233 VAL B C 1
ATOM 6427 O O . VAL B 1 233 ? -20.594 -20.484 -11.336 1 95.25 233 VAL B O 1
ATOM 6430 N N . GLY B 1 234 ? -22.797 -19.953 -11.414 1 96.38 234 GLY B N 1
ATOM 6431 C CA . GLY B 1 234 ? -23.062 -20.484 -10.078 1 96.38 234 GLY B CA 1
ATOM 6432 C C . GLY B 1 234 ? -22.516 -19.609 -8.969 1 96.38 234 GLY B C 1
ATOM 6433 O O . GLY B 1 234 ? -22.438 -18.375 -9.109 1 96.38 234 GLY B O 1
ATOM 6434 N N . ASP B 1 235 ? -22.25 -20.25 -7.785 1 97 235 ASP B N 1
ATOM 6435 C CA . ASP B 1 235 ? -21.688 -19.531 -6.641 1 97 235 ASP B CA 1
ATOM 6436 C C . ASP B 1 235 ? -20.234 -19.141 -6.895 1 97 235 ASP B C 1
ATOM 6438 O O . ASP B 1 235 ? -19.328 -19.953 -6.707 1 97 235 ASP B O 1
ATOM 6442 N N . VAL B 1 236 ? -19.969 -17.938 -7.191 1 96.56 236 VAL B N 1
ATOM 6443 C CA . VAL B 1 236 ? -18.656 -17.453 -7.582 1 96.56 236 VAL B CA 1
ATOM 6444 C C . VAL B 1 236 ? -17.781 -17.281 -6.344 1 96.56 236 VAL B C 1
ATOM 6446 O O . VAL B 1 236 ? -16.578 -17.031 -6.457 1 96.56 236 VAL B O 1
ATOM 6449 N N . THR B 1 237 ? -18.344 -17.375 -5.176 1 97.19 237 THR B N 1
ATOM 6450 C CA . THR B 1 237 ? -17.562 -17.219 -3.949 1 97.19 237 THR B CA 1
ATOM 6451 C C . THR B 1 237 ? -16.969 -18.562 -3.52 1 97.19 237 THR B C 1
ATOM 6453 O O . THR B 1 237 ? -16.219 -18.625 -2.549 1 97.19 237 THR B O 1
ATOM 6456 N N . ASN B 1 238 ? -17.266 -19.609 -4.211 1 96.56 238 ASN B N 1
ATOM 6457 C CA . ASN B 1 238 ? -16.766 -20.953 -3.893 1 96.56 238 ASN B CA 1
ATOM 6458 C C . ASN B 1 238 ? -16.656 -21.828 -5.137 1 96.56 238 ASN B C 1
ATOM 6460 O O . ASN B 1 238 ? -17.453 -22.75 -5.32 1 96.56 238 ASN B O 1
ATOM 6464 N N . LEU B 1 239 ? -15.625 -21.625 -5.953 1 98.25 239 LEU B N 1
ATOM 6465 C CA . LEU B 1 239 ? -15.422 -22.359 -7.195 1 98.25 239 LEU B CA 1
ATOM 6466 C C . LEU B 1 239 ? -15.078 -23.828 -6.91 1 98.25 239 LEU B C 1
ATOM 6468 O O . LEU B 1 239 ? -14.398 -24.125 -5.922 1 98.25 239 LEU B O 1
ATOM 6472 N N . GLY B 1 240 ? -15.531 -24.688 -7.77 1 98.38 240 GLY B N 1
ATOM 6473 C CA . GLY B 1 240 ? -15.203 -26.094 -7.648 1 98.38 240 GLY B CA 1
ATOM 6474 C C . GLY B 1 240 ? -13.75 -26.391 -7.973 1 98.38 240 GLY B C 1
ATOM 6475 O O . GLY B 1 240 ? -13.172 -25.797 -8.875 1 98.38 240 GLY B O 1
ATOM 6476 N N . PHE B 1 241 ? -13.195 -27.344 -7.246 1 98.69 241 PHE B N 1
ATOM 6477 C CA . PHE B 1 241 ? -11.828 -27.781 -7.488 1 98.69 241 PHE B CA 1
ATOM 6478 C C . PHE B 1 241 ? -11.773 -28.75 -8.656 1 98.69 241 PHE B C 1
ATOM 6480 O O . PHE B 1 241 ? -12.766 -29.422 -8.961 1 98.69 241 PHE B O 1
ATOM 6487 N N . PRO B 1 242 ? -10.664 -28.844 -9.336 1 98.81 242 PRO B N 1
ATOM 6488 C CA . PRO B 1 242 ? -10.578 -29.578 -10.594 1 98.81 242 PRO B CA 1
ATOM 6489 C C . PRO B 1 242 ? -10.359 -31.078 -10.383 1 98.81 242 PRO B C 1
ATOM 6491 O O . PRO B 1 242 ? -9.789 -31.484 -9.359 1 98.81 242 PRO B O 1
ATOM 6494 N N . ILE B 1 243 ? -10.766 -31.859 -11.359 1 98.81 243 ILE B N 1
ATOM 6495 C CA . ILE B 1 243 ? -10.594 -33.312 -11.438 1 98.81 243 ILE B CA 1
ATOM 6496 C C . ILE B 1 243 ? -10.203 -33.719 -12.867 1 98.81 243 ILE B C 1
ATOM 6498 O O . ILE B 1 243 ? -10.734 -33.156 -13.836 1 98.81 243 ILE B O 1
ATOM 6502 N N . VAL B 1 244 ? -9.234 -34.594 -13.023 1 98.75 244 VAL B N 1
ATOM 6503 C CA . VAL B 1 244 ? -8.953 -35.219 -14.312 1 98.75 244 VAL B CA 1
ATOM 6504 C C . VAL B 1 244 ? -9.469 -36.656 -14.312 1 98.75 244 VAL B C 1
ATOM 6506 O O . VAL B 1 244 ? -9.367 -37.344 -13.305 1 98.75 244 VAL B O 1
ATOM 6509 N N . GLU B 1 245 ? -10.117 -37.062 -15.344 1 98.56 245 GLU B N 1
ATOM 6510 C CA . GLU B 1 245 ? -10.516 -38.438 -15.633 1 98.56 245 GLU B CA 1
ATOM 6511 C C . GLU B 1 245 ? -9.656 -39.031 -16.75 1 98.56 245 GLU B C 1
ATOM 6513 O O . GLU B 1 245 ? -9.75 -38.625 -17.906 1 98.56 245 GLU B O 1
ATOM 6518 N N . MET B 1 246 ? -8.883 -40 -16.406 1 98.25 246 MET B N 1
ATOM 6519 C CA . MET B 1 246 ? -7.871 -40.469 -17.344 1 98.25 246 MET B CA 1
ATOM 6520 C C . MET B 1 246 ? -8.094 -41.969 -17.656 1 98.25 246 MET B C 1
ATOM 6522 O O . MET B 1 246 ? -8.438 -42.75 -16.766 1 98.25 246 MET B O 1
ATOM 6526 N N . LYS B 1 247 ? -7.836 -42.312 -18.891 1 96.62 247 LYS B N 1
ATOM 6527 C CA . LYS B 1 247 ? -7.855 -43.719 -19.312 1 96.62 247 LYS B CA 1
ATOM 6528 C C . LYS B 1 247 ? -6.445 -44.312 -19.375 1 96.62 247 LYS B C 1
ATOM 6530 O O . LYS B 1 247 ? -5.461 -43.562 -19.297 1 96.62 247 LYS B O 1
ATOM 6535 N N . SER B 1 248 ? -6.398 -45.562 -19.562 1 96.5 248 SER B N 1
ATOM 6536 C CA . SER B 1 248 ? -5.125 -46.281 -19.5 1 96.5 248 SER B CA 1
ATOM 6537 C C . SER B 1 248 ? -4.223 -45.906 -20.672 1 96.5 248 SER B C 1
ATOM 6539 O O . SER B 1 248 ? -2.998 -46.031 -20.578 1 96.5 248 SER B O 1
ATOM 6541 N N . ASP B 1 249 ? -4.793 -45.406 -21.719 1 94.69 249 ASP B N 1
ATOM 6542 C CA . ASP B 1 249 ? -3.99 -45.031 -22.891 1 94.69 249 ASP B CA 1
ATOM 6543 C C . ASP B 1 249 ? -3.461 -43.625 -22.75 1 94.69 249 ASP B C 1
ATOM 6545 O O . ASP B 1 249 ? -2.799 -43.094 -23.656 1 94.69 249 ASP B O 1
ATOM 6549 N N . GLY B 1 250 ? -3.816 -42.969 -21.703 1 94.88 250 GLY B N 1
ATOM 6550 C CA . GLY B 1 250 ? -3.295 -41.656 -21.422 1 94.88 250 GLY B CA 1
ATOM 6551 C C . GLY B 1 250 ? -4.254 -40.531 -21.812 1 94.88 250 GLY B C 1
ATOM 6552 O O . GLY B 1 250 ? -4.07 -39.375 -21.406 1 94.88 250 GLY B O 1
ATOM 6553 N N . THR B 1 251 ? -5.289 -40.844 -22.547 1 95.06 251 THR B N 1
ATOM 6554 C CA . THR B 1 251 ? -6.285 -39.812 -22.844 1 95.06 251 THR B CA 1
ATOM 6555 C C . THR B 1 251 ? -7.035 -39.406 -21.594 1 95.06 251 THR B C 1
ATOM 6557 O O . THR B 1 251 ? -7.203 -40.188 -20.672 1 95.06 251 THR B O 1
ATOM 6560 N N . PHE B 1 252 ? -7.469 -38.156 -21.609 1 98.19 252 PHE B N 1
ATOM 6561 C CA . PHE B 1 252 ? -8.102 -37.719 -20.359 1 98.19 252 PHE B CA 1
ATOM 6562 C C . PHE B 1 252 ? -9.086 -36.594 -20.609 1 98.19 252 PHE B C 1
ATOM 6564 O O . PHE B 1 252 ? -9.086 -36 -21.688 1 98.19 252 PHE B O 1
ATOM 6571 N N . TYR B 1 253 ? -9.977 -36.375 -19.641 1 98.69 253 TYR B N 1
ATOM 6572 C CA . TYR B 1 253 ? -10.906 -35.281 -19.531 1 98.69 253 TYR B CA 1
ATOM 6573 C C . TYR B 1 253 ? -10.586 -34.406 -18.312 1 98.69 253 TYR B C 1
ATOM 6575 O O . TYR B 1 253 ? -10.125 -34.938 -17.297 1 98.69 253 TYR B O 1
ATOM 6583 N N . VAL B 1 254 ? -10.75 -33.125 -18.469 1 98.88 254 VAL B N 1
ATOM 6584 C CA . VAL B 1 254 ? -10.734 -32.219 -17.344 1 98.88 254 VAL B CA 1
ATOM 6585 C C . VAL B 1 254 ? -12.164 -31.891 -16.906 1 98.88 254 VAL B C 1
ATOM 6587 O O . VAL B 1 254 ? -13.023 -31.594 -17.75 1 98.88 254 VAL B O 1
ATOM 6590 N N . THR B 1 255 ? -12.453 -31.984 -15.68 1 98.69 255 THR B N 1
ATOM 6591 C CA . THR B 1 255 ? -13.75 -31.625 -15.102 1 98.69 255 THR B CA 1
ATOM 6592 C C . THR B 1 255 ? -13.562 -30.984 -13.727 1 98.69 255 THR B C 1
ATOM 6594 O O . THR B 1 255 ? -12.484 -30.484 -13.406 1 98.69 255 THR B O 1
ATOM 6597 N N . LYS B 1 256 ? -14.664 -30.812 -12.953 1 98.38 256 LYS B N 1
ATOM 6598 C CA . LYS B 1 256 ? -14.57 -30.156 -11.656 1 98.38 256 LYS B CA 1
ATOM 6599 C C . LYS B 1 256 ? -15.469 -30.844 -10.633 1 98.38 256 LYS B C 1
ATOM 6601 O O . LYS B 1 256 ? -16.266 -31.719 -10.984 1 98.38 256 LYS B O 1
ATOM 6606 N N . GLN B 1 257 ? -15.273 -30.438 -9.406 1 97 257 GLN B N 1
ATOM 6607 C CA . GLN B 1 257 ? -16.109 -30.875 -8.289 1 97 257 GLN B CA 1
ATOM 6608 C C . GLN B 1 257 ? -17.594 -30.656 -8.594 1 97 257 GLN B C 1
ATOM 6610 O O . GLN B 1 257 ? -17.969 -29.625 -9.141 1 97 257 GLN B O 1
ATOM 6615 N N . THR B 1 258 ? -18.406 -31.625 -8.18 1 94.75 258 THR B N 1
ATOM 6616 C CA . THR B 1 258 ? -19.844 -31.578 -8.445 1 94.75 258 THR B CA 1
ATOM 6617 C C . THR B 1 258 ? -20.516 -30.516 -7.574 1 94.75 258 THR B C 1
ATOM 6619 O O . THR B 1 258 ? -20.094 -30.281 -6.441 1 94.75 258 THR B O 1
ATOM 6622 N N . ASN B 1 259 ? -21.516 -29.828 -8.031 1 93.62 259 ASN B N 1
ATOM 6623 C CA . ASN B 1 259 ? -22.406 -28.906 -7.34 1 93.62 259 ASN B CA 1
ATOM 6624 C C . ASN B 1 259 ? -21.625 -27.703 -6.781 1 93.62 259 ASN B C 1
ATOM 6626 O O . ASN B 1 259 ? -21.891 -27.25 -5.668 1 93.62 259 ASN B O 1
ATOM 6630 N N . ARG B 1 260 ? -20.625 -27.312 -7.328 1 96 260 ARG B N 1
ATOM 6631 C CA . ARG B 1 260 ? -19.859 -26.125 -6.965 1 96 260 ARG B CA 1
ATOM 6632 C C . ARG B 1 260 ? -19.812 -25.125 -8.117 1 96 260 ARG B C 1
ATOM 6634 O O . ARG B 1 260 ? -20.094 -25.469 -9.266 1 96 260 ARG B O 1
ATOM 6641 N N . GLY B 1 261 ? -19.578 -23.875 -7.797 1 96.88 261 GLY B N 1
ATOM 6642 C CA . GLY B 1 261 ? -19.5 -22.844 -8.812 1 96.88 261 GLY B CA 1
ATOM 6643 C C . GLY B 1 261 ? -18.297 -22.984 -9.719 1 96.88 261 GLY B C 1
ATOM 6644 O O . GLY B 1 261 ? -17.516 -23.938 -9.586 1 96.88 261 GLY B O 1
ATOM 6645 N N . GLY B 1 262 ? -18.141 -22.078 -10.734 1 97.81 262 GLY B N 1
ATOM 6646 C CA . GLY B 1 262 ? -17.078 -22.141 -11.734 1 97.81 262 GLY B CA 1
ATOM 6647 C C . GLY B 1 262 ? -17.5 -22.875 -12.992 1 97.81 262 GLY B C 1
ATOM 6648 O O . GLY B 1 262 ? -18.672 -23.203 -13.172 1 97.81 262 GLY B O 1
ATOM 6649 N N . MET B 1 263 ? -16.547 -23.062 -13.828 1 98.31 263 MET B N 1
ATOM 6650 C CA . MET B 1 263 ? -16.812 -23.719 -15.109 1 98.31 263 MET B CA 1
ATOM 6651 C C . MET B 1 263 ? -15.547 -24.359 -15.664 1 98.31 263 MET B C 1
ATOM 6653 O O . MET B 1 263 ? -14.445 -23.906 -15.375 1 98.31 263 MET B O 1
ATOM 6657 N N . VAL B 1 264 ? -15.711 -25.422 -16.344 1 98.69 264 VAL B N 1
ATOM 6658 C CA . VAL B 1 264 ? -14.664 -26.031 -17.156 1 98.69 264 VAL B CA 1
ATOM 6659 C C . VAL B 1 264 ? -15.07 -25.969 -18.641 1 98.69 264 VAL B C 1
ATOM 6661 O O . VAL B 1 264 ? -15.953 -26.703 -19.078 1 98.69 264 VAL B O 1
ATOM 6664 N N . THR B 1 265 ? -14.445 -25.031 -19.312 1 98.56 265 THR B N 1
ATOM 6665 C CA . THR B 1 265 ? -14.664 -24.812 -20.75 1 98.56 265 THR B CA 1
ATOM 6666 C C . THR B 1 265 ? -13.352 -24.906 -21.516 1 98.56 265 THR B C 1
ATOM 6668 O O . THR B 1 265 ? -12.273 -24.938 -20.906 1 98.56 265 THR B O 1
ATOM 6671 N N . VAL B 1 266 ? -13.445 -25 -22.797 1 98.56 266 VAL B N 1
ATOM 6672 C CA . VAL B 1 266 ? -12.242 -25 -23.625 1 98.56 266 VAL B CA 1
ATOM 6673 C C . VAL B 1 266 ? -11.414 -23.75 -23.328 1 98.56 266 VAL B C 1
ATOM 6675 O O . VAL B 1 266 ? -10.188 -23.812 -23.266 1 98.56 266 VAL B O 1
ATOM 6678 N N . ASP B 1 267 ? -12.055 -22.562 -23.047 1 98.38 267 ASP B N 1
ATOM 6679 C CA . ASP B 1 267 ? -11.344 -21.312 -22.812 1 98.38 267 ASP B CA 1
ATOM 6680 C C . ASP B 1 267 ? -10.617 -21.344 -21.469 1 98.38 267 ASP B C 1
ATOM 6682 O O . ASP B 1 267 ? -9.477 -20.891 -21.375 1 98.38 267 ASP B O 1
ATOM 6686 N N . THR B 1 268 ? -11.328 -21.828 -20.391 1 98.69 268 THR B N 1
ATOM 6687 C CA . THR B 1 268 ? -10.625 -21.922 -19.109 1 98.69 268 THR B CA 1
ATOM 6688 C C . THR B 1 268 ? -9.445 -22.891 -19.203 1 98.69 268 THR B C 1
ATOM 6690 O O . THR B 1 268 ? -8.398 -22.656 -18.594 1 98.69 268 THR B O 1
ATOM 6693 N N . CYS B 1 269 ? -9.578 -23.938 -19.984 1 98.81 269 CYS B N 1
ATOM 6694 C CA . CYS B 1 269 ? -8.5 -24.906 -20.172 1 98.81 269 CYS B CA 1
ATOM 6695 C C . CYS B 1 269 ? -7.363 -24.297 -20.984 1 98.81 269 CYS B C 1
ATOM 6697 O O . CYS B 1 269 ? -6.191 -24.531 -20.688 1 98.81 269 CYS B O 1
ATOM 6699 N N . LYS B 1 270 ? -7.699 -23.5 -22.078 1 98.81 270 LYS B N 1
ATOM 6700 C CA . LYS B 1 270 ? -6.66 -22.797 -22.828 1 98.81 270 LYS B CA 1
ATOM 6701 C C . LYS B 1 270 ? -5.852 -21.875 -21.906 1 98.81 270 LYS B C 1
ATOM 6703 O O . LYS B 1 270 ? -4.621 -21.875 -21.969 1 98.81 270 LYS B O 1
ATOM 6708 N N . ALA B 1 271 ? -6.586 -21.141 -21.078 1 98.75 271 ALA B N 1
ATOM 6709 C CA . ALA B 1 271 ? -5.93 -20.219 -20.172 1 98.75 271 ALA B CA 1
ATOM 6710 C C . ALA B 1 271 ? -4.941 -20.953 -19.266 1 98.75 271 ALA B C 1
ATOM 6712 O O . ALA B 1 271 ? -3.801 -20.5 -19.094 1 98.75 271 ALA B O 1
ATOM 6713 N N . GLN B 1 272 ? -5.332 -22.047 -18.703 1 98.75 272 GLN B N 1
ATOM 6714 C CA . GLN B 1 272 ? -4.461 -22.797 -17.797 1 98.75 272 GLN B CA 1
ATOM 6715 C C . GLN B 1 272 ? -3.305 -23.438 -18.547 1 98.75 272 GLN B C 1
ATOM 6717 O O . GLN B 1 272 ? -2.178 -23.484 -18.062 1 98.75 272 GLN B O 1
ATOM 6722 N N . LEU B 1 273 ? -3.576 -23.984 -19.719 1 98.69 273 LEU B N 1
ATOM 6723 C CA . LEU B 1 273 ? -2.527 -24.609 -20.516 1 98.69 273 LEU B CA 1
ATOM 6724 C C . LEU B 1 273 ? -1.4 -23.625 -20.797 1 98.69 273 LEU B C 1
ATOM 6726 O O . LEU B 1 273 ? -0.223 -23.969 -20.734 1 98.69 273 LEU B O 1
ATOM 6730 N N . LEU B 1 274 ? -1.762 -22.422 -21.109 1 98.44 274 LEU B N 1
ATOM 6731 C CA . LEU B 1 274 ? -0.803 -21.406 -21.547 1 98.44 274 LEU B CA 1
ATOM 6732 C C . LEU B 1 274 ? -0.053 -20.812 -20.375 1 98.44 274 LEU B C 1
ATOM 6734 O O . LEU B 1 274 ? 0.966 -20.141 -20.547 1 98.44 274 LEU B O 1
ATOM 6738 N N . TYR B 1 275 ? -0.551 -21.094 -19.172 1 97.56 275 TYR B N 1
ATOM 6739 C CA . TYR B 1 275 ? 0.036 -20.562 -17.953 1 97.56 275 TYR B CA 1
ATOM 6740 C C . TYR B 1 275 ? 1.371 -21.234 -17.641 1 97.56 275 TYR B C 1
ATOM 6742 O O . TYR B 1 275 ? 1.44 -22.453 -17.5 1 97.56 275 TYR B O 1
ATOM 6750 N N . GLU B 1 276 ? 2.475 -20.484 -17.672 1 95.44 276 GLU B N 1
ATOM 6751 C CA . GLU B 1 276 ? 3.789 -20.844 -17.141 1 95.44 276 GLU B CA 1
ATOM 6752 C C . GLU B 1 276 ? 4.449 -21.922 -18 1 95.44 276 GLU B C 1
ATOM 6754 O O . GLU B 1 276 ? 5.199 -22.75 -17.484 1 95.44 276 GLU B O 1
ATOM 6759 N N . ILE B 1 277 ? 4.086 -21.969 -19.25 1 95.62 277 ILE B N 1
ATOM 6760 C CA . ILE B 1 277 ? 4.871 -22.766 -20.172 1 95.62 277 ILE B CA 1
ATOM 6761 C C . ILE B 1 277 ? 5.934 -21.891 -20.844 1 95.62 277 ILE B C 1
ATOM 6763 O O . ILE B 1 277 ? 5.762 -20.672 -20.953 1 95.62 277 ILE B O 1
ATOM 6767 N N . GLN B 1 278 ? 7.074 -22.453 -21.219 1 90.44 278 GLN B N 1
ATOM 6768 C CA . GLN B 1 278 ? 8.195 -21.641 -21.672 1 90.44 278 GLN B CA 1
ATOM 6769 C C . GLN B 1 278 ? 8.461 -21.828 -23.156 1 90.44 278 GLN B C 1
ATOM 6771 O O . GLN B 1 278 ? 9.305 -21.156 -23.734 1 90.44 278 GLN B O 1
ATOM 6776 N N . GLY B 1 279 ? 7.781 -22.672 -23.797 1 94.38 279 GLY B N 1
ATOM 6777 C CA . GLY B 1 279 ? 7.938 -22.969 -25.219 1 94.38 279 GLY B CA 1
ATOM 6778 C C . GLY B 1 279 ? 7.117 -24.156 -25.672 1 94.38 279 GLY B C 1
ATOM 6779 O O . GLY B 1 279 ? 6.301 -24.688 -24.906 1 94.38 279 GLY B O 1
ATOM 6780 N N . PRO B 1 280 ? 7.336 -24.547 -26.953 1 96.62 280 PRO B N 1
ATOM 6781 C CA . PRO B 1 280 ? 6.586 -25.688 -27.453 1 96.62 280 PRO B CA 1
ATOM 6782 C C . PRO B 1 280 ? 6.961 -27 -26.734 1 96.62 280 PRO B C 1
ATOM 6784 O O . PRO B 1 280 ? 6.156 -27.922 -26.688 1 96.62 280 PRO B O 1
ATOM 6787 N N . LEU B 1 281 ? 8.172 -27.047 -26.266 1 97.56 281 LEU B N 1
ATOM 6788 C CA . LEU B 1 281 ? 8.602 -28.156 -25.438 1 97.56 281 LEU B CA 1
ATOM 6789 C C . LEU B 1 281 ? 8.422 -27.844 -23.953 1 97.56 281 LEU B C 1
ATOM 6791 O O . LEU B 1 281 ? 8.992 -26.875 -23.453 1 97.56 281 LEU B O 1
ATOM 6795 N N . TYR B 1 282 ? 7.59 -28.578 -23.328 1 97.5 282 TYR B N 1
ATOM 6796 C CA . TYR B 1 282 ? 7.348 -28.453 -21.891 1 97.5 282 TYR B CA 1
ATOM 6797 C C . TYR B 1 282 ? 8.07 -29.547 -21.125 1 97.5 282 TYR B C 1
ATOM 6799 O O . TYR B 1 282 ? 7.75 -30.734 -21.266 1 97.5 282 TYR B O 1
ATOM 6807 N N . TYR B 1 283 ? 9.016 -29.156 -20.297 1 97.56 283 TYR B N 1
ATOM 6808 C CA . TYR B 1 283 ? 9.969 -30.094 -19.703 1 97.56 283 TYR B CA 1
ATOM 6809 C C . TYR B 1 283 ? 9.516 -30.531 -18.328 1 97.56 283 TYR B C 1
ATOM 6811 O O . TYR B 1 283 ? 8.992 -29.734 -17.547 1 97.56 283 TYR B O 1
ATOM 6819 N N . ASN B 1 284 ? 9.633 -31.719 -18.047 1 97.62 284 ASN B N 1
ATOM 6820 C CA . ASN B 1 284 ? 9.57 -32.406 -16.75 1 97.62 284 ASN B CA 1
ATOM 6821 C C . ASN B 1 284 ? 10.758 -33.344 -16.547 1 97.62 284 ASN B C 1
ATOM 6823 O O . ASN B 1 284 ? 11.43 -33.719 -17.516 1 97.62 284 ASN B O 1
ATOM 6827 N N . SER B 1 285 ? 11.016 -33.75 -15.312 1 97.75 285 SER B N 1
ATOM 6828 C CA . SER B 1 285 ? 12.148 -34.594 -15 1 97.75 285 SER B CA 1
ATOM 6829 C C . SER B 1 285 ? 11.977 -36 -15.617 1 97.75 285 SER B C 1
ATOM 6831 O O . SER B 1 285 ? 12.953 -36.719 -15.812 1 97.75 285 SER B O 1
ATOM 6833 N N . ASP B 1 286 ? 10.766 -36.375 -15.953 1 98.38 286 ASP B N 1
ATOM 6834 C CA . ASP B 1 286 ? 10.492 -37.75 -16.359 1 98.38 286 ASP B CA 1
ATOM 6835 C C . ASP B 1 286 ? 10.047 -37.844 -17.812 1 98.38 286 ASP B C 1
ATOM 6837 O O . ASP B 1 286 ? 9.984 -38.906 -18.391 1 98.38 286 ASP B O 1
ATOM 6841 N N . VAL B 1 287 ? 9.758 -36.75 -18.422 1 98.62 287 VAL B N 1
ATOM 6842 C CA . VAL B 1 287 ? 9.227 -36.75 -19.781 1 98.62 287 VAL B CA 1
ATOM 6843 C C . VAL B 1 287 ? 9.18 -35.312 -20.297 1 98.62 287 VAL B C 1
ATOM 6845 O O . VAL B 1 287 ? 9.211 -34.344 -19.516 1 98.62 287 VAL B O 1
ATOM 6848 N N . VAL B 1 288 ? 9.227 -35.062 -21.609 1 98.44 288 VAL B N 1
ATOM 6849 C CA . VAL B 1 288 ? 8.977 -33.781 -22.25 1 98.44 288 VAL B CA 1
ATOM 6850 C C . VAL B 1 288 ? 7.68 -33.844 -23.062 1 98.44 288 VAL B C 1
ATOM 6852 O O . VAL B 1 288 ? 7.469 -34.781 -23.828 1 98.44 288 VAL B O 1
ATOM 6855 N N . ALA B 1 289 ? 6.789 -32.938 -22.812 1 98.5 289 ALA B N 1
ATOM 6856 C CA . ALA B 1 289 ? 5.562 -32.844 -23.594 1 98.5 289 ALA B CA 1
ATOM 6857 C C . ALA B 1 289 ? 5.727 -31.859 -24.766 1 98.5 289 ALA B C 1
ATOM 6859 O O . ALA B 1 289 ? 6.297 -30.781 -24.594 1 98.5 289 ALA B O 1
ATOM 6860 N N . GLN B 1 290 ? 5.336 -32.219 -25.938 1 97.94 290 GLN B N 1
ATOM 6861 C CA . GLN B 1 290 ? 5.23 -31.344 -27.094 1 97.94 290 GLN B CA 1
ATOM 6862 C C . GLN B 1 290 ? 3.824 -30.781 -27.234 1 97.94 290 GLN B C 1
ATOM 6864 O O . GLN B 1 290 ? 2.861 -31.516 -27.438 1 97.94 290 GLN B O 1
ATOM 6869 N N . LEU B 1 291 ? 3.719 -29.469 -27.234 1 97.94 291 LEU B N 1
ATOM 6870 C CA . LEU B 1 291 ? 2.416 -28.859 -26.984 1 97.94 291 LEU B CA 1
ATOM 6871 C C . LEU B 1 291 ? 1.841 -28.25 -28.266 1 97.94 291 LEU B C 1
ATOM 6873 O O . LEU B 1 291 ? 0.648 -27.953 -28.328 1 97.94 291 LEU B O 1
ATOM 6877 N N . GLU B 1 292 ? 2.549 -28.047 -29.328 1 96 292 GLU B N 1
ATOM 6878 C CA . GLU B 1 292 ? 2.168 -27.219 -30.469 1 96 292 GLU B CA 1
ATOM 6879 C C . GLU B 1 292 ? 0.9 -27.75 -31.125 1 96 292 GLU B C 1
ATOM 6881 O O . GLU B 1 292 ? 0.093 -26.969 -31.641 1 96 292 GLU B O 1
ATOM 6886 N N . ASP B 1 293 ? 0.68 -29.094 -31.094 1 96.94 293 ASP B N 1
ATOM 6887 C CA . ASP B 1 293 ? -0.424 -29.688 -31.844 1 96.94 293 ASP B CA 1
ATOM 6888 C C . ASP B 1 293 ? -1.557 -30.109 -30.906 1 96.94 293 ASP B C 1
ATOM 6890 O O . ASP B 1 293 ? -2.484 -30.812 -31.328 1 96.94 293 ASP B O 1
ATOM 6894 N N . ILE B 1 294 ? -1.523 -29.719 -29.688 1 98.19 294 ILE B N 1
ATOM 6895 C CA . ILE B 1 294 ? -2.502 -30.125 -28.672 1 98.19 294 ILE B CA 1
ATOM 6896 C C . ILE B 1 294 ? -3.9 -29.688 -29.125 1 98.19 294 ILE B C 1
ATOM 6898 O O . ILE B 1 294 ? -4.059 -28.656 -29.781 1 98.19 294 ILE B O 1
ATOM 6902 N N . ILE B 1 295 ? -4.953 -30.531 -28.797 1 98.44 295 ILE B N 1
ATOM 6903 C CA . ILE B 1 295 ? -6.34 -30.25 -29.156 1 98.44 295 ILE B CA 1
ATOM 6904 C C . ILE B 1 295 ? -7.207 -30.297 -27.891 1 98.44 295 ILE B C 1
ATOM 6906 O O . ILE B 1 295 ? -7.047 -31.188 -27.047 1 98.44 295 ILE B O 1
ATOM 6910 N N . LEU B 1 296 ? -8.008 -29.344 -27.672 1 98.56 296 LEU B N 1
ATOM 6911 C CA . LEU B 1 296 ? -9.016 -29.25 -26.609 1 98.56 296 LEU B CA 1
ATOM 6912 C C . LEU B 1 296 ? -10.422 -29.219 -27.203 1 98.56 296 LEU B C 1
ATOM 6914 O O . LEU B 1 296 ? -10.719 -28.391 -28.062 1 98.56 296 LEU B O 1
ATOM 6918 N N . GLU B 1 297 ? -11.289 -30.141 -26.734 1 98.38 297 GLU B N 1
ATOM 6919 C CA . GLU B 1 297 ? -12.656 -30.219 -27.234 1 98.38 297 GLU B CA 1
ATOM 6920 C C . GLU B 1 297 ? -13.664 -30.25 -26.094 1 98.38 297 GLU B C 1
ATOM 6922 O O . GLU B 1 297 ? -13.477 -30.984 -25.125 1 98.38 297 GLU B O 1
ATOM 6927 N N . GLN B 1 298 ? -14.711 -29.406 -26.281 1 98.12 298 GLN B N 1
ATOM 6928 C CA . GLN B 1 298 ? -15.797 -29.484 -25.297 1 98.12 298 GLN B CA 1
ATOM 6929 C C . GLN B 1 298 ? -16.5 -30.828 -25.375 1 98.12 298 GLN B C 1
ATOM 6931 O O . GLN B 1 298 ? -17.016 -31.219 -26.438 1 98.12 298 GLN B O 1
ATOM 6936 N N . ALA B 1 299 ? -16.562 -31.594 -24.312 1 98.25 299 ALA B N 1
ATOM 6937 C CA . ALA B 1 299 ? -17.125 -32.938 -24.312 1 98.25 299 ALA B CA 1
ATOM 6938 C C . ALA B 1 299 ? -18.422 -33 -23.531 1 98.25 299 ALA B C 1
ATOM 6940 O O . ALA B 1 299 ? -19.078 -34.062 -23.484 1 98.25 299 ALA B O 1
ATOM 6941 N N . GLY B 1 300 ? -18.922 -31.984 -22.906 1 97.38 300 GLY B N 1
ATOM 6942 C CA . GLY B 1 300 ? -20.125 -31.828 -22.109 1 97.38 300 GLY B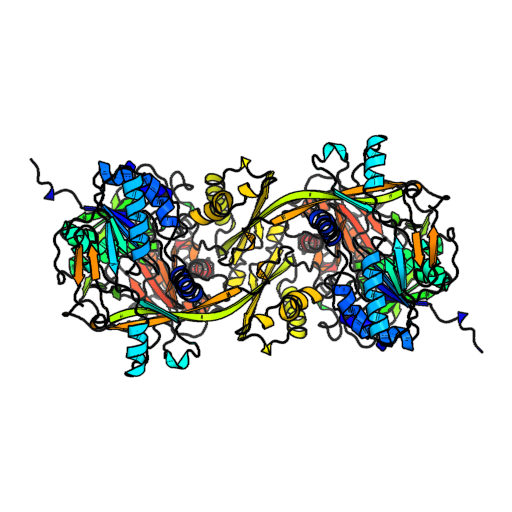 CA 1
ATOM 6943 C C . GLY B 1 300 ? -20.062 -30.625 -21.172 1 97.38 300 GLY B C 1
ATOM 6944 O O . GLY B 1 300 ? -19.156 -29.812 -21.266 1 97.38 300 GLY B O 1
ATOM 6945 N N . ASP B 1 301 ? -21.109 -30.562 -20.359 1 96.06 301 ASP B N 1
ATOM 6946 C CA . ASP B 1 301 ? -21.078 -29.5 -19.359 1 96.06 301 ASP B CA 1
ATOM 6947 C C . ASP B 1 301 ? -19.938 -29.703 -18.375 1 96.06 301 ASP B C 1
ATOM 6949 O O . ASP B 1 301 ? -19.828 -30.766 -17.766 1 96.06 301 ASP B O 1
ATOM 6953 N N . ASP B 1 302 ? -19.094 -28.703 -18.25 1 98.12 302 ASP B N 1
ATOM 6954 C CA . ASP B 1 302 ? -17.969 -28.734 -17.312 1 98.12 302 ASP B CA 1
ATOM 6955 C C . ASP B 1 302 ? -17.062 -29.922 -17.594 1 98.12 302 ASP B C 1
ATOM 6957 O O . ASP B 1 302 ? -16.625 -30.625 -16.672 1 98.12 302 ASP B O 1
ATOM 6961 N N . LYS B 1 303 ? -16.812 -30.188 -18.859 1 98.56 303 LYS B N 1
ATOM 6962 C CA . LYS B 1 303 ? -15.984 -31.312 -19.234 1 98.56 303 LYS B CA 1
ATOM 6963 C C . LYS B 1 303 ? -15.281 -31.047 -20.562 1 98.56 303 LYS B C 1
ATOM 6965 O O . LYS B 1 303 ? -15.93 -30.781 -21.578 1 98.56 303 LYS B O 1
ATOM 6970 N N . VAL B 1 304 ? -13.992 -31.109 -20.578 1 98.88 304 VAL B N 1
ATOM 6971 C CA . VAL B 1 304 ? -13.188 -30.859 -21.766 1 98.88 304 VAL B CA 1
ATOM 6972 C C . VAL B 1 304 ? -12.281 -32.062 -22.047 1 98.88 304 VAL B C 1
ATOM 6974 O O . VAL B 1 304 ? -11.586 -32.531 -21.141 1 98.88 304 VAL B O 1
ATOM 6977 N N . TYR B 1 305 ? -12.312 -32.562 -23.281 1 98.75 305 TYR B N 1
ATOM 6978 C CA . TYR B 1 305 ? -11.438 -33.625 -23.75 1 98.75 305 TYR B CA 1
ATOM 6979 C C . TYR B 1 305 ? -10.125 -33.094 -24.281 1 98.75 305 TYR B C 1
ATOM 6981 O O . TYR B 1 305 ? -10.117 -32.188 -25.125 1 98.75 305 TYR B O 1
ATOM 6989 N N . VAL B 1 306 ? -8.984 -33.562 -23.812 1 98.38 306 VAL B N 1
ATOM 6990 C CA . VAL B 1 306 ? -7.66 -33.094 -24.203 1 98.38 306 VAL B CA 1
ATOM 6991 C C . VAL B 1 306 ? -6.895 -34.219 -24.875 1 98.38 306 VAL B C 1
ATOM 6993 O O . VAL B 1 306 ? -6.766 -35.312 -24.328 1 98.38 306 VAL B O 1
ATOM 6996 N N . HIS B 1 307 ? -6.395 -33.938 -26.016 1 96.62 307 HIS B N 1
ATOM 6997 C CA . HIS B 1 307 ? -5.66 -34.969 -26.719 1 96.62 307 HIS B CA 1
ATOM 6998 C C . HIS B 1 307 ? -4.676 -34.375 -27.719 1 96.62 307 HIS B C 1
ATOM 7000 O O . HIS B 1 307 ? -4.512 -33.156 -27.797 1 96.62 307 HIS B O 1
ATOM 7006 N N . ASN B 1 308 ? -3.82 -35.25 -28.453 1 97.56 308 ASN B N 1
ATOM 7007 C CA . ASN B 1 308 ? -2.809 -34.906 -29.453 1 97.56 308 ASN B CA 1
ATOM 7008 C C . ASN B 1 308 ? -1.586 -34.281 -28.812 1 97.56 308 ASN B C 1
ATOM 7010 O O . ASN B 1 308 ? -1.052 -33.281 -29.344 1 97.56 308 ASN B O 1
ATOM 7014 N N . ILE B 1 309 ? -1.265 -34.719 -27.656 1 98.06 309 ILE B N 1
ATOM 7015 C CA . ILE B 1 309 ? -0.051 -34.312 -26.953 1 98.06 309 ILE B CA 1
ATOM 7016 C C . ILE B 1 309 ? 1.117 -35.188 -27.391 1 98.06 309 ILE B C 1
ATOM 7018 O O . ILE B 1 309 ? 1.004 -36.406 -27.406 1 98.06 309 ILE B O 1
ATOM 7022 N N . GLY B 1 310 ? 2.221 -34.562 -27.844 1 97.88 310 GLY B N 1
ATOM 7023 C CA . GLY B 1 310 ? 3.412 -35.344 -28.125 1 97.88 310 GLY B CA 1
ATOM 7024 C C . GLY B 1 310 ? 4.242 -35.656 -26.891 1 97.88 310 GLY B C 1
ATOM 7025 O O . GLY B 1 310 ? 4.227 -34.906 -25.922 1 97.88 310 GLY B O 1
ATOM 7026 N N . GLY B 1 311 ? 4.941 -36.812 -26.922 1 98 311 GLY B N 1
ATOM 7027 C CA . GLY B 1 311 ? 5.828 -37.219 -25.828 1 98 311 GLY B CA 1
ATOM 7028 C C . GLY B 1 311 ? 7.238 -37.5 -26.297 1 98 311 GLY B C 1
ATOM 7029 O O . GLY B 1 311 ? 7.438 -38.219 -27.297 1 98 311 GLY B O 1
ATOM 7030 N N . LEU B 1 312 ? 8.195 -36.875 -25.656 1 98.31 312 LEU B N 1
ATOM 7031 C CA . LEU B 1 312 ? 9.609 -37.094 -25.922 1 98.31 312 LEU B CA 1
ATOM 7032 C C . LEU B 1 312 ? 10.32 -37.625 -24.672 1 98.31 312 LEU B C 1
ATOM 7034 O O . LEU B 1 312 ? 9.758 -37.562 -23.578 1 98.31 312 LEU B O 1
ATOM 7038 N N . LYS B 1 313 ? 11.531 -38.125 -24.859 1 98.5 313 LYS B N 1
ATOM 7039 C CA . LYS B 1 313 ? 12.398 -38.594 -23.781 1 98.5 313 LYS B CA 1
ATOM 7040 C C . LYS B 1 313 ? 12.688 -37.469 -22.797 1 98.5 313 LYS B C 1
ATOM 7042 O O . LYS B 1 313 ? 12.672 -36.312 -23.156 1 98.5 313 LYS B O 1
ATOM 7047 N N . PRO B 1 314 ? 12.859 -37.844 -21.484 1 98.56 314 PRO B N 1
ATOM 7048 C CA . PRO B 1 314 ? 13.219 -36.812 -20.5 1 98.56 314 PRO B CA 1
ATOM 7049 C C . PRO B 1 314 ? 14.633 -36.281 -20.703 1 98.56 314 PRO B C 1
ATOM 7051 O O . PRO B 1 314 ? 15.453 -36.906 -21.375 1 98.56 314 PRO B O 1
ATOM 7054 N N . PRO B 1 315 ? 14.906 -35.094 -20.219 1 98.31 315 PRO B N 1
ATOM 7055 C CA . PRO B 1 315 ? 16.297 -34.594 -20.188 1 98.31 315 PRO B CA 1
ATOM 7056 C C . PRO B 1 315 ? 17.141 -35.312 -19.141 1 98.31 315 PRO B C 1
ATOM 7058 O O . PRO B 1 315 ? 16.609 -35.875 -18.172 1 98.31 315 PRO B O 1
ATOM 7061 N N . PRO B 1 316 ? 18.453 -35.375 -19.328 1 98.19 316 PRO B N 1
ATOM 7062 C CA . PRO B 1 316 ? 19.328 -35.938 -18.297 1 98.19 316 PRO B CA 1
ATOM 7063 C C . PRO B 1 316 ? 19.484 -35 -17.094 1 98.19 316 PRO B C 1
ATOM 7065 O O . PRO B 1 316 ? 20.078 -35.375 -16.078 1 98.19 316 PRO B O 1
ATOM 7068 N N . THR B 1 317 ? 18.984 -33.781 -17.172 1 97.88 317 THR B N 1
ATOM 7069 C CA . THR B 1 317 ? 19.094 -32.75 -16.141 1 97.88 317 THR B CA 1
ATOM 7070 C C . THR B 1 317 ? 17.719 -32.406 -15.562 1 97.88 317 THR B C 1
ATOM 7072 O O . THR B 1 317 ? 16.688 -32.781 -16.141 1 97.88 317 THR B O 1
ATOM 7075 N N . THR B 1 318 ? 17.703 -31.797 -14.43 1 98.12 318 THR B N 1
ATOM 7076 C CA . THR B 1 318 ? 16.5 -31.25 -13.836 1 98.12 318 THR B CA 1
ATOM 7077 C C . THR B 1 318 ? 16.75 -29.828 -13.32 1 98.12 318 THR B C 1
ATOM 7079 O O . THR B 1 318 ? 17.891 -29.406 -13.18 1 98.12 318 THR B O 1
ATOM 7082 N N . LYS B 1 319 ? 15.711 -29.062 -13.164 1 97.56 319 LYS B N 1
ATOM 7083 C CA . LYS B 1 319 ? 15.773 -27.688 -12.656 1 97.56 319 LYS B CA 1
ATOM 7084 C C . LYS B 1 319 ? 16.25 -27.656 -11.211 1 97.56 319 LYS B C 1
ATOM 7086 O O . LYS B 1 319 ? 15.898 -28.531 -10.414 1 97.56 319 LYS B O 1
ATOM 7091 N N . VAL B 1 320 ? 17.094 -26.719 -10.844 1 97.88 320 VAL B N 1
ATOM 7092 C CA . VAL B 1 320 ? 17.547 -26.484 -9.477 1 97.88 320 VAL B CA 1
ATOM 7093 C C . VAL B 1 320 ? 17.438 -25 -9.133 1 97.88 320 VAL B C 1
ATOM 7095 O O . VAL B 1 320 ? 17.734 -24.141 -9.961 1 97.88 320 VAL B O 1
ATOM 7098 N N . GLY B 1 321 ? 16.797 -24.688 -8.016 1 96.94 321 GLY B N 1
ATOM 7099 C CA . GLY B 1 321 ? 16.766 -23.344 -7.445 1 96.94 321 GLY B CA 1
ATOM 7100 C C . GLY B 1 321 ? 17.781 -23.156 -6.34 1 96.94 321 GLY B C 1
ATOM 7101 O O . GLY B 1 321 ? 17.844 -23.938 -5.391 1 96.94 321 GLY B O 1
ATOM 7102 N N . ILE B 1 322 ? 18.625 -22.172 -6.488 1 97.19 322 ILE B N 1
ATOM 7103 C CA . ILE B 1 322 ? 19.672 -21.859 -5.523 1 97.19 322 ILE B CA 1
ATOM 7104 C C . ILE B 1 322 ? 19.328 -20.562 -4.789 1 97.19 322 ILE B C 1
ATOM 7106 O O . ILE B 1 322 ? 19.031 -19.547 -5.422 1 97.19 322 ILE B O 1
ATOM 7110 N N . THR B 1 323 ? 19.328 -20.625 -3.445 1 96.44 323 THR B N 1
ATOM 7111 C CA . THR B 1 323 ? 18.906 -19.531 -2.596 1 96.44 323 THR B CA 1
ATOM 7112 C C . THR B 1 323 ? 20.094 -18.875 -1.909 1 96.44 323 THR B C 1
ATOM 7114 O O . THR B 1 323 ? 21.016 -19.562 -1.457 1 96.44 323 THR B O 1
ATOM 7117 N N . ALA B 1 324 ? 20.109 -17.578 -1.873 1 96.44 324 ALA B N 1
ATOM 7118 C CA . ALA B 1 324 ? 21.094 -16.797 -1.123 1 96.44 324 ALA B CA 1
ATOM 7119 C C . ALA B 1 324 ? 20.422 -15.664 -0.364 1 96.44 324 ALA B C 1
ATOM 7121 O O . ALA B 1 324 ? 19.297 -15.273 -0.679 1 96.44 324 ALA B O 1
ATOM 7122 N N . LYS B 1 325 ? 21.125 -15.211 0.657 1 96.25 325 LYS B N 1
ATOM 7123 C CA . LYS B 1 325 ? 20.672 -14 1.33 1 96.25 325 LYS B CA 1
ATOM 7124 C C . LYS B 1 325 ? 20.891 -12.766 0.46 1 96.25 325 LYS B C 1
ATOM 7126 O O . LYS B 1 325 ? 22.016 -12.5 0.031 1 96.25 325 LYS B O 1
ATOM 7131 N N . GLY B 1 326 ? 19.828 -12.07 0.179 1 96.12 326 GLY B N 1
ATOM 7132 C CA . GLY B 1 326 ? 19.938 -10.883 -0.65 1 96.12 326 GLY B CA 1
ATOM 7133 C C . GLY B 1 326 ? 20.25 -9.625 0.145 1 96.12 326 GLY B C 1
ATOM 7134 O O . GLY B 1 326 ? 20.766 -8.648 -0.402 1 96.12 326 GLY B O 1
ATOM 7135 N N . GLY B 1 327 ? 20.016 -9.617 1.427 1 97.19 327 GLY B N 1
ATOM 7136 C CA . GLY B 1 327 ? 20.109 -8.461 2.311 1 97.19 327 GLY B CA 1
ATOM 7137 C C . GLY B 1 327 ? 18.812 -8.117 2.988 1 97.19 327 GLY B C 1
ATOM 7138 O O . GLY B 1 327 ? 18.172 -8.977 3.594 1 97.19 327 GLY B O 1
ATOM 7139 N N . TYR B 1 328 ? 18.547 -6.832 2.881 1 98.12 328 TYR B N 1
ATOM 7140 C CA . TYR B 1 328 ? 17.344 -6.324 3.533 1 98.12 328 TYR B CA 1
ATOM 7141 C C . TYR B 1 328 ? 16.578 -5.391 2.607 1 98.12 328 TYR B C 1
ATOM 7143 O O . TYR B 1 328 ? 17.141 -4.832 1.664 1 98.12 328 TYR B O 1
ATOM 7151 N N . GLN B 1 329 ? 15.273 -5.285 2.824 1 98.25 329 GLN B N 1
ATOM 7152 C CA . GLN B 1 329 ? 14.461 -4.375 2.033 1 98.25 329 GLN B CA 1
ATOM 7153 C C . GLN B 1 329 ? 13.453 -3.631 2.912 1 98.25 329 GLN B C 1
ATOM 7155 O O . GLN B 1 329 ? 13.148 -4.07 4.023 1 98.25 329 GLN B O 1
ATOM 7160 N N . ALA B 1 330 ? 13 -2.463 2.527 1 98.5 330 ALA B N 1
ATOM 7161 C CA . ALA B 1 330 ? 12 -1.619 3.174 1 98.5 330 ALA B CA 1
ATOM 7162 C C . ALA B 1 330 ? 11.242 -0.783 2.148 1 98.5 330 ALA B C 1
ATOM 7164 O O . ALA B 1 330 ? 11.727 -0.564 1.036 1 98.5 330 ALA B O 1
ATOM 7165 N N . GLU B 1 331 ? 10.023 -0.428 2.486 1 98.06 331 GLU B N 1
ATOM 7166 C CA . GLU B 1 331 ? 9.266 0.438 1.589 1 98.06 331 GLU B CA 1
ATOM 7167 C C . GLU B 1 331 ? 8.398 1.421 2.371 1 98.06 331 GLU B C 1
ATOM 7169 O O . GLU B 1 331 ? 7.996 1.139 3.504 1 98.06 331 GLU B O 1
ATOM 7174 N N . ALA B 1 332 ? 8.203 2.568 1.897 1 98 332 ALA B N 1
ATOM 7175 C CA . ALA B 1 332 ? 7.301 3.605 2.383 1 98 332 ALA B CA 1
ATOM 7176 C C . ALA B 1 332 ? 6.328 4.039 1.29 1 98 332 ALA B C 1
ATOM 7178 O O . ALA B 1 332 ? 6.609 3.885 0.1 1 98 332 ALA B O 1
ATOM 7179 N N . HIS B 1 333 ? 5.172 4.555 1.703 1 97.5 333 HIS B N 1
ATOM 7180 C CA . HIS B 1 333 ? 4.113 4.891 0.756 1 97.5 333 HIS B CA 1
ATOM 7181 C C . HIS B 1 333 ? 3.615 6.316 0.974 1 97.5 333 HIS B C 1
ATOM 7183 O O . HIS B 1 333 ? 3.439 6.75 2.115 1 97.5 333 HIS B O 1
ATOM 7189 N N . TYR B 1 334 ? 3.449 7.074 -0.102 1 98.06 334 TYR B N 1
ATOM 7190 C CA . TYR B 1 334 ? 2.785 8.375 -0.14 1 98.06 334 TYR B CA 1
ATOM 7191 C C . TYR B 1 334 ? 1.521 8.312 -0.989 1 98.06 334 TYR B C 1
ATOM 7193 O O . TYR B 1 334 ? 1.366 7.418 -1.822 1 98.06 334 TYR B O 1
ATOM 7201 N N . PHE B 1 335 ? 0.593 9.242 -0.787 1 97.75 335 PHE B N 1
ATOM 7202 C CA . PHE B 1 335 ? -0.649 9.328 -1.545 1 97.75 335 PHE B CA 1
ATOM 7203 C C . PHE B 1 335 ? -0.717 10.633 -2.324 1 97.75 335 PHE B C 1
ATOM 7205 O O . PHE B 1 335 ? -0.519 11.711 -1.757 1 97.75 335 PHE B O 1
ATOM 7212 N N . LEU B 1 336 ? -0.882 10.555 -3.621 1 98.25 336 LEU B N 1
ATOM 7213 C CA . LEU B 1 336 ? -1.123 11.688 -4.512 1 98.25 336 LEU B CA 1
ATOM 7214 C C . LEU B 1 336 ? -2.588 11.742 -4.934 1 98.25 336 LEU B C 1
ATOM 7216 O O . LEU B 1 336 ? -3.188 10.711 -5.25 1 98.25 336 LEU B O 1
ATOM 7220 N N . CYS B 1 337 ? -3.184 12.875 -4.957 1 98.44 337 CYS B N 1
ATOM 7221 C CA . CYS B 1 337 ? -4.605 12.992 -5.254 1 98.44 337 CYS B CA 1
ATOM 7222 C C . CYS B 1 337 ? -4.859 14.062 -6.309 1 98.44 337 CYS B C 1
ATOM 7224 O O . CYS B 1 337 ? -4.223 15.117 -6.293 1 98.44 337 CYS B O 1
ATOM 7226 N N . GLY B 1 338 ? -5.734 13.781 -7.277 1 98.06 338 GLY B N 1
ATOM 7227 C CA . GLY B 1 338 ? -6.305 14.797 -8.148 1 98.06 338 GLY B CA 1
ATOM 7228 C C . GLY B 1 338 ? -5.422 15.125 -9.344 1 98.06 338 GLY B C 1
ATOM 7229 O O . GLY B 1 338 ? -4.988 14.227 -10.062 1 98.06 338 GLY B O 1
ATOM 7230 N N . LEU B 1 339 ? -5.133 16.375 -9.586 1 97.56 339 LEU B N 1
ATOM 7231 C CA . LEU B 1 339 ? -4.445 16.891 -10.758 1 97.56 339 LEU B CA 1
ATOM 7232 C C . LEU B 1 339 ? -2.936 16.719 -10.633 1 97.56 339 LEU B C 1
ATOM 7234 O O . LEU B 1 339 ? -2.42 16.562 -9.523 1 97.56 339 LEU B O 1
ATOM 7238 N N . ASP B 1 340 ? -2.186 16.703 -11.727 1 97.44 340 ASP B N 1
ATOM 7239 C CA . ASP B 1 340 ? -0.737 16.844 -11.836 1 97.44 340 ASP B CA 1
ATOM 7240 C C . ASP B 1 340 ? -0.017 15.719 -11.102 1 97.44 340 ASP B C 1
ATOM 7242 O O . ASP B 1 340 ? 0.967 15.961 -10.398 1 97.44 340 ASP B O 1
ATOM 7246 N N . ILE B 1 341 ? -0.533 14.5 -11.227 1 97.25 341 ILE B N 1
ATOM 7247 C CA . ILE B 1 341 ? 0.011 13.344 -10.523 1 97.25 341 ILE B CA 1
ATOM 7248 C C . ILE B 1 341 ? 1.484 13.164 -10.883 1 97.25 341 ILE B C 1
ATOM 7250 O O . ILE B 1 341 ? 2.32 12.938 -10.008 1 97.25 341 ILE B O 1
ATOM 7254 N N . GLU B 1 342 ? 1.886 13.266 -12.141 1 96.19 342 GLU B N 1
ATOM 7255 C CA . GLU B 1 342 ? 3.268 13.062 -12.57 1 96.19 342 GLU B CA 1
ATOM 7256 C C . GLU B 1 342 ? 4.188 14.133 -11.984 1 96.19 342 GLU B C 1
ATOM 7258 O O . GLU B 1 342 ? 5.305 13.828 -11.555 1 96.19 342 GLU B O 1
ATOM 7263 N N . GLU B 1 343 ? 3.723 15.398 -11.977 1 97.62 343 GLU B N 1
ATOM 7264 C CA . GLU B 1 343 ? 4.508 16.5 -11.43 1 97.62 343 GLU B CA 1
ATOM 7265 C C . GLU B 1 343 ? 4.684 16.344 -9.922 1 97.62 343 GLU B C 1
ATOM 7267 O O . GLU B 1 343 ? 5.766 16.609 -9.383 1 97.62 343 GLU B O 1
ATOM 7272 N N . LYS B 1 344 ? 3.605 15.969 -9.211 1 98.5 344 LYS B N 1
ATOM 7273 C CA . LYS B 1 344 ? 3.682 15.719 -7.777 1 98.5 344 LYS B CA 1
ATOM 7274 C C . LYS B 1 344 ? 4.695 14.617 -7.465 1 98.5 344 LYS B C 1
ATOM 7276 O O . LYS B 1 344 ? 5.527 14.773 -6.57 1 98.5 344 LYS B O 1
ATOM 7281 N N . ALA B 1 345 ? 4.621 13.492 -8.211 1 98.25 345 ALA B N 1
ATOM 7282 C CA . ALA B 1 345 ? 5.535 12.367 -8.016 1 98.25 345 ALA B CA 1
ATOM 7283 C C . ALA B 1 345 ? 6.98 12.789 -8.258 1 98.25 345 ALA B C 1
ATOM 7285 O O . ALA B 1 345 ? 7.883 12.398 -7.508 1 98.25 345 ALA B O 1
ATOM 7286 N N . SER B 1 346 ? 7.207 13.508 -9.312 1 98.19 346 SER B N 1
ATOM 7287 C CA . SER B 1 346 ? 8.547 13.969 -9.664 1 98.19 346 SER B CA 1
ATOM 7288 C C . SER B 1 346 ? 9.133 14.852 -8.57 1 98.19 346 SER B C 1
ATOM 7290 O O . SER B 1 346 ? 10.305 14.711 -8.211 1 98.19 346 SER B O 1
ATOM 7292 N N . LEU B 1 347 ? 8.336 15.789 -8.016 1 98.56 347 LEU B N 1
ATOM 7293 C CA . LEU B 1 347 ? 8.797 16.656 -6.941 1 98.56 347 LEU B CA 1
ATOM 7294 C C . LEU B 1 347 ? 9.172 15.844 -5.711 1 98.56 347 LEU B C 1
ATOM 7296 O O . LEU B 1 347 ? 10.234 16.047 -5.121 1 98.56 347 LEU B O 1
ATOM 7300 N N . LEU B 1 348 ? 8.312 14.922 -5.312 1 98.62 348 LEU B N 1
ATOM 7301 C CA . LEU B 1 348 ? 8.562 14.078 -4.148 1 98.62 348 LEU B CA 1
ATOM 7302 C C . LEU B 1 348 ? 9.859 13.289 -4.32 1 98.62 348 LEU B C 1
ATOM 7304 O O . LEU B 1 348 ? 10.68 13.227 -3.4 1 98.62 348 LEU B O 1
ATOM 7308 N N . GLU B 1 349 ? 10.008 12.672 -5.492 1 98.69 349 GLU B N 1
ATOM 7309 C CA . GLU B 1 349 ? 11.203 11.875 -5.75 1 98.69 349 GLU B CA 1
ATOM 7310 C C . GLU B 1 349 ? 12.461 12.719 -5.648 1 98.69 349 GLU B C 1
ATOM 7312 O O . GLU B 1 349 ? 13.453 12.305 -5.035 1 98.69 349 GLU B O 1
ATOM 7317 N N . ARG B 1 350 ? 12.469 13.922 -6.246 1 98.31 350 ARG B N 1
ATOM 7318 C CA . ARG B 1 350 ? 13.625 14.812 -6.168 1 98.31 350 ARG B CA 1
ATOM 7319 C C . ARG B 1 350 ? 13.945 15.164 -4.723 1 98.31 350 ARG B C 1
ATOM 7321 O O . ARG B 1 350 ? 15.117 15.172 -4.324 1 98.31 350 ARG B O 1
ATOM 7328 N N . GLN B 1 351 ? 12.93 15.469 -3.969 1 98.56 351 GLN B N 1
ATOM 7329 C CA . GLN B 1 351 ? 13.125 15.891 -2.584 1 98.56 351 GLN B CA 1
ATOM 7330 C C . GLN B 1 351 ? 13.641 14.734 -1.726 1 98.56 351 GLN B C 1
ATOM 7332 O O . GLN B 1 351 ? 14.539 14.922 -0.904 1 98.56 351 GLN B O 1
ATOM 7337 N N . VAL B 1 352 ? 13.102 13.531 -1.882 1 98.62 352 VAL B N 1
ATOM 7338 C CA . VAL B 1 352 ? 13.516 12.367 -1.103 1 98.62 352 VAL B CA 1
ATOM 7339 C C . VAL B 1 352 ? 14.945 11.977 -1.479 1 98.62 352 VAL B C 1
ATOM 7341 O O . VAL B 1 352 ? 15.773 11.703 -0.604 1 98.62 352 VAL B O 1
ATOM 7344 N N . ARG B 1 353 ? 15.273 11.93 -2.783 1 98.38 353 ARG B N 1
ATOM 7345 C CA . ARG B 1 353 ? 16.625 11.578 -3.234 1 98.38 353 ARG B CA 1
ATOM 7346 C C . ARG B 1 353 ? 17.656 12.562 -2.699 1 98.38 353 ARG B C 1
ATOM 7348 O O . ARG B 1 353 ? 18.781 12.18 -2.391 1 98.38 353 ARG B O 1
ATOM 7355 N N . ALA B 1 354 ? 17.281 13.828 -2.568 1 97.75 354 ALA B N 1
ATOM 7356 C CA . ALA B 1 354 ? 18.203 14.859 -2.115 1 97.75 354 ALA B CA 1
ATOM 7357 C C . ALA B 1 354 ? 18.609 14.633 -0.663 1 97.75 354 ALA B C 1
ATOM 7359 O O . ALA B 1 354 ? 19.703 15.031 -0.25 1 97.75 354 ALA B O 1
ATOM 7360 N N . ILE B 1 355 ? 17.797 14.031 0.122 1 97.06 355 ILE B N 1
ATOM 7361 C CA . ILE B 1 355 ? 18.062 13.883 1.547 1 97.06 355 ILE B CA 1
ATOM 7362 C C . ILE B 1 355 ? 18.641 12.5 1.821 1 97.06 355 ILE B C 1
ATOM 7364 O O . ILE B 1 355 ? 19.375 12.305 2.789 1 97.06 355 ILE B O 1
ATOM 7368 N N . LEU B 1 356 ? 18.406 11.508 0.963 1 98.06 356 LEU B N 1
ATOM 7369 C CA . LEU B 1 356 ? 18.891 10.148 1.133 1 98.06 356 LEU B CA 1
ATOM 7370 C C . LEU B 1 356 ? 20.359 10.039 0.715 1 98.06 356 LEU B C 1
ATOM 7372 O O . LEU B 1 356 ? 20.797 10.758 -0.181 1 98.06 356 LEU B O 1
ATOM 7376 N N . ASP B 1 357 ? 21.188 9.203 1.404 1 98.06 357 ASP B N 1
ATOM 7377 C CA . ASP B 1 357 ? 22.469 8.719 0.888 1 98.06 357 ASP B CA 1
ATOM 7378 C C . ASP B 1 357 ? 22.266 7.512 -0.024 1 98.06 357 ASP B C 1
ATOM 7380 O O . ASP B 1 357 ? 22.328 6.367 0.431 1 98.06 357 ASP B O 1
ATOM 7384 N N . GLU B 1 358 ? 22.109 7.742 -1.255 1 97.69 358 GLU B N 1
ATOM 7385 C CA . GLU B 1 358 ? 21.719 6.707 -2.207 1 97.69 358 GLU B CA 1
ATOM 7386 C C . GLU B 1 358 ? 22.797 5.625 -2.303 1 97.69 358 GLU B C 1
ATOM 7388 O O . GLU B 1 358 ? 22.516 4.504 -2.734 1 97.69 358 GLU B O 1
ATOM 7393 N N . SER B 1 359 ? 24.047 5.906 -1.938 1 98 359 SER B N 1
ATOM 7394 C CA . SER B 1 359 ? 25.141 4.938 -2.023 1 98 359 SER B CA 1
ATOM 7395 C C . SER B 1 359 ? 24.906 3.754 -1.094 1 98 359 SER B C 1
ATOM 7397 O O . SER B 1 359 ? 25.516 2.697 -1.257 1 98 359 SER B O 1
ATOM 7399 N N . LYS B 1 360 ? 24 3.955 -0.151 1 97.75 360 LYS B N 1
ATOM 7400 C CA . LYS B 1 360 ? 23.719 2.926 0.849 1 97.75 360 LYS B CA 1
ATOM 7401 C C . LYS B 1 360 ? 22.812 1.845 0.29 1 97.75 360 LYS B C 1
ATOM 7403 O O . LYS B 1 360 ? 22.672 0.771 0.879 1 97.75 360 LYS B O 1
ATOM 7408 N N . PHE B 1 361 ? 22.234 2.045 -0.849 1 98.19 361 PHE B N 1
ATOM 7409 C CA . PHE B 1 361 ? 21.234 1.147 -1.416 1 98.19 361 PHE B CA 1
ATOM 7410 C C . PHE B 1 361 ? 21.703 0.598 -2.758 1 98.19 361 PHE B C 1
ATOM 7412 O O . PHE B 1 361 ? 22.219 1.342 -3.592 1 98.19 361 PHE B O 1
ATOM 7419 N N . HIS B 1 362 ? 21.609 -0.699 -2.996 1 97.38 362 HIS B N 1
ATOM 7420 C CA . HIS B 1 362 ? 21.875 -1.229 -4.324 1 97.38 362 HIS B CA 1
ATOM 7421 C C . HIS B 1 362 ? 20.609 -1.244 -5.184 1 97.38 362 HIS B C 1
ATOM 7423 O O . HIS B 1 362 ? 20.688 -1.508 -6.387 1 97.38 362 HIS B O 1
ATOM 7429 N N . CYS B 1 363 ? 19.438 -0.974 -4.539 1 97.88 363 CYS B N 1
ATOM 7430 C CA . CYS B 1 363 ? 18.156 -0.802 -5.219 1 97.88 363 CYS B CA 1
ATOM 7431 C C . CYS B 1 363 ? 17.344 0.326 -4.586 1 97.88 363 CYS B C 1
ATOM 7433 O O . CYS B 1 363 ? 17.172 0.359 -3.365 1 97.88 363 CYS B O 1
ATOM 7435 N N . LEU B 1 364 ? 16.922 1.321 -5.27 1 98.44 364 LEU B N 1
ATOM 7436 C CA . LEU B 1 364 ? 16.031 2.404 -4.871 1 98.44 364 LEU B CA 1
ATOM 7437 C C . LEU B 1 364 ? 15.055 2.744 -5.992 1 98.44 364 LEU B C 1
ATOM 7439 O O . LEU B 1 364 ? 15.469 3.193 -7.066 1 98.44 364 LEU B O 1
ATOM 7443 N N . LYS B 1 365 ? 13.766 2.41 -5.781 1 97.75 365 LYS B N 1
ATOM 7444 C CA . LYS B 1 365 ? 12.75 2.59 -6.812 1 97.75 365 LYS B CA 1
ATOM 7445 C C . LYS B 1 365 ? 11.609 3.463 -6.312 1 97.75 365 LYS B C 1
ATOM 7447 O O . LYS B 1 365 ? 11.211 3.365 -5.148 1 97.75 365 LYS B O 1
ATOM 7452 N N . PHE B 1 366 ? 11.172 4.426 -7.117 1 97.94 366 PHE B N 1
ATOM 7453 C CA . PHE B 1 366 ? 9.945 5.188 -6.953 1 97.94 366 PHE B CA 1
ATOM 7454 C C . PHE B 1 366 ? 8.906 4.773 -7.992 1 97.94 366 PHE B C 1
ATOM 7456 O O . PHE B 1 366 ? 9.141 4.898 -9.195 1 97.94 366 PHE B O 1
ATOM 7463 N N . ARG B 1 367 ? 7.738 4.219 -7.551 1 96.38 367 ARG B N 1
ATOM 7464 C CA . ARG B 1 367 ? 6.742 3.705 -8.484 1 96.38 367 ARG B CA 1
ATOM 7465 C C . ARG B 1 367 ? 5.359 4.266 -8.172 1 96.38 367 ARG B C 1
ATOM 7467 O O . ARG B 1 367 ? 4.934 4.273 -7.016 1 96.38 367 ARG B O 1
ATOM 7474 N N . VAL B 1 368 ? 4.637 4.793 -9.195 1 96.56 368 VAL B N 1
ATOM 7475 C CA . VAL B 1 368 ? 3.283 5.316 -9.055 1 96.56 368 VAL B CA 1
ATOM 7476 C C . VAL B 1 368 ? 2.279 4.297 -9.594 1 96.56 368 VAL B C 1
ATOM 7478 O O . VAL B 1 368 ? 2.32 3.943 -10.773 1 96.56 368 VAL B O 1
ATOM 7481 N N . ASN B 1 369 ? 1.405 3.865 -8.766 1 95.19 369 ASN B N 1
ATOM 7482 C CA . ASN B 1 369 ? 0.406 2.893 -9.195 1 95.19 369 ASN B CA 1
ATOM 7483 C C . ASN B 1 369 ? -0.929 3.562 -9.508 1 95.19 369 ASN B C 1
ATOM 7485 O O . ASN B 1 369 ? -1.517 4.219 -8.648 1 95.19 369 ASN B O 1
ATOM 7489 N N . GLY B 1 370 ? -1.45 3.311 -10.727 1 95.81 370 GLY B N 1
ATOM 7490 C CA . GLY B 1 370 ? -2.727 3.855 -11.156 1 95.81 370 GLY B CA 1
ATOM 7491 C C . GLY B 1 370 ? -2.641 5.305 -11.602 1 95.81 370 GLY B C 1
ATOM 7492 O O . GLY B 1 370 ? -1.544 5.848 -11.75 1 95.81 370 GLY B O 1
ATOM 7493 N N . ARG B 1 371 ? -3.779 5.941 -11.938 1 96.31 371 ARG B N 1
ATOM 7494 C CA . ARG B 1 371 ? -3.959 7.344 -12.305 1 96.31 371 ARG B CA 1
ATOM 7495 C C . ARG B 1 371 ? -5.309 7.867 -11.82 1 96.31 371 ARG B C 1
ATOM 7497 O O . ARG B 1 371 ? -6.199 7.082 -11.484 1 96.31 371 ARG B O 1
ATOM 7504 N N . CYS B 1 372 ? -5.391 9.164 -11.602 1 96.75 372 CYS B N 1
ATOM 7505 C CA . CYS B 1 372 ? -6.676 9.805 -11.352 1 96.75 372 CYS B CA 1
ATOM 7506 C C . CYS B 1 372 ? -7.516 9.867 -12.625 1 96.75 372 CYS B C 1
ATOM 7508 O O . CYS B 1 372 ? -7.074 10.406 -13.641 1 96.75 372 CYS B O 1
ATOM 7510 N N . PRO B 1 373 ? -8.75 9.266 -12.648 1 95.56 373 PRO B N 1
ATOM 7511 C CA . PRO B 1 373 ? -9.602 9.398 -13.836 1 95.56 373 PRO B CA 1
ATOM 7512 C C . PRO B 1 373 ? -10.188 10.797 -13.984 1 95.56 373 PRO B C 1
ATOM 7514 O O . PRO B 1 373 ? -10.086 11.617 -13.07 1 95.56 373 PRO B O 1
ATOM 7517 N N . GLU B 1 374 ? -10.727 11.062 -15.203 1 95.69 374 GLU B N 1
ATOM 7518 C CA . GLU B 1 374 ? -11.445 12.32 -15.391 1 95.69 374 GLU B CA 1
ATOM 7519 C C . GLU B 1 374 ? -12.711 12.367 -14.531 1 95.69 374 GLU B C 1
ATOM 7521 O O . GLU B 1 374 ? -13.492 11.422 -14.516 1 95.69 374 GLU B O 1
ATOM 7526 N N . ASN B 1 375 ? -12.867 13.445 -13.773 1 97.06 375 ASN B N 1
ATOM 7527 C CA . ASN B 1 375 ? -14.047 13.695 -12.945 1 97.06 375 ASN B CA 1
ATOM 7528 C C . ASN B 1 375 ? -14.383 12.5 -12.07 1 97.06 375 ASN B C 1
ATOM 7530 O O . ASN B 1 375 ? -15.469 11.922 -12.188 1 97.06 375 ASN B O 1
ATOM 7534 N N . PRO B 1 376 ? -13.492 12.102 -11.211 1 97 376 PRO B N 1
ATOM 7535 C CA . PRO B 1 376 ? -13.672 10.898 -10.398 1 97 376 PRO B CA 1
ATOM 7536 C C . PRO B 1 376 ? -14.938 10.945 -9.547 1 97 376 PRO B C 1
ATOM 7538 O O . PRO B 1 376 ? -15.312 12.008 -9.055 1 97 376 PRO B O 1
ATOM 7541 N N . ARG B 1 377 ? -15.523 9.773 -9.258 1 94.25 377 ARG B N 1
ATOM 7542 C CA . ARG B 1 377 ? -16.797 9.68 -8.539 1 94.25 377 ARG B CA 1
ATOM 7543 C C . ARG B 1 377 ? -16.594 9.859 -7.039 1 94.25 377 ARG B C 1
ATOM 7545 O O . ARG B 1 377 ? -17.531 10.195 -6.32 1 94.25 377 ARG B O 1
ATOM 7552 N N . ASN B 1 378 ? -15.422 9.562 -6.566 1 96.56 378 ASN B N 1
ATOM 7553 C CA . ASN B 1 378 ? -15.078 9.672 -5.156 1 96.56 378 ASN B CA 1
ATOM 7554 C C . ASN B 1 378 ? -13.586 9.938 -4.961 1 96.56 378 ASN B C 1
ATOM 7556 O O . ASN B 1 378 ? -12.812 9.875 -5.918 1 96.56 378 ASN B O 1
ATOM 7560 N N . GLN B 1 379 ? -13.203 10.266 -3.766 1 97.62 379 GLN B N 1
ATOM 7561 C CA . GLN B 1 379 ? -11.836 10.672 -3.486 1 97.62 379 GLN B CA 1
ATOM 7562 C C . GLN B 1 379 ? -10.875 9.492 -3.613 1 97.62 379 GLN B C 1
ATOM 7564 O O . GLN B 1 379 ? -9.719 9.664 -4.004 1 97.62 379 GLN B O 1
ATOM 7569 N N . ASP B 1 380 ? -11.273 8.258 -3.254 1 96.69 380 ASP B N 1
ATOM 7570 C CA . ASP B 1 380 ? -10.43 7.082 -3.396 1 96.69 380 ASP B CA 1
ATOM 7571 C C . ASP B 1 380 ? -9.977 6.902 -4.844 1 96.69 380 ASP B C 1
ATOM 7573 O O . ASP B 1 380 ? -8.805 6.641 -5.105 1 96.69 380 ASP B O 1
ATOM 7577 N N . ALA B 1 381 ? -10.906 7.039 -5.777 1 96.12 381 ALA B N 1
ATOM 7578 C CA . ALA B 1 381 ? -10.602 6.918 -7.199 1 96.12 381 ALA B CA 1
ATOM 7579 C C . ALA B 1 381 ? -9.633 8.008 -7.648 1 96.12 381 ALA B C 1
ATOM 7581 O O . ALA B 1 381 ? -8.844 7.805 -8.578 1 96.12 381 ALA B O 1
ATOM 7582 N N . ALA B 1 382 ? -9.648 9.141 -6.938 1 98 382 ALA B N 1
ATOM 7583 C CA . ALA B 1 382 ? -8.812 10.289 -7.293 1 98 382 ALA B CA 1
ATOM 7584 C C . ALA B 1 382 ? -7.422 10.156 -6.684 1 98 382 ALA B C 1
ATOM 7586 O O . ALA B 1 382 ? -6.52 10.938 -7.008 1 98 382 ALA B O 1
ATOM 7587 N N . THR B 1 383 ? -7.188 9.25 -5.773 1 98.19 383 THR B N 1
ATOM 7588 C CA . THR B 1 383 ? -5.961 9.125 -4.996 1 98.19 383 THR B CA 1
ATOM 7589 C C . THR B 1 383 ? -5.121 7.957 -5.496 1 98.19 383 THR B C 1
ATOM 7591 O O . THR B 1 383 ? -5.637 6.852 -5.684 1 98.19 383 THR B O 1
ATOM 7594 N N . VAL B 1 384 ? -3.824 8.195 -5.758 1 96.88 384 VAL B N 1
ATOM 7595 C CA . VAL B 1 384 ? -2.945 7.121 -6.211 1 96.88 384 VAL B CA 1
ATOM 7596 C C . VAL B 1 384 ? -1.791 6.945 -5.227 1 96.88 384 VAL B C 1
ATOM 7598 O O . VAL B 1 384 ? -1.466 7.867 -4.473 1 96.88 384 VAL B O 1
ATOM 7601 N N . ASP B 1 385 ? -1.186 5.777 -5.176 1 96.19 385 ASP B N 1
ATOM 7602 C CA . ASP B 1 385 ? -0.087 5.414 -4.285 1 96.19 385 ASP B CA 1
ATOM 7603 C C . ASP B 1 385 ? 1.263 5.594 -4.977 1 96.19 385 ASP B C 1
ATOM 7605 O O . ASP B 1 385 ? 1.41 5.266 -6.156 1 96.19 385 ASP B O 1
ATOM 7609 N N . VAL B 1 386 ? 2.207 6.227 -4.332 1 97.06 386 VAL B N 1
ATOM 7610 C CA . VAL B 1 386 ? 3.617 6.172 -4.703 1 97.06 386 VAL B CA 1
ATOM 7611 C C . VAL B 1 386 ? 4.379 5.285 -3.719 1 97.06 386 VAL B C 1
ATOM 7613 O O . VAL B 1 386 ? 4.434 5.578 -2.523 1 97.06 386 VAL B O 1
ATOM 7616 N N . ARG B 1 387 ? 4.953 4.254 -4.25 1 97.56 387 ARG B N 1
ATOM 7617 C CA . ARG B 1 387 ? 5.766 3.34 -3.453 1 97.56 387 ARG B CA 1
ATOM 7618 C C . ARG B 1 387 ? 7.246 3.699 -3.547 1 97.56 387 ARG B C 1
ATOM 7620 O O . ARG B 1 387 ? 7.797 3.799 -4.645 1 97.56 387 ARG B O 1
ATOM 7627 N N . ILE B 1 388 ? 7.883 3.994 -2.467 1 98.5 388 ILE B N 1
ATOM 7628 C CA . ILE B 1 388 ? 9.328 4.176 -2.355 1 98.5 388 ILE B CA 1
ATOM 7629 C C . ILE B 1 388 ? 9.961 2.918 -1.771 1 98.5 388 ILE B C 1
ATOM 7631 O O . ILE B 1 388 ? 9.82 2.641 -0.578 1 98.5 388 ILE B O 1
ATOM 7635 N N . PHE B 1 389 ? 10.648 2.168 -2.625 1 98.19 389 PHE B N 1
ATOM 7636 C CA . PHE B 1 389 ? 11.164 0.846 -2.295 1 98.19 389 PHE B CA 1
ATOM 7637 C C . PHE B 1 389 ? 12.688 0.836 -2.33 1 98.19 389 PHE B C 1
ATOM 7639 O O . PHE B 1 389 ? 13.289 1.312 -3.291 1 98.19 389 PHE B O 1
ATOM 7646 N N . ALA B 1 390 ? 13.344 0.261 -1.225 1 98.69 390 ALA B N 1
ATOM 7647 C CA . ALA B 1 390 ? 14.805 0.215 -1.171 1 98.69 390 ALA B CA 1
ATOM 7648 C C . ALA B 1 390 ? 15.289 -1.158 -0.72 1 98.69 390 ALA B C 1
ATOM 7650 O O . ALA B 1 390 ? 14.633 -1.827 0.079 1 98.69 390 ALA B O 1
ATOM 7651 N N . GLN B 1 391 ? 16.406 -1.616 -1.239 1 98.56 391 GLN B N 1
ATOM 7652 C CA . GLN B 1 391 ? 17.141 -2.799 -0.798 1 98.56 391 GLN B CA 1
ATOM 7653 C C . GLN B 1 391 ? 18.609 -2.469 -0.517 1 98.56 391 GLN B C 1
ATOM 7655 O O . GLN B 1 391 ? 19.203 -1.64 -1.207 1 98.56 391 GLN B O 1
ATOM 7660 N N . SER B 1 392 ? 19.156 -3.041 0.509 1 98.5 392 SER B N 1
ATOM 7661 C CA . SER B 1 392 ? 20.547 -2.883 0.887 1 98.5 392 SER B CA 1
ATOM 7662 C C . SER B 1 392 ? 21.109 -4.172 1.476 1 98.5 392 SER B C 1
ATOM 7664 O O . SER B 1 392 ? 20.359 -5.008 1.982 1 98.5 392 SER B O 1
ATOM 7666 N N . ARG B 1 393 ? 22.438 -4.355 1.347 1 97.12 393 ARG B N 1
ATOM 7667 C CA . ARG B 1 393 ? 23.109 -5.496 1.964 1 97.12 393 ARG B CA 1
ATOM 7668 C C . ARG B 1 393 ? 23.203 -5.324 3.477 1 97.12 393 ARG B C 1
ATOM 7670 O O . ARG B 1 393 ? 23.203 -6.309 4.219 1 97.12 393 ARG B O 1
ATOM 7677 N N . ALA B 1 394 ? 23.25 -4.094 3.922 1 97.69 394 ALA B N 1
ATOM 7678 C CA . ALA B 1 394 ? 23.359 -3.787 5.344 1 97.69 394 ALA B CA 1
ATOM 7679 C C . ALA B 1 394 ? 22 -3.414 5.938 1 97.69 394 ALA B C 1
ATOM 7681 O O . ALA B 1 394 ? 21.312 -2.527 5.426 1 97.69 394 ALA B O 1
ATOM 7682 N N . GLU B 1 395 ? 21.656 -4.078 7.004 1 98.19 395 GLU B N 1
ATOM 7683 C CA . GLU B 1 395 ? 20.406 -3.791 7.699 1 98.19 395 GLU B CA 1
ATOM 7684 C C . GLU B 1 395 ? 20.344 -2.334 8.156 1 98.19 395 GLU B C 1
ATOM 7686 O O . GLU B 1 395 ? 19.312 -1.684 8.047 1 98.19 395 GLU B O 1
ATOM 7691 N N . GLU B 1 396 ? 21.438 -1.726 8.648 1 98.25 396 GLU B N 1
ATOM 7692 C CA . GLU B 1 396 ? 21.531 -0.384 9.211 1 98.25 396 GLU B CA 1
ATOM 7693 C C . GLU B 1 396 ? 21.219 0.681 8.172 1 98.25 396 GLU B C 1
ATOM 7695 O O . GLU B 1 396 ? 20.703 1.754 8.5 1 98.25 396 GLU B O 1
ATOM 7700 N N . SER B 1 397 ? 21.484 0.372 6.949 1 98.38 397 SER B N 1
ATOM 7701 C CA . SER B 1 397 ? 21.203 1.306 5.859 1 98.38 397 SER B CA 1
ATOM 7702 C C . SER B 1 397 ? 19.719 1.592 5.738 1 98.38 397 SER B C 1
ATOM 7704 O O . SER B 1 397 ? 19.312 2.633 5.207 1 98.38 397 SER B O 1
ATOM 7706 N N . LEU B 1 398 ? 18.891 0.662 6.254 1 98.56 398 LEU B N 1
ATOM 7707 C CA . LEU B 1 398 ? 17.453 0.808 6.145 1 98.56 398 LEU B CA 1
ATOM 7708 C C . LEU B 1 398 ? 16.828 1.102 7.504 1 98.56 398 LEU B C 1
ATOM 7710 O O . LEU B 1 398 ? 15.617 0.969 7.68 1 98.56 398 LEU B O 1
ATOM 7714 N N . SER B 1 399 ? 17.703 1.467 8.492 1 98.06 399 SER B N 1
ATOM 7715 C CA . SER B 1 399 ? 17.188 1.879 9.797 1 98.06 399 SER B CA 1
ATOM 7716 C C . SER B 1 399 ? 16.281 3.104 9.672 1 98.06 399 SER B C 1
ATOM 7718 O O . SER B 1 399 ? 16.266 3.771 8.633 1 98.06 399 SER B O 1
ATOM 7720 N N . THR B 1 400 ? 15.492 3.418 10.688 1 96.69 400 THR B N 1
ATOM 7721 C CA . THR B 1 400 ? 14.633 4.598 10.719 1 96.69 400 THR B CA 1
ATOM 7722 C C . THR B 1 400 ? 15.43 5.855 10.398 1 96.69 400 THR B C 1
ATOM 7724 O O . THR B 1 400 ? 14.984 6.699 9.617 1 96.69 400 THR B O 1
ATOM 7727 N N . ALA B 1 401 ? 16.609 6.02 10.953 1 95.75 401 ALA B N 1
ATOM 7728 C CA . ALA B 1 401 ? 17.453 7.211 10.805 1 95.75 401 ALA B CA 1
ATOM 7729 C C . ALA B 1 401 ? 17.938 7.352 9.367 1 95.75 401 ALA B C 1
ATOM 7731 O O . ALA B 1 401 ? 18.109 8.469 8.867 1 95.75 401 ALA B O 1
ATOM 7732 N N . ASN B 1 402 ? 18.156 6.191 8.688 1 97.62 402 ASN B N 1
ATOM 7733 C CA . ASN B 1 402 ? 18.844 6.23 7.402 1 97.62 402 ASN B CA 1
ATOM 7734 C C . ASN B 1 402 ? 17.859 6.125 6.238 1 97.62 402 ASN B C 1
ATOM 7736 O O . ASN B 1 402 ? 18.219 6.438 5.098 1 97.62 402 ASN B O 1
ATOM 7740 N N . PHE B 1 403 ? 16.609 5.633 6.52 1 98.31 403 PHE B N 1
ATOM 7741 C CA . PHE B 1 403 ? 15.68 5.449 5.414 1 98.31 403 PHE B CA 1
ATOM 7742 C C . PHE B 1 403 ? 14.344 6.109 5.723 1 98.31 403 PHE B C 1
ATOM 7744 O O . PHE B 1 403 ? 14 7.141 5.133 1 98.31 403 PHE B O 1
ATOM 7751 N N . PHE B 1 404 ? 13.617 5.633 6.703 1 97.81 404 PHE B N 1
ATOM 7752 C CA . PHE B 1 404 ? 12.242 6.066 6.93 1 97.81 404 PHE B CA 1
ATOM 7753 C C . PHE B 1 404 ? 12.188 7.559 7.242 1 97.81 404 PHE B C 1
ATOM 7755 O O . PHE B 1 404 ? 11.391 8.289 6.656 1 97.81 404 PHE B O 1
ATOM 7762 N N . ARG B 1 405 ? 12.992 8.047 8.195 1 96.56 405 ARG B N 1
ATOM 7763 C CA . ARG B 1 405 ? 12.984 9.445 8.609 1 96.56 405 ARG B CA 1
ATOM 7764 C C . ARG B 1 405 ? 13.305 10.359 7.434 1 96.56 405 ARG B C 1
ATOM 7766 O O . ARG B 1 405 ? 12.555 11.305 7.148 1 96.56 405 ARG B O 1
ATOM 7773 N N . PRO B 1 406 ? 14.344 10.109 6.676 1 97 406 PRO B N 1
ATOM 7774 C CA . PRO B 1 406 ? 14.617 10.953 5.508 1 97 406 PRO B CA 1
ATOM 7775 C C . PRO B 1 406 ? 13.461 10.969 4.508 1 97 406 PRO B C 1
ATOM 7777 O O . PRO B 1 406 ? 13.156 12.016 3.932 1 97 406 PRO B O 1
ATOM 7780 N N . VAL B 1 407 ? 12.805 9.859 4.328 1 98.06 407 VAL B N 1
ATOM 7781 C CA . VAL B 1 407 ? 11.719 9.719 3.365 1 98.06 407 VAL B CA 1
ATOM 7782 C C . VAL B 1 407 ? 10.523 10.562 3.811 1 98.06 407 VAL B C 1
ATOM 7784 O O . VAL B 1 407 ? 9.828 11.156 2.98 1 98.06 407 VAL B O 1
ATOM 7787 N N . THR B 1 408 ? 10.312 10.695 5.113 1 97.44 408 THR B N 1
ATOM 7788 C CA . THR B 1 408 ? 9.094 11.344 5.602 1 97.44 408 THR B CA 1
ATOM 7789 C C . THR B 1 408 ? 9.375 12.789 6.004 1 97.44 408 THR B C 1
ATOM 7791 O O . THR B 1 408 ? 8.469 13.625 5.996 1 97.44 408 THR B O 1
ATOM 7794 N N . ASP B 1 409 ? 10.617 13.188 6.285 1 97.44 409 ASP B N 1
ATOM 7795 C CA . ASP B 1 409 ? 10.961 14.508 6.797 1 97.44 409 ASP B CA 1
ATOM 7796 C C . ASP B 1 409 ? 10.711 15.586 5.746 1 97.44 409 ASP B C 1
ATOM 7798 O O . ASP B 1 409 ? 10.688 16.781 6.062 1 97.44 409 ASP B O 1
ATOM 7802 N N . VAL B 1 410 ? 10.438 15.219 4.508 1 97.94 410 VAL B N 1
ATOM 7803 C CA . VAL B 1 410 ? 10.281 16.203 3.445 1 97.94 410 VAL B CA 1
ATOM 7804 C C . VAL B 1 410 ? 8.805 16.578 3.297 1 97.94 410 VAL B C 1
ATOM 7806 O O . VAL B 1 410 ? 8.453 17.453 2.498 1 97.94 410 VAL B O 1
ATOM 7809 N N . ILE B 1 411 ? 7.953 16 4.07 1 97.81 411 ILE B N 1
ATOM 7810 C CA . ILE B 1 411 ? 6.52 16.078 3.812 1 97.81 411 ILE B CA 1
ATOM 7811 C C . ILE B 1 411 ? 6.062 17.547 3.869 1 97.81 411 ILE B C 1
ATOM 7813 O O . ILE B 1 411 ? 5.203 17.969 3.092 1 97.81 411 ILE B O 1
ATOM 7817 N N . MET B 1 412 ? 6.598 18.359 4.758 1 97.81 412 MET B N 1
ATOM 7818 C CA . MET B 1 412 ? 6.102 19.719 4.992 1 97.81 412 MET B CA 1
ATOM 7819 C C . MET B 1 412 ? 6.465 20.641 3.83 1 97.81 412 MET B C 1
ATOM 7821 O O . MET B 1 412 ? 5.887 21.719 3.688 1 97.81 412 MET B O 1
ATOM 7825 N N . GLN B 1 413 ? 7.43 20.266 2.998 1 98.19 413 GLN B N 1
ATOM 7826 C CA . GLN B 1 413 ? 7.824 21.109 1.879 1 98.19 413 GLN B CA 1
ATOM 7827 C C . GLN B 1 413 ? 7.328 20.547 0.554 1 98.19 413 GLN B C 1
ATOM 7829 O O . GLN B 1 413 ? 7.688 21.047 -0.516 1 98.19 413 GLN B O 1
ATOM 7834 N N . SER B 1 414 ? 6.512 19.531 0.584 1 98.31 414 SER B N 1
ATOM 7835 C CA . SER B 1 414 ? 6.25 18.75 -0.626 1 98.31 414 SER B CA 1
ATOM 7836 C C . SER B 1 414 ? 4.973 19.219 -1.314 1 98.31 414 SER B C 1
ATOM 7838 O O . SER B 1 414 ? 4.551 20.359 -1.15 1 98.31 414 SER B O 1
ATOM 7840 N N . TYR B 1 415 ? 4.371 18.422 -2.199 1 98.5 415 TYR B N 1
ATOM 7841 C CA . TYR B 1 415 ? 3.279 18.703 -3.121 1 98.5 415 TYR B CA 1
ATOM 7842 C C . TYR B 1 415 ? 1.974 18.922 -2.367 1 98.5 415 TYR B C 1
ATOM 7844 O O . TYR B 1 415 ? 1.865 18.578 -1.188 1 98.5 415 TYR B O 1
ATOM 7852 N N . PRO B 1 416 ? 0.94 19.672 -2.994 1 98.56 416 PRO B N 1
ATOM 7853 C CA . PRO B 1 416 ? -0.353 19.875 -2.336 1 98.56 416 PRO B CA 1
ATOM 7854 C C . PRO B 1 416 ? -1.046 18.547 -1.99 1 98.56 416 PRO B C 1
ATOM 7856 O O . PRO B 1 416 ? -1.15 17.672 -2.84 1 98.56 416 PRO B O 1
ATOM 7859 N N . GLY B 1 417 ? -1.443 18.438 -0.753 1 97.75 417 GLY B N 1
ATOM 7860 C CA . GLY B 1 417 ? -2.105 17.219 -0.288 1 97.75 417 GLY B CA 1
ATOM 7861 C C . GLY B 1 417 ? -1.136 16.156 0.166 1 97.75 417 GLY B C 1
ATOM 7862 O O . GLY B 1 417 ? -1.547 15.039 0.5 1 97.75 417 GLY B O 1
ATOM 7863 N N . ALA B 1 418 ? 0.148 16.438 0.257 1 97.69 418 ALA B N 1
ATOM 7864 C CA . ALA B 1 418 ? 1.153 15.43 0.596 1 97.69 418 ALA B CA 1
ATOM 7865 C C . ALA B 1 418 ? 0.797 14.711 1.896 1 97.69 418 ALA B C 1
ATOM 7867 O O . ALA B 1 418 ? 0.6 15.352 2.932 1 97.69 418 ALA B O 1
ATOM 7868 N N . THR B 1 419 ? 0.611 13.43 1.848 1 95.94 419 THR B N 1
ATOM 7869 C CA . THR B 1 419 ? 0.286 12.531 2.955 1 95.94 419 THR B CA 1
ATOM 7870 C C . THR B 1 419 ? 0.941 11.172 2.758 1 95.94 419 THR B C 1
ATOM 7872 O O . THR B 1 419 ? 0.961 10.641 1.646 1 95.94 419 THR B O 1
ATOM 7875 N N . PHE B 1 420 ? 1.624 10.664 3.756 1 95.69 420 PHE B N 1
ATOM 7876 C CA . PHE B 1 420 ? 2.15 9.305 3.67 1 95.69 420 PHE B CA 1
ATOM 7877 C C . PHE B 1 420 ? 1.342 8.352 4.543 1 95.69 420 PHE B C 1
ATOM 7879 O O . PHE B 1 420 ? 0.537 8.789 5.371 1 95.69 420 PHE B O 1
ATOM 7886 N N . ALA B 1 421 ? 1.493 7.094 4.324 1 94 421 ALA B N 1
ATOM 7887 C CA . ALA B 1 421 ? 0.793 6.074 5.102 1 94 421 ALA B CA 1
ATOM 7888 C C . ALA B 1 421 ? 1.225 6.109 6.566 1 94 421 ALA B C 1
ATOM 7890 O O . ALA B 1 421 ? 2.42 6.086 6.867 1 94 421 ALA B O 1
ATOM 7891 N N . VAL B 1 422 ? 0.229 6.113 7.43 1 90.06 422 VAL B N 1
ATOM 7892 C CA . VAL B 1 422 ? 0.517 6.234 8.852 1 90.06 422 VAL B CA 1
ATOM 7893 C C . VAL B 1 422 ? 1.015 4.898 9.398 1 90.06 422 VAL B C 1
ATOM 7895 O O . VAL B 1 422 ? 1.798 4.859 10.352 1 90.06 422 VAL B O 1
ATOM 7898 N N . ASP B 1 423 ? 0.502 3.777 8.859 1 93.5 423 ASP B N 1
ATOM 7899 C CA . ASP B 1 423 ? 1.065 2.48 9.219 1 93.5 423 ASP B CA 1
ATOM 7900 C C . ASP B 1 423 ? 2.396 2.242 8.516 1 93.5 423 ASP B C 1
ATOM 7902 O O . ASP B 1 423 ? 2.424 1.806 7.359 1 93.5 423 ASP B O 1
ATOM 7906 N N . ALA B 1 424 ? 3.49 2.434 9.195 1 93.69 424 ALA B N 1
ATOM 7907 C CA . ALA B 1 424 ? 4.816 2.463 8.578 1 93.69 424 ALA B CA 1
ATOM 7908 C C . ALA B 1 424 ? 5.578 1.173 8.867 1 93.69 424 ALA B C 1
ATOM 7910 O O . ALA B 1 424 ? 6.809 1.142 8.781 1 93.69 424 ALA B O 1
ATOM 7911 N N . ARG B 1 425 ? 4.988 0.056 9.234 1 96.75 425 ARG B N 1
ATOM 7912 C CA . ARG B 1 425 ? 5.656 -1.183 9.625 1 96.75 425 ARG B CA 1
ATOM 7913 C C . ARG B 1 425 ? 6.496 -1.731 8.469 1 96.75 425 ARG B C 1
ATOM 7915 O O . ARG B 1 425 ? 7.527 -2.367 8.695 1 96.75 425 ARG B O 1
ATOM 7922 N N . GLN B 1 426 ? 6.113 -1.458 7.207 1 97.69 426 GLN B N 1
ATOM 7923 C CA . GLN B 1 426 ? 6.844 -1.945 6.043 1 97.69 426 GLN B CA 1
ATOM 7924 C C . GLN B 1 426 ? 8.109 -1.126 5.805 1 97.69 426 GLN B C 1
ATOM 7926 O O . GLN B 1 426 ? 8.961 -1.514 5.008 1 97.69 426 GLN B O 1
ATOM 7931 N N . ALA B 1 427 ? 8.234 0.014 6.52 1 97.75 427 ALA B N 1
ATOM 7932 C CA . ALA B 1 427 ? 9.391 0.887 6.32 1 97.75 427 ALA B CA 1
ATOM 7933 C C . ALA B 1 427 ? 10.586 0.411 7.137 1 97.75 427 ALA B C 1
ATOM 7935 O O . ALA B 1 427 ? 11.695 0.921 6.977 1 97.75 427 ALA B O 1
ATOM 7936 N N . HIS B 1 428 ? 10.438 -0.593 8.008 1 97.44 428 HIS B N 1
ATOM 7937 C CA . HIS B 1 428 ? 11.531 -1.215 8.742 1 97.44 428 HIS B CA 1
ATOM 7938 C C . HIS B 1 428 ? 12.188 -2.316 7.922 1 97.44 428 HIS B C 1
ATOM 7940 O O . HIS B 1 428 ? 11.531 -2.965 7.102 1 97.44 428 HIS B O 1
ATOM 7946 N N . PRO B 1 429 ? 13.469 -2.48 8.141 1 98 429 PRO B N 1
ATOM 7947 C CA . PRO B 1 429 ? 14.172 -3.479 7.332 1 98 429 PRO B CA 1
ATOM 7948 C C . PRO B 1 429 ? 13.656 -4.895 7.555 1 98 429 PRO B C 1
ATOM 7950 O O . PRO B 1 429 ? 13.367 -5.277 8.695 1 98 429 PRO B O 1
ATOM 7953 N N . LYS B 1 430 ? 13.453 -5.66 6.551 1 96.25 430 LYS B N 1
ATOM 7954 C CA . LYS B 1 430 ? 13.18 -7.094 6.59 1 96.25 430 LYS B CA 1
ATOM 7955 C C . LYS B 1 430 ? 14.102 -7.859 5.652 1 96.25 430 LYS B C 1
ATOM 7957 O O . LYS B 1 430 ? 14.422 -7.383 4.559 1 96.25 430 LYS B O 1
ATOM 7962 N N . PRO B 1 431 ? 14.578 -9.031 6.039 1 95.5 431 PRO B N 1
ATOM 7963 C CA . PRO B 1 431 ? 15.43 -9.812 5.145 1 95.5 431 PRO B CA 1
ATOM 7964 C C . PRO B 1 431 ? 14.695 -10.289 3.895 1 95.5 431 PRO B C 1
ATOM 7966 O O . PRO B 1 431 ? 13.477 -10.484 3.928 1 95.5 431 PRO B O 1
ATOM 7969 N N . TYR B 1 432 ? 15.375 -10.43 2.82 1 95.25 432 TYR B N 1
ATOM 7970 C CA . TYR B 1 432 ? 14.859 -11.078 1.62 1 95.25 432 TYR B CA 1
ATOM 7971 C C . TYR B 1 432 ? 15.898 -12.016 1.015 1 95.25 432 TYR B C 1
ATOM 7973 O O . TYR B 1 432 ? 17.062 -11.984 1.405 1 95.25 432 TYR B O 1
ATOM 7981 N N . TYR B 1 433 ? 15.461 -12.906 0.156 1 95.12 433 TYR B N 1
ATOM 7982 C CA . TYR B 1 433 ? 16.312 -13.914 -0.46 1 95.12 433 TYR B CA 1
ATOM 7983 C C . TYR B 1 433 ? 16.312 -13.781 -1.978 1 95.12 433 TYR B C 1
ATOM 7985 O O . TYR B 1 433 ? 15.32 -13.336 -2.564 1 95.12 433 TYR B O 1
ATOM 7993 N N . GLU B 1 434 ? 17.406 -14.055 -2.535 1 95.38 434 GLU B N 1
ATOM 7994 C CA . GLU B 1 434 ? 17.531 -14.156 -3.986 1 95.38 434 GLU B CA 1
ATOM 7995 C C . GLU B 1 434 ? 17.469 -15.617 -4.441 1 95.38 434 GLU B C 1
ATOM 7997 O O . GLU B 1 434 ? 17.688 -16.531 -3.646 1 95.38 434 GLU B O 1
ATOM 8002 N N . TYR B 1 435 ? 17.062 -15.773 -5.664 1 95.69 435 TYR B N 1
ATOM 8003 C CA . TYR B 1 435 ? 16.812 -17.094 -6.234 1 95.69 435 TYR B CA 1
ATOM 8004 C C . TYR B 1 435 ? 17.453 -17.219 -7.609 1 95.69 435 TYR B C 1
ATOM 8006 O O . TYR B 1 435 ? 17.141 -16.453 -8.523 1 95.69 435 TYR B O 1
ATOM 8014 N N . PHE B 1 436 ? 18.422 -18.094 -7.715 1 96.62 436 PHE B N 1
ATOM 8015 C CA . PHE B 1 436 ? 19.141 -18.391 -8.953 1 96.62 436 PHE B CA 1
ATOM 8016 C C . PHE B 1 436 ? 18.672 -19.734 -9.531 1 96.62 436 PHE B C 1
ATOM 8018 O O . PHE B 1 436 ? 18.812 -20.766 -8.891 1 96.62 436 PHE B O 1
ATOM 8025 N N . VAL B 1 437 ? 18.094 -19.703 -10.742 1 97.06 437 VAL B N 1
ATOM 8026 C CA . VAL B 1 437 ? 17.516 -20.891 -11.352 1 97.06 437 VAL B CA 1
ATOM 8027 C C . VAL B 1 437 ? 18.469 -21.469 -12.398 1 97.06 437 VAL B C 1
ATOM 8029 O O . VAL B 1 437 ? 18.922 -20.75 -13.297 1 97.06 437 VAL B O 1
ATOM 8032 N N . SER B 1 438 ? 18.766 -22.734 -12.273 1 97.75 438 SER B N 1
ATOM 8033 C CA . SER B 1 438 ? 19.641 -23.438 -13.203 1 97.75 438 SER B CA 1
ATOM 8034 C C . SER B 1 438 ? 19.234 -24.906 -13.328 1 97.75 438 SER B C 1
ATOM 8036 O O . SER B 1 438 ? 18.078 -25.266 -13.078 1 97.75 438 SER B O 1
ATOM 8038 N N . ILE B 1 439 ? 20.109 -25.766 -13.891 1 97.56 439 ILE B N 1
ATOM 8039 C CA . ILE B 1 439 ? 19.859 -27.203 -14 1 97.56 439 ILE B CA 1
ATOM 8040 C C . ILE B 1 439 ? 21.062 -27.969 -13.469 1 97.56 439 ILE B C 1
ATOM 8042 O O . ILE B 1 439 ? 22.188 -27.438 -13.406 1 97.56 439 ILE B O 1
ATOM 8046 N N . LEU B 1 440 ? 20.891 -29.172 -13.047 1 96.31 440 LEU B N 1
ATOM 8047 C CA . LEU B 1 440 ? 21.953 -30.094 -12.656 1 96.31 440 LEU B CA 1
ATOM 8048 C C . LEU B 1 440 ? 21.656 -31.516 -13.133 1 96.31 440 LEU B C 1
ATOM 8050 O O . LEU B 1 440 ? 20.484 -31.859 -13.352 1 96.31 440 LEU B O 1
ATOM 8054 N N . PRO B 1 441 ? 22.641 -32.375 -13.25 1 97.19 441 PRO B N 1
ATOM 8055 C CA . PRO B 1 441 ? 22.422 -33.75 -13.695 1 97.19 441 PRO B CA 1
ATOM 8056 C C . PRO B 1 441 ? 21.562 -34.531 -12.711 1 97.19 441 PRO B C 1
ATOM 8058 O O . PRO B 1 441 ? 21.828 -34.531 -11.508 1 97.19 441 PRO B O 1
ATOM 8061 N N . GLN B 1 442 ? 20.516 -35.188 -13.273 1 98.06 442 GLN B N 1
ATOM 8062 C CA . GLN B 1 442 ? 19.672 -36 -12.422 1 98.06 442 GLN B CA 1
ATOM 8063 C C . GLN B 1 442 ? 20.469 -37.125 -11.781 1 98.06 442 GLN B C 1
ATOM 8065 O O . GLN B 1 442 ? 20.141 -37.594 -10.688 1 98.06 442 GLN B O 1
ATOM 8070 N N . SER B 1 443 ? 21.547 -37.594 -12.406 1 97.62 443 SER B N 1
ATOM 8071 C CA . SER B 1 443 ? 22.391 -38.688 -11.922 1 97.62 443 SER B CA 1
ATOM 8072 C C . SER B 1 443 ? 23.109 -38.281 -10.633 1 97.62 443 SER B C 1
ATOM 8074 O O . SER B 1 443 ? 23.578 -39.156 -9.906 1 97.62 443 SER B O 1
ATOM 8076 N N . ASP B 1 444 ? 23.234 -37.031 -10.367 1 97.19 444 ASP B N 1
ATOM 8077 C CA . ASP B 1 444 ? 23.938 -36.562 -9.18 1 97.19 444 ASP B CA 1
ATOM 8078 C C . ASP B 1 444 ? 23.016 -36.469 -7.977 1 97.19 444 ASP B C 1
ATOM 8080 O O . ASP B 1 444 ? 23.453 -36.219 -6.855 1 97.19 444 ASP B O 1
ATOM 8084 N N . ILE B 1 445 ? 21.734 -36.719 -8.156 1 97.69 445 ILE B N 1
ATOM 8085 C CA . ILE B 1 445 ? 20.719 -36.531 -7.125 1 97.69 445 ILE B CA 1
ATOM 8086 C C . ILE B 1 445 ? 20.438 -37.875 -6.438 1 97.69 445 ILE B C 1
ATOM 8088 O O . ILE B 1 445 ? 20.297 -38.906 -7.102 1 97.69 445 ILE B O 1
ATOM 8092 N N . ALA B 1 446 ? 20.391 -37.844 -5.125 1 97.81 446 ALA B N 1
ATOM 8093 C CA . ALA B 1 446 ? 20 -39.031 -4.367 1 97.81 446 ALA B CA 1
ATOM 8094 C C . ALA B 1 446 ? 18.484 -39.062 -4.148 1 97.81 446 ALA B C 1
ATOM 8096 O O . ALA B 1 446 ? 18.016 -38.875 -3.025 1 97.81 446 ALA B O 1
ATOM 8097 N N . HIS B 1 447 ? 17.766 -39.344 -5.258 1 98.5 447 HIS B N 1
ATOM 8098 C CA . HIS B 1 447 ? 16.312 -39.5 -5.219 1 98.5 447 HIS B CA 1
ATOM 8099 C C . HIS B 1 447 ? 15.914 -40.75 -4.48 1 98.5 447 HIS B C 1
ATOM 8101 O O . HIS B 1 447 ? 16.391 -41.844 -4.809 1 98.5 447 HIS B O 1
ATOM 8107 N N . VAL B 1 448 ? 15.016 -40.625 -3.389 1 98.69 448 VAL B N 1
ATOM 8108 C CA . VAL B 1 448 ? 14.719 -41.781 -2.541 1 98.69 448 VAL B CA 1
ATOM 8109 C C . VAL B 1 448 ? 13.266 -41.75 -2.084 1 98.69 448 VAL B C 1
ATOM 8111 O O . VAL B 1 448 ? 12.75 -40.656 -1.757 1 98.69 448 VAL B O 1
ATOM 8114 N N . ALA B 1 449 ? 12.562 -42.844 -2.125 1 98.81 449 ALA B N 1
ATOM 8115 C CA . ALA B 1 449 ? 11.273 -43.031 -1.455 1 98.81 449 ALA B CA 1
ATOM 8116 C C . ALA B 1 449 ? 11.461 -43.688 -0.086 1 98.81 449 ALA B C 1
ATOM 8118 O O . ALA B 1 449 ? 11.953 -44.812 0.013 1 98.81 449 ALA B O 1
ATOM 8119 N N . HIS B 1 450 ? 11.062 -42.969 0.969 1 98.75 450 HIS B N 1
ATOM 8120 C CA . HIS B 1 450 ? 11.141 -43.469 2.336 1 98.75 450 HIS B CA 1
ATOM 8121 C C . HIS B 1 450 ? 9.805 -44.031 2.795 1 98.75 450 HIS B C 1
ATOM 8123 O O . HIS B 1 450 ? 8.781 -43.344 2.725 1 98.75 450 HIS B O 1
ATOM 8129 N N . LEU B 1 451 ? 9.781 -45.219 3.215 1 98.38 451 LEU B N 1
ATOM 8130 C CA . LEU B 1 451 ? 8.625 -45.875 3.834 1 98.38 451 LEU B CA 1
ATOM 8131 C C . LEU B 1 451 ? 8.969 -46.375 5.234 1 98.38 451 LEU B C 1
ATOM 8133 O O . LEU B 1 451 ? 9.094 -47.562 5.457 1 98.38 451 LEU B O 1
ATOM 8137 N N . PRO B 1 452 ? 8.906 -45.438 6.133 1 97.12 452 PRO B N 1
ATOM 8138 C CA . PRO B 1 452 ? 9.391 -45.781 7.473 1 97.12 452 PRO B CA 1
ATOM 8139 C C . PRO B 1 452 ? 8.594 -46.906 8.133 1 97.12 452 PRO B C 1
ATOM 8141 O O . PRO B 1 452 ? 9.156 -47.719 8.867 1 97.12 452 PRO B O 1
ATOM 8144 N N . SER B 1 453 ? 7.332 -46.969 7.949 1 95.94 453 SER B N 1
ATOM 8145 C CA . SER B 1 453 ? 6.504 -48 8.57 1 95.94 453 SER B CA 1
ATOM 8146 C C . SER B 1 453 ? 6.961 -49.406 8.172 1 95.94 453 SER B C 1
ATOM 8148 O O . SER B 1 453 ? 6.684 -50.375 8.867 1 95.94 453 SER B O 1
ATOM 8150 N N . LYS B 1 454 ? 7.688 -49.5 7.133 1 97.12 454 LYS B N 1
ATOM 8151 C CA . LYS B 1 454 ? 8.18 -50.781 6.629 1 97.12 454 LYS B CA 1
ATOM 8152 C C . LYS B 1 454 ? 9.695 -50.875 6.762 1 97.12 454 LYS B C 1
ATOM 8154 O O . LYS B 1 454 ? 10.289 -51.875 6.379 1 97.12 454 LYS B O 1
ATOM 8159 N N . GLY B 1 455 ? 10.289 -49.844 7.227 1 97.19 455 GLY B N 1
ATOM 8160 C CA . GLY B 1 455 ? 11.734 -49.812 7.316 1 97.19 455 GLY B CA 1
ATOM 8161 C C . GLY B 1 455 ? 12.422 -49.844 5.961 1 97.19 455 GLY B C 1
ATOM 8162 O O . GLY B 1 455 ? 13.508 -50.406 5.824 1 97.19 455 GLY B O 1
ATOM 8163 N N . LEU B 1 456 ? 11.789 -49.25 4.949 1 97.81 456 LEU B N 1
ATOM 8164 C CA . LEU B 1 456 ? 12.305 -49.344 3.586 1 97.81 456 LEU B CA 1
ATOM 8165 C C . LEU B 1 456 ? 12.734 -47.969 3.09 1 97.81 456 LEU B C 1
ATOM 8167 O O . LEU B 1 456 ? 12.055 -46.969 3.34 1 97.81 456 LEU B O 1
ATOM 8171 N N . ASP B 1 457 ? 13.898 -47.875 2.518 1 98.5 457 ASP B N 1
ATOM 8172 C CA . ASP B 1 457 ? 14.383 -46.781 1.684 1 98.5 457 ASP B CA 1
ATOM 8173 C C . ASP B 1 457 ? 14.695 -47.25 0.27 1 98.5 457 ASP B C 1
ATOM 8175 O O . ASP B 1 457 ? 15.602 -48.062 0.075 1 98.5 457 ASP B O 1
ATOM 8179 N N . ILE B 1 458 ? 13.961 -46.75 -0.678 1 98.69 458 ILE B N 1
ATOM 8180 C CA . ILE B 1 458 ? 14.109 -47.219 -2.051 1 98.69 458 ILE B CA 1
ATOM 8181 C C . ILE B 1 458 ? 14.758 -46.125 -2.902 1 98.69 458 ILE B C 1
ATOM 8183 O O . ILE B 1 458 ? 14.188 -45.062 -3.094 1 98.69 458 ILE B O 1
ATOM 8187 N N . SER B 1 459 ? 15.938 -46.375 -3.43 1 98.62 459 SER B N 1
ATOM 8188 C CA . SER B 1 459 ? 16.625 -45.469 -4.332 1 98.62 459 SER B CA 1
ATOM 8189 C C . SER B 1 459 ? 15.953 -45.438 -5.703 1 98.62 459 SER B C 1
ATOM 8191 O O . SER B 1 459 ? 15.594 -46.469 -6.25 1 98.62 459 SER B O 1
ATOM 8193 N N . ILE B 1 460 ? 15.758 -44.312 -6.227 1 98.62 460 ILE B N 1
ATOM 8194 C CA . ILE B 1 460 ? 15.141 -44.125 -7.535 1 98.62 460 ILE B CA 1
ATOM 8195 C C . ILE B 1 460 ? 16.203 -43.75 -8.562 1 98.62 460 ILE B C 1
ATOM 8197 O O . ILE B 1 460 ? 16.812 -42.688 -8.469 1 98.62 460 ILE B O 1
ATOM 8201 N N . PRO B 1 461 ? 16.469 -44.562 -9.508 1 97.69 461 PRO B N 1
ATOM 8202 C CA . PRO B 1 461 ? 17.516 -44.25 -10.484 1 97.69 461 PRO B CA 1
ATOM 8203 C C . PRO B 1 461 ? 17.141 -43.094 -11.414 1 97.69 461 PRO B C 1
ATOM 8205 O O . PRO B 1 461 ? 15.969 -42.906 -11.734 1 97.69 461 PRO B O 1
ATOM 8208 N N . ALA B 1 462 ? 18.141 -42.344 -11.891 1 97.88 462 ALA B N 1
ATOM 8209 C CA . ALA B 1 462 ? 17.953 -41.344 -12.914 1 97.88 462 ALA B CA 1
ATOM 8210 C C . ALA B 1 462 ? 17.578 -41.969 -14.258 1 97.88 462 ALA B C 1
ATOM 8212 O O . ALA B 1 462 ? 17.891 -43.125 -14.508 1 97.88 462 ALA B O 1
ATOM 8213 N N . PRO B 1 463 ? 16.875 -41.156 -15.047 1 97.25 463 PRO B N 1
ATOM 8214 C CA . PRO B 1 463 ? 16.594 -41.688 -16.375 1 97.25 463 PRO B CA 1
ATOM 8215 C C . PRO B 1 463 ? 17.859 -41.938 -17.188 1 97.25 463 PRO B C 1
ATOM 8217 O O . PRO B 1 463 ? 18.797 -41.156 -17.125 1 97.25 463 PRO B O 1
ATOM 8220 N N . THR B 1 464 ? 17.906 -43 -18 1 95.81 464 THR B N 1
ATOM 8221 C CA . THR B 1 464 ? 19.078 -43.312 -18.797 1 95.81 464 THR B CA 1
ATOM 8222 C C . THR B 1 464 ? 18.812 -43.094 -20.281 1 95.81 464 THR B C 1
ATOM 8224 O O . THR B 1 464 ? 19.734 -42.875 -21.078 1 95.81 464 THR B O 1
ATOM 8227 N N . ASP B 1 465 ? 17.594 -43.219 -20.75 1 97.56 465 ASP B N 1
ATOM 8228 C CA . ASP B 1 465 ? 17.172 -42.906 -22.094 1 97.56 465 ASP B CA 1
ATOM 8229 C C . ASP B 1 465 ? 16.688 -41.438 -22.188 1 97.56 465 ASP B C 1
ATOM 8231 O O . ASP B 1 465 ? 15.516 -41.156 -21.922 1 97.56 465 ASP B O 1
ATOM 8235 N N . THR B 1 466 ? 17.625 -40.531 -22.578 1 98.25 466 THR B N 1
ATOM 8236 C CA . THR B 1 466 ? 17.375 -39.125 -22.406 1 98.25 466 THR B CA 1
ATOM 8237 C C . THR B 1 466 ? 17.625 -38.344 -23.703 1 98.25 466 THR B C 1
ATOM 8239 O O . THR B 1 466 ? 18.25 -38.875 -24.625 1 98.25 466 THR B O 1
ATOM 8242 N N . LEU B 1 467 ? 17.062 -37.25 -23.938 1 97.88 467 LEU B N 1
ATOM 8243 C CA . LEU B 1 467 ? 17.375 -36.219 -24.922 1 97.88 467 LEU B CA 1
ATOM 8244 C C . LEU B 1 467 ? 17.781 -34.906 -24.234 1 97.88 467 LEU B C 1
ATOM 8246 O O . LEU B 1 467 ? 17.141 -34.5 -23.25 1 97.88 467 LEU B O 1
ATOM 8250 N N . ASP B 1 468 ? 18.781 -34.281 -24.719 1 96.81 468 ASP B N 1
ATOM 8251 C CA . ASP B 1 468 ? 19.375 -33.094 -24.062 1 96.81 468 ASP B CA 1
ATOM 8252 C C . ASP B 1 468 ? 18.359 -31.969 -23.953 1 96.81 468 ASP B C 1
ATOM 8254 O O . ASP B 1 468 ? 17.562 -31.75 -24.859 1 96.81 468 ASP B O 1
ATOM 8258 N N . PHE B 1 469 ? 18.391 -31.234 -22.797 1 95.62 469 PHE B N 1
ATOM 8259 C CA . PHE B 1 469 ? 17.625 -30.016 -22.578 1 95.62 469 PHE B CA 1
ATOM 8260 C C . PHE B 1 469 ? 18.047 -28.938 -23.562 1 95.62 469 PHE B C 1
ATOM 8262 O O . PHE B 1 469 ? 19.234 -28.75 -23.812 1 95.62 469 PHE B O 1
ATOM 8269 N N . VAL B 1 470 ? 17.078 -28.188 -24.078 1 93.06 470 VAL B N 1
ATOM 8270 C CA . VAL B 1 470 ? 17.344 -27.078 -24.984 1 93.06 470 VAL B CA 1
ATOM 8271 C C . VAL B 1 470 ? 17.172 -25.75 -24.234 1 93.06 470 VAL B C 1
ATOM 8273 O O . VAL B 1 470 ? 16.062 -25.359 -23.891 1 93.06 470 VAL B O 1
ATOM 8276 N N . TYR B 1 471 ? 18.25 -25 -24.062 1 89.94 471 TYR B N 1
ATOM 8277 C CA . TYR B 1 471 ? 18.25 -23.75 -23.312 1 89.94 471 TYR B CA 1
ATOM 8278 C C . TYR B 1 471 ? 17.391 -22.703 -24.016 1 89.94 471 TYR B C 1
ATOM 8280 O O . TYR B 1 471 ? 16.625 -21.984 -23.375 1 89.94 471 TYR B O 1
ATOM 8288 N N . GLU B 1 472 ? 17.547 -22.609 -25.328 1 91.31 472 GLU B N 1
ATOM 8289 C CA . GLU B 1 472 ? 16.781 -21.672 -26.141 1 91.31 472 GLU B CA 1
ATOM 8290 C C . GLU B 1 472 ? 15.914 -22.406 -27.156 1 91.31 472 GLU B C 1
ATOM 8292 O O . GLU B 1 472 ? 16.406 -22.859 -28.188 1 91.31 472 GLU B O 1
ATOM 8297 N N . GLN B 1 473 ? 14.672 -22.453 -26.828 1 93 473 GLN B N 1
ATOM 8298 C CA . GLN B 1 473 ? 13.758 -23.141 -27.734 1 93 473 GLN B CA 1
ATOM 8299 C C . GLN B 1 473 ? 13.508 -22.297 -28.984 1 93 473 GLN B C 1
ATOM 8301 O O . GLN B 1 473 ? 13.867 -21.125 -29.047 1 93 473 GLN B O 1
ATOM 8306 N N . ALA B 1 474 ? 12.906 -22.922 -29.969 1 90.31 474 ALA B N 1
ATOM 8307 C CA . ALA B 1 474 ? 12.625 -22.266 -31.234 1 90.31 474 ALA B CA 1
ATOM 8308 C C . ALA B 1 474 ? 11.672 -21.094 -31.047 1 90.31 474 ALA B C 1
ATOM 8310 O O . ALA B 1 474 ? 10.727 -21.156 -30.266 1 90.31 474 ALA B O 1
ATOM 8311 N N . THR B 1 475 ? 12 -20 -31.641 1 95.19 475 THR B N 1
ATOM 8312 C CA . THR B 1 475 ? 11.164 -18.797 -31.734 1 95.19 475 THR B CA 1
ATOM 8313 C C . THR B 1 475 ? 10.938 -18.406 -33.188 1 95.19 475 THR B C 1
ATOM 8315 O O . THR B 1 475 ? 11.836 -18.516 -34.031 1 95.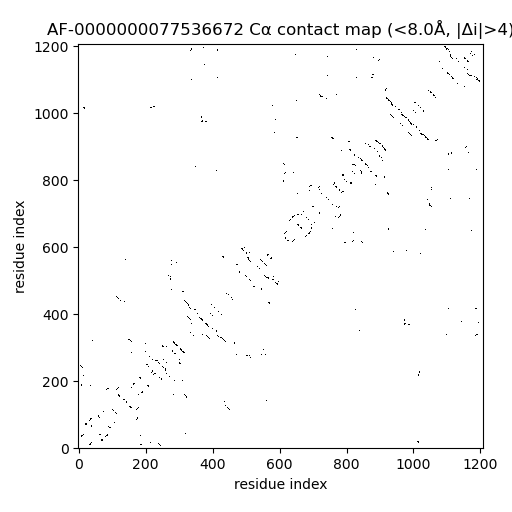19 475 THR B O 1
ATOM 8318 N N . TYR B 1 476 ? 9.703 -18.125 -33.562 1 97.06 476 TYR B N 1
ATOM 8319 C CA . TYR B 1 476 ? 9.375 -17.844 -34.938 1 97.06 476 TYR B CA 1
ATOM 8320 C C . TYR B 1 476 ? 8.117 -16.984 -35.031 1 97.06 476 TYR B C 1
ATOM 8322 O O . TYR B 1 476 ? 7.281 -16.984 -34.156 1 97.06 476 TYR B O 1
ATOM 8330 N N . GLU B 1 477 ? 8 -16.219 -36.094 1 97.69 477 GLU B N 1
ATOM 8331 C CA . GLU B 1 477 ? 6.762 -15.539 -36.469 1 97.69 477 GLU B CA 1
ATOM 8332 C C . GLU B 1 477 ? 5.848 -16.469 -37.281 1 97.69 477 GLU B C 1
ATOM 8334 O O . GLU B 1 477 ? 6.262 -17.547 -37.688 1 97.69 477 GLU B O 1
ATOM 8339 N N . THR B 1 478 ? 4.602 -15.938 -37.438 1 97.5 478 THR B N 1
ATOM 8340 C CA . THR B 1 478 ? 3.678 -16.766 -38.219 1 97.5 478 THR B CA 1
ATOM 8341 C C . THR B 1 478 ? 4.207 -16.984 -39.625 1 97.5 478 THR B C 1
ATOM 8343 O O . THR B 1 478 ? 4.781 -16.078 -40.219 1 97.5 478 THR B O 1
ATOM 8346 N N . ALA B 1 479 ? 4.039 -18.203 -40.125 1 94.94 479 ALA B N 1
ATOM 8347 C CA . ALA B 1 479 ? 4.555 -18.578 -41.438 1 94.94 479 ALA B CA 1
ATOM 8348 C C . ALA B 1 479 ? 3.781 -17.891 -42.531 1 94.94 479 ALA B C 1
ATOM 8350 O O . ALA B 1 479 ? 4.344 -17.578 -43.594 1 94.94 479 ALA B O 1
ATOM 8351 N N . LEU B 1 480 ? 2.543 -17.625 -42.406 1 94.12 480 LEU B N 1
ATOM 8352 C CA . LEU B 1 480 ? 1.69 -17.031 -43.438 1 94.12 480 LEU B CA 1
ATOM 8353 C C . LEU B 1 480 ? 0.935 -15.836 -42.875 1 94.12 480 LEU B C 1
ATOM 8355 O O . LEU B 1 480 ? -0.293 -15.859 -42.781 1 94.12 480 LEU B O 1
ATOM 8359 N N . PRO B 1 481 ? 1.712 -14.805 -42.594 1 96.94 481 PRO B N 1
ATOM 8360 C CA . PRO B 1 481 ? 1.016 -13.602 -42.125 1 96.94 481 PRO B CA 1
ATOM 8361 C C . PRO B 1 481 ? 0.066 -13.016 -43.156 1 96.94 481 PRO B C 1
ATOM 8363 O O . PRO B 1 481 ? 0.34 -13.094 -44.375 1 96.94 481 PRO B O 1
ATOM 8366 N N . ILE B 1 482 ? -0.965 -12.453 -42.688 1 97.88 482 ILE B N 1
ATOM 8367 C CA . ILE B 1 482 ? -1.883 -11.781 -43.625 1 97.88 482 ILE B CA 1
ATOM 8368 C C . ILE B 1 482 ? -1.7 -10.273 -43.531 1 97.88 482 ILE B C 1
ATOM 8370 O O . ILE B 1 482 ? -1.136 -9.773 -42.531 1 97.88 482 ILE B O 1
ATOM 8374 N N . ASP B 1 483 ? -2.139 -9.609 -44.594 1 97.38 483 ASP B N 1
ATOM 8375 C CA . ASP B 1 483 ? -2.299 -8.164 -44.5 1 97.38 483 ASP B CA 1
ATOM 8376 C C . ASP B 1 483 ? -3.494 -7.797 -43.625 1 97.38 483 ASP B C 1
ATOM 8378 O O . ASP B 1 483 ? -4.645 -8.031 -44 1 97.38 483 ASP B O 1
ATOM 8382 N N . LEU B 1 484 ? -3.23 -7.242 -42.531 1 96.81 484 LEU B N 1
ATOM 8383 C CA . LEU B 1 484 ? -4.277 -6.926 -41.562 1 96.81 484 LEU B CA 1
ATOM 8384 C C . LEU B 1 484 ? -5.348 -6.035 -42.188 1 96.81 484 LEU B C 1
ATOM 8386 O O . LEU B 1 484 ? -6.516 -6.098 -41.812 1 96.81 484 LEU B O 1
ATOM 8390 N N . ALA B 1 485 ? -4.957 -5.281 -43.094 1 95.81 485 ALA B N 1
ATOM 8391 C CA . ALA B 1 485 ? -5.891 -4.395 -43.781 1 95.81 485 ALA B CA 1
ATOM 8392 C C . ALA B 1 485 ? -6.914 -5.195 -44.594 1 95.81 485 ALA B C 1
ATOM 8394 O O . ALA B 1 485 ? -8 -4.695 -44.906 1 95.81 485 ALA B O 1
ATOM 8395 N N . SER B 1 486 ? -6.562 -6.367 -44.969 1 96.88 486 SER B N 1
ATOM 8396 C CA . SER B 1 486 ? -7.434 -7.211 -45.781 1 96.88 486 SER B CA 1
ATOM 8397 C C . SER B 1 486 ? -8.68 -7.633 -45 1 96.88 486 SER B C 1
ATOM 8399 O O . SER B 1 486 ? -9.656 -8.094 -45.594 1 96.88 486 SER B O 1
ATOM 8401 N N . LEU B 1 487 ? -8.68 -7.387 -43.719 1 97.06 487 LEU B N 1
ATOM 8402 C CA . LEU B 1 487 ? -9.789 -7.82 -42.906 1 97.06 487 LEU B CA 1
ATOM 8403 C C . LEU B 1 487 ? -10.852 -6.73 -42.812 1 97.06 487 LEU B C 1
ATOM 8405 O O . LEU B 1 487 ? -11.875 -6.91 -42.125 1 97.06 487 LEU B O 1
ATOM 8409 N N . GLY B 1 488 ? -10.648 -5.605 -43.469 1 96.81 488 GLY B N 1
ATOM 8410 C CA . GLY B 1 488 ? -11.633 -4.539 -43.469 1 96.81 488 GLY B CA 1
ATOM 8411 C C . GLY B 1 488 ? -11.312 -3.406 -42.531 1 96.81 488 GLY B C 1
ATOM 8412 O O . GLY B 1 488 ? -10.188 -3.287 -42.062 1 96.81 488 GLY B O 1
ATOM 8413 N N . PRO B 1 489 ? -12.328 -2.543 -42.281 1 97.62 489 PRO B N 1
ATOM 8414 C CA . PRO B 1 489 ? -12.117 -1.385 -41.406 1 97.62 489 PRO B CA 1
ATOM 8415 C C . PRO B 1 489 ? -11.805 -1.782 -39.969 1 97.62 489 PRO B C 1
ATOM 8417 O O . PRO B 1 489 ? -12.336 -2.775 -39.469 1 97.62 489 PRO B O 1
ATOM 8420 N N . THR B 1 490 ? -10.984 -0.967 -39.312 1 98.06 490 THR B N 1
ATOM 8421 C CA . THR B 1 490 ? -10.562 -1.242 -37.969 1 98.06 490 THR B CA 1
ATOM 8422 C C . THR B 1 490 ? -10.906 -0.068 -37.031 1 98.06 490 THR B C 1
ATOM 8424 O O . THR B 1 490 ? -11.203 1.03 -37.5 1 98.06 490 THR B O 1
ATOM 8427 N N . ARG B 1 491 ? -11 -0.297 -35.812 1 97.56 491 ARG B N 1
ATOM 8428 C CA . ARG B 1 491 ? -11.055 0.689 -34.75 1 97.56 491 ARG B CA 1
ATOM 8429 C C . ARG B 1 491 ? -10 0.403 -33.688 1 97.56 491 ARG B C 1
ATOM 8431 O O . ARG B 1 491 ? -9.75 -0.756 -33.344 1 97.56 491 ARG B O 1
ATOM 8438 N N . LYS B 1 492 ? -9.445 1.476 -33.188 1 97.56 492 LYS B N 1
ATOM 8439 C CA . LYS B 1 492 ? -8.516 1.323 -32.062 1 97.56 492 LYS B CA 1
ATOM 8440 C C . LYS B 1 492 ? -9.266 0.98 -30.781 1 97.56 492 LYS B C 1
ATOM 8442 O O . LYS B 1 492 ? -10.18 1.698 -30.391 1 97.56 492 LYS B O 1
ATOM 8447 N N . ALA B 1 493 ? -8.953 -0.148 -30.141 1 97.94 493 ALA B N 1
ATOM 8448 C CA . ALA B 1 493 ? -9.594 -0.626 -28.906 1 97.94 493 ALA B CA 1
ATOM 8449 C C . ALA B 1 493 ? -8.656 -1.53 -28.109 1 97.94 493 ALA B C 1
ATOM 8451 O O . ALA B 1 493 ? -7.652 -2.008 -28.641 1 97.94 493 ALA B O 1
ATOM 8452 N N . PRO B 1 494 ? -8.969 -1.672 -26.828 1 98.56 494 PRO B N 1
ATOM 8453 C CA . PRO B 1 494 ? -8.148 -2.596 -26.047 1 98.56 494 PRO B CA 1
ATOM 8454 C C . PRO B 1 494 ? -8.125 -4.008 -26.625 1 98.56 494 PRO B C 1
ATOM 8456 O O . PRO B 1 494 ? -9.172 -4.543 -27 1 98.56 494 PRO B O 1
ATOM 8459 N N . LEU B 1 495 ? -6.949 -4.598 -26.672 1 98.75 495 LEU B N 1
ATOM 8460 C CA . LEU B 1 495 ? -6.738 -5.953 -27.172 1 98.75 495 LEU B CA 1
ATOM 8461 C C . LEU B 1 495 ? -7.668 -6.941 -26.469 1 98.75 495 LEU B C 1
ATOM 8463 O O . LEU B 1 495 ? -8.195 -7.855 -27.109 1 98.75 495 LEU B O 1
ATOM 8467 N N . GLY B 1 496 ? -7.914 -6.738 -25.188 1 98.69 496 GLY B N 1
ATOM 8468 C CA . GLY B 1 496 ? -8.625 -7.664 -24.328 1 98.69 496 GLY B CA 1
ATOM 8469 C C . GLY B 1 496 ? -10.125 -7.672 -24.578 1 98.69 496 GLY B C 1
ATOM 8470 O O . GLY B 1 496 ? -10.852 -8.477 -23.984 1 98.69 496 GLY B O 1
ATOM 8471 N N . TYR B 1 497 ? -10.602 -6.77 -25.453 1 98.12 497 TYR B N 1
ATOM 8472 C CA . TYR B 1 497 ? -12.016 -6.801 -25.781 1 98.12 497 TYR B CA 1
ATOM 8473 C C . TYR B 1 497 ? -12.375 -8.086 -26.516 1 98.12 497 TYR B C 1
ATOM 8475 O O . TYR B 1 497 ? -13.508 -8.57 -26.422 1 98.12 497 TYR B O 1
ATOM 8483 N N . ILE B 1 498 ? -11.328 -8.727 -27.234 1 97.81 498 ILE B N 1
ATOM 8484 C CA . ILE B 1 498 ? -11.688 -9.93 -27.969 1 97.81 498 ILE B CA 1
ATOM 8485 C C . ILE B 1 498 ? -10.625 -11.008 -27.75 1 97.81 498 ILE B C 1
ATOM 8487 O O . ILE B 1 498 ? -10.75 -12.125 -28.266 1 97.81 498 ILE B O 1
ATOM 8491 N N . VAL B 1 499 ? -9.562 -10.727 -27.031 1 98.75 499 VAL B N 1
ATOM 8492 C CA . VAL B 1 499 ? -8.461 -11.664 -26.828 1 98.75 499 VAL B CA 1
ATOM 8493 C C . VAL B 1 499 ? -8.352 -12.016 -25.359 1 98.75 499 VAL B C 1
ATOM 8495 O O . VAL B 1 499 ? -8.227 -11.133 -24.5 1 98.75 499 VAL B O 1
ATOM 8498 N N . HIS B 1 500 ? -8.406 -13.305 -25 1 98.75 500 HIS B N 1
ATOM 8499 C CA . HIS B 1 500 ? -8.062 -13.812 -23.688 1 98.75 500 HIS B CA 1
ATOM 8500 C C . HIS B 1 500 ? -6.555 -13.93 -23.5 1 98.75 500 HIS B C 1
ATOM 8502 O O . HIS B 1 500 ? -5.816 -14 -24.484 1 98.75 500 HIS B O 1
ATOM 8508 N N . ALA B 1 501 ? -6.113 -13.891 -22.281 1 98.75 501 ALA B N 1
ATOM 8509 C CA . ALA B 1 501 ? -4.691 -14.094 -22.016 1 98.75 501 ALA B CA 1
ATOM 8510 C C . ALA B 1 501 ? -4.465 -14.578 -20.594 1 98.75 501 ALA B C 1
ATOM 8512 O O . ALA B 1 501 ? -5.32 -14.383 -19.719 1 98.75 501 ALA B O 1
ATOM 8513 N N . ARG B 1 502 ? -3.375 -15.211 -20.359 1 98.31 502 ARG B N 1
ATOM 8514 C CA . ARG B 1 502 ? -2.873 -15.586 -19.031 1 98.31 502 ARG B CA 1
ATOM 8515 C C . ARG B 1 502 ? -1.351 -15.516 -18.984 1 98.31 502 ARG B C 1
ATOM 8517 O O . ARG B 1 502 ? -0.68 -15.859 -19.969 1 98.31 502 ARG B O 1
ATOM 8524 N N . SER B 1 503 ? -0.846 -14.969 -17.875 1 98.44 503 SER B N 1
ATOM 8525 C CA . SER B 1 503 ? 0.599 -14.867 -17.688 1 98.44 503 SER B CA 1
ATOM 8526 C C . SER B 1 503 ? 1.019 -15.344 -16.297 1 98.44 503 SER B C 1
ATOM 8528 O O . SER B 1 503 ? 0.187 -15.445 -15.398 1 98.44 503 SER B O 1
ATOM 8530 N N . GLY B 1 504 ? 2.271 -15.703 -16.141 1 97.31 504 GLY B N 1
ATOM 8531 C CA . GLY B 1 504 ? 2.85 -16.125 -14.875 1 97.31 504 GLY B CA 1
ATOM 8532 C C . GLY B 1 504 ? 4.367 -16.062 -14.859 1 97.31 504 GLY B C 1
ATOM 8533 O O . GLY B 1 504 ? 4.988 -15.719 -15.867 1 97.31 504 GLY B O 1
ATOM 8534 N N . ASP B 1 505 ? 4.902 -16.391 -13.695 1 94.5 505 ASP B N 1
ATOM 8535 C CA . ASP B 1 505 ? 6.344 -16.297 -13.508 1 94.5 505 ASP B CA 1
ATOM 8536 C C . ASP B 1 505 ? 7.004 -17.672 -13.562 1 94.5 505 ASP B C 1
ATOM 8538 O O . ASP B 1 505 ? 6.375 -18.672 -13.242 1 94.5 505 ASP B O 1
ATOM 8542 N N . LYS B 1 506 ? 8.234 -17.734 -13.992 1 93.62 506 LYS B N 1
ATOM 8543 C CA . LYS B 1 506 ? 9.25 -18.766 -13.789 1 93.62 506 LYS B CA 1
ATOM 8544 C C . LYS B 1 506 ? 10.617 -18.141 -13.516 1 93.62 506 LYS B C 1
ATOM 8546 O O . LYS B 1 506 ? 11.352 -17.828 -14.445 1 93.62 506 LYS B O 1
ATOM 8551 N N . GLY B 1 507 ? 10.953 -18.156 -12.242 1 93.75 507 GLY B N 1
ATOM 8552 C CA . GLY B 1 507 ? 12.086 -17.297 -11.914 1 93.75 507 GLY B CA 1
ATOM 8553 C C . GLY B 1 507 ? 11.844 -15.844 -12.25 1 93.75 507 GLY B C 1
ATOM 8554 O O . GLY B 1 507 ? 10.82 -15.273 -11.859 1 93.75 507 GLY B O 1
ATOM 8555 N N . SER B 1 508 ? 12.82 -15.242 -12.922 1 95.69 508 SER B N 1
ATOM 8556 C CA . SER B 1 508 ? 12.672 -13.852 -13.32 1 95.69 508 SER B CA 1
ATOM 8557 C C . SER B 1 508 ? 12.078 -13.734 -14.727 1 95.69 508 SER B C 1
ATOM 8559 O O . SER B 1 508 ? 11.977 -12.633 -15.273 1 95.69 508 SER B O 1
ATOM 8561 N N . ASP B 1 509 ? 11.688 -14.891 -15.359 1 96.75 509 ASP B N 1
ATOM 8562 C CA . ASP B 1 509 ? 10.992 -14.883 -16.641 1 96.75 509 ASP B CA 1
ATOM 8563 C C . ASP B 1 509 ? 9.5 -14.617 -16.453 1 96.75 509 ASP B C 1
ATOM 8565 O O . ASP B 1 509 ? 8.953 -14.875 -15.383 1 96.75 509 ASP B O 1
ATOM 8569 N N . ALA B 1 510 ? 8.898 -14.078 -17.5 1 97.19 510 ALA B N 1
ATOM 8570 C CA . ALA B 1 510 ? 7.445 -14 -17.594 1 97.19 510 ALA B CA 1
ATOM 8571 C C . ALA B 1 510 ? 6.934 -14.664 -18.859 1 97.19 510 ALA B C 1
ATOM 8573 O O . ALA B 1 510 ? 7.492 -14.469 -19.938 1 97.19 510 ALA B O 1
ATOM 8574 N N . ASN B 1 511 ? 5.98 -15.508 -18.766 1 97.75 511 ASN B N 1
ATOM 8575 C CA . ASN B 1 511 ? 5.312 -16.078 -19.922 1 97.75 511 ASN B CA 1
ATOM 8576 C C . ASN B 1 511 ? 3.9 -15.516 -20.094 1 97.75 511 ASN B C 1
ATOM 8578 O O . ASN B 1 511 ? 3.24 -15.188 -19.109 1 97.75 511 ASN B O 1
ATOM 8582 N N . VAL B 1 512 ? 3.467 -15.383 -21.281 1 98.62 512 VAL B N 1
ATOM 8583 C CA . VAL B 1 512 ? 2.125 -14.867 -21.531 1 98.62 512 VAL B CA 1
ATOM 8584 C C . VAL B 1 512 ? 1.551 -15.508 -22.797 1 98.62 512 VAL B C 1
ATOM 8586 O O . VAL B 1 512 ? 2.186 -15.492 -23.844 1 98.62 512 VAL B O 1
ATOM 8589 N N . GLY B 1 513 ? 0.406 -16.156 -22.656 1 98.81 513 GLY B N 1
ATOM 8590 C CA . GLY B 1 513 ? -0.331 -16.719 -23.766 1 98.81 513 GLY B CA 1
ATOM 8591 C C . GLY B 1 513 ? -1.595 -15.945 -24.109 1 98.81 513 GLY B C 1
ATOM 8592 O O . GLY B 1 513 ? -2.297 -15.477 -23.203 1 98.81 513 GLY B O 1
ATOM 8593 N N . PHE B 1 514 ? -1.875 -15.781 -25.406 1 98.88 514 PHE B N 1
ATOM 8594 C CA . PHE B 1 514 ? -3.062 -15.117 -25.938 1 98.88 514 PHE B CA 1
ATOM 8595 C C . PHE B 1 514 ? -3.883 -16.062 -26.797 1 98.88 514 PHE B C 1
ATOM 8597 O O . PHE B 1 514 ? -3.324 -16.875 -27.531 1 98.88 514 PHE B O 1
ATOM 8604 N N . PHE B 1 515 ? -5.207 -15.938 -26.703 1 98.88 515 PHE B N 1
ATOM 8605 C CA . PHE B 1 515 ? -6.031 -16.75 -27.594 1 98.88 515 PHE B CA 1
ATOM 8606 C C . PHE B 1 515 ? -7.359 -16.078 -27.875 1 98.88 515 PHE B C 1
ATOM 8608 O O . PHE B 1 515 ? -7.812 -15.234 -27.094 1 98.88 515 PHE B O 1
ATOM 8615 N N . VAL B 1 516 ? -7.945 -16.375 -29.047 1 98.56 516 VAL B N 1
ATOM 8616 C CA . VAL B 1 516 ? -9.211 -15.797 -29.469 1 98.56 516 VAL B CA 1
ATOM 8617 C C . VAL B 1 516 ? -10.328 -16.844 -29.375 1 98.56 516 VAL B C 1
ATOM 8619 O O . VAL B 1 516 ? -10.055 -18.031 -29.234 1 98.56 516 VAL B O 1
ATOM 8622 N N . ARG B 1 517 ? -11.586 -16.5 -29.438 1 94.56 517 ARG B N 1
ATOM 8623 C CA . ARG B 1 517 ? -12.766 -17.328 -29.234 1 94.56 517 ARG B CA 1
ATOM 8624 C C . ARG B 1 517 ? -13.266 -17.922 -30.547 1 94.56 517 ARG B C 1
ATOM 8626 O O . ARG B 1 517 ? -13.852 -19 -30.562 1 94.56 517 ARG B O 1
ATOM 8633 N N . HIS B 1 518 ? -12.898 -17.156 -31.625 1 96.5 518 HIS B N 1
ATOM 8634 C CA . HIS B 1 518 ? -13.469 -17.562 -32.906 1 96.5 518 HIS B CA 1
ATOM 8635 C C . HIS B 1 518 ? -12.375 -17.828 -33.938 1 96.5 518 HIS B C 1
ATOM 8637 O O . HIS B 1 518 ? -11.367 -17.109 -33.969 1 96.5 518 HIS B O 1
ATOM 8643 N N . ALA B 1 519 ? -12.648 -18.797 -34.844 1 97.19 519 ALA B N 1
ATOM 8644 C CA . ALA B 1 519 ? -11.664 -19.266 -35.781 1 97.19 519 ALA B CA 1
ATOM 8645 C C . ALA B 1 519 ? -11.273 -18.156 -36.781 1 97.19 519 ALA B C 1
ATOM 8647 O O . ALA B 1 519 ? -10.117 -18.078 -37.188 1 97.19 519 ALA B O 1
ATOM 8648 N N . ASP B 1 520 ? -12.211 -17.328 -37.125 1 97.12 520 ASP B N 1
ATOM 8649 C CA . ASP B 1 520 ? -11.922 -16.312 -38.125 1 97.12 520 ASP B CA 1
ATOM 8650 C C . ASP B 1 520 ? -11.109 -15.172 -37.531 1 97.12 520 ASP B C 1
ATOM 8652 O O . ASP B 1 520 ? -10.672 -14.273 -38.25 1 97.12 520 ASP B O 1
ATOM 8656 N N . GLU B 1 521 ? -10.906 -15.141 -36.188 1 97.94 521 GLU B N 1
ATOM 8657 C CA . GLU B 1 521 ? -10.07 -14.141 -35.531 1 97.94 521 GLU B CA 1
ATOM 8658 C C . GLU B 1 521 ? -8.609 -14.578 -35.5 1 97.94 521 GLU B C 1
ATOM 8660 O O . GLU B 1 521 ? -7.715 -13.766 -35.25 1 97.94 521 GLU B O 1
ATOM 8665 N N . TRP B 1 522 ? -8.344 -15.805 -35.844 1 98.06 522 TRP B N 1
ATOM 8666 C CA . TRP B 1 522 ? -7.043 -16.438 -35.656 1 98.06 522 TRP B CA 1
ATOM 8667 C C . TRP B 1 522 ? -5.984 -15.773 -36.531 1 98.06 522 TRP B C 1
ATOM 8669 O O . TRP B 1 522 ? -4.902 -15.422 -36.062 1 98.06 522 TRP B O 1
ATOM 8679 N N . ASP B 1 523 ? -6.258 -15.617 -37.781 1 98.12 523 ASP B N 1
ATOM 8680 C CA . ASP B 1 523 ? -5.281 -15.031 -38.719 1 98.12 523 ASP B CA 1
ATOM 8681 C C . ASP B 1 523 ? -4.918 -13.609 -38.281 1 98.12 523 ASP B C 1
ATOM 8683 O O . ASP B 1 523 ? -3.775 -13.18 -38.469 1 98.12 523 ASP B O 1
ATOM 8687 N N . TRP B 1 524 ? -5.918 -12.914 -37.812 1 98.56 524 TRP B N 1
ATOM 8688 C CA . TRP B 1 524 ? -5.664 -11.57 -37.281 1 98.56 524 TRP B CA 1
ATOM 8689 C C . TRP B 1 524 ? -4.727 -11.625 -36.062 1 98.56 524 TRP B C 1
ATOM 8691 O O . TRP B 1 524 ? -3.715 -10.922 -36.031 1 98.56 524 TRP B O 1
ATOM 8701 N N . LEU B 1 525 ? -4.996 -12.453 -35.094 1 98.75 525 LEU B N 1
ATOM 8702 C CA . LEU B 1 525 ? -4.223 -12.539 -33.875 1 98.75 525 LEU B CA 1
ATOM 8703 C C . LEU B 1 525 ? -2.766 -12.875 -34.156 1 98.75 525 LEU B C 1
ATOM 8705 O O . LEU B 1 525 ? -1.857 -12.195 -33.688 1 98.75 525 LEU B O 1
ATOM 8709 N N . ARG B 1 526 ? -2.584 -13.992 -34.906 1 98.56 526 ARG B N 1
ATOM 8710 C CA . ARG B 1 526 ? -1.233 -14.5 -35.125 1 98.56 526 ARG B CA 1
ATOM 8711 C C . ARG B 1 526 ? -0.422 -13.547 -36 1 98.56 526 ARG B C 1
ATOM 8713 O O . ARG B 1 526 ? 0.809 -13.531 -35.938 1 98.56 526 ARG B O 1
ATOM 8720 N N . SER B 1 527 ? -1.095 -12.758 -36.844 1 98.69 527 SER B N 1
ATOM 8721 C CA . SER B 1 527 ? -0.392 -11.781 -37.688 1 98.69 527 SER B CA 1
ATOM 8722 C C . SER B 1 527 ? -0.118 -10.5 -36.906 1 98.69 527 SER B C 1
ATOM 8724 O O . SER B 1 527 ? 0.886 -9.82 -37.125 1 98.69 527 SER B O 1
ATOM 8726 N N . LEU B 1 528 ? -0.937 -10.125 -36.031 1 98.69 528 LEU B N 1
ATOM 8727 C CA . LEU B 1 528 ? -0.803 -8.914 -35.219 1 98.69 528 LEU B CA 1
ATOM 8728 C C . LEU B 1 528 ? 0.295 -9.07 -34.156 1 98.69 528 LEU B C 1
ATOM 8730 O O . LEU B 1 528 ? 1.131 -8.18 -34 1 98.69 528 LEU B O 1
ATOM 8734 N N . LEU B 1 529 ? 0.265 -10.172 -33.406 1 98.81 529 LEU B N 1
ATOM 8735 C CA . LEU B 1 529 ? 1.106 -10.336 -32.219 1 98.81 529 LEU B CA 1
ATOM 8736 C C . LEU B 1 529 ? 2.469 -10.906 -32.594 1 98.81 529 LEU B C 1
ATOM 8738 O O . LEU B 1 529 ? 2.77 -12.062 -32.281 1 98.81 529 LEU B O 1
ATOM 8742 N N . THR B 1 530 ? 3.244 -10.047 -33.156 1 98.69 530 THR B N 1
ATOM 8743 C CA . THR B 1 530 ? 4.656 -10.32 -33.406 1 98.69 530 THR B CA 1
ATOM 8744 C C . THR B 1 530 ? 5.496 -9.938 -32.188 1 98.69 530 THR B C 1
ATOM 8746 O O . THR B 1 530 ? 4.996 -9.289 -31.266 1 98.69 530 THR B O 1
ATOM 8749 N N . VAL B 1 531 ? 6.746 -10.383 -32.156 1 98.38 531 VAL B N 1
ATOM 8750 C CA . VAL B 1 531 ? 7.664 -9.961 -31.109 1 98.38 531 VAL B CA 1
ATOM 8751 C C . VAL B 1 531 ? 7.773 -8.438 -31.094 1 98.38 531 VAL B C 1
ATOM 8753 O O . VAL B 1 531 ? 7.742 -7.816 -30.031 1 98.38 531 VAL B O 1
ATOM 8756 N N . ASP B 1 532 ? 7.832 -7.82 -32.281 1 98.12 532 ASP B N 1
ATOM 8757 C CA . ASP B 1 532 ? 7.938 -6.371 -32.406 1 98.12 532 ASP B CA 1
ATOM 8758 C C . ASP B 1 532 ? 6.691 -5.688 -31.828 1 98.12 532 ASP B C 1
ATOM 8760 O O . ASP B 1 532 ? 6.785 -4.637 -31.203 1 98.12 532 ASP B O 1
ATOM 8764 N N . LYS B 1 533 ? 5.547 -6.238 -32.156 1 98.44 533 LYS B N 1
ATOM 8765 C CA . LYS B 1 533 ? 4.309 -5.664 -31.625 1 98.44 533 LYS B CA 1
ATOM 8766 C C . LYS B 1 533 ? 4.258 -5.738 -30.109 1 98.44 533 LYS B C 1
ATOM 8768 O O . LYS B 1 533 ? 3.814 -4.797 -29.453 1 98.44 533 LYS B O 1
ATOM 8773 N N . ILE B 1 534 ? 4.656 -6.887 -29.531 1 98.69 534 ILE B N 1
ATOM 8774 C CA . ILE B 1 534 ? 4.688 -7.043 -28.078 1 98.69 534 ILE B CA 1
ATOM 8775 C C . ILE B 1 534 ? 5.621 -6 -27.469 1 98.69 534 ILE B C 1
ATOM 8777 O O . ILE B 1 534 ? 5.285 -5.371 -26.453 1 98.69 534 ILE B O 1
ATOM 8781 N N . ARG B 1 535 ? 6.781 -5.793 -28.062 1 98.19 535 ARG B N 1
ATOM 8782 C CA . ARG B 1 535 ? 7.707 -4.766 -27.594 1 98.19 535 ARG B CA 1
ATOM 8783 C C . ARG B 1 535 ? 7.055 -3.387 -27.625 1 98.19 535 ARG B C 1
ATOM 8785 O O . ARG B 1 535 ? 7.184 -2.617 -26.672 1 98.19 535 ARG B O 1
ATOM 8792 N N . GLU B 1 536 ? 6.34 -3.141 -28.703 1 98.31 536 GLU B N 1
ATOM 8793 C CA . GLU B 1 536 ? 5.656 -1.861 -28.859 1 98.31 536 GLU B CA 1
ATOM 8794 C C . GLU B 1 536 ? 4.645 -1.638 -27.734 1 98.31 536 GLU B C 1
ATOM 8796 O O . GLU B 1 536 ? 4.625 -0.576 -27.109 1 98.31 536 GLU B O 1
ATOM 8801 N N . ILE B 1 537 ? 3.846 -2.627 -27.438 1 98.12 537 ILE B N 1
ATOM 8802 C CA . ILE B 1 537 ? 2.738 -2.4 -26.516 1 98.12 537 ILE B CA 1
ATOM 8803 C C . ILE B 1 537 ? 3.225 -2.551 -25.078 1 98.12 537 ILE B C 1
ATOM 8805 O O . ILE B 1 537 ? 2.541 -2.137 -24.141 1 98.12 537 ILE B O 1
ATOM 8809 N N . LEU B 1 538 ? 4.367 -3.135 -24.844 1 98.31 538 LEU B N 1
ATOM 8810 C CA . LEU B 1 538 ? 4.988 -3.104 -23.531 1 98.31 538 LEU B CA 1
ATOM 8811 C C . LEU B 1 538 ? 5.316 -1.673 -23.125 1 98.31 538 LEU B C 1
ATOM 8813 O O . LEU B 1 538 ? 5.34 -1.357 -21.922 1 98.31 538 LEU B O 1
ATOM 8817 N N . GLY B 1 539 ? 5.523 -0.8 -24.094 1 97.25 539 GLY B N 1
ATOM 8818 C CA . GLY B 1 539 ? 5.84 0.588 -23.797 1 97.25 539 GLY B CA 1
ATOM 8819 C C . GLY B 1 539 ? 7.109 0.751 -22.984 1 97.25 539 GLY B C 1
ATOM 8820 O O . GLY B 1 539 ? 8.156 0.215 -23.359 1 97.25 539 GLY B O 1
ATOM 8821 N N . ASP B 1 540 ? 7.016 1.452 -21.828 1 95.94 540 ASP B N 1
ATOM 8822 C CA . ASP B 1 540 ? 8.18 1.752 -21 1 95.94 540 ASP B CA 1
ATOM 8823 C C . ASP B 1 540 ? 8.719 0.492 -20.312 1 95.94 540 ASP B C 1
ATOM 8825 O O . ASP B 1 540 ? 9.836 0.485 -19.797 1 95.94 540 ASP B O 1
ATOM 8829 N N . ASP B 1 541 ? 7.992 -0.624 -20.391 1 96.94 541 ASP B N 1
ATOM 8830 C CA . ASP B 1 541 ? 8.375 -1.84 -19.688 1 96.94 541 ASP B CA 1
ATOM 8831 C C . ASP B 1 541 ? 9.195 -2.764 -20.578 1 96.94 541 ASP B C 1
ATOM 8833 O O . ASP B 1 541 ? 9.641 -3.828 -20.141 1 96.94 541 ASP B O 1
ATOM 8837 N N . ASP B 1 542 ? 9.375 -2.379 -21.828 1 97.56 542 ASP B N 1
ATOM 8838 C CA . ASP B 1 542 ? 10.273 -3.178 -22.656 1 97.56 542 ASP B CA 1
ATOM 8839 C C . ASP B 1 542 ? 11.703 -3.109 -22.141 1 97.56 542 ASP B C 1
ATOM 8841 O O . ASP B 1 542 ? 12.336 -2.053 -22.188 1 97.56 542 ASP B O 1
ATOM 8845 N N . THR B 1 543 ? 12.25 -4.215 -21.734 1 93.56 543 THR B N 1
ATOM 8846 C CA . THR B 1 543 ? 13.57 -4.266 -21.125 1 93.56 543 THR B CA 1
ATOM 8847 C C . THR B 1 543 ? 14.648 -4.461 -22.188 1 93.56 543 THR B C 1
ATOM 8849 O O . THR B 1 543 ? 15.844 -4.363 -21.906 1 93.56 543 THR B O 1
ATOM 8852 N N . GLY B 1 544 ? 14.227 -4.746 -23.406 1 95.94 544 GLY B N 1
ATOM 8853 C CA . GLY B 1 544 ? 15.164 -5.012 -24.484 1 95.94 544 GLY B CA 1
ATOM 8854 C C . GLY B 1 544 ? 15.703 -6.426 -24.469 1 95.94 544 GLY B C 1
ATOM 8855 O O . GLY B 1 544 ? 16.469 -6.812 -25.359 1 95.94 544 GLY B O 1
ATOM 8856 N N . LYS B 1 545 ? 15.32 -7.27 -23.562 1 96.62 545 LYS B N 1
ATOM 8857 C CA . LYS B 1 545 ? 15.789 -8.648 -23.422 1 96.62 545 LYS B CA 1
ATOM 8858 C C . LYS B 1 545 ? 15.07 -9.562 -24.406 1 96.62 545 LYS B C 1
ATOM 8860 O O . LYS B 1 545 ? 14.07 -9.172 -25.016 1 96.62 545 LYS B O 1
ATOM 8865 N N . PRO B 1 546 ? 15.562 -10.742 -24.562 1 96.25 546 PRO B N 1
ATOM 8866 C CA . PRO B 1 546 ? 14.969 -11.641 -25.562 1 96.25 546 PRO B CA 1
ATOM 8867 C C . PRO B 1 546 ? 13.508 -11.961 -25.266 1 96.25 546 PRO B C 1
ATOM 8869 O O . PRO B 1 546 ? 13.133 -12.141 -24.109 1 96.25 546 PRO B O 1
ATOM 8872 N N . ILE B 1 547 ? 12.742 -12 -26.328 1 97.81 547 ILE B N 1
ATOM 8873 C CA . ILE B 1 547 ? 11.359 -12.453 -26.297 1 97.81 547 ILE B CA 1
ATOM 8874 C C . ILE B 1 547 ? 11.18 -13.609 -27.281 1 97.81 547 ILE B C 1
ATOM 8876 O O . ILE B 1 547 ? 11.5 -13.484 -28.469 1 97.81 547 ILE B O 1
ATOM 8880 N N . PHE B 1 548 ? 10.734 -14.758 -26.797 1 97.88 548 PHE B N 1
ATOM 8881 C CA . PHE B 1 548 ? 10.477 -15.93 -27.625 1 97.88 548 PHE B CA 1
ATOM 8882 C C . PHE B 1 548 ? 8.992 -16.062 -27.922 1 97.88 548 PHE B C 1
ATOM 8884 O O . PHE B 1 548 ? 8.148 -15.711 -27.094 1 97.88 548 PHE B O 1
ATOM 8891 N N . ARG B 1 549 ? 8.672 -16.562 -29.094 1 98.44 549 ARG B N 1
ATOM 8892 C CA . ARG B 1 549 ? 7.297 -16.625 -29.578 1 98.44 549 ARG B CA 1
ATOM 8893 C C . ARG B 1 549 ? 7.023 -17.969 -30.25 1 98.44 549 ARG B C 1
ATOM 8895 O O . ARG B 1 549 ? 7.863 -18.484 -31 1 98.44 549 ARG B O 1
ATOM 8902 N N . PHE B 1 550 ? 5.875 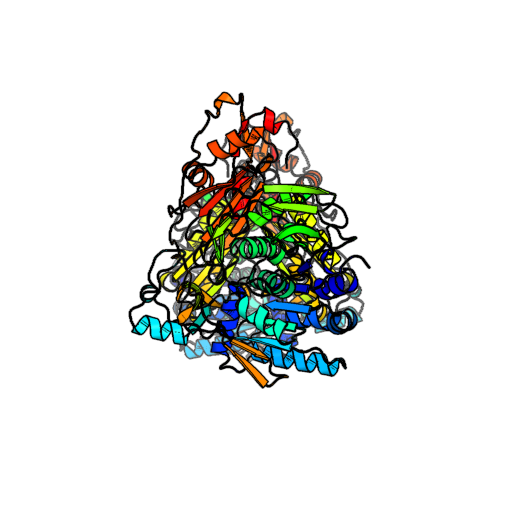-18.578 -30.031 1 98.25 550 PHE B N 1
ATOM 8903 C CA . PHE B 1 550 ? 5.43 -19.734 -30.797 1 98.25 550 PHE B CA 1
ATOM 8904 C C . PHE B 1 550 ? 3.908 -19.797 -30.859 1 98.25 550 PHE B C 1
ATOM 8906 O O . PHE B 1 550 ? 3.227 -18.969 -30.234 1 98.25 550 PHE B O 1
ATOM 8913 N N . GLU B 1 551 ? 3.361 -20.688 -31.703 1 98.38 551 GLU B N 1
ATOM 8914 C CA . GLU B 1 551 ? 1.924 -20.766 -31.953 1 98.38 551 GLU B CA 1
ATOM 8915 C C . GLU B 1 551 ? 1.376 -22.141 -31.562 1 98.38 551 GLU B C 1
ATOM 8917 O O . GLU B 1 551 ? 2.098 -23.141 -31.609 1 98.38 551 GLU B O 1
ATOM 8922 N N . LEU B 1 552 ? 0.246 -22.188 -31 1 98.31 552 LEU B N 1
ATOM 8923 C CA . LEU B 1 552 ? -0.585 -23.375 -30.844 1 98.31 552 LEU B CA 1
ATOM 8924 C C . LEU B 1 552 ? -1.836 -23.281 -31.719 1 98.31 552 LEU B C 1
ATOM 8926 O O . LEU B 1 552 ? -2.902 -22.891 -31.234 1 98.31 552 LEU B O 1
ATOM 8930 N N . LYS B 1 553 ? -1.752 -23.734 -32.938 1 97.31 553 LYS B N 1
ATOM 8931 C CA . LYS B 1 553 ? -2.715 -23.438 -34 1 97.31 553 LYS B CA 1
ATOM 8932 C C . LYS B 1 553 ? -4.059 -24.109 -33.719 1 97.31 553 LYS B C 1
ATOM 8934 O O . LYS B 1 553 ? -5.113 -23.547 -34.031 1 97.31 553 LYS B O 1
ATOM 8939 N N . ASN B 1 554 ? -4.051 -25.297 -33.125 1 98.06 554 ASN B N 1
ATOM 8940 C CA . ASN B 1 554 ? -5.297 -26.031 -32.938 1 98.06 554 ASN B CA 1
ATOM 8941 C C . ASN B 1 554 ? -6.148 -25.438 -31.844 1 98.06 554 ASN B C 1
ATOM 8943 O O . ASN B 1 554 ? -7.332 -25.75 -31.719 1 98.06 554 ASN B O 1
ATOM 8947 N N . ILE B 1 555 ? -5.566 -24.516 -31.062 1 98.25 555 ILE B N 1
ATOM 8948 C CA . ILE B 1 555 ? -6.34 -23.875 -30 1 98.25 555 ILE B CA 1
ATOM 8949 C C . ILE B 1 555 ? -6.336 -22.359 -30.203 1 98.25 555 ILE B C 1
ATOM 8951 O O . ILE B 1 555 ? -6.672 -21.609 -29.281 1 98.25 555 ILE B O 1
ATOM 8955 N N . LEU B 1 556 ? -5.879 -21.875 -31.344 1 98.56 556 LEU B N 1
ATOM 8956 C CA . LEU B 1 556 ? -5.93 -20.484 -31.781 1 98.56 556 LEU B CA 1
ATOM 8957 C C . LEU B 1 556 ? -5.195 -19.578 -30.797 1 98.56 556 LEU B C 1
ATOM 8959 O O . LEU B 1 556 ? -5.75 -18.578 -30.328 1 98.56 556 LEU B O 1
ATOM 8963 N N . ALA B 1 557 ? -3.932 -20 -30.438 1 98.81 557 ALA B N 1
ATOM 8964 C CA . ALA B 1 557 ? -3.199 -19.281 -29.406 1 98.81 557 ALA B CA 1
ATOM 8965 C C . ALA B 1 557 ? -1.795 -18.922 -29.875 1 98.81 557 ALA B C 1
ATOM 8967 O O . ALA B 1 557 ? -1.185 -19.656 -30.641 1 98.81 557 ALA B O 1
ATOM 8968 N N . VAL B 1 558 ? -1.326 -17.75 -29.438 1 98.75 558 VAL B N 1
ATOM 8969 C CA . VAL B 1 558 ? 0.059 -17.312 -29.562 1 98.75 558 VAL B CA 1
ATOM 8970 C C . VAL B 1 558 ? 0.67 -17.141 -28.172 1 98.75 558 VAL B C 1
ATOM 8972 O O . VAL B 1 558 ? 0.014 -16.641 -27.266 1 98.75 558 VAL B O 1
ATOM 8975 N N . HIS B 1 559 ? 1.887 -17.641 -28.031 1 98.69 559 HIS B N 1
ATOM 8976 C CA . HIS B 1 559 ? 2.547 -17.609 -26.719 1 98.69 559 HIS B CA 1
ATOM 8977 C C . HIS B 1 559 ? 3.889 -16.891 -26.797 1 98.69 559 HIS B C 1
ATOM 8979 O O . HIS B 1 559 ? 4.605 -17.016 -27.797 1 98.69 559 HIS B O 1
ATOM 8985 N N . PHE B 1 560 ? 4.203 -16.141 -25.75 1 98.69 560 PHE B N 1
ATOM 8986 C CA . PHE B 1 560 ? 5.465 -15.414 -25.641 1 98.69 560 PHE B CA 1
ATOM 8987 C C . PHE B 1 560 ? 6.164 -15.719 -24.328 1 98.69 560 PHE B C 1
ATOM 8989 O O . PHE B 1 560 ? 5.512 -15.883 -23.297 1 98.69 560 PHE B O 1
ATOM 8996 N N . LEU B 1 561 ? 7.465 -15.891 -24.344 1 98.19 561 LEU B N 1
ATOM 8997 C CA . LEU B 1 561 ? 8.336 -15.938 -23.172 1 98.19 561 LEU B CA 1
ATOM 8998 C C . LEU B 1 561 ? 9.234 -14.703 -23.125 1 98.19 561 LEU B C 1
ATOM 9000 O O . LEU B 1 561 ? 10.062 -14.5 -24.016 1 98.19 561 LEU B O 1
ATOM 9004 N N . LEU B 1 562 ? 8.992 -13.82 -22.141 1 97.88 562 LEU B N 1
ATOM 9005 C CA . LEU B 1 562 ? 9.852 -12.664 -21.906 1 97.88 562 LEU B CA 1
ATOM 9006 C C . LEU B 1 562 ? 10.953 -13 -20.906 1 97.88 562 LEU B C 1
ATOM 9008 O O . LEU B 1 562 ? 10.688 -13.188 -19.719 1 97.88 562 LEU B O 1
ATOM 9012 N N . LYS B 1 563 ? 12.211 -13.047 -21.375 1 96.81 563 LYS B N 1
ATOM 9013 C CA . LYS B 1 563 ? 13.336 -13.43 -20.531 1 96.81 563 LYS B CA 1
ATOM 9014 C C . LYS B 1 563 ? 13.672 -12.328 -19.531 1 96.81 563 LYS B C 1
ATOM 9016 O O . LYS B 1 563 ? 13.797 -11.156 -19.906 1 96.81 563 LYS B O 1
ATOM 9021 N N . ASP B 1 564 ? 13.852 -12.742 -18.234 1 96.12 564 ASP B N 1
ATOM 9022 C CA . ASP B 1 564 ? 14.344 -11.891 -17.156 1 96.12 564 ASP B CA 1
ATOM 9023 C C . ASP B 1 564 ? 13.523 -10.602 -17.062 1 96.12 564 ASP B C 1
ATOM 9025 O O . ASP B 1 564 ? 14.086 -9.516 -16.891 1 96.12 564 ASP B O 1
ATOM 9029 N N . HIS B 1 565 ? 12.18 -10.727 -17.25 1 96.5 565 HIS B N 1
ATOM 9030 C CA . HIS B 1 565 ? 11.258 -9.594 -17.281 1 96.5 565 HIS B CA 1
ATOM 9031 C C . HIS B 1 565 ? 10.844 -9.164 -15.883 1 96.5 565 HIS B C 1
ATOM 9033 O O . HIS B 1 565 ? 10.5 -8.008 -15.656 1 96.5 565 HIS B O 1
ATOM 9039 N N . LEU B 1 566 ? 10.836 -10.07 -14.914 1 94.81 566 LEU B N 1
ATOM 9040 C CA . LEU B 1 566 ? 10.273 -9.859 -13.586 1 94.81 566 LEU B CA 1
ATOM 9041 C C . LEU B 1 566 ? 11.375 -9.539 -12.57 1 94.81 566 LEU B C 1
ATOM 9043 O O . LEU B 1 566 ? 11.344 -10.039 -11.445 1 94.81 566 LEU B O 1
ATOM 9047 N N . ASP B 1 567 ? 12.266 -8.641 -12.906 1 92.19 567 ASP B N 1
ATOM 9048 C CA . ASP B 1 567 ? 13.352 -8.234 -12.031 1 92.19 567 ASP B CA 1
ATOM 9049 C C . ASP B 1 567 ? 14.211 -9.43 -11.625 1 92.19 567 ASP B C 1
ATOM 9051 O O . ASP B 1 567 ? 14.82 -10.086 -12.477 1 92.19 567 ASP B O 1
ATOM 9055 N N . ARG B 1 568 ? 14.281 -9.883 -10.461 1 92 568 ARG B N 1
ATOM 9056 C CA . ARG B 1 568 ? 15.133 -10.961 -9.969 1 92 568 ARG B CA 1
ATOM 9057 C C . ARG B 1 568 ? 14.305 -12.078 -9.352 1 92 568 ARG B C 1
ATOM 9059 O O . ARG B 1 568 ? 14.82 -12.898 -8.586 1 92 568 ARG B O 1
ATOM 9066 N N . GLY B 1 569 ? 12.961 -12.078 -9.703 1 91.81 569 GLY B N 1
ATOM 9067 C CA . GLY B 1 569 ? 12.086 -13.117 -9.188 1 91.81 569 GLY B CA 1
ATOM 9068 C C . GLY B 1 569 ? 11.266 -12.664 -7.988 1 91.81 569 GLY B C 1
ATOM 9069 O O . GLY B 1 569 ? 11.531 -11.602 -7.418 1 91.81 569 GLY B O 1
ATOM 9070 N N . VAL B 1 570 ? 10.336 -13.477 -7.57 1 91.19 570 VAL B N 1
ATOM 9071 C CA . VAL B 1 570 ? 9.266 -13.117 -6.641 1 91.19 570 VAL B CA 1
ATOM 9072 C C . VAL B 1 570 ? 9.859 -12.734 -5.289 1 91.19 570 VAL B C 1
ATOM 9074 O O . VAL B 1 570 ? 9.406 -11.781 -4.656 1 91.19 570 VAL B O 1
ATOM 9077 N N . ALA B 1 571 ? 10.883 -13.391 -4.809 1 91 571 ALA B N 1
ATOM 9078 C CA . ALA B 1 571 ? 11.391 -13.211 -3.449 1 91 571 ALA B CA 1
ATOM 9079 C C . ALA B 1 571 ? 12.258 -11.961 -3.344 1 91 571 ALA B C 1
ATOM 9081 O O . ALA B 1 571 ? 12.594 -11.523 -2.242 1 91 571 ALA B O 1
ATOM 9082 N N . SER B 1 572 ? 12.586 -11.32 -4.488 1 92.69 572 SER B N 1
ATOM 9083 C CA . SER B 1 572 ? 13.484 -10.172 -4.473 1 92.69 572 SER B CA 1
ATOM 9084 C C . SER B 1 572 ? 12.977 -9.062 -5.391 1 92.69 572 SER B C 1
ATOM 9086 O O . SER B 1 572 ? 13.734 -8.172 -5.785 1 92.69 572 SER B O 1
ATOM 9088 N N . SER B 1 573 ? 11.727 -9.078 -5.676 1 92.44 573 SER B N 1
ATOM 9089 C CA . SER B 1 573 ? 11.18 -8.195 -6.699 1 92.44 573 SER B CA 1
ATOM 9090 C C . SER B 1 573 ? 10.945 -6.789 -6.156 1 92.44 573 SER B C 1
ATOM 9092 O O . SER B 1 573 ? 10.477 -6.625 -5.027 1 92.44 573 SER B O 1
ATOM 9094 N N . SER B 1 574 ? 11.281 -5.773 -6.957 1 92.94 574 SER B N 1
ATOM 9095 C CA . SER B 1 574 ? 11 -4.375 -6.656 1 92.94 574 SER B CA 1
ATOM 9096 C C . SER B 1 574 ? 9.742 -3.898 -7.371 1 92.94 574 SER B C 1
ATOM 9098 O O . SER B 1 574 ? 9.43 -2.707 -7.363 1 92.94 574 SER B O 1
ATOM 9100 N N . THR B 1 575 ? 8.969 -4.781 -8.047 1 90.94 575 THR B N 1
ATOM 9101 C CA . THR B 1 575 ? 7.793 -4.402 -8.828 1 90.94 575 THR B CA 1
ATOM 9102 C C . THR B 1 575 ? 6.512 -4.863 -8.141 1 90.94 575 THR B C 1
ATOM 9104 O O . THR B 1 575 ? 6.562 -5.613 -7.16 1 90.94 575 THR B O 1
ATOM 9107 N N . TYR B 1 576 ? 5.352 -4.379 -8.625 1 91.5 576 TYR B N 1
ATOM 9108 C CA . TYR B 1 576 ? 4.055 -4.797 -8.109 1 91.5 576 TYR B CA 1
ATOM 9109 C C . TYR B 1 576 ? 3.664 -6.164 -8.656 1 91.5 576 TYR B C 1
ATOM 9111 O O . TYR B 1 576 ? 2.916 -6.906 -8.016 1 91.5 576 TYR B O 1
ATOM 9119 N N . ASP B 1 577 ? 4.164 -6.492 -9.836 1 94.38 577 ASP B N 1
ATOM 9120 C CA . ASP B 1 577 ? 3.857 -7.77 -10.469 1 94.38 577 ASP B CA 1
ATOM 9121 C C . ASP B 1 577 ? 4.883 -8.836 -10.086 1 94.38 577 ASP B C 1
ATOM 9123 O O . ASP B 1 577 ? 5.57 -9.383 -10.953 1 94.38 577 ASP B O 1
ATOM 9127 N N . VAL B 1 578 ? 4.832 -9.289 -8.898 1 93 578 VAL B N 1
ATOM 9128 C CA . VAL B 1 578 ? 5.883 -10.141 -8.359 1 93 578 VAL B CA 1
ATOM 9129 C C . VAL B 1 578 ? 5.719 -11.562 -8.891 1 93 578 VAL B C 1
ATOM 9131 O O . VAL B 1 578 ? 6.691 -12.32 -8.969 1 93 578 VAL B O 1
ATOM 9134 N N . LEU B 1 579 ? 4.512 -11.945 -9.352 1 94.5 579 LEU B N 1
ATOM 9135 C CA . LEU B 1 579 ? 4.242 -13.312 -9.789 1 94.5 579 LEU B CA 1
ATOM 9136 C C . LEU B 1 579 ? 4.039 -13.359 -11.305 1 94.5 579 LEU B C 1
ATOM 9138 O O . LEU B 1 579 ? 3.688 -14.406 -11.852 1 94.5 579 LEU B O 1
ATOM 9142 N N . GLY B 1 580 ? 4.172 -12.234 -11.984 1 96.5 580 GLY B N 1
ATOM 9143 C CA . GLY B 1 580 ? 4.008 -12.172 -13.422 1 96.5 580 GLY B CA 1
ATOM 9144 C C . GLY B 1 580 ? 2.566 -12.336 -13.867 1 96.5 580 GLY B C 1
ATOM 9145 O O . GLY B 1 580 ? 2.287 -12.453 -15.062 1 96.5 580 GLY B O 1
ATOM 9146 N N . LYS B 1 581 ? 1.623 -12.336 -12.953 1 97.38 581 LYS B N 1
ATOM 9147 C CA . LYS B 1 581 ? 0.229 -12.633 -13.273 1 97.38 581 LYS B CA 1
ATOM 9148 C C . LYS B 1 581 ? -0.465 -11.422 -13.883 1 97.38 581 LYS B C 1
ATOM 9150 O O . LYS B 1 581 ? -1.502 -11.555 -14.531 1 97.38 581 LYS B O 1
ATOM 9155 N N . ASN B 1 582 ? 0.092 -10.227 -13.727 1 97.88 582 ASN B N 1
ATOM 9156 C CA . ASN B 1 582 ? -0.563 -9.008 -14.188 1 97.88 582 ASN B CA 1
ATOM 9157 C C . ASN B 1 582 ? -0.106 -8.617 -15.586 1 97.88 582 ASN B C 1
ATOM 9159 O O . ASN B 1 582 ? -0.714 -7.758 -16.234 1 97.88 582 ASN B O 1
ATOM 9163 N N . LEU B 1 583 ? 0.899 -9.258 -16.125 1 98.31 583 LEU B N 1
ATOM 9164 C CA . LEU B 1 583 ? 1.417 -8.906 -17.438 1 98.31 583 LEU B CA 1
ATOM 9165 C C . LEU B 1 583 ? 0.348 -9.094 -18.516 1 98.31 583 LEU B C 1
ATOM 9167 O O . LEU B 1 583 ? 0.174 -8.227 -19.375 1 98.31 583 LEU B O 1
ATOM 9171 N N . ALA B 1 584 ? -0.353 -10.188 -18.422 1 98.69 584 ALA B N 1
ATOM 9172 C CA . ALA B 1 584 ? -1.413 -10.445 -19.406 1 98.69 584 ALA B CA 1
ATOM 9173 C C . ALA B 1 584 ? -2.475 -9.352 -19.359 1 98.69 584 ALA B C 1
ATOM 9175 O O . ALA B 1 584 ? -2.934 -8.875 -20.391 1 98.69 584 ALA B O 1
ATOM 9176 N N . GLU B 1 585 ? -2.871 -8.961 -18.172 1 98.56 585 GLU B N 1
ATOM 9177 C CA . GLU B 1 585 ? -3.908 -7.949 -18 1 98.56 585 GLU B CA 1
ATOM 9178 C C . GLU B 1 585 ? -3.426 -6.586 -18.484 1 98.56 585 GLU B C 1
ATOM 9180 O O . GLU B 1 585 ? -4.203 -5.809 -19.047 1 98.56 585 GLU B O 1
ATOM 9185 N N . TYR B 1 586 ? -2.182 -6.238 -18.297 1 98.62 586 TYR B N 1
ATOM 9186 C CA . TYR B 1 586 ? -1.593 -5.004 -18.797 1 98.62 586 TYR B CA 1
ATOM 9187 C C . TYR B 1 586 ? -1.628 -4.961 -20.328 1 98.62 586 TYR B C 1
ATOM 9189 O O . TYR B 1 586 ? -2.094 -3.984 -20.922 1 98.62 586 TYR B O 1
ATOM 9197 N N . LEU B 1 587 ? -1.23 -6.094 -20.922 1 98.88 587 LEU B N 1
ATOM 9198 C CA . LEU B 1 587 ? -1.181 -6.145 -22.391 1 98.88 587 LEU B CA 1
ATOM 9199 C C . LEU B 1 587 ? -2.586 -6.148 -22.969 1 98.88 587 LEU B C 1
ATOM 9201 O O . LEU B 1 587 ? -2.814 -5.586 -24.047 1 98.88 587 LEU B O 1
ATOM 9205 N N . ARG B 1 588 ? -3.514 -6.711 -22.328 1 98.75 588 ARG B N 1
ATOM 9206 C CA . ARG B 1 588 ? -4.895 -6.773 -22.781 1 98.75 588 ARG B CA 1
ATOM 9207 C C . ARG B 1 588 ? -5.535 -5.391 -22.797 1 98.75 588 ARG B C 1
ATOM 9209 O O . ARG B 1 588 ? -6.48 -5.141 -23.547 1 98.75 588 ARG B O 1
ATOM 9216 N N . CYS B 1 589 ? -5.051 -4.461 -21.938 1 98.38 589 CYS B N 1
ATOM 9217 C CA . CYS B 1 589 ? -5.703 -3.158 -21.875 1 98.38 589 CYS B CA 1
ATOM 9218 C C . CYS B 1 589 ? -5.043 -2.178 -22.844 1 98.38 589 CYS B C 1
ATOM 9220 O O . CYS B 1 589 ? -5.441 -1.015 -22.922 1 98.38 589 CYS B O 1
ATOM 9222 N N . LYS B 1 590 ? -4.023 -2.604 -23.609 1 98.62 590 LYS B N 1
ATOM 9223 C CA . LYS B 1 590 ? -3.359 -1.774 -24.609 1 98.62 590 LYS B CA 1
ATOM 9224 C C . LYS B 1 590 ? -4.211 -1.646 -25.875 1 98.62 590 LYS B C 1
ATOM 9226 O O . LYS B 1 590 ? -4.863 -2.607 -26.281 1 98.62 590 LYS B O 1
ATOM 9231 N N . LEU B 1 591 ? -4.16 -0.465 -26.547 1 98.5 591 LEU B N 1
ATOM 9232 C CA . LEU B 1 591 ? -4.949 -0.194 -27.734 1 98.5 591 LEU B CA 1
ATOM 9233 C C . LEU B 1 591 ? -4.258 -0.754 -28.984 1 98.5 591 LEU B C 1
ATOM 9235 O O . LEU B 1 591 ? -3.061 -0.535 -29.188 1 98.5 591 LEU B O 1
ATOM 9239 N N . VAL B 1 592 ? -4.996 -1.477 -29.719 1 98.38 592 VAL B N 1
ATOM 9240 C CA . VAL B 1 592 ? -4.559 -1.978 -31.016 1 98.38 592 VAL B CA 1
ATOM 9241 C C . VAL B 1 592 ? -5.668 -1.776 -32.062 1 98.38 592 VAL B C 1
ATOM 9243 O O . VAL B 1 592 ? -6.801 -1.447 -31.688 1 98.38 592 VAL B O 1
ATOM 9246 N N . ASP B 1 593 ? -5.297 -1.873 -33.344 1 97.88 593 ASP B N 1
ATOM 9247 C CA . ASP B 1 593 ? -6.297 -1.823 -34.406 1 97.88 593 ASP B CA 1
ATOM 9248 C C . ASP B 1 593 ? -7.039 -3.152 -34.531 1 97.88 593 ASP B C 1
ATOM 9250 O O . ASP B 1 593 ? -6.441 -4.176 -34.875 1 97.88 593 ASP B O 1
ATOM 9254 N N . ILE B 1 594 ? -8.312 -3.199 -34.25 1 98.31 594 ILE B N 1
ATOM 9255 C CA . ILE B 1 594 ? -9.133 -4.406 -34.281 1 98.31 594 ILE B CA 1
ATOM 9256 C C . ILE B 1 594 ? -10.172 -4.277 -35.406 1 98.31 594 ILE B C 1
ATOM 9258 O O . ILE B 1 594 ? -10.852 -3.258 -35.5 1 98.31 594 ILE B O 1
ATOM 9262 N N . PRO B 1 595 ? -10.273 -5.262 -36.25 1 98 595 PRO B N 1
ATOM 9263 C CA . PRO B 1 595 ? -11.352 -5.215 -37.25 1 98 595 PRO B CA 1
ATOM 9264 C C . PRO B 1 595 ? -12.719 -4.992 -36.625 1 98 595 PRO B C 1
ATOM 9266 O O . PRO B 1 595 ? -13.086 -5.688 -35.656 1 98 595 PRO B O 1
ATOM 9269 N N . THR B 1 596 ? -13.492 -4.086 -37.188 1 97.75 596 THR B N 1
ATOM 9270 C CA . THR B 1 596 ? -14.781 -3.699 -36.625 1 97.75 596 THR B CA 1
ATOM 9271 C C . THR B 1 596 ? -15.719 -4.902 -36.531 1 97.75 596 THR B C 1
ATOM 9273 O O . THR B 1 596 ? -16.516 -5.008 -35.594 1 97.75 596 THR B O 1
ATOM 9276 N N . LYS B 1 597 ? -15.625 -5.805 -37.469 1 96.81 597 LYS B N 1
ATOM 9277 C CA . LYS B 1 597 ? -16.484 -6.98 -37.5 1 96.81 597 LYS B CA 1
ATOM 9278 C C . LYS B 1 597 ? -16.266 -7.848 -36.25 1 96.81 597 LYS B C 1
ATOM 9280 O O . LYS B 1 597 ? -17.188 -8.539 -35.812 1 96.81 597 LYS B O 1
ATOM 9285 N N . PHE B 1 598 ? -15.102 -7.863 -35.75 1 97.62 598 PHE B N 1
ATOM 9286 C CA . PHE B 1 598 ? -14.828 -8.625 -34.531 1 97.62 598 PHE B CA 1
ATOM 9287 C C . PHE B 1 598 ? -15.344 -7.883 -33.312 1 97.62 598 PHE B C 1
ATOM 9289 O O . PHE B 1 598 ? -15.891 -8.5 -32.375 1 97.62 598 PHE B O 1
ATOM 9296 N N . LEU B 1 599 ? -15.203 -6.551 -33.25 1 96.31 599 LEU B N 1
ATOM 9297 C CA . LEU B 1 599 ? -15.609 -5.719 -32.125 1 96.31 599 LEU B CA 1
ATOM 9298 C C . LEU B 1 599 ? -17.125 -5.711 -31.984 1 96.31 599 LEU B C 1
ATOM 9300 O O . LEU B 1 599 ? -17.656 -5.469 -30.891 1 96.31 599 LEU B O 1
ATOM 9304 N N . ASP B 1 600 ? -17.781 -5.918 -33.031 1 94.75 600 ASP B N 1
ATOM 9305 C CA . ASP B 1 600 ? -19.234 -5.883 -33.031 1 94.75 600 ASP B CA 1
ATOM 9306 C C . ASP B 1 600 ? -19.812 -7.109 -32.344 1 94.75 600 ASP B C 1
ATOM 9308 O O . ASP B 1 600 ? -21.016 -7.145 -32 1 94.75 600 ASP B O 1
ATOM 9312 N N . ARG B 1 601 ? -18.922 -8.008 -32.031 1 92.88 601 ARG B N 1
ATOM 9313 C CA . ARG B 1 601 ? -19.328 -9.156 -31.219 1 92.88 601 ARG B CA 1
ATOM 9314 C C . ARG B 1 601 ? -19.328 -8.812 -29.734 1 92.88 601 ARG B C 1
ATOM 9316 O O . ARG B 1 601 ? -19.047 -7.668 -29.359 1 92.88 601 ARG B O 1
ATOM 9323 N N . GLU B 1 602 ? -19.688 -9.719 -28.969 1 89.75 602 GLU B N 1
ATOM 9324 C CA . GLU B 1 602 ? -19.656 -9.523 -27.516 1 89.75 602 GLU B CA 1
ATOM 9325 C C . GLU B 1 602 ? -18.219 -9.375 -27.016 1 89.75 602 GLU B C 1
ATOM 9327 O O . GLU B 1 602 ? -17.344 -10.156 -27.375 1 89.75 602 GLU B O 1
ATOM 9332 N N . LYS B 1 603 ? -18 -8.336 -26.281 1 93.38 603 LYS B N 1
ATOM 9333 C CA . LYS B 1 603 ? -16.688 -8.133 -25.656 1 93.38 603 LYS B CA 1
ATOM 9334 C C . LYS B 1 603 ? -16.5 -9.094 -24.484 1 93.38 603 LYS B C 1
ATOM 9336 O O . LYS B 1 603 ? -17.469 -9.477 -23.812 1 93.38 603 LYS B O 1
ATOM 9341 N N . ILE B 1 604 ? -15.289 -9.523 -24.344 1 95.81 604 ILE B N 1
ATOM 9342 C CA . ILE B 1 604 ? -14.945 -10.352 -23.188 1 95.81 604 ILE B CA 1
ATOM 9343 C C . ILE B 1 604 ? -15.234 -9.594 -21.891 1 95.81 604 ILE B C 1
ATOM 9345 O O . ILE B 1 604 ? -14.82 -8.438 -21.734 1 95.81 604 ILE B O 1
#

pLDDT: mean 96.13, std 6.85, range [22.38, 98.94]

Solvent-accessible surface area (backbone atoms only — not comparable to full-atom values): 59857 Å² total; per-residue (Å²): 134,83,59,87,80,76,59,59,48,28,42,31,21,38,20,40,33,69,48,31,55,47,62,38,43,29,47,47,52,69,74,46,94,46,55,33,38,31,31,28,45,66,50,77,47,59,43,45,52,26,34,50,44,32,58,74,47,72,62,74,50,81,28,40,46,64,60,51,54,67,19,43,65,79,20,50,66,43,29,61,77,64,63,34,30,40,33,33,29,40,11,53,64,28,32,69,59,44,49,54,53,50,53,51,53,37,51,74,70,74,50,83,78,38,60,22,34,40,47,40,24,76,34,42,68,53,51,54,51,40,44,76,72,63,51,51,48,51,28,76,43,79,60,48,42,50,83,72,64,80,60,64,76,70,34,26,40,29,42,36,48,24,63,37,54,24,52,35,46,76,71,61,36,36,30,40,42,22,22,48,46,41,76,25,21,52,44,30,14,52,52,33,50,74,65,63,58,61,87,80,44,28,50,37,50,17,33,28,36,53,53,14,53,46,26,33,48,11,24,30,27,19,39,7,45,26,64,59,48,93,68,60,38,78,51,71,68,49,55,18,37,22,30,38,40,30,44,89,80,30,48,34,31,44,31,52,43,80,97,43,11,31,46,31,42,52,65,30,42,51,39,34,62,36,40,57,44,78,52,54,64,40,81,44,49,64,21,21,25,36,49,42,62,30,38,70,38,74,71,53,89,41,22,25,37,45,46,63,56,39,42,36,55,12,30,52,42,25,50,29,43,35,25,23,75,57,29,21,33,29,34,47,47,36,44,45,36,26,62,62,56,70,60,42,50,50,52,49,51,52,32,34,56,70,63,40,67,65,86,56,37,88,38,80,48,81,46,54,28,20,32,48,54,84,52,46,59,31,59,48,30,17,24,22,45,35,41,42,38,40,30,19,74,48,58,68,50,30,30,56,82,53,32,43,45,42,59,45,20,50,48,44,52,29,42,47,28,57,44,60,58,83,82,54,69,54,28,44,55,41,76,39,37,37,62,48,47,27,58,47,56,38,76,73,46,65,36,27,19,36,29,65,92,72,72,42,74,46,76,45,80,53,80,80,73,53,40,82,77,71,90,75,66,85,58,57,74,63,90,78,61,60,64,70,68,77,69,48,65,61,43,80,38,42,44,30,40,64,35,44,42,20,23,15,46,59,68,16,18,28,16,36,20,36,33,48,90,47,78,87,48,35,62,54,50,51,46,56,65,36,71,67,46,50,45,58,64,36,43,75,62,50,80,82,55,63,68,39,31,45,61,27,69,68,62,39,29,43,36,36,28,33,40,42,62,38,65,51,8,54,53,54,38,91,60,91,53,45,53,24,27,31,56,28,34,34,54,24,34,28,65,39,80,39,42,45,79,63,66,74,43,84,64,93,132,82,60,86,80,77,60,60,49,28,40,31,22,37,19,40,33,68,49,31,55,47,63,37,43,30,49,47,52,69,74,46,93,46,54,32,38,32,33,28,43,65,50,77,47,58,44,44,52,25,37,52,45,30,58,74,46,72,61,75,49,82,30,36,47,66,60,52,53,67,20,43,64,77,18,50,67,43,28,61,77,65,64,33,31,38,34,35,29,38,10,52,66,27,30,68,60,45,50,53,53,51,53,52,54,37,51,73,70,74,50,81,78,39,60,22,35,39,47,41,25,74,34,43,69,54,52,54,52,40,43,74,74,64,52,51,47,51,28,75,43,77,60,49,44,50,85,72,64,79,60,64,76,71,35,27,39,30,41,36,48,23,63,36,52,25,53,35,46,75,72,61,36,38,30,40,42,22,23,47,44,41,76,23,21,52,44,29,14,53,52,33,51,75,64,64,59,60,88,81,45,26,50,36,49,16,32,29,36,54,52,13,54,46,25,33,49,11,25,29,26,20,39,8,45,26,64,59,47,93,69,59,38,77,51,70,66,50,54,17,37,22,30,37,40,31,43,88,79,28,47,35,31,42,31,53,43,80,97,41,11,32,44,29,43,50,66,32,42,51,40,34,62,36,38,58,45,78,51,56,63,39,80,43,48,65,22,21,27,34,50,41,63,29,40,69,39,74,70,53,87,40,20,24,37,45,45,63,55,39,43,38,56,12,30,51,42,25,51,29,43,36,25,23,76,56,29,22,34,30,34,48,49,35,43,47,38,25,62,62,56,69,60,43,51,52,51,47,51,52,32,33,57,70,63,40,66,64,87,56,37,86,39,78,46,81,46,53,28,20,32,50,54,84,50,46,60,29,57,49,30,17,24,22,45,34,40,41,38,40,30,18,73,49,58,68,49,30,31,57,84,53,33,43,46,43,61,44,19,49,47,43,52,29,41,47,29,58,44,60,59,84,80,55,70,54,26,44,57,40,77,39,36,36,63,48,47,27,58,46,56,39,76,74,46,67,35,27,19,35,30,65,94,72,72,42,75,45,77,45,80,53,78,82,72,55,40,83,76,69,91,75,64,85,58,57,72,63,90,78,61,60,66,70,69,78,69,48,67,61,44,80,38,42,45,31,40,64,36,46,43,22,22,15,46,58,67,16,19,28,17,35,22,37,31,48,90,47,78,87,47,34,62,54,49,51,44,57,64,36,72,68,46,50,46,59,64,36,42,75,62,51,80,82,56,62,68,39,30,47,61,28,69,68,61,39,27,42,37,35,28,35,40,42,63,38,64,52,10,54,51,54,39,90,58,90,53,45,54,24,28,33,55,28,33,36,54,24,33,27,65,39,79,40,40,45,79,64,65,73,43,82,64,95

Sequence (1208 aa):
MGSVIDMPLRIASASGSVTDRRHALADLAKDEQVQFIVGDWLSEYNMTTRGGGKVDSAGSSDEFEISFLEALEPALSLLDSRKIKLVVNAGASDTEKLHQVVVEKIAAAGLSLKVAWIGGDEVLDVVKKAVTEGNKFKSLTHGGNLVDWGLEPIYAQCYLGAWGIVEALKHGADIVLCGRVADASPTIGCAAYHFGWQRDEYQKLASAFVAGHFIECSTYVTGGNFSGFKDLVGDVTNLGFPIVEMKSDGTFYVTKQTNRGGMVTVDTCKAQLLYEIQGPLYYNSDVVAQLEDIILEQAGDDKVYVHNIGGLKPPPTTKVGITAKGGYQAEAHYFLCGLDIEEKASLLERQVRAILDESKFHCLKFRVNGRCPENPRNQDAATVDVRIFAQSRAEESLSTANFFRPVTDVIMQSYPGATFAVDARQAHPKPYYEYFVSILPQSDIAHVAHLPSKGLDISIPAPTDTLDFVYEQATYETALPIDLASLGPTRKAPLGYIVHARSGDKGSDANVGFFVRHADEWDWLRSLLTVDKIREILGDDDTGKPIFRFELKNILAVHFLLKDHLDRGVASSSTYDVLGKNLAEYLRCKLVDIPTKFLDREKIMGSVIDMPLRIASASGSVTDRRHALADLAKDEQVQFIVGDWLSEYNMTTRGGGKVDSAGSSDEFEISFLEALEPALSLLDSRKIKLVVNAGASDTEKLHQVVVEKIAAAGLSLKVAWIGGDEVLDVVKKAVTEGNKFKSLTHGGNLVDWGLEPIYAQCYLGAWGIVEALKHGADIVLCGRVADASPTIGCAAYHFGWQRDEYQKLASAFVAGHFIECSTYVTGGNFSGFKDLVGDVTNLGFPIVEMKSDGTFYVTKQTNRGGMVTVDTCKAQLLYEIQGPLYYNSDVVAQLEDIILEQAGDDKVYVHNIGGLKPPPTTKVGITAKGGYQAEAHYFLCGLDIEEKASLLERQVRAILDESKFHCLKFRVNGRCPENPRNQDAATVDVRIFAQSRAEESLSTANFFRPVTDVIMQSYPGATFAVDARQAHPKPYYEYFVSILPQSDIAHVAHLPSKGLDISIPAPTDTLDFVYEQATYETALPIDLASLGPTRKAPLGYIVHARSGDKGSDANVGFFVRHADEWDWLRSLLTVDKIREILGDDDTGKPIFRFELKNILAVHFLLKDHLDRGVASSSTYDVLGKNLAEYLRCKLVDIPTKFLDREKI